Protein AF-A0A7V4DBG9-F1 (afdb_monomer_lite)

pLDDT: mean 87.63, std 16.16, range [22.31, 98.88]

Foldseek 3Di:
DDDDDDDDDDDDDDDDDPDDDPPDPFQAAALQQLPLFFAAAEDWPPDDPCRRNHGQAYEHLQCLAACNQPLDPPHGDCVRVCCRLCVNLQFVGAYERPALFWQPSHHPVLQPDDLVVNVVSSLVSLQVCLVVRQPHAHYQQYEACDPVTTHCCCPPNTHNNCVSLQHCPPLHPSSVLSSLVSNCVRRVNYAYEHAYELQQLDPVNLVVVVSVVVVCVVVVRHQAYEYQAEAVNQLPGDLVSNLVSLVVRCVVVHAYENAAHFHFAPDDVDETDLVSRLVSLVRHVCSQVVRPSYRYYYHHAAEAPRGPRNGGHQAYPVRDGGPNSVVSSLVSDDAFEKEAPAADEQQDLQRIWGGRSPDTDPSHPGRRDQPHSAYEYTACYEYEHPAADEFFRYEYDANYEYEDAAPHEYEQEDDPDAGYEYNEEYEYNYAYEYDPNHAAEDHACYEYEDAYAAEADYDYHAGANYEYEDADHAAHDYPPLQAAHAEYHYHHQNHDEEYESQHAPHEHNEEYEYEERHNYEYAHHADAAQEEGEYEYQYEYAYEEYHYENYAAHHANYEYEYHHQAEYHANEYEYEHYHYASPDNYAREYEYQHQEYAHELYEYEDPHQPHYAYEPHHQEEHEYHYYYNYHYEQHAYEYDANYEYEDEQAADEYQHEYEYDQNGEYEYAHQAAPCGNYHHNHHYYYDLNYEYHHQHAAEHENDPSDDQHYAEYEYNYQNEYEYQAHHEHAEEDEYAHHYYHYDNYAYAYHQQYEYEYQYAAEEEDDCRQANQPRGHQEYYYNHANEYEYPEAHAHAAEYEWQHEYEDQLYEYEYQAYYYDDPPTAYAYNNYKYKHWQQADQDWHWHRHQDPFGKIKIKHWPFGTWIKIKHKDQDQDQDPQAKGWGMKMFIATPDFLRTWMKMKMWTADPPPDVVCVDPCNVPFKAKDAPVDPPDSDPWDWDWDCPDPRTMIMTGRDRGGGMITIIGRDDPDDDDDDDDDDDFDPDWDKDDWPPFQDEQKIKTKIFDNAFWQKWKFKADPVRHTPDIQDGGGDGGGMDMTMDGQNVPDFAKMKIWIDTDVDIDIDIGTYDD

Structure (mmCIF, N/CA/C/O backbone):
data_AF-A0A7V4DBG9-F1
#
_entry.id   AF-A0A7V4DBG9-F1
#
loop_
_atom_site.group_PDB
_atom_site.id
_atom_site.type_symbol
_atom_site.label_atom_id
_atom_site.label_alt_id
_atom_site.label_comp_id
_atom_site.label_asym_id
_atom_site.label_entity_id
_atom_site.label_seq_id
_atom_site.pdbx_PDB_ins_code
_atom_site.Cartn_x
_atom_site.Cartn_y
_atom_site.Cartn_z
_atom_site.occupancy
_atom_site.B_iso_or_equiv
_atom_site.auth_seq_id
_atom_site.auth_comp_id
_atom_site.auth_asym_id
_atom_site.auth_atom_id
_atom_site.pdbx_PDB_model_num
ATOM 1 N N . MET A 1 1 ? 27.496 -48.791 7.981 1.00 33.09 1 MET A N 1
ATOM 2 C CA . MET A 1 1 ? 27.963 -49.673 6.887 1.00 33.09 1 MET A CA 1
ATOM 3 C C . MET A 1 1 ? 26.991 -49.577 5.717 1.00 33.09 1 MET A C 1
ATOM 5 O O . MET A 1 1 ? 25.808 -49.780 5.910 1.00 33.09 1 MET A O 1
ATOM 9 N N . LYS A 1 2 ? 27.537 -49.185 4.561 1.00 33.47 2 LYS A N 1
ATOM 10 C CA . LYS A 1 2 ? 27.108 -49.322 3.154 1.00 33.47 2 LYS A CA 1
ATOM 11 C C . LYS A 1 2 ? 25.809 -50.077 2.759 1.00 33.47 2 LYS A C 1
ATOM 13 O O . LYS A 1 2 ? 25.576 -51.182 3.231 1.00 33.47 2 LYS A O 1
ATOM 18 N N . LYS A 1 3 ? 25.251 -49.555 1.642 1.00 31.95 3 LYS A N 1
ATOM 19 C CA . LYS A 1 3 ? 24.446 -50.144 0.529 1.00 31.95 3 LYS A CA 1
ATOM 20 C C . LYS A 1 3 ? 22.922 -49.978 0.651 1.00 31.95 3 LYS A C 1
ATOM 22 O O . LYS A 1 3 ? 22.353 -50.402 1.637 1.00 31.95 3 LYS A O 1
ATOM 27 N N . GLY A 1 4 ? 22.187 -49.405 -0.307 1.00 29.91 4 GLY A N 1
ATOM 28 C CA . GLY A 1 4 ? 22.483 -48.991 -1.687 1.00 29.91 4 GLY A CA 1
ATOM 29 C C . GLY A 1 4 ? 21.488 -49.639 -2.652 1.00 29.91 4 GLY A C 1
ATOM 30 O O . GLY A 1 4 ? 21.489 -50.859 -2.739 1.00 29.91 4 GLY A O 1
ATOM 31 N N . TRP A 1 5 ? 20.684 -48.845 -3.369 1.00 22.31 5 TRP A N 1
ATOM 32 C CA . TRP A 1 5 ? 19.842 -49.284 -4.492 1.00 22.31 5 TRP A CA 1
ATOM 33 C C . TRP A 1 5 ? 19.843 -48.214 -5.596 1.00 22.31 5 TRP A C 1
ATOM 35 O O . TRP A 1 5 ? 19.639 -47.036 -5.321 1.00 22.31 5 TRP A O 1
ATOM 45 N N . ASN A 1 6 ? 20.105 -48.648 -6.829 1.00 30.03 6 ASN A N 1
ATOM 46 C CA . ASN A 1 6 ? 19.964 -47.929 -8.103 1.00 30.03 6 ASN A CA 1
ATOM 47 C C . ASN A 1 6 ? 19.877 -49.014 -9.211 1.00 30.03 6 ASN A C 1
ATOM 49 O O . ASN A 1 6 ? 20.401 -50.108 -8.985 1.00 30.03 6 ASN A O 1
ATOM 53 N N . PRO A 1 7 ? 19.439 -48.731 -10.450 1.00 42.00 7 PRO A N 1
ATOM 54 C CA . PRO A 1 7 ? 18.123 -48.277 -10.913 1.00 42.00 7 PRO A CA 1
ATOM 55 C C . PRO A 1 7 ? 17.506 -49.251 -11.955 1.00 42.00 7 PRO A C 1
ATOM 57 O O . PRO A 1 7 ? 18.187 -50.123 -12.493 1.00 42.00 7 PRO A O 1
ATOM 60 N N . LEU A 1 8 ? 16.218 -49.088 -12.283 1.00 28.34 8 LEU A N 1
ATOM 61 C CA . LEU A 1 8 ? 15.532 -49.836 -13.350 1.00 28.34 8 LEU A CA 1
ATOM 62 C C . LEU A 1 8 ? 15.484 -49.042 -14.666 1.00 28.34 8 LEU A C 1
ATOM 64 O O . LEU A 1 8 ? 15.161 -47.858 -14.701 1.00 28.34 8 LEU A O 1
ATOM 68 N N . ILE A 1 9 ? 15.827 -49.759 -15.732 1.00 30.38 9 ILE A N 1
ATOM 69 C CA . ILE A 1 9 ? 15.964 -49.370 -17.138 1.00 30.38 9 ILE A CA 1
ATOM 70 C C . ILE A 1 9 ? 14.581 -49.251 -17.800 1.00 30.38 9 ILE A C 1
ATOM 72 O O . ILE A 1 9 ? 13.775 -50.171 -17.682 1.00 30.38 9 ILE A O 1
ATOM 76 N N . PHE A 1 10 ? 14.341 -48.188 -18.578 1.00 27.53 10 PHE A N 1
ATOM 77 C CA . PHE A 1 10 ? 13.212 -48.094 -19.514 1.00 27.53 10 PHE A CA 1
ATOM 78 C C . PHE A 1 10 ? 13.705 -48.085 -20.967 1.00 27.53 10 PHE A C 1
ATOM 80 O O . PHE A 1 10 ? 14.630 -47.357 -21.325 1.00 27.53 10 PHE A O 1
ATOM 87 N N . ARG A 1 11 ? 13.084 -48.943 -21.786 1.00 28.91 11 ARG A N 1
ATOM 88 C CA . ARG A 1 11 ? 13.347 -49.149 -23.217 1.00 28.91 11 ARG A CA 1
ATOM 89 C C . ARG A 1 11 ? 12.623 -48.119 -24.090 1.00 28.91 11 ARG A C 1
ATOM 91 O O . ARG A 1 11 ? 11.512 -47.697 -23.791 1.00 28.91 11 ARG A O 1
ATOM 98 N N . SER A 1 12 ? 13.280 -47.803 -25.199 1.00 27.70 12 SER A N 1
ATOM 99 C CA . SER A 1 12 ? 12.927 -46.866 -26.263 1.00 27.70 12 SER A CA 1
ATOM 100 C C . SER A 1 12 ? 11.711 -47.280 -27.106 1.00 27.70 12 SER A C 1
ATOM 102 O O . SER A 1 12 ? 11.594 -48.441 -27.493 1.00 27.70 12 SER A O 1
ATOM 104 N N . PHE A 1 13 ? 10.899 -46.295 -27.503 1.00 27.95 13 PHE A N 1
ATOM 105 C CA . PHE A 1 13 ? 10.062 -46.327 -28.707 1.00 27.95 13 PHE A CA 1
ATOM 106 C C . PHE A 1 13 ? 10.342 -45.060 -29.528 1.00 27.95 13 PHE A C 1
ATOM 108 O O . PHE A 1 13 ? 10.235 -43.947 -29.020 1.00 27.95 13 PHE A O 1
ATOM 115 N N . PHE A 1 14 ? 10.744 -45.249 -30.786 1.00 28.88 14 PHE A N 1
ATOM 116 C CA . PHE A 1 14 ? 10.905 -44.202 -31.795 1.00 28.88 14 PHE A CA 1
ATOM 117 C C . PHE A 1 14 ? 9.528 -43.840 -32.371 1.00 28.88 14 PHE A C 1
ATOM 119 O O . PHE A 1 14 ? 8.826 -44.714 -32.874 1.00 28.88 14 PHE A O 1
ATOM 126 N N . LEU A 1 15 ? 9.175 -42.555 -32.352 1.00 27.77 15 LEU A N 1
ATOM 127 C CA . LEU A 1 15 ? 8.078 -41.980 -33.130 1.00 27.77 15 LEU A CA 1
ATOM 128 C C . LEU A 1 15 ? 8.619 -40.723 -33.820 1.00 27.77 15 LEU A C 1
ATOM 130 O O . LEU A 1 15 ? 9.040 -39.776 -33.158 1.00 27.77 15 LEU A O 1
ATOM 134 N N . LEU A 1 16 ? 8.661 -40.762 -35.156 1.00 29.27 16 LEU A N 1
ATOM 135 C CA . LEU A 1 16 ? 8.921 -39.605 -36.009 1.00 29.27 16 LEU A CA 1
ATOM 136 C C . LEU A 1 16 ? 7.846 -38.543 -35.735 1.00 29.27 16 LEU A C 1
ATOM 138 O O . LEU A 1 16 ? 6.672 -38.768 -36.019 1.00 29.27 16 LEU A O 1
ATOM 142 N N . VAL A 1 17 ? 8.260 -37.384 -35.226 1.00 28.42 17 VAL A N 1
ATOM 143 C CA . VAL A 1 17 ? 7.442 -36.167 -35.161 1.00 28.42 17 VAL A CA 1
ATOM 144 C C . VAL A 1 17 ? 7.963 -35.220 -36.248 1.00 28.42 17 VAL A C 1
ATOM 146 O O . VAL A 1 17 ? 9.177 -35.007 -36.314 1.00 28.42 17 VAL A O 1
ATOM 149 N N . PRO A 1 18 ? 7.107 -34.671 -37.128 1.00 27.48 18 PRO A N 1
ATOM 150 C CA . PRO A 1 18 ? 7.545 -33.701 -38.122 1.00 27.48 18 PRO A CA 1
ATOM 151 C C . PRO A 1 18 ? 8.014 -32.424 -37.414 1.00 27.48 18 PRO A C 1
ATOM 153 O O . PRO A 1 18 ? 7.405 -31.997 -36.434 1.00 27.48 18 PRO A O 1
ATOM 156 N N . MET A 1 19 ? 9.109 -31.835 -37.907 1.00 32.16 19 MET A N 1
ATOM 157 C CA . MET A 1 19 ? 9.647 -30.546 -37.462 1.00 32.16 19 MET A CA 1
ATOM 158 C C . MET A 1 19 ? 8.546 -29.474 -37.458 1.00 32.16 19 MET A C 1
ATOM 160 O O . MET A 1 19 ? 8.257 -28.858 -38.480 1.00 32.16 19 MET A O 1
ATOM 164 N N . LEU A 1 20 ? 7.955 -29.230 -36.291 1.00 28.12 20 LEU A N 1
ATOM 165 C CA . LEU A 1 20 ? 7.293 -27.975 -35.977 1.00 28.12 20 LEU A CA 1
ATOM 166 C C . LEU A 1 20 ? 8.397 -26.991 -35.603 1.00 28.12 20 LEU A C 1
ATOM 168 O O . LEU A 1 20 ? 9.127 -27.190 -34.632 1.00 28.12 20 LEU A O 1
ATOM 172 N N . SER A 1 21 ? 8.547 -25.961 -36.427 1.00 27.77 21 SER A N 1
ATOM 173 C CA . SER A 1 21 ? 9.426 -24.823 -36.198 1.00 27.77 21 SER A CA 1
ATOM 174 C C . SER A 1 21 ? 9.192 -24.244 -34.801 1.00 27.77 21 SER A C 1
ATOM 176 O O . SER A 1 21 ? 8.204 -23.545 -34.568 1.00 27.77 21 SER A O 1
ATOM 178 N N . LEU A 1 22 ? 10.119 -24.505 -33.876 1.00 29.41 22 LEU A N 1
ATOM 179 C CA . LEU A 1 22 ? 10.288 -23.694 -32.678 1.00 29.41 22 LEU A CA 1
ATOM 180 C C . LEU A 1 22 ? 10.800 -22.314 -33.118 1.00 29.41 22 LEU A C 1
ATOM 182 O O . LEU A 1 22 ? 12.000 -22.056 -33.118 1.00 29.41 22 LEU A O 1
ATOM 186 N N . ASN A 1 23 ? 9.887 -21.410 -33.469 1.00 27.30 23 ASN A N 1
ATOM 187 C CA . ASN A 1 23 ? 10.153 -19.985 -33.314 1.00 27.30 23 ASN A CA 1
ATOM 188 C C . ASN A 1 23 ? 10.075 -19.692 -31.816 1.00 27.30 23 ASN A C 1
ATOM 190 O O . ASN A 1 23 ? 9.019 -19.425 -31.249 1.00 27.30 23 ASN A O 1
ATOM 194 N N . SER A 1 24 ? 11.220 -19.848 -31.161 1.00 29.89 24 SER A N 1
ATOM 195 C CA . SER A 1 24 ? 11.455 -19.453 -29.781 1.00 29.89 24 SER A CA 1
ATOM 196 C C . SER A 1 24 ? 11.023 -18.003 -29.551 1.00 29.89 24 SER A C 1
ATOM 198 O O . SER A 1 24 ? 11.474 -17.110 -30.268 1.00 29.89 24 SER A O 1
ATOM 200 N N . LEU A 1 25 ? 10.210 -17.780 -28.512 1.00 32.19 25 LEU A N 1
ATOM 201 C CA . LEU A 1 25 ? 9.930 -16.473 -27.913 1.00 32.19 25 LEU A CA 1
ATOM 202 C C . LEU A 1 25 ? 11.237 -15.815 -27.431 1.00 32.19 25 LEU A C 1
ATOM 204 O O . LEU A 1 25 ? 11.685 -15.957 -26.287 1.00 32.19 25 LEU A O 1
ATOM 208 N N . LEU A 1 26 ? 11.868 -15.102 -28.358 1.00 34.00 26 LEU A N 1
ATOM 209 C CA . LEU A 1 26 ? 12.779 -14.001 -28.100 1.00 34.00 26 LEU A CA 1
ATOM 210 C C . LEU A 1 26 ? 11.918 -12.848 -27.579 1.00 34.00 26 LEU A C 1
ATOM 212 O O . LEU A 1 26 ? 10.987 -12.434 -28.261 1.00 34.00 26 LEU A O 1
ATOM 216 N N . PHE A 1 27 ? 12.204 -12.331 -26.384 1.00 38.84 27 PHE A N 1
ATOM 217 C CA . PHE A 1 27 ? 11.630 -11.050 -25.973 1.00 38.84 27 PHE A CA 1
ATOM 218 C C . PHE A 1 27 ? 12.192 -9.984 -26.919 1.00 38.84 27 PHE A C 1
ATOM 220 O O . PHE A 1 27 ? 13.349 -9.580 -26.777 1.00 38.84 27 PHE A O 1
ATOM 227 N N . SER A 1 28 ? 11.421 -9.603 -27.940 1.00 54.06 28 SER A N 1
ATOM 228 C CA . SER A 1 28 ? 11.736 -8.433 -28.753 1.00 54.06 28 SER A CA 1
ATOM 229 C C . SER A 1 28 ? 11.485 -7.180 -27.918 1.00 54.06 28 SER A C 1
ATOM 231 O O . SER A 1 28 ? 10.655 -7.198 -27.014 1.00 54.06 28 SER A O 1
ATOM 233 N N . GLN A 1 29 ? 12.228 -6.114 -28.194 1.00 68.44 29 GLN A N 1
ATOM 234 C CA . GLN A 1 29 ? 12.003 -4.802 -27.588 1.00 68.44 29 GLN A CA 1
ATOM 235 C C . GLN A 1 29 ? 10.773 -4.118 -28.214 1.00 68.44 29 GLN A C 1
ATOM 237 O O . GLN A 1 29 ? 10.348 -4.554 -29.292 1.00 68.44 29 GLN A O 1
ATOM 242 N N . PRO A 1 30 ? 10.228 -3.053 -27.593 1.00 86.06 30 PRO A N 1
ATOM 243 C CA . PRO A 1 30 ? 9.144 -2.264 -28.174 1.00 86.06 30 PRO A CA 1
ATOM 244 C C . PRO A 1 30 ? 9.465 -1.737 -29.579 1.00 86.06 30 PRO A C 1
ATOM 246 O O . PRO A 1 30 ? 10.626 -1.514 -29.923 1.00 86.06 30 PRO A O 1
ATOM 249 N N . LEU A 1 31 ? 8.437 -1.491 -30.395 1.00 84.31 31 LEU A N 1
ATOM 250 C CA . LEU A 1 31 ? 8.605 -1.083 -31.797 1.00 84.31 31 LEU A CA 1
ATOM 251 C C . LEU A 1 31 ? 9.236 0.301 -31.959 1.00 84.31 31 LEU A C 1
ATOM 253 O O . LEU A 1 31 ? 9.973 0.522 -32.914 1.00 84.31 31 LEU A O 1
ATOM 257 N N . ALA A 1 32 ? 8.934 1.226 -31.047 1.00 86.00 32 ALA A N 1
ATOM 258 C CA . ALA A 1 32 ? 9.424 2.603 -31.090 1.00 86.00 32 ALA A CA 1
ATOM 259 C C . ALA A 1 32 ? 10.719 2.818 -30.289 1.00 86.00 32 ALA A C 1
ATOM 261 O O . ALA A 1 32 ? 11.080 3.954 -29.985 1.00 86.00 32 ALA A O 1
ATOM 262 N N . THR A 1 33 ? 11.431 1.750 -29.928 1.00 75.25 33 THR A N 1
ATOM 263 C CA . THR A 1 33 ? 12.760 1.883 -29.321 1.00 75.25 33 THR A CA 1
ATOM 264 C C . THR A 1 33 ? 13.693 2.674 -30.243 1.00 75.25 33 THR A C 1
ATOM 266 O O . THR A 1 33 ? 13.774 2.396 -31.438 1.00 75.25 33 THR A O 1
ATOM 269 N N . GLY A 1 34 ? 14.403 3.658 -29.682 1.00 64.50 34 GLY A N 1
ATOM 270 C CA . GLY A 1 34 ? 15.336 4.520 -30.418 1.00 64.50 34 GLY A CA 1
ATOM 271 C C . GLY A 1 34 ? 14.685 5.708 -31.135 1.00 64.50 34 GLY A C 1
ATOM 272 O O . GLY A 1 34 ? 15.383 6.508 -31.749 1.00 64.50 34 GLY A O 1
ATOM 273 N N . HIS A 1 35 ? 13.360 5.864 -31.051 1.00 77.75 35 HIS A N 1
ATOM 274 C CA . HIS A 1 35 ? 12.687 7.087 -31.488 1.00 77.75 35 HIS A CA 1
ATOM 275 C C . HIS A 1 35 ? 12.586 8.087 -30.340 1.00 77.75 35 HIS A C 1
ATOM 277 O O . HIS A 1 35 ? 12.410 7.712 -29.184 1.00 77.75 35 HIS A O 1
ATOM 283 N N . SER A 1 36 ? 12.584 9.380 -30.669 1.00 80.94 36 SER A N 1
ATOM 284 C CA . SER A 1 36 ? 12.315 10.458 -29.706 1.00 80.94 36 SER A CA 1
ATOM 285 C C . SER A 1 36 ? 10.846 10.524 -29.253 1.00 80.94 36 SER A C 1
ATOM 287 O O . SER A 1 36 ? 10.480 11.415 -28.492 1.00 80.94 36 SER A O 1
ATOM 289 N N . LYS A 1 37 ? 9.994 9.628 -29.768 1.00 90.19 37 LYS A N 1
ATOM 290 C CA . LYS A 1 37 ? 8.547 9.557 -29.542 1.00 90.19 37 LYS A CA 1
ATOM 291 C C . LYS A 1 37 ? 8.190 8.172 -29.024 1.00 90.19 37 LYS A C 1
ATOM 293 O O . LYS A 1 37 ? 8.754 7.183 -29.493 1.00 90.19 37 LYS A O 1
ATOM 298 N N . PHE A 1 38 ? 7.224 8.082 -28.116 1.00 95.44 38 PHE A N 1
ATOM 299 C CA . PHE A 1 38 ? 6.718 6.778 -27.685 1.00 95.44 38 PHE A CA 1
ATOM 300 C C . PHE A 1 38 ? 5.667 6.225 -28.661 1.00 95.44 38 PHE A C 1
ATOM 302 O O . PHE A 1 38 ? 4.917 6.976 -29.291 1.00 95.44 38 PHE A O 1
ATOM 309 N N . LEU A 1 39 ? 5.582 4.897 -28.730 1.00 97.44 39 LEU A N 1
ATOM 310 C CA . LEU A 1 39 ? 4.438 4.160 -29.257 1.00 97.44 39 LEU A CA 1
ATOM 311 C C . LEU A 1 39 ? 3.891 3.277 -28.134 1.00 97.44 39 LEU A C 1
ATOM 313 O O . LEU A 1 39 ? 4.470 2.244 -27.787 1.00 97.44 39 LEU A O 1
ATOM 317 N N . GLY A 1 40 ? 2.802 3.728 -27.533 1.00 97.31 40 GLY A N 1
ATOM 318 C CA . GLY A 1 40 ? 2.168 3.098 -26.391 1.00 97.31 40 GLY A CA 1
ATOM 319 C C . GLY A 1 40 ? 0.918 2.323 -26.748 1.00 97.31 40 GLY A C 1
ATOM 320 O O . GLY A 1 40 ? 0.472 2.299 -27.896 1.00 97.31 40 GLY A O 1
ATOM 321 N N . CYS A 1 41 ? 0.327 1.720 -25.728 1.00 97.00 41 CYS A N 1
ATOM 322 C CA . CYS A 1 41 ? -0.960 1.063 -25.848 1.00 97.00 41 CYS A CA 1
ATOM 323 C C . CYS A 1 41 ? -1.742 1.170 -24.538 1.00 97.00 41 CYS A C 1
ATOM 325 O O . CYS A 1 41 ? -1.174 1.059 -23.447 1.00 97.00 41 CYS A O 1
ATOM 327 N N . ALA A 1 42 ? -3.051 1.350 -24.664 1.00 96.00 42 ALA A N 1
ATOM 328 C CA . ALA A 1 42 ? -3.987 1.179 -23.578 1.00 96.00 42 ALA A CA 1
ATOM 329 C C . ALA A 1 42 ? -4.193 -0.308 -23.274 1.00 96.00 42 ALA A C 1
ATOM 331 O O . ALA A 1 42 ? -4.173 -1.154 -24.176 1.00 96.00 42 ALA A O 1
ATOM 332 N N . GLY A 1 43 ? -4.360 -0.627 -21.998 1.00 89.44 43 GLY A N 1
ATOM 333 C CA . GLY A 1 43 ? -4.692 -1.966 -21.542 1.00 89.44 43 GLY A CA 1
ATOM 334 C C . GLY A 1 43 ? -4.821 -2.026 -20.028 1.00 89.44 43 GLY A C 1
ATOM 335 O O . GLY A 1 43 ? -4.093 -1.347 -19.304 1.00 89.44 43 GLY A O 1
ATOM 336 N N . ASP A 1 44 ? -5.744 -2.859 -19.563 1.00 86.56 44 ASP A N 1
ATOM 337 C CA . ASP A 1 44 ? -5.900 -3.182 -18.149 1.00 86.56 44 ASP A CA 1
ATOM 338 C C . ASP A 1 44 ? -5.143 -4.474 -17.801 1.00 86.56 44 ASP A C 1
ATOM 340 O O . ASP A 1 44 ? -4.870 -5.331 -18.650 1.00 86.56 44 ASP A O 1
ATOM 344 N N . ALA A 1 45 ? -4.779 -4.614 -16.531 1.00 79.69 45 ALA A N 1
ATOM 345 C CA . ALA A 1 45 ? -4.109 -5.805 -16.045 1.00 79.69 45 ALA A CA 1
ATOM 346 C C . ALA A 1 45 ? -5.037 -7.045 -16.000 1.00 79.69 45 ALA A C 1
ATOM 348 O O . ALA A 1 45 ? -6.239 -6.900 -15.769 1.00 79.69 45 ALA A O 1
ATOM 349 N N . PRO A 1 46 ? -4.499 -8.275 -16.163 1.00 83.81 46 PRO A N 1
ATOM 350 C CA . PRO A 1 46 ? -3.086 -8.593 -16.367 1.00 83.81 46 PRO A CA 1
ATOM 351 C C . PRO A 1 46 ? -2.631 -8.351 -17.815 1.00 83.81 46 PRO A C 1
ATOM 353 O O . PRO A 1 46 ? -3.227 -8.839 -18.776 1.00 83.81 46 PRO A O 1
ATOM 356 N N . PHE A 1 47 ? -1.508 -7.651 -17.977 1.00 82.44 47 PHE A N 1
ATOM 357 C CA . PHE A 1 47 ? -0.917 -7.403 -19.293 1.00 82.44 47 PHE A CA 1
ATOM 358 C C . PHE A 1 47 ? -0.348 -8.693 -19.900 1.00 82.44 47 PHE A C 1
ATOM 360 O O . PHE A 1 47 ? 0.312 -9.489 -19.226 1.00 82.44 47 PHE A O 1
ATOM 367 N N . ARG A 1 48 ? -0.546 -8.882 -21.210 1.00 81.06 48 ARG A N 1
ATOM 368 C CA . ARG A 1 48 ? 0.054 -10.003 -21.951 1.00 81.06 48 ARG A CA 1
ATOM 369 C C . ARG A 1 48 ? 1.576 -9.892 -21.959 1.00 81.06 48 ARG A C 1
ATOM 371 O O . ARG A 1 48 ? 2.120 -8.807 -22.137 1.00 81.06 48 ARG A O 1
ATOM 378 N N . THR A 1 49 ? 2.264 -11.032 -21.902 1.00 70.44 49 THR A N 1
ATOM 379 C CA . THR A 1 49 ? 3.736 -11.106 -22.001 1.00 70.44 49 THR A CA 1
ATOM 380 C C . THR A 1 49 ? 4.293 -10.473 -23.279 1.00 70.44 49 THR A C 1
ATOM 382 O O . THR A 1 49 ? 5.439 -10.037 -23.294 1.00 70.44 49 THR A O 1
ATOM 385 N N . SER A 1 50 ? 3.485 -10.400 -24.340 1.00 79.19 50 SER A N 1
ATOM 386 C CA . SER A 1 50 ? 3.828 -9.771 -25.615 1.00 79.19 50 SER A CA 1
ATOM 387 C C . SER A 1 50 ? 3.744 -8.243 -25.612 1.00 79.19 50 SER A C 1
ATOM 389 O O . SER A 1 50 ? 4.202 -7.633 -26.569 1.00 79.19 50 SER A O 1
ATOM 391 N N . PHE A 1 51 ? 3.162 -7.600 -24.593 1.00 89.12 51 PHE A N 1
ATOM 392 C CA . PHE A 1 51 ? 2.991 -6.139 -24.569 1.00 89.12 51 PHE A CA 1
ATOM 393 C C . PHE A 1 51 ? 4.339 -5.415 -24.740 1.00 89.12 51 PHE A C 1
ATOM 395 O O . PHE A 1 51 ? 4.474 -4.519 -25.572 1.00 89.12 51 PHE A O 1
ATOM 402 N N . ASP A 1 52 ? 5.364 -5.898 -24.039 1.00 84.69 52 ASP A N 1
ATOM 403 C CA . ASP A 1 52 ? 6.724 -5.338 -24.035 1.00 84.69 52 ASP A CA 1
ATOM 404 C C . ASP A 1 52 ? 7.457 -5.528 -25.368 1.00 84.69 52 ASP A C 1
ATOM 406 O O . ASP A 1 52 ? 8.462 -4.879 -25.639 1.00 84.69 52 ASP A O 1
ATOM 410 N N . SER A 1 53 ? 6.951 -6.428 -26.210 1.00 82.44 53 SER A N 1
ATOM 411 C CA . SER A 1 53 ? 7.468 -6.676 -27.553 1.00 82.44 53 SER A CA 1
ATOM 412 C C . SER A 1 53 ? 6.988 -5.664 -28.582 1.00 82.44 53 SER A C 1
ATOM 414 O O . SER A 1 53 ? 7.498 -5.664 -29.708 1.00 82.44 53 SER A O 1
ATOM 416 N N . TYR A 1 54 ? 6.039 -4.806 -28.199 1.00 88.56 54 TYR A N 1
ATOM 417 C CA . TYR A 1 54 ? 5.413 -3.849 -29.095 1.00 88.56 54 TYR A CA 1
ATOM 418 C C . TYR A 1 54 ? 5.445 -2.412 -28.579 1.00 88.56 54 TYR A C 1
ATOM 420 O O . TYR A 1 54 ? 5.774 -1.506 -29.344 1.00 88.56 54 TYR A O 1
ATOM 428 N N . TRP A 1 55 ? 5.149 -2.200 -27.298 1.00 94.38 55 TRP A N 1
ATOM 429 C CA . TRP A 1 55 ? 4.767 -0.886 -26.778 1.00 94.38 55 TRP A CA 1
ATOM 430 C C . TRP A 1 55 ? 5.727 -0.396 -25.693 1.00 94.38 55 TRP A C 1
ATOM 432 O O . TRP A 1 55 ? 6.230 -1.196 -24.907 1.00 94.38 55 TRP A O 1
ATOM 442 N N . ASN A 1 56 ? 5.976 0.916 -25.639 1.00 93.06 56 ASN A N 1
ATOM 443 C CA . ASN A 1 56 ? 6.864 1.550 -24.653 1.00 93.06 56 ASN A CA 1
ATOM 444 C C . ASN A 1 56 ? 6.199 2.673 -23.837 1.00 93.06 56 ASN A C 1
ATOM 446 O O . ASN A 1 56 ? 6.907 3.496 -23.271 1.00 93.06 56 ASN A O 1
ATOM 450 N N . GLN A 1 57 ? 4.865 2.702 -23.763 1.00 97.12 57 GLN A N 1
ATOM 451 C CA . GLN A 1 57 ? 4.049 3.589 -22.918 1.00 97.12 57 GLN A CA 1
ATOM 452 C C . GLN A 1 57 ? 2.748 2.857 -22.541 1.00 97.12 57 GLN A C 1
ATOM 454 O O . GLN A 1 57 ? 2.249 2.050 -23.332 1.00 97.12 57 GLN A O 1
ATOM 459 N N . VAL A 1 58 ? 2.223 3.106 -21.335 1.00 97.56 58 VAL A N 1
ATOM 460 C CA . VAL A 1 58 ? 1.043 2.414 -20.778 1.00 97.56 58 VAL A CA 1
ATOM 461 C C . VAL A 1 58 ? -0.036 3.407 -20.360 1.00 97.56 58 VAL A C 1
ATOM 463 O O . VAL A 1 58 ? 0.239 4.363 -19.627 1.00 97.56 58 VAL A O 1
ATOM 466 N N . THR A 1 59 ? -1.270 3.130 -20.775 1.00 98.31 59 THR A N 1
ATOM 467 C CA . THR A 1 59 ? -2.488 3.804 -20.303 1.00 98.31 59 THR A CA 1
ATOM 468 C C . THR A 1 59 ? -3.471 2.754 -19.781 1.00 98.31 59 THR A C 1
ATOM 470 O O . THR A 1 59 ? -3.719 1.781 -20.490 1.00 98.31 59 THR A O 1
ATOM 473 N N . PRO A 1 60 ? -4.027 2.887 -18.566 1.00 96.94 60 PRO A N 1
ATOM 474 C CA . PRO A 1 60 ? -5.105 2.006 -18.130 1.00 96.94 60 PRO A CA 1
ATOM 475 C C . PRO A 1 60 ? -6.357 2.290 -18.971 1.00 96.94 60 PRO A C 1
ATOM 477 O O . PRO A 1 60 ? -6.769 3.442 -19.084 1.00 96.94 60 PRO A O 1
ATOM 480 N N . GLU A 1 61 ? -6.951 1.262 -19.579 1.00 95.75 61 GLU A N 1
ATOM 481 C CA . GLU A 1 61 ? -8.116 1.435 -20.464 1.00 95.75 61 GLU A CA 1
ATOM 482 C C . GLU A 1 61 ? -9.371 1.794 -19.653 1.00 95.75 61 GLU A C 1
ATOM 484 O O . GLU A 1 61 ? -10.155 2.666 -20.040 1.00 95.75 61 GLU A O 1
ATOM 489 N N . ASN A 1 62 ? -9.554 1.150 -18.495 1.00 96.31 62 ASN A N 1
ATOM 490 C CA . ASN A 1 62 ? -10.664 1.430 -17.587 1.00 96.31 62 ASN A CA 1
ATOM 491 C C . ASN A 1 62 ? -10.248 1.568 -16.130 1.00 96.31 62 ASN A C 1
ATOM 493 O O . ASN A 1 62 ? -10.944 2.268 -15.392 1.00 96.31 62 ASN A O 1
ATOM 497 N N . SER A 1 63 ? -9.157 0.935 -15.687 1.00 96.50 63 SER A N 1
ATOM 498 C CA . SER A 1 63 ? -8.803 0.940 -14.262 1.00 96.50 63 SER A CA 1
ATOM 499 C C . SER A 1 63 ? -8.446 2.327 -13.719 1.00 96.50 63 SER A C 1
ATOM 501 O O . SER A 1 63 ? -8.564 2.545 -12.521 1.00 96.50 63 SER A O 1
ATOM 503 N N . GLY A 1 64 ? -8.078 3.276 -14.586 1.00 95.81 64 GLY A N 1
ATOM 504 C CA . GLY A 1 64 ? -7.799 4.671 -14.226 1.00 95.81 64 GLY A CA 1
ATOM 505 C C . GLY A 1 64 ? -9.019 5.592 -14.182 1.00 95.81 64 GLY A C 1
ATOM 506 O O . GLY A 1 64 ? -8.877 6.761 -13.832 1.00 95.81 64 GLY A O 1
ATOM 507 N N . LYS A 1 65 ? -10.211 5.101 -14.545 1.00 98.06 65 LYS A N 1
ATOM 508 C CA . LYS A 1 65 ? -11.455 5.882 -14.514 1.00 98.06 65 LYS A CA 1
ATOM 509 C C . LYS A 1 65 ? -12.009 5.916 -13.094 1.00 98.06 65 LYS A C 1
ATOM 511 O O . LYS A 1 65 ? -12.039 4.885 -12.423 1.00 98.06 65 LYS A O 1
ATOM 516 N N . TRP A 1 66 ? -12.522 7.070 -12.669 1.00 97.81 66 TRP A N 1
ATOM 517 C CA . TRP A 1 66 ? -12.975 7.262 -11.288 1.00 97.81 66 TRP A CA 1
ATOM 518 C C . TRP A 1 66 ? -14.017 6.224 -10.843 1.00 97.81 66 TRP A C 1
ATOM 520 O O . TRP A 1 66 ? -13.843 5.602 -9.803 1.00 97.81 66 TRP A O 1
ATOM 530 N N . GLY A 1 67 ? -15.030 5.917 -11.663 1.00 96.69 67 GLY A N 1
ATOM 531 C CA . GLY A 1 67 ? -16.035 4.905 -11.311 1.00 96.69 67 GLY A CA 1
ATOM 532 C C . GLY A 1 67 ? -15.488 3.477 -11.152 1.00 96.69 67 GLY A C 1
ATOM 533 O O . GLY A 1 67 ? -16.105 2.670 -10.460 1.00 96.69 67 GLY A O 1
ATOM 534 N N . SER A 1 68 ? -14.339 3.155 -11.758 1.00 96.94 68 SER A N 1
ATOM 535 C CA . SER A 1 68 ? -13.664 1.858 -11.587 1.00 96.94 68 SER A CA 1
ATOM 536 C C . SER A 1 68 ? -12.924 1.767 -10.254 1.00 96.94 68 SER A C 1
ATOM 538 O O . SER A 1 68 ? -12.841 0.684 -9.671 1.00 96.94 68 SER A O 1
ATOM 540 N N . VAL A 1 69 ? -12.384 2.895 -9.786 1.00 97.19 69 VAL A N 1
ATOM 541 C CA . VAL A 1 69 ? -11.676 2.973 -8.507 1.00 97.19 69 VAL A CA 1
ATOM 542 C C . VAL A 1 69 ? -12.664 3.149 -7.364 1.00 97.19 69 VAL A C 1
ATOM 544 O O . VAL A 1 69 ? -12.535 2.473 -6.356 1.00 97.19 69 VAL A O 1
ATOM 547 N N . GLU A 1 70 ? -13.687 3.979 -7.518 1.00 97.06 70 GLU A N 1
ATOM 548 C CA . GLU A 1 70 ? -14.598 4.337 -6.434 1.00 97.06 70 GLU A CA 1
ATOM 549 C C . GLU A 1 70 ? -16.065 4.077 -6.801 1.00 97.06 70 GLU A C 1
ATOM 551 O O . GLU A 1 70 ? -16.943 4.938 -6.743 1.00 97.06 70 GLU A O 1
ATOM 556 N N . GLY A 1 71 ? -16.363 2.839 -7.196 1.00 95.00 71 GLY A N 1
ATOM 557 C CA . GLY A 1 71 ? -17.733 2.432 -7.530 1.00 95.00 71 GLY A CA 1
ATOM 558 C C . GLY A 1 71 ? -18.715 2.523 -6.348 1.00 95.00 71 GLY A C 1
ATOM 559 O O . GLY A 1 71 ? -19.925 2.605 -6.555 1.00 95.00 71 GLY A O 1
ATOM 560 N N . THR A 1 72 ? -18.208 2.525 -5.112 1.00 95.38 72 THR A N 1
ATOM 561 C CA . THR A 1 72 ? -18.956 2.760 -3.867 1.00 95.38 72 THR A CA 1
ATOM 562 C C . THR A 1 72 ? -18.258 3.879 -3.100 1.00 95.38 72 THR A C 1
ATOM 564 O O . THR A 1 72 ? -17.047 3.792 -2.924 1.00 95.38 72 THR A O 1
ATOM 567 N N . ARG A 1 73 ? -19.012 4.900 -2.666 1.00 93.94 73 ARG A N 1
ATOM 568 C CA . ARG A 1 73 ? -18.475 6.079 -1.962 1.00 93.94 73 ARG A CA 1
ATOM 569 C C . ARG A 1 73 ? -17.602 5.649 -0.783 1.00 93.94 73 ARG A C 1
ATOM 571 O O . ARG A 1 73 ? -17.999 4.741 -0.042 1.00 93.94 73 ARG A O 1
ATOM 578 N N . ASP A 1 74 ? -16.431 6.262 -0.658 1.00 90.88 74 ASP A N 1
ATOM 579 C CA . ASP A 1 74 ? -15.428 6.004 0.383 1.00 90.88 74 ASP A CA 1
ATOM 580 C C . ASP A 1 74 ? -14.850 4.573 0.384 1.00 90.88 74 ASP A C 1
ATOM 582 O O . ASP A 1 74 ? -14.225 4.132 1.354 1.00 90.88 74 ASP A O 1
ATOM 586 N N . GLN A 1 75 ? -15.054 3.803 -0.692 1.00 92.38 75 GLN A N 1
ATOM 587 C CA . GLN A 1 75 ? -14.510 2.453 -0.850 1.00 92.38 75 GLN A CA 1
ATOM 588 C C . GLN A 1 75 ? -13.729 2.329 -2.153 1.00 92.38 75 GLN A C 1
ATOM 590 O O . GLN A 1 75 ? -14.274 2.064 -3.227 1.00 92.38 75 GLN A O 1
ATOM 595 N N . TYR A 1 76 ? -12.413 2.455 -2.021 1.00 93.62 76 TYR A N 1
ATOM 596 C CA . TYR A 1 76 ? -11.505 2.500 -3.153 1.00 93.62 76 TYR A CA 1
ATOM 597 C C . TYR A 1 76 ? -10.948 1.120 -3.534 1.00 93.62 76 TYR A C 1
ATOM 599 O O . TYR A 1 76 ? -10.308 0.429 -2.739 1.00 93.62 76 TYR A O 1
ATOM 607 N N . ASN A 1 77 ? -11.112 0.754 -4.800 1.00 94.50 77 ASN A N 1
ATOM 608 C CA . ASN A 1 77 ? -10.526 -0.406 -5.456 1.00 94.50 77 ASN A CA 1
ATOM 609 C C . ASN A 1 77 ? -9.294 -0.004 -6.286 1.00 94.50 77 ASN A C 1
ATOM 611 O O . ASN A 1 77 ? -9.316 0.003 -7.517 1.00 94.50 77 ASN A O 1
ATOM 615 N N . TRP A 1 78 ? -8.196 0.325 -5.603 1.00 95.62 78 TRP A N 1
ATOM 616 C CA . TRP A 1 78 ? -6.951 0.766 -6.247 1.00 95.62 78 TRP A CA 1
ATOM 617 C C . TRP A 1 78 ? -6.198 -0.335 -7.001 1.00 95.62 78 TRP A C 1
ATOM 619 O O . TRP A 1 78 ? -5.408 -0.027 -7.887 1.00 95.62 78 TRP A O 1
ATOM 629 N N . GLY A 1 79 ? -6.431 -1.611 -6.676 1.00 93.25 79 GLY A N 1
ATOM 630 C CA . GLY A 1 79 ? -5.596 -2.731 -7.130 1.00 93.25 79 GLY A CA 1
ATOM 631 C C . GLY A 1 79 ? -5.324 -2.767 -8.645 1.00 93.25 79 GLY A C 1
ATOM 632 O O . GLY A 1 79 ? -4.159 -2.825 -9.040 1.00 93.25 79 GLY A O 1
ATOM 633 N N . PRO A 1 80 ? -6.349 -2.684 -9.514 1.00 94.00 80 PRO A N 1
ATOM 634 C CA . PRO A 1 80 ? -6.142 -2.690 -10.964 1.00 94.00 80 PRO A CA 1
ATOM 635 C C . PRO A 1 80 ? -5.364 -1.475 -11.500 1.00 94.00 80 PRO A C 1
ATOM 637 O O . PRO A 1 80 ? -4.592 -1.610 -12.454 1.00 94.00 80 PRO A O 1
ATOM 640 N N . LEU A 1 81 ? -5.545 -0.292 -10.902 1.00 96.38 81 LEU A N 1
ATOM 641 C CA . LEU A 1 81 ? -4.810 0.920 -11.279 1.00 96.38 81 LEU A CA 1
ATOM 642 C C . LEU A 1 81 ? -3.366 0.876 -10.770 1.00 96.38 81 LEU A C 1
ATOM 644 O O . LEU A 1 81 ? -2.439 1.179 -11.523 1.00 96.38 81 LEU A O 1
ATOM 648 N N . ASP A 1 82 ? -3.169 0.409 -9.534 1.00 96.25 82 ASP A N 1
ATOM 649 C CA . ASP A 1 82 ? -1.856 0.143 -8.946 1.00 96.25 82 ASP A CA 1
ATOM 650 C C . ASP A 1 82 ? -1.055 -0.807 -9.833 1.00 96.25 82 ASP A C 1
ATOM 652 O O . ASP A 1 82 ? 0.141 -0.600 -10.045 1.00 96.25 82 ASP A O 1
ATOM 656 N N . GLU A 1 83 ? -1.701 -1.836 -10.387 1.00 93.00 83 GLU A N 1
ATOM 657 C CA . GLU A 1 83 ? -1.037 -2.788 -11.266 1.00 93.00 83 GLU A CA 1
ATOM 658 C C . GLU A 1 83 ? -0.613 -2.152 -12.591 1.00 93.00 83 GLU A C 1
ATOM 660 O O . GLU A 1 83 ? 0.521 -2.382 -13.010 1.00 93.00 83 GLU A O 1
ATOM 665 N N . ALA A 1 84 ? -1.455 -1.326 -13.222 1.00 94.56 84 ALA A N 1
ATOM 666 C CA . ALA A 1 84 ? -1.111 -0.610 -14.454 1.00 94.56 84 ALA A CA 1
ATOM 667 C C . ALA A 1 84 ? 0.007 0.420 -14.241 1.00 94.56 84 ALA A C 1
ATOM 669 O O . ALA A 1 84 ? 0.993 0.425 -14.986 1.00 94.56 84 ALA A O 1
ATOM 670 N N . TYR A 1 85 ? -0.103 1.234 -13.187 1.00 96.06 85 TYR A N 1
ATOM 671 C CA . TYR A 1 85 ? 0.931 2.188 -12.790 1.00 96.06 85 TYR A CA 1
ATOM 672 C C . TYR A 1 85 ? 2.249 1.467 -12.530 1.00 96.06 85 TYR A C 1
ATOM 674 O O . TYR A 1 85 ? 3.267 1.749 -13.167 1.00 96.06 85 TYR A O 1
ATOM 682 N N . SER A 1 86 ? 2.215 0.450 -11.670 1.00 90.19 86 SER A N 1
ATOM 683 C CA . SER A 1 86 ? 3.401 -0.331 -11.353 1.00 90.19 86 SER A CA 1
ATOM 684 C C . SER A 1 86 ? 3.955 -0.991 -12.610 1.00 90.19 86 SER A C 1
ATOM 686 O O . SER A 1 86 ? 5.148 -0.899 -12.850 1.00 90.19 86 SER A O 1
ATOM 688 N N . TYR A 1 87 ? 3.131 -1.604 -13.464 1.00 88.75 87 TYR A N 1
ATOM 689 C CA . TYR A 1 87 ? 3.579 -2.244 -14.705 1.00 88.75 87 TYR A CA 1
ATOM 690 C C . TYR A 1 87 ? 4.410 -1.302 -15.580 1.00 88.75 87 TYR A C 1
ATOM 692 O O . TYR A 1 87 ? 5.468 -1.718 -16.070 1.00 88.75 87 TYR A O 1
ATOM 700 N N . ALA A 1 88 ? 3.956 -0.056 -15.735 1.00 91.62 88 ALA A N 1
ATOM 701 C CA . ALA A 1 88 ? 4.650 0.985 -16.480 1.00 91.62 88 ALA A CA 1
ATOM 702 C C . ALA A 1 88 ? 5.968 1.384 -15.804 1.00 91.62 88 ALA A C 1
ATOM 704 O O . ALA A 1 88 ? 7.034 1.292 -16.419 1.00 91.62 88 ALA A O 1
ATOM 705 N N . LYS A 1 89 ? 5.920 1.725 -14.508 1.00 91.00 89 LYS A N 1
ATOM 706 C CA . LYS A 1 89 ? 7.100 2.120 -13.719 1.00 91.00 89 LYS A CA 1
ATOM 707 C C . LYS A 1 89 ? 8.159 1.014 -13.676 1.00 91.00 89 LYS A C 1
ATOM 709 O O . LYS A 1 89 ? 9.340 1.286 -13.875 1.00 91.00 89 LYS A O 1
ATOM 714 N N . ARG A 1 90 ? 7.737 -0.252 -13.547 1.00 81.69 90 ARG A N 1
ATOM 715 C CA . ARG A 1 90 ? 8.590 -1.451 -13.647 1.00 81.69 90 ARG A CA 1
ATOM 716 C C . ARG A 1 90 ? 9.395 -1.479 -14.942 1.00 81.69 90 ARG A C 1
ATOM 718 O O . ARG A 1 90 ? 10.516 -1.959 -14.963 1.00 81.69 90 ARG A O 1
ATOM 725 N N . ARG A 1 91 ? 8.852 -0.979 -16.043 1.00 78.25 91 ARG A N 1
ATOM 726 C CA . ARG A 1 91 ? 9.506 -1.041 -17.358 1.00 78.25 91 ARG A CA 1
ATOM 727 C C . ARG A 1 91 ? 10.167 0.262 -17.766 1.00 78.25 91 ARG A C 1
ATOM 729 O O . ARG A 1 91 ? 10.706 0.335 -18.863 1.00 78.25 91 ARG A O 1
ATOM 736 N N . GLY A 1 92 ? 10.125 1.280 -16.904 1.00 82.38 92 GLY A N 1
ATOM 737 C CA . GLY A 1 92 ? 10.512 2.640 -17.269 1.00 82.38 92 GLY A CA 1
ATOM 738 C C . GLY A 1 92 ? 9.700 3.195 -18.438 1.00 82.38 92 GLY A C 1
ATOM 739 O O . GLY A 1 92 ? 10.185 4.060 -19.160 1.00 82.38 92 GLY A O 1
ATOM 740 N N . PHE A 1 93 ? 8.495 2.666 -18.656 1.00 91.25 93 PHE A N 1
ATOM 741 C CA . PHE A 1 93 ? 7.577 3.183 -19.658 1.00 91.25 93 PHE A CA 1
ATOM 742 C C . PHE A 1 93 ? 6.867 4.408 -19.083 1.00 91.25 93 PHE A C 1
ATOM 744 O O . PHE A 1 93 ? 6.490 4.373 -17.904 1.00 91.25 93 PHE A O 1
ATOM 751 N N . PRO A 1 94 ? 6.629 5.462 -19.886 1.00 95.75 94 PRO A N 1
ATOM 752 C CA . PRO A 1 94 ? 5.751 6.533 -19.470 1.00 95.75 94 PRO A CA 1
ATOM 753 C C . PRO A 1 94 ? 4.377 5.961 -19.115 1.00 95.75 94 PRO A C 1
ATOM 755 O O . PRO A 1 94 ? 3.802 5.148 -19.848 1.00 95.75 94 PRO A O 1
ATOM 758 N N . PHE A 1 95 ? 3.862 6.372 -17.968 1.00 98.19 95 PHE A N 1
ATOM 759 C CA . PHE A 1 95 ? 2.516 6.086 -17.519 1.00 98.19 95 PHE A CA 1
ATOM 760 C C . PHE A 1 95 ? 1.647 7.306 -17.791 1.00 98.19 95 PHE A C 1
ATOM 762 O O . PHE A 1 95 ? 1.958 8.410 -17.334 1.00 98.19 95 PHE A O 1
ATOM 769 N N . LYS A 1 96 ? 0.554 7.097 -18.526 1.00 98.50 96 LYS A N 1
ATOM 770 C CA . LYS A 1 96 ? -0.472 8.120 -18.714 1.00 98.50 96 LYS A CA 1
ATOM 771 C C . LYS A 1 96 ? -1.734 7.705 -17.977 1.00 98.50 96 LYS A C 1
ATOM 773 O O . LYS A 1 96 ? -2.361 6.729 -18.386 1.00 98.50 96 LYS A O 1
ATOM 778 N N . LEU A 1 97 ? -2.108 8.448 -16.938 1.00 98.62 97 LEU A N 1
ATOM 779 C CA . LEU A 1 97 ? -3.380 8.262 -16.250 1.00 98.62 97 LEU A CA 1
ATOM 780 C C . LEU A 1 97 ? -4.526 8.716 -17.156 1.00 98.62 97 LEU A C 1
ATOM 782 O O . LEU A 1 97 ? -4.506 9.830 -17.677 1.00 98.62 97 LEU A O 1
ATOM 786 N N . HIS A 1 98 ? -5.532 7.860 -17.287 1.00 98.31 98 HIS A N 1
ATOM 787 C CA . HIS A 1 98 ? -6.767 8.146 -18.000 1.00 98.31 98 HIS A CA 1
ATOM 788 C C . HIS A 1 98 ? -7.939 7.653 -17.136 1.00 98.31 98 HIS A C 1
ATOM 790 O O . HIS A 1 98 ? -8.085 6.448 -16.940 1.00 98.31 98 HIS A O 1
ATOM 796 N N . THR A 1 99 ? -8.758 8.520 -16.536 1.00 98.44 99 THR A N 1
ATOM 797 C CA . THR A 1 99 ? -8.798 10.000 -16.596 1.00 98.44 99 THR A CA 1
ATOM 798 C C . THR A 1 99 ? -9.374 10.552 -15.287 1.00 98.44 99 THR A C 1
ATOM 800 O O . THR A 1 99 ? -10.130 9.847 -14.615 1.00 98.44 99 THR A O 1
ATOM 803 N N . LEU A 1 100 ? -9.057 11.803 -14.930 1.00 98.56 100 LEU A N 1
ATOM 804 C CA . LEU A 1 100 ? -9.553 12.411 -13.685 1.00 98.56 100 LEU A CA 1
ATOM 805 C C . LEU A 1 100 ? -11.028 12.821 -13.781 1.00 98.56 100 LEU A C 1
ATOM 807 O O . LEU A 1 100 ? -11.821 12.406 -12.942 1.00 98.56 100 LEU A O 1
ATOM 811 N N . ILE A 1 101 ? -11.395 13.597 -14.808 1.00 98.38 101 ILE A N 1
ATOM 812 C CA . ILE A 1 101 ? -12.743 14.153 -14.993 1.00 98.38 101 ILE A CA 1
ATOM 813 C C . ILE A 1 101 ? -13.313 13.746 -16.354 1.00 98.38 101 ILE A C 1
ATOM 815 O O . ILE A 1 101 ? -12.667 13.938 -17.387 1.00 98.38 101 ILE A O 1
ATOM 819 N N . TRP A 1 102 ? -14.540 13.212 -16.372 1.00 98.06 102 TRP A N 1
ATOM 820 C CA . TRP A 1 102 ? -15.244 12.817 -17.600 1.00 98.06 102 TRP A CA 1
ATOM 821 C C . TRP A 1 102 ? -16.758 12.709 -17.377 1.00 98.06 102 TRP A C 1
ATOM 823 O O . TRP A 1 102 ? -17.203 12.447 -16.269 1.00 98.06 102 TRP A O 1
ATOM 833 N N . GLY A 1 103 ? -17.586 12.854 -18.413 1.00 96.44 103 GLY A N 1
ATOM 834 C CA . GLY A 1 103 ? -19.034 12.650 -18.285 1.00 96.44 103 GLY A CA 1
ATOM 835 C C . GLY A 1 103 ? -19.472 11.187 -18.186 1.00 96.44 103 GLY A C 1
ATOM 836 O O . GLY A 1 103 ? -20.598 10.928 -17.766 1.00 96.44 103 GLY A O 1
ATOM 837 N N . ASN A 1 104 ? -18.616 10.232 -18.554 1.00 94.81 104 ASN A N 1
ATOM 838 C CA . ASN A 1 104 ? -18.939 8.805 -18.580 1.00 94.81 104 ASN A CA 1
ATOM 839 C C . ASN A 1 104 ? -18.104 8.008 -17.559 1.00 94.81 104 ASN A C 1
ATOM 841 O O . ASN A 1 104 ? -17.058 8.467 -17.098 1.00 94.81 104 ASN A O 1
ATOM 845 N N . GLN A 1 105 ? -18.586 6.814 -17.192 1.00 94.12 105 GLN A N 1
ATOM 846 C CA . GLN A 1 105 ? -17.933 5.877 -16.259 1.00 94.12 105 GLN A CA 1
ATOM 847 C C . GLN A 1 105 ? -17.450 6.534 -14.947 1.00 94.12 105 GLN A C 1
ATOM 849 O O . GLN A 1 105 ? -16.405 6.183 -14.398 1.00 94.12 105 GLN A O 1
ATOM 854 N N . GLN A 1 106 ? -18.225 7.500 -14.455 1.00 95.12 106 GLN A N 1
ATOM 855 C CA . GLN A 1 106 ? -18.041 8.135 -13.152 1.00 95.12 106 GLN A CA 1
ATOM 856 C C . GLN A 1 106 ? -18.844 7.389 -12.085 1.00 95.12 106 GLN A C 1
ATOM 858 O O . GLN A 1 106 ? -19.792 6.675 -12.437 1.00 95.12 106 GLN A O 1
ATOM 863 N N . PRO A 1 107 ? -18.522 7.559 -10.794 1.00 95.31 107 PRO A N 1
ATOM 864 C CA . PRO A 1 107 ? -19.294 6.926 -9.741 1.00 95.31 107 PRO A CA 1
ATOM 865 C C . PRO A 1 107 ? -20.770 7.337 -9.796 1.00 95.31 107 PRO A C 1
ATOM 867 O O . PRO A 1 107 ? -21.099 8.520 -9.791 1.00 95.31 107 PRO A O 1
ATOM 870 N N . SER A 1 108 ? -21.695 6.374 -9.845 1.00 92.25 108 SER A N 1
ATOM 871 C CA . SER A 1 108 ? -23.126 6.688 -9.996 1.00 92.25 108 SER A CA 1
ATOM 872 C C . SER A 1 108 ? -23.705 7.424 -8.784 1.00 92.25 108 SER A C 1
ATOM 874 O O . SER A 1 108 ? -24.686 8.157 -8.913 1.00 92.25 108 SER A O 1
ATOM 876 N N . TRP A 1 109 ? -23.103 7.236 -7.605 1.00 94.94 109 TRP A N 1
ATOM 877 C CA . TRP A 1 109 ? -23.546 7.846 -6.352 1.00 94.94 109 TRP A CA 1
ATOM 878 C C . TRP A 1 109 ? -23.352 9.368 -6.324 1.00 94.94 109 TRP A C 1
ATOM 880 O O . TRP A 1 109 ? -24.143 10.049 -5.671 1.00 94.94 109 TRP A O 1
ATOM 890 N N . ILE A 1 110 ? -22.406 9.917 -7.099 1.00 95.12 110 ILE A N 1
ATOM 891 C CA . ILE A 1 110 ? -22.123 11.362 -7.125 1.00 95.12 110 ILE A CA 1
ATOM 892 C C . ILE A 1 110 ? -23.325 12.189 -7.588 1.00 95.12 110 ILE A C 1
ATOM 894 O O . ILE A 1 110 ? -23.464 13.364 -7.250 1.00 95.12 110 ILE A O 1
ATOM 898 N N . SER A 1 111 ? -24.231 11.566 -8.350 1.00 91.81 111 SER A N 1
ATOM 899 C CA . SER A 1 111 ? -25.354 12.274 -8.958 1.00 91.81 111 SER A CA 1
ATOM 900 C C . SER A 1 111 ? -26.400 12.759 -7.957 1.00 91.81 111 SER A C 1
ATOM 902 O O . SER A 1 111 ? -27.152 13.682 -8.276 1.00 91.81 111 SER A O 1
ATOM 904 N N . ASN A 1 112 ? -26.427 12.160 -6.763 1.00 92.62 112 ASN A N 1
ATOM 905 C CA . ASN A 1 112 ? -27.394 12.451 -5.703 1.00 92.62 112 ASN A CA 1
ATOM 906 C C . ASN A 1 112 ? -26.846 13.391 -4.619 1.00 92.62 112 ASN A C 1
ATOM 908 O O . ASN A 1 112 ? -27.556 13.673 -3.656 1.00 92.62 112 ASN A O 1
ATOM 912 N N . LEU A 1 113 ? -25.599 13.844 -4.755 1.00 95.31 113 LEU A N 1
ATOM 913 C CA . LEU A 1 113 ? -24.943 14.703 -3.776 1.00 95.31 113 LEU A CA 1
ATOM 914 C C . LEU A 1 113 ? -25.289 16.179 -3.983 1.00 95.31 113 LEU A C 1
ATOM 916 O O . LEU A 1 113 ? -25.649 16.605 -5.087 1.00 95.31 113 LEU A O 1
ATOM 920 N N . SER A 1 114 ? -25.151 16.966 -2.915 1.00 97.00 114 SER A N 1
ATOM 921 C CA . SER A 1 114 ? -25.173 18.426 -3.016 1.00 97.00 114 SER A CA 1
ATOM 922 C C . SER A 1 114 ? -23.982 18.940 -3.834 1.00 97.00 114 SER A C 1
ATOM 924 O O . SER A 1 114 ? -22.973 18.255 -3.984 1.00 97.00 114 SER A O 1
ATOM 926 N N . ASP A 1 115 ? -24.071 20.159 -4.372 1.00 96.44 115 ASP A N 1
ATOM 927 C CA . ASP A 1 115 ? -22.969 20.719 -5.168 1.00 96.44 115 ASP A CA 1
ATOM 928 C C . ASP A 1 115 ? -21.685 20.903 -4.348 1.00 96.44 115 ASP A C 1
ATOM 930 O O . ASP A 1 115 ? -20.596 20.708 -4.880 1.00 96.44 115 ASP A O 1
ATOM 934 N N . GLN A 1 116 ? -21.805 21.202 -3.051 1.00 95.94 116 GLN A N 1
ATOM 935 C CA . GLN A 1 116 ? -20.655 21.262 -2.152 1.00 95.94 116 GLN A CA 1
ATOM 936 C C . GLN A 1 116 ? -19.990 19.888 -2.008 1.00 95.94 116 GLN A C 1
ATOM 938 O O . GLN A 1 116 ? -18.790 19.773 -2.233 1.00 95.94 116 GLN A O 1
ATOM 943 N N . GLU A 1 117 ? -20.766 18.844 -1.709 1.00 96.38 117 GLU A N 1
ATOM 944 C CA . GLU A 1 117 ? -20.229 17.483 -1.597 1.00 96.38 117 GLU A CA 1
ATOM 945 C C . GLU A 1 117 ? -19.605 17.015 -2.917 1.00 96.38 117 GLU A C 1
ATOM 947 O O . GLU A 1 117 ? -18.540 16.419 -2.910 1.00 96.38 117 GLU A O 1
ATOM 952 N N . LYS A 1 118 ? -20.202 17.330 -4.076 1.00 97.75 118 LYS A N 1
ATOM 953 C CA . LYS A 1 118 ? -19.588 17.004 -5.376 1.00 97.75 118 LYS A CA 1
ATOM 954 C C . LYS A 1 118 ? -18.193 17.611 -5.510 1.00 97.75 118 LYS A C 1
ATOM 956 O O . LYS A 1 118 ? -17.293 16.938 -5.994 1.00 97.75 118 LYS A O 1
ATOM 961 N N . VAL A 1 119 ? -18.019 18.873 -5.119 1.00 98.12 119 VAL A N 1
ATOM 962 C CA . VAL A 1 119 ? -16.714 19.549 -5.165 1.00 98.12 119 VAL A CA 1
ATOM 963 C C . VAL A 1 119 ? -15.719 18.871 -4.226 1.00 98.12 119 VAL A C 1
ATOM 965 O O . VAL A 1 119 ? -14.595 18.604 -4.645 1.00 98.12 119 VAL A O 1
ATOM 968 N N . GLU A 1 120 ? -16.135 18.574 -2.994 1.00 97.19 120 GLU A N 1
ATOM 969 C CA . GLU A 1 120 ? -15.297 17.933 -1.973 1.00 97.19 120 GLU A CA 1
ATOM 970 C C . GLU A 1 120 ? -14.805 16.550 -2.432 1.00 97.19 120 GLU A C 1
ATOM 972 O O . GLU A 1 120 ? -13.603 16.296 -2.414 1.00 97.19 120 GLU A O 1
ATOM 977 N N . GLU A 1 121 ? -15.701 15.711 -2.951 1.00 97.62 121 GLU A N 1
ATOM 978 C CA . GLU A 1 121 ? -15.392 14.353 -3.425 1.00 97.62 121 GLU A CA 1
ATOM 979 C C . GLU A 1 121 ? -14.488 14.360 -4.667 1.00 97.62 121 GLU A C 1
ATOM 981 O O . GLU A 1 121 ? -13.561 13.562 -4.795 1.00 97.62 121 GLU A O 1
ATOM 986 N N . ILE A 1 122 ? -14.717 15.294 -5.598 1.00 98.50 122 ILE A N 1
ATOM 987 C CA . ILE A 1 122 ? -13.873 15.433 -6.794 1.00 98.50 122 ILE A CA 1
ATOM 988 C C . ILE A 1 122 ? -12.465 15.898 -6.410 1.00 98.50 122 ILE A C 1
ATOM 990 O O . ILE A 1 122 ? -11.473 15.424 -6.968 1.00 98.50 122 ILE A O 1
ATOM 994 N N . GLU A 1 123 ? -12.362 16.848 -5.481 1.00 98.38 123 GLU A N 1
ATOM 995 C CA . GLU A 1 123 ? -11.075 17.330 -4.991 1.00 98.38 123 GLU A CA 1
ATOM 996 C C . GLU A 1 123 ? -10.319 16.237 -4.226 1.00 98.38 123 GLU A C 1
ATOM 998 O O . GLU A 1 123 ? -9.117 16.069 -4.447 1.00 98.38 123 GLU A O 1
ATOM 1003 N N . GLU A 1 124 ? -11.015 15.452 -3.400 1.00 98.00 124 GLU A N 1
ATOM 1004 C CA . GLU A 1 124 ? -10.453 14.280 -2.728 1.00 98.00 124 GLU A CA 1
ATOM 1005 C C . GLU A 1 124 ? -9.932 13.249 -3.732 1.00 98.00 124 GLU A C 1
ATOM 1007 O O . GLU A 1 124 ? -8.776 12.840 -3.627 1.00 98.00 124 GLU A O 1
ATOM 1012 N N . TRP A 1 125 ? -10.715 12.894 -4.754 1.00 98.06 125 TRP A N 1
ATOM 1013 C CA . TRP A 1 125 ? -10.286 11.979 -5.814 1.00 98.06 125 TRP A CA 1
ATOM 1014 C C . TRP A 1 125 ? -8.975 12.430 -6.476 1.00 98.06 125 TRP A C 1
ATOM 1016 O O . TRP A 1 125 ? -8.014 11.659 -6.555 1.00 98.06 125 TRP A O 1
ATOM 1026 N N . ILE A 1 126 ? -8.894 13.695 -6.905 1.00 98.56 126 ILE A N 1
ATOM 1027 C CA . ILE A 1 126 ? -7.688 14.253 -7.543 1.00 98.56 126 ILE A CA 1
ATOM 1028 C C . ILE A 1 126 ? -6.496 14.221 -6.576 1.00 98.56 126 ILE A C 1
ATOM 1030 O O . ILE A 1 126 ? -5.385 13.849 -6.968 1.00 98.56 126 ILE A O 1
ATOM 1034 N N . LYS A 1 127 ? -6.721 14.592 -5.311 1.00 97.94 127 LYS A N 1
ATOM 1035 C CA . LYS A 1 127 ? -5.696 14.589 -4.266 1.00 97.94 127 LYS A CA 1
ATOM 1036 C C . LYS A 1 127 ? -5.169 13.181 -3.994 1.00 97.94 127 LYS A C 1
ATOM 1038 O O . LYS A 1 127 ? -3.956 12.989 -3.998 1.00 97.94 127 LYS A O 1
ATOM 1043 N N . LEU A 1 128 ? -6.051 12.198 -3.814 1.00 97.62 128 LEU A N 1
ATOM 1044 C CA . LEU A 1 128 ? -5.678 10.811 -3.531 1.00 97.62 128 LEU A CA 1
ATOM 1045 C C . LEU A 1 128 ? -4.886 10.188 -4.681 1.00 97.62 128 LEU A C 1
ATOM 1047 O O . LEU A 1 128 ? -3.905 9.488 -4.436 1.00 97.62 128 LEU A O 1
ATOM 1051 N N . VAL A 1 129 ? -5.254 10.473 -5.933 1.00 98.19 129 VAL A N 1
ATOM 1052 C CA . VAL A 1 129 ? -4.458 10.060 -7.099 1.00 98.19 129 VAL A CA 1
ATOM 1053 C C . VAL A 1 129 ? -3.050 10.661 -7.036 1.00 98.19 129 VAL A C 1
ATOM 1055 O O . VAL A 1 129 ? -2.075 9.937 -7.239 1.00 98.19 129 VAL A O 1
ATOM 1058 N N . GLY A 1 130 ? -2.931 11.961 -6.742 1.00 95.75 130 GLY A N 1
ATOM 1059 C CA . GLY A 1 130 ? -1.642 12.650 -6.629 1.00 95.75 130 GLY A CA 1
ATOM 1060 C C . GLY A 1 130 ? -0.757 12.111 -5.500 1.00 95.75 130 GLY A C 1
ATOM 1061 O O . GLY A 1 130 ? 0.435 11.886 -5.703 1.00 95.75 130 GLY A O 1
ATOM 1062 N N . GLU A 1 131 ? -1.342 11.838 -4.332 1.00 93.62 131 GLU A N 1
ATOM 1063 C CA . GLU A 1 131 ? -0.643 11.251 -3.180 1.00 93.62 131 GLU A CA 1
ATOM 1064 C C . GLU A 1 131 ? -0.202 9.807 -3.447 1.00 93.62 131 GLU A C 1
ATOM 1066 O O . GLU A 1 131 ? 0.897 9.405 -3.059 1.00 93.62 131 GLU A O 1
ATOM 1071 N N . ARG A 1 132 ? -1.043 9.020 -4.127 1.00 96.06 132 ARG A N 1
ATOM 1072 C CA . ARG A 1 132 ? -0.781 7.600 -4.387 1.00 96.06 132 ARG A CA 1
ATOM 1073 C C . ARG A 1 132 ? 0.230 7.375 -5.506 1.00 96.06 132 ARG A C 1
ATOM 1075 O O . ARG A 1 132 ? 1.003 6.418 -5.443 1.00 96.06 132 ARG A O 1
ATOM 1082 N N . TYR A 1 133 ? 0.240 8.239 -6.518 1.00 95.88 133 TYR A N 1
ATOM 1083 C CA . TYR A 1 133 ? 1.062 8.084 -7.718 1.00 95.88 133 TYR A CA 1
ATOM 1084 C C . TYR A 1 133 ? 1.930 9.332 -7.978 1.00 95.88 133 TYR A C 1
ATOM 1086 O O . TYR A 1 133 ? 1.721 10.053 -8.956 1.00 95.88 133 TYR A O 1
ATOM 1094 N N . PRO A 1 134 ? 2.954 9.590 -7.144 1.00 85.75 134 PRO A N 1
ATOM 1095 C CA . PRO A 1 134 ? 3.748 10.821 -7.212 1.00 85.75 134 PRO A CA 1
ATOM 1096 C C . PRO A 1 134 ? 4.633 10.950 -8.469 1.00 85.75 134 PRO A C 1
ATOM 1098 O O . PRO A 1 134 ? 5.146 12.035 -8.745 1.00 85.75 134 PRO A O 1
ATOM 1101 N N . GLU A 1 135 ? 4.815 9.866 -9.236 1.00 90.94 135 GLU A N 1
ATOM 1102 C CA . GLU A 1 135 ? 5.636 9.814 -10.457 1.00 90.94 135 GLU A CA 1
ATOM 1103 C C . GLU A 1 135 ? 4.798 9.530 -11.723 1.00 90.94 135 GLU A C 1
ATOM 1105 O O . GLU A 1 135 ? 5.237 8.812 -12.632 1.00 90.94 135 GLU A O 1
ATOM 1110 N N . ILE A 1 136 ? 3.563 10.041 -11.802 1.00 95.69 136 ILE A N 1
ATOM 1111 C CA . ILE A 1 136 ? 2.797 10.022 -13.060 1.00 95.69 136 ILE A CA 1
ATOM 1112 C C . ILE A 1 136 ? 3.480 10.927 -14.097 1.00 95.69 136 ILE A C 1
ATOM 1114 O O . ILE A 1 136 ? 3.779 12.083 -13.814 1.00 95.69 136 ILE A O 1
ATOM 1118 N N . ASP A 1 137 ? 3.684 10.423 -15.320 1.00 98.00 137 ASP A N 1
ATOM 1119 C CA . ASP A 1 137 ? 4.304 11.209 -16.394 1.00 98.00 137 ASP A CA 1
ATOM 1120 C C . ASP A 1 137 ? 3.293 12.122 -17.103 1.00 98.00 137 ASP A C 1
ATOM 1122 O O . ASP A 1 137 ? 3.607 13.267 -17.432 1.00 98.00 137 ASP A O 1
ATOM 1126 N N . LEU A 1 138 ? 2.094 11.600 -17.381 1.00 98.62 138 LEU A N 1
ATOM 1127 C CA . LEU A 1 138 ? 1.046 12.248 -18.174 1.00 98.62 138 LEU A CA 1
ATOM 1128 C C . LEU A 1 138 ? -0.325 12.002 -17.519 1.00 98.62 138 LEU A C 1
ATOM 1130 O O . LEU A 1 138 ? -0.604 10.892 -17.068 1.00 98.62 138 LEU A O 1
ATOM 1134 N N . VAL A 1 139 ? -1.204 13.000 -17.502 1.00 98.81 139 VAL A N 1
ATOM 1135 C CA . VAL A 1 139 ? -2.570 12.873 -16.966 1.00 98.81 139 VAL A CA 1
ATOM 1136 C C . VAL A 1 139 ? -3.559 13.467 -17.950 1.00 98.81 139 VAL A C 1
ATOM 1138 O O . VAL A 1 139 ? -3.482 14.660 -18.234 1.00 98.81 139 VAL A O 1
ATOM 1141 N N . ASP A 1 140 ? -4.521 12.670 -18.408 1.00 98.81 140 ASP A N 1
ATOM 1142 C CA . ASP A 1 140 ? -5.737 13.210 -19.012 1.00 98.81 140 ASP A CA 1
ATOM 1143 C C . ASP A 1 140 ? -6.588 13.786 -17.857 1.00 98.81 140 ASP A C 1
ATOM 1145 O O . ASP A 1 140 ? -7.187 13.051 -17.070 1.00 98.81 140 ASP A O 1
ATOM 1149 N N . VAL A 1 141 ? -6.544 15.112 -17.669 1.00 98.81 141 VAL A N 1
ATOM 1150 C CA . VAL A 1 141 ? -7.236 15.793 -16.556 1.00 98.81 141 VAL A CA 1
ATOM 1151 C C . VAL A 1 141 ? -8.725 15.884 -16.852 1.00 98.81 141 VAL A C 1
ATOM 1153 O O . VAL A 1 141 ? -9.555 15.505 -16.031 1.00 98.81 141 VAL A O 1
ATOM 1156 N N . VAL A 1 142 ? -9.063 16.372 -18.045 1.00 98.81 142 VAL A N 1
ATOM 1157 C CA . VAL A 1 142 ? -10.440 16.463 -18.527 1.00 98.81 142 VAL A CA 1
ATOM 1158 C C . VAL A 1 142 ? -10.544 15.743 -19.861 1.00 98.81 142 VAL A C 1
ATOM 1160 O O . VAL A 1 142 ? -9.854 16.103 -20.820 1.00 98.81 142 VAL A O 1
ATOM 1163 N N . ASN A 1 143 ? -11.434 14.755 -19.909 1.00 98.81 143 ASN A N 1
ATOM 1164 C CA . ASN A 1 143 ? -11.765 14.006 -21.111 1.00 98.81 143 ASN A CA 1
ATOM 1165 C C . ASN A 1 143 ? -13.094 14.498 -21.708 1.00 98.81 143 ASN A C 1
ATOM 1167 O O . ASN A 1 143 ? -14.080 14.675 -20.991 1.00 98.81 143 ASN A O 1
ATOM 1171 N N . GLU A 1 144 ? -13.115 14.696 -23.024 1.00 98.00 144 GLU A N 1
ATOM 1172 C CA . GLU A 1 144 ? -14.293 15.016 -23.846 1.00 98.00 144 GLU A CA 1
ATOM 1173 C C . GLU A 1 144 ? -15.098 16.270 -23.431 1.00 98.00 144 GLU A C 1
ATOM 1175 O O . GLU A 1 144 ? -16.324 16.209 -23.280 1.00 98.00 144 GLU A O 1
ATOM 1180 N N . PRO A 1 145 ? -14.440 17.433 -23.240 1.00 97.44 145 PRO A N 1
ATOM 1181 C CA . PRO A 1 145 ? -15.080 18.649 -22.738 1.00 97.44 145 PRO A CA 1
ATOM 1182 C C . PRO A 1 145 ? -15.996 19.365 -23.740 1.00 97.44 145 PRO A C 1
ATOM 1184 O O . PRO A 1 145 ? -16.760 20.243 -23.325 1.00 97.44 145 PRO A O 1
ATOM 1187 N N . LEU A 1 146 ? -15.912 19.075 -25.046 1.00 96.38 146 LEU A N 1
ATOM 1188 C CA . LEU A 1 146 ? -16.720 19.791 -26.034 1.00 96.38 146 LEU A CA 1
ATOM 1189 C C . LEU A 1 146 ? -18.226 19.516 -25.838 1.00 96.38 146 LEU A C 1
ATOM 1191 O O . LEU A 1 146 ? -18.616 18.377 -25.590 1.00 96.38 146 LEU A O 1
ATOM 1195 N N . PRO A 1 147 ? -19.113 20.520 -26.004 1.00 90.75 147 PRO A N 1
ATOM 1196 C CA . PRO A 1 147 ? -20.546 20.362 -25.722 1.00 90.75 147 PRO A CA 1
ATOM 1197 C C . PRO A 1 147 ? -21.257 19.240 -26.496 1.00 90.75 147 PRO A C 1
ATOM 1199 O O . PRO A 1 147 ? -22.239 18.685 -26.008 1.00 90.75 147 PRO A O 1
ATOM 1202 N N . SER A 1 148 ? -20.788 18.914 -27.705 1.00 89.75 148 SER A N 1
ATOM 1203 C CA . SER A 1 148 ? -21.313 17.817 -28.527 1.00 89.75 148 SER A CA 1
ATOM 1204 C C . SER A 1 148 ? -20.779 16.438 -28.133 1.00 89.75 148 SER A C 1
ATOM 1206 O O . SER A 1 148 ? -21.293 15.442 -28.636 1.00 89.75 148 SER A O 1
ATOM 1208 N N . HIS A 1 149 ? -19.758 16.370 -27.275 1.00 94.94 149 HIS A N 1
ATOM 1209 C CA . HIS A 1 149 ? -19.115 15.129 -26.837 1.00 94.94 149 HIS A CA 1
ATOM 1210 C C . HIS A 1 149 ? -19.672 14.730 -25.471 1.00 94.94 149 HIS A C 1
ATOM 1212 O O . HIS A 1 149 ? -20.889 14.821 -25.317 1.00 94.94 149 HIS A O 1
ATOM 1218 N N . ASN A 1 150 ? -18.872 14.277 -24.497 1.00 96.00 150 ASN A N 1
ATOM 1219 C CA . ASN A 1 150 ? -19.375 13.780 -23.206 1.00 96.00 150 ASN A CA 1
ATOM 1220 C C . ASN A 1 150 ? -18.885 14.576 -21.977 1.00 96.00 150 ASN A C 1
ATOM 1222 O O . ASN A 1 150 ? -18.257 13.997 -21.085 1.00 96.00 150 ASN A O 1
ATOM 1226 N N . PRO A 1 151 ? -19.239 15.870 -21.851 1.00 97.00 151 PRO A N 1
ATOM 1227 C CA . PRO A 1 151 ? -19.024 16.609 -20.611 1.00 97.00 151 PRO A CA 1
ATOM 1228 C C . PRO A 1 151 ? -19.946 16.091 -19.484 1.00 97.00 151 PRO A C 1
ATOM 1230 O O . PRO A 1 151 ? -21.018 15.550 -19.772 1.00 97.00 151 PRO A O 1
ATOM 1233 N N . PRO A 1 152 ? -19.595 16.285 -18.198 1.00 96.81 152 PRO A N 1
ATOM 1234 C CA . PRO A 1 152 ? -20.398 15.859 -17.045 1.00 96.81 152 PRO A CA 1
ATOM 1235 C C . PRO A 1 152 ? -21.592 16.800 -16.776 1.00 96.81 152 PRO A C 1
ATOM 1237 O O . PRO A 1 152 ? -21.762 17.347 -15.684 1.00 96.81 152 PRO A O 1
ATOM 1240 N N . ASP A 1 153 ? -22.424 17.020 -17.795 1.00 95.25 153 ASP A N 1
ATOM 1241 C CA . ASP A 1 153 ? -23.544 17.967 -17.806 1.00 95.25 153 ASP A CA 1
ATOM 1242 C C . ASP A 1 153 ? -24.912 17.357 -17.443 1.00 95.25 153 ASP A C 1
ATOM 1244 O O . ASP A 1 153 ? -25.938 18.032 -17.547 1.00 95.25 153 ASP A O 1
ATOM 1248 N N . GLY A 1 154 ? -24.945 16.087 -17.031 1.00 93.12 154 GLY A N 1
ATOM 1249 C CA . GLY A 1 154 ? -26.162 15.355 -16.675 1.00 93.12 154 GLY A CA 1
ATOM 1250 C C . GLY A 1 154 ? -27.036 14.941 -17.864 1.00 93.12 154 GLY A C 1
ATOM 1251 O O . GLY A 1 154 ? -28.089 14.332 -17.667 1.00 93.12 154 GLY A O 1
ATOM 1252 N N . ARG A 1 155 ? -26.648 15.256 -19.108 1.00 92.31 155 ARG A N 1
ATOM 1253 C CA . ARG A 1 155 ? -27.422 14.882 -20.302 1.00 92.31 155 ARG A CA 1
ATOM 1254 C C . ARG A 1 155 ? -27.101 13.453 -20.716 1.00 92.31 155 ARG A C 1
ATOM 1256 O O . ARG A 1 155 ? -25.989 12.980 -20.528 1.00 92.31 155 ARG A O 1
ATOM 1263 N N . ASN A 1 156 ? -28.069 12.763 -21.318 1.00 88.31 156 ASN A N 1
ATOM 1264 C CA . ASN A 1 156 ? -27.886 11.413 -21.872 1.00 88.31 156 ASN A CA 1
ATOM 1265 C C . ASN A 1 156 ? -27.294 10.389 -20.875 1.00 88.31 156 ASN A C 1
ATOM 1267 O O . ASN A 1 156 ? -26.539 9.508 -21.275 1.00 88.31 156 ASN A O 1
ATOM 1271 N N . GLY A 1 157 ? -27.620 10.510 -19.581 1.00 86.00 157 GLY A N 1
ATOM 1272 C CA . GLY A 1 157 ? -27.134 9.599 -18.535 1.00 86.00 157 GLY A CA 1
ATOM 1273 C C . GLY A 1 157 ? -25.693 9.847 -18.072 1.00 86.00 157 GLY A C 1
ATOM 1274 O O . GLY A 1 157 ? -25.138 9.009 -17.367 1.00 86.00 157 GLY A O 1
ATOM 1275 N N . ARG A 1 158 ? -25.087 10.974 -18.459 1.00 93.69 158 ARG A N 1
ATOM 1276 C CA . ARG A 1 158 ? -23.762 11.402 -17.989 1.00 93.69 158 ARG A CA 1
ATOM 1277 C C . ARG A 1 158 ? -23.807 11.847 -16.530 1.00 93.69 158 ARG A C 1
ATOM 1279 O O . ARG A 1 158 ? -24.865 12.216 -16.020 1.00 93.69 158 ARG A O 1
ATOM 1286 N N . ALA A 1 159 ? -22.645 11.879 -15.883 1.00 94.44 159 ALA A N 1
ATOM 1287 C CA . ALA A 1 159 ? -22.495 12.493 -14.564 1.00 94.44 159 ALA A CA 1
ATOM 1288 C C . ALA A 1 159 ? -22.965 13.963 -14.576 1.00 94.44 159 ALA A C 1
ATOM 1290 O O . ALA A 1 159 ? -22.914 14.610 -15.619 1.00 94.44 159 ALA A O 1
ATOM 1291 N N . ASN A 1 160 ? -23.437 14.494 -13.442 1.00 96.12 160 ASN A N 1
ATOM 1292 C CA . ASN A 1 160 ? -24.130 15.794 -13.348 1.00 96.12 160 ASN A CA 1
ATOM 1293 C C . ASN A 1 160 ? -23.404 16.823 -12.450 1.00 96.12 160 ASN A C 1
ATOM 1295 O O . ASN A 1 160 ? -24.042 17.585 -11.713 1.00 96.12 160 ASN A O 1
ATOM 1299 N N . TYR A 1 161 ? -22.072 16.838 -12.479 1.00 97.12 161 TYR A N 1
ATOM 1300 C CA . TYR A 1 161 ? -21.259 17.681 -11.595 1.00 97.12 161 TYR A CA 1
ATOM 1301 C C . TYR A 1 161 ? -20.600 18.884 -12.288 1.00 97.12 161 TYR A C 1
ATOM 1303 O O . TYR A 1 161 ? -19.997 19.707 -11.608 1.00 97.12 161 TYR A O 1
ATOM 1311 N N . LYS A 1 162 ? -20.772 19.079 -13.608 1.00 97.44 162 LYS A N 1
ATOM 1312 C CA . LYS A 1 162 ? -20.265 20.267 -14.331 1.00 97.44 162 LYS A CA 1
ATOM 1313 C C . LYS A 1 162 ? -20.677 21.581 -13.657 1.00 97.44 162 LYS A C 1
ATOM 1315 O O . LYS A 1 162 ? -19.861 22.490 -13.558 1.00 97.44 162 LYS A O 1
ATOM 1320 N N . GLY A 1 163 ? -21.932 21.685 -13.210 1.00 97.38 163 GLY A N 1
ATOM 1321 C CA . GLY A 1 163 ? -22.453 22.883 -12.540 1.00 97.38 163 GLY A CA 1
ATOM 1322 C C . GLY A 1 163 ? -21.752 23.181 -11.213 1.00 97.38 163 GLY A C 1
ATOM 1323 O O . GLY A 1 163 ? -21.365 24.323 -10.981 1.00 97.38 163 GLY A O 1
ATOM 1324 N N . ALA A 1 164 ? -21.514 22.145 -10.403 1.00 97.12 164 ALA A N 1
ATOM 1325 C CA . ALA A 1 164 ? -20.826 22.252 -9.116 1.00 97.12 164 ALA A CA 1
ATOM 1326 C C . ALA A 1 164 ? -19.383 22.762 -9.266 1.00 97.12 164 ALA A C 1
ATOM 1328 O O . ALA A 1 164 ? -18.911 23.550 -8.455 1.00 97.12 164 ALA A O 1
ATOM 1329 N N . LEU A 1 165 ? -18.712 22.386 -10.359 1.00 97.75 165 LEU A N 1
ATOM 1330 C CA . LEU A 1 165 ? -17.348 22.820 -10.673 1.00 97.75 165 LEU A CA 1
ATOM 1331 C C . LEU A 1 165 ? -17.262 24.233 -11.291 1.00 97.75 165 LEU A C 1
ATOM 1333 O O . LEU A 1 165 ? -16.217 24.616 -11.801 1.00 97.75 165 LEU A O 1
ATOM 1337 N N . GLY A 1 166 ? -18.349 25.011 -11.291 1.00 95.12 166 GLY A N 1
ATOM 1338 C CA . GLY A 1 166 ? -18.394 26.372 -11.850 1.00 95.12 166 GLY A CA 1
ATOM 1339 C C . GLY A 1 166 ? -19.106 26.485 -13.202 1.00 95.12 166 GLY A C 1
ATOM 1340 O O . GLY A 1 166 ? -19.355 27.592 -13.682 1.00 95.12 166 GLY A O 1
ATOM 1341 N N . GLY A 1 167 ? -19.506 25.360 -13.804 1.00 96.00 167 GLY A N 1
ATOM 1342 C CA . GLY A 1 167 ? -20.284 25.342 -15.039 1.00 96.00 167 GLY A CA 1
ATOM 1343 C C . GLY A 1 167 ? -19.563 25.998 -16.216 1.00 96.00 167 GLY A C 1
ATOM 1344 O O . GLY A 1 167 ? -18.339 25.963 -16.325 1.00 96.00 167 GLY A O 1
ATOM 1345 N N . ASP A 1 168 ? -20.340 26.593 -17.122 1.00 95.25 168 ASP A N 1
ATOM 1346 C CA . ASP A 1 168 ? -19.774 27.397 -18.212 1.00 95.25 168 ASP A CA 1
ATOM 1347 C C . ASP A 1 168 ? -19.115 28.682 -17.674 1.00 95.25 168 ASP A C 1
ATOM 1349 O O . ASP A 1 168 ? -18.142 29.156 -18.254 1.00 95.25 168 ASP A O 1
ATOM 1353 N N . GLY A 1 169 ? -19.596 29.215 -16.547 1.00 92.00 169 GLY A N 1
ATOM 1354 C CA . GLY A 1 169 ? -19.052 30.409 -15.900 1.00 92.00 169 GLY A CA 1
ATOM 1355 C C . GLY A 1 169 ? -18.865 31.599 -16.851 1.00 92.00 169 GLY A C 1
ATOM 1356 O O . GLY A 1 169 ? -19.685 31.824 -17.744 1.00 92.00 169 GLY A O 1
ATOM 1357 N N . GLN A 1 170 ? -17.808 32.395 -16.654 1.00 93.12 170 GLN A N 1
ATOM 1358 C CA . GLN A 1 170 ? -17.545 33.575 -17.496 1.00 93.12 170 GLN A CA 1
ATOM 1359 C C . GLN A 1 170 ? -16.785 33.238 -18.781 1.00 93.12 170 GLN A C 1
ATOM 1361 O O . GLN A 1 170 ? -16.928 33.939 -19.784 1.00 93.12 170 GLN A O 1
ATOM 1366 N N . THR A 1 171 ? -15.961 32.189 -18.766 1.00 94.50 171 THR A N 1
ATOM 1367 C CA . THR A 1 171 ? -15.103 31.831 -19.906 1.00 94.50 171 THR A CA 1
ATOM 1368 C C . THR A 1 171 ? -15.769 30.859 -20.881 1.00 94.50 171 THR A C 1
ATOM 1370 O O . THR A 1 171 ? -15.256 30.634 -21.979 1.00 94.50 171 THR A O 1
ATOM 1373 N N . GLY A 1 172 ? -16.909 30.281 -20.496 1.00 94.81 172 GLY A N 1
ATOM 1374 C CA . GLY A 1 172 ? -17.570 29.173 -21.185 1.00 94.81 172 GLY A CA 1
ATOM 1375 C C . GLY A 1 172 ? -17.052 27.789 -20.769 1.00 94.81 172 GLY A C 1
ATOM 1376 O O . GLY A 1 172 ? -17.646 26.789 -21.164 1.00 94.81 172 GLY A O 1
ATOM 1377 N N . TYR A 1 173 ? -15.960 27.717 -19.995 1.00 96.88 173 TYR A N 1
ATOM 1378 C CA . TYR A 1 173 ? -15.278 26.476 -19.608 1.00 96.88 173 TYR A CA 1
ATOM 1379 C C . TYR A 1 173 ? -14.714 26.529 -18.177 1.00 96.88 173 TYR A C 1
ATOM 1381 O O . TYR A 1 173 ? -13.710 25.877 -17.889 1.00 96.88 173 TYR A O 1
ATOM 1389 N N . ASP A 1 174 ? -15.337 27.289 -17.272 1.00 97.94 174 ASP A N 1
ATOM 1390 C CA . ASP A 1 174 ? -14.826 27.486 -15.905 1.00 97.94 174 ASP A CA 1
ATOM 1391 C C . ASP A 1 174 ? -14.680 26.154 -15.143 1.00 97.94 174 ASP A C 1
ATOM 1393 O O . ASP A 1 174 ? -13.697 25.965 -14.433 1.00 97.94 174 ASP A O 1
ATOM 1397 N N . TRP A 1 175 ? -15.557 25.175 -15.395 1.00 98.31 175 TRP A N 1
ATOM 1398 C CA . TRP A 1 175 ? -15.420 23.814 -14.856 1.00 98.31 175 TRP A CA 1
ATOM 1399 C C . TRP A 1 175 ? -14.146 23.074 -15.298 1.00 98.31 175 TRP A C 1
ATOM 1401 O O . TRP A 1 175 ? -13.585 22.292 -14.530 1.00 98.31 175 TRP A O 1
ATOM 1411 N N . VAL A 1 176 ? -13.666 23.320 -16.523 1.00 98.69 176 VAL A N 1
ATOM 1412 C CA . VAL A 1 176 ? -12.400 22.758 -17.021 1.00 98.69 176 VAL A CA 1
ATOM 1413 C C . VAL A 1 176 ? -11.233 23.449 -16.328 1.00 98.69 176 VAL A C 1
ATOM 1415 O O . VAL A 1 176 ? -10.289 22.787 -15.907 1.00 98.69 176 VAL A O 1
ATOM 1418 N N . ILE A 1 177 ? -11.301 24.777 -16.185 1.00 98.81 177 ILE A N 1
ATOM 1419 C CA . ILE A 1 177 ? -10.268 25.567 -15.505 1.00 98.81 177 ILE A CA 1
ATOM 1420 C C . ILE A 1 177 ? -10.122 25.095 -14.057 1.00 98.81 177 ILE A C 1
ATOM 1422 O O . ILE A 1 177 ? -9.008 24.783 -13.644 1.00 98.81 177 ILE A O 1
ATOM 1426 N N . TRP A 1 178 ? -11.237 24.942 -13.336 1.00 98.62 178 TRP A N 1
ATOM 1427 C CA . TRP A 1 178 ? -11.247 24.435 -11.964 1.00 98.62 178 TRP A CA 1
ATOM 1428 C C . TRP A 1 178 ? -10.544 23.073 -11.853 1.00 98.62 178 TRP A C 1
ATOM 1430 O O . TRP A 1 178 ? -9.664 22.894 -11.011 1.00 98.62 178 TRP A O 1
ATOM 1440 N N . ALA A 1 179 ? -10.859 22.126 -12.745 1.00 98.75 179 ALA A N 1
ATOM 1441 C CA . ALA A 1 179 ? -10.255 20.792 -12.721 1.00 98.75 179 ALA A CA 1
ATOM 1442 C C . ALA A 1 179 ? -8.731 20.840 -12.912 1.00 98.75 179 ALA A C 1
ATOM 1444 O O . ALA A 1 179 ? -7.985 20.146 -12.222 1.00 98.75 179 ALA A O 1
ATOM 1445 N N . PHE A 1 180 ? -8.258 21.691 -13.823 1.00 98.81 180 PHE A N 1
ATOM 1446 C CA . PHE A 1 180 ? -6.833 21.877 -14.073 1.00 98.81 180 PHE A CA 1
ATOM 1447 C C . PHE A 1 180 ? -6.106 22.616 -12.942 1.00 98.81 180 PHE A C 1
ATOM 1449 O O . PHE A 1 180 ? -4.958 22.283 -12.655 1.00 98.81 180 PHE A O 1
ATOM 1456 N N . GLU A 1 181 ? -6.746 23.576 -12.269 1.00 98.69 181 GLU A N 1
ATOM 1457 C CA . GLU A 1 181 ? -6.186 24.229 -11.076 1.00 98.69 181 GLU A CA 1
ATOM 1458 C C . GLU A 1 181 ? -5.959 23.214 -9.949 1.00 98.69 181 GLU A C 1
ATOM 1460 O O . GLU A 1 181 ? -4.875 23.169 -9.363 1.00 98.69 181 GLU A O 1
ATOM 1465 N N . LYS A 1 182 ? -6.940 22.338 -9.699 1.00 98.62 182 LYS A N 1
ATOM 1466 C CA . LYS A 1 182 ? -6.819 21.264 -8.702 1.00 98.62 182 LYS A CA 1
ATOM 1467 C C . LYS A 1 182 ? -5.781 20.223 -9.101 1.00 98.62 182 LYS A C 1
ATOM 1469 O O . LYS A 1 182 ? -4.927 19.876 -8.287 1.00 98.62 182 LYS A O 1
ATOM 1474 N N . ALA A 1 183 ? -5.779 19.782 -10.358 1.00 98.56 183 ALA A N 1
ATOM 1475 C CA . ALA A 1 183 ? -4.764 18.856 -10.850 1.00 98.56 183 ALA A CA 1
ATOM 1476 C C . ALA A 1 183 ? -3.347 19.445 -10.741 1.00 98.56 183 ALA A C 1
ATOM 1478 O O . ALA A 1 183 ? -2.431 18.746 -10.323 1.00 98.56 183 ALA A O 1
ATOM 1479 N N . ARG A 1 184 ? -3.150 20.739 -11.029 1.00 97.94 184 ARG A N 1
ATOM 1480 C CA . ARG A 1 184 ? -1.842 21.394 -10.861 1.00 97.94 184 ARG A CA 1
ATOM 1481 C C . ARG A 1 184 ? -1.408 21.465 -9.399 1.00 97.94 184 ARG A C 1
ATOM 1483 O O . ARG A 1 184 ? -0.220 21.306 -9.127 1.00 97.94 184 ARG A O 1
ATOM 1490 N N . ALA A 1 185 ? -2.344 21.699 -8.481 1.00 97.56 185 ALA A N 1
ATOM 1491 C CA . ALA A 1 185 ? -2.058 21.759 -7.051 1.00 97.56 185 ALA A CA 1
ATOM 1492 C C . ALA A 1 185 ? -1.631 20.397 -6.479 1.00 97.56 185 ALA A C 1
ATOM 1494 O O . ALA A 1 185 ? -0.693 20.341 -5.685 1.00 97.56 185 ALA A O 1
ATOM 1495 N N . TYR A 1 186 ? -2.287 19.310 -6.895 1.00 97.69 186 TYR A N 1
ATOM 1496 C CA . TYR A 1 186 ? -2.077 17.978 -6.315 1.00 97.69 186 TYR A CA 1
ATOM 1497 C C . TYR A 1 186 ? -1.160 17.056 -7.126 1.00 97.69 186 TYR A C 1
ATOM 1499 O O . TYR A 1 186 ? -0.615 16.106 -6.570 1.00 97.69 186 TYR A O 1
ATOM 1507 N N . LEU A 1 187 ? -0.931 17.343 -8.410 1.00 97.50 187 LEU A N 1
ATOM 1508 C CA . LEU A 1 187 ? -0.029 16.588 -9.286 1.00 97.50 187 LEU A CA 1
ATOM 1509 C C . LEU A 1 187 ? 1.048 17.505 -9.901 1.00 97.50 187 LEU A C 1
ATOM 1511 O O . LEU A 1 187 ? 1.151 17.608 -11.126 1.00 97.50 187 LEU A O 1
ATOM 1515 N N . PRO A 1 188 ? 1.885 18.176 -9.084 1.00 93.94 188 PRO A N 1
ATOM 1516 C CA . PRO A 1 188 ? 2.805 19.211 -9.566 1.00 93.94 188 PRO A CA 1
ATOM 1517 C C . PRO A 1 188 ? 3.896 18.689 -10.515 1.00 93.94 188 PRO A C 1
ATOM 1519 O O . PRO A 1 188 ? 4.444 19.466 -11.294 1.00 93.94 188 PRO A O 1
ATOM 1522 N N . ASN A 1 189 ? 4.203 17.389 -10.464 1.00 91.88 189 ASN A N 1
ATOM 1523 C CA . ASN A 1 189 ? 5.259 16.759 -11.264 1.00 91.88 189 ASN A CA 1
ATOM 1524 C C . ASN A 1 189 ? 4.752 16.138 -12.577 1.00 91.88 189 ASN A C 1
ATOM 1526 O O . ASN A 1 189 ? 5.566 15.773 -13.427 1.00 91.88 189 ASN A O 1
ATOM 1530 N N . ALA A 1 190 ? 3.433 15.995 -12.744 1.00 97.12 190 ALA A N 1
ATOM 1531 C CA . ALA A 1 190 ? 2.846 15.373 -13.924 1.00 97.12 190 ALA A CA 1
ATOM 1532 C C . ALA A 1 190 ? 2.623 16.399 -15.040 1.00 97.12 190 ALA A C 1
ATOM 1534 O O . ALA A 1 190 ? 2.299 17.562 -14.785 1.00 97.12 190 ALA A O 1
ATOM 1535 N N . LYS A 1 191 ? 2.726 15.954 -16.297 1.00 98.56 191 LYS A N 1
ATOM 1536 C CA . LYS A 1 191 ? 2.252 16.747 -17.435 1.00 98.56 191 LYS A CA 1
ATOM 1537 C C . LYS A 1 191 ? 0.733 16.638 -17.517 1.00 98.56 191 LYS A C 1
ATOM 1539 O O . LYS A 1 191 ? 0.200 15.535 -17.637 1.00 98.56 191 LYS A O 1
ATOM 1544 N N . LEU A 1 192 ? 0.048 17.775 -17.489 1.00 98.81 192 LEU A N 1
ATOM 1545 C CA . LEU A 1 192 ? -1.411 17.850 -17.496 1.00 98.81 192 LEU A CA 1
ATOM 1546 C C . LEU A 1 192 ? -1.945 18.042 -18.917 1.00 98.81 192 LEU A C 1
ATOM 1548 O O . LEU A 1 192 ? -1.596 19.011 -19.597 1.00 98.81 192 LEU A O 1
ATOM 1552 N N . LEU A 1 193 ? -2.779 17.108 -19.370 1.00 98.88 193 LEU A N 1
ATOM 1553 C CA . LEU A 1 193 ? -3.334 17.053 -20.718 1.00 98.88 193 LEU A CA 1
ATOM 1554 C C . LEU A 1 193 ? -4.851 17.227 -20.687 1.00 98.88 193 LEU A C 1
ATOM 1556 O O . LEU A 1 193 ? -5.545 16.770 -19.779 1.00 98.88 193 LEU A O 1
ATOM 1560 N N . ILE A 1 194 ? -5.368 17.864 -21.733 1.00 98.81 194 ILE A N 1
ATOM 1561 C CA . ILE A 1 194 ? -6.781 17.796 -22.115 1.00 98.81 194 ILE A CA 1
ATOM 1562 C C . ILE A 1 194 ? -6.916 16.744 -23.219 1.00 98.81 194 ILE A C 1
ATOM 1564 O O . ILE A 1 194 ? -6.019 16.662 -24.055 1.00 98.81 194 ILE A O 1
ATOM 1568 N N . ASN A 1 195 ? -7.986 15.944 -23.236 1.00 98.88 195 ASN A N 1
ATOM 1569 C CA . ASN A 1 195 ? -8.152 14.847 -24.202 1.00 98.88 195 ASN A CA 1
ATOM 1570 C C . ASN A 1 195 ? -9.551 14.849 -24.830 1.00 98.88 195 ASN A C 1
ATOM 1572 O O . ASN A 1 195 ? -10.528 15.113 -24.132 1.00 98.88 195 ASN A O 1
ATOM 1576 N N . ASP A 1 196 ? -9.656 14.617 -26.142 1.00 98.50 196 ASP A N 1
ATOM 1577 C CA . ASP A 1 196 ? -10.949 14.581 -26.842 1.00 98.50 196 ASP A CA 1
ATOM 1578 C C . ASP A 1 196 ? -10.871 13.881 -28.220 1.00 98.50 196 ASP A C 1
ATOM 1580 O O . ASP A 1 196 ? -9.792 13.797 -28.822 1.00 98.50 196 ASP A O 1
ATOM 1584 N N . TYR A 1 197 ? -12.010 13.402 -28.733 1.00 97.50 197 TYR A N 1
ATOM 1585 C CA . TYR A 1 197 ? -12.159 12.848 -30.087 1.00 97.50 197 TYR A CA 1
ATOM 1586 C C . TYR A 1 197 ? -12.670 13.880 -31.090 1.00 97.50 197 TYR A C 1
ATOM 1588 O O . TYR A 1 197 ? -13.141 14.958 -30.747 1.00 97.50 197 TYR A O 1
ATOM 1596 N N . GLY A 1 198 ? -12.579 13.553 -32.376 1.00 96.31 198 GLY A N 1
ATOM 1597 C CA . GLY A 1 198 ? -13.149 14.324 -33.480 1.00 96.31 198 GLY A CA 1
ATOM 1598 C C . GLY A 1 198 ? -12.443 15.657 -33.719 1.00 96.31 198 GLY A C 1
ATOM 1599 O O . GLY A 1 198 ? -12.981 16.540 -34.385 1.00 96.31 198 GLY A O 1
ATOM 1600 N N . ILE A 1 199 ? -11.254 15.841 -33.138 1.00 97.81 199 ILE A N 1
ATOM 1601 C CA . ILE A 1 199 ? -10.604 17.150 -33.094 1.00 97.81 199 ILE A CA 1
ATOM 1602 C C . ILE A 1 199 ? -9.953 17.488 -34.426 1.00 97.81 199 ILE A C 1
ATOM 1604 O O . ILE A 1 199 ? -10.158 18.585 -34.935 1.00 97.81 199 ILE A O 1
ATOM 1608 N N . ILE A 1 200 ? -9.156 16.583 -34.995 1.00 98.12 200 ILE A N 1
ATOM 1609 C CA . ILE A 1 200 ? -8.273 16.911 -36.129 1.00 98.12 200 ILE A CA 1
ATOM 1610 C C . ILE A 1 200 ? -8.904 16.663 -37.502 1.00 98.12 200 ILE A C 1
ATOM 1612 O O . ILE A 1 200 ? -8.403 17.177 -38.504 1.00 98.12 200 ILE A O 1
ATOM 1616 N N . ASN A 1 201 ? -9.998 15.907 -37.569 1.00 96.31 201 ASN A N 1
ATOM 1617 C CA . ASN A 1 201 ? -10.738 15.637 -38.802 1.00 96.31 201 ASN A CA 1
ATOM 1618 C C . ASN A 1 201 ? -11.753 16.741 -39.152 1.00 96.31 201 ASN A C 1
ATOM 1620 O O . ASN A 1 201 ? -12.179 16.800 -40.303 1.00 96.31 201 ASN A O 1
ATOM 1624 N N . ASP A 1 202 ? -12.087 17.637 -38.216 1.00 95.69 202 ASP A N 1
ATOM 1625 C CA . ASP A 1 202 ? -12.991 18.769 -38.440 1.00 95.69 202 ASP A CA 1
ATOM 1626 C C . ASP A 1 202 ? -12.377 20.118 -38.019 1.00 95.69 202 ASP A C 1
ATOM 1628 O O . ASP A 1 202 ? -11.858 20.305 -36.916 1.00 95.69 202 ASP A O 1
ATOM 1632 N N . ASN A 1 203 ? -12.467 21.113 -38.907 1.00 97.19 203 ASN A N 1
ATOM 1633 C CA . ASN A 1 203 ? -11.893 22.439 -38.664 1.00 97.19 203 ASN A CA 1
ATOM 1634 C C . ASN A 1 203 ? -12.622 23.210 -37.555 1.00 97.19 203 ASN A C 1
ATOM 1636 O O . ASN A 1 203 ? -11.991 24.027 -36.869 1.00 97.19 203 ASN A O 1
ATOM 1640 N N . GLY A 1 204 ? -13.931 22.994 -37.403 1.00 97.12 204 GLY A N 1
ATOM 1641 C CA . GLY A 1 204 ? -14.765 23.610 -36.376 1.00 97.12 204 GLY A CA 1
ATOM 1642 C C . GLY A 1 204 ? -14.421 23.077 -34.988 1.00 97.12 204 GLY A C 1
ATOM 1643 O O . GLY A 1 204 ? -14.144 23.875 -34.091 1.00 97.12 204 GLY A O 1
ATOM 1644 N N . ALA A 1 205 ? -14.327 21.754 -34.845 1.00 96.62 205 ALA A N 1
ATOM 1645 C CA . ALA A 1 205 ? -13.906 21.070 -33.626 1.00 96.62 205 ALA A CA 1
ATOM 1646 C C . ALA A 1 205 ? -12.502 21.508 -33.189 1.00 96.62 205 ALA A C 1
ATOM 1648 O O . ALA A 1 205 ? -12.336 21.963 -32.058 1.00 96.62 205 ALA A O 1
ATOM 1649 N N . THR A 1 206 ? -11.516 21.523 -34.103 1.00 98.50 206 THR A N 1
ATOM 1650 C CA . THR A 1 206 ? -10.172 22.067 -33.808 1.00 98.50 206 THR A CA 1
ATOM 1651 C C . THR A 1 206 ? -10.252 23.505 -33.284 1.00 98.50 206 THR A C 1
ATOM 1653 O O . THR A 1 206 ? -9.566 23.868 -32.331 1.00 98.50 206 THR A O 1
ATOM 1656 N N . THR A 1 207 ? -11.094 24.349 -33.891 1.00 98.38 207 THR A N 1
ATOM 1657 C CA . THR A 1 207 ? -11.246 25.754 -33.476 1.00 98.38 207 THR A CA 1
ATOM 1658 C C . THR A 1 207 ? -11.868 25.874 -32.088 1.00 98.38 207 THR A C 1
ATOM 1660 O O . THR A 1 207 ? -11.433 26.713 -31.303 1.00 98.38 207 THR A O 1
ATOM 1663 N N . ALA A 1 208 ? -12.873 25.057 -31.771 1.00 97.56 208 ALA A N 1
ATOM 1664 C CA . ALA A 1 208 ? -13.492 25.031 -30.451 1.00 97.56 208 ALA A CA 1
ATOM 1665 C C . ALA A 1 208 ? -12.506 24.542 -29.381 1.00 97.56 208 ALA A C 1
ATOM 1667 O O . ALA A 1 208 ? -12.377 25.176 -28.337 1.00 97.56 208 ALA A O 1
ATOM 1668 N N . TYR A 1 209 ? -11.747 23.489 -29.680 1.00 98.50 209 TYR A N 1
ATOM 1669 C CA . TYR A 1 209 ? -10.760 22.918 -28.771 1.00 98.50 209 TYR A CA 1
ATOM 1670 C C . TYR A 1 209 ? -9.615 23.890 -28.461 1.00 98.50 209 TYR A C 1
ATOM 1672 O O . TYR A 1 209 ? -9.247 24.077 -27.302 1.00 98.50 209 TYR A O 1
ATOM 1680 N N . LEU A 1 210 ? -9.130 24.618 -29.477 1.00 98.69 210 LEU A N 1
ATOM 1681 C CA . LEU A 1 210 ? -8.123 25.672 -29.307 1.00 98.69 210 LEU A CA 1
ATOM 1682 C C . LEU A 1 210 ? -8.571 26.793 -28.359 1.00 98.69 210 LEU A C 1
ATOM 1684 O O . LEU A 1 210 ? -7.724 27.384 -27.694 1.00 98.69 210 LEU A O 1
ATOM 1688 N N . LYS A 1 211 ? -9.876 27.086 -28.254 1.00 98.12 211 LYS A N 1
ATOM 1689 C CA . LYS A 1 211 ? -10.369 28.079 -27.281 1.00 98.12 211 LYS A CA 1
ATOM 1690 C C . LYS A 1 211 ? -10.100 27.621 -25.849 1.00 98.12 211 LYS A C 1
ATOM 1692 O O . LYS A 1 211 ? -9.598 28.410 -25.057 1.00 98.12 211 LYS A O 1
ATOM 1697 N N . ILE A 1 212 ? -10.380 26.354 -25.544 1.00 98.50 212 ILE A N 1
ATOM 1698 C CA . ILE A 1 212 ? -10.143 25.772 -24.216 1.00 98.50 212 ILE A CA 1
ATOM 1699 C C . ILE A 1 212 ? -8.640 25.711 -23.929 1.00 98.50 212 ILE A C 1
ATOM 1701 O O . ILE A 1 212 ? -8.190 26.161 -22.879 1.00 98.50 212 ILE A O 1
ATOM 1705 N N . ILE A 1 213 ? -7.853 25.223 -24.894 1.00 98.75 213 ILE A N 1
ATOM 1706 C CA . ILE A 1 213 ? -6.392 25.124 -24.773 1.00 98.75 213 ILE A CA 1
ATOM 1707 C C . ILE A 1 213 ? -5.775 26.490 -24.461 1.00 98.75 213 ILE A C 1
ATOM 1709 O O . ILE A 1 213 ? -4.951 26.587 -23.556 1.00 98.75 213 ILE A O 1
ATOM 1713 N N . ASN A 1 214 ? -6.187 27.550 -25.162 1.00 98.56 214 ASN A N 1
ATOM 1714 C CA . ASN A 1 214 ? -5.664 28.892 -24.912 1.00 98.56 214 ASN A CA 1
ATOM 1715 C C . ASN A 1 214 ? -6.058 29.413 -23.520 1.00 98.56 214 ASN A C 1
ATOM 1717 O O . ASN A 1 214 ? -5.203 29.956 -22.830 1.00 98.56 214 ASN A O 1
ATOM 1721 N N . LEU A 1 215 ? -7.292 29.169 -23.054 1.00 98.44 215 LEU A N 1
ATOM 1722 C CA . LEU A 1 215 ? -7.711 29.544 -21.693 1.00 98.44 215 LEU A CA 1
ATOM 1723 C C . LEU A 1 215 ? -6.834 28.902 -20.607 1.00 98.44 215 LEU A C 1
ATOM 1725 O O . LEU A 1 215 ? -6.480 29.574 -19.634 1.00 98.44 215 LEU A O 1
ATOM 1729 N N . LEU A 1 216 ? -6.490 27.621 -20.767 1.00 98.75 216 LEU A N 1
ATOM 1730 C CA . LEU A 1 216 ? -5.629 26.886 -19.835 1.00 98.75 216 LEU A CA 1
ATOM 1731 C C . LEU A 1 216 ? -4.160 27.310 -19.956 1.00 98.75 216 LEU A C 1
ATOM 1733 O O . LEU A 1 216 ? -3.470 27.472 -18.949 1.00 98.75 216 LEU A O 1
ATOM 1737 N N . LYS A 1 217 ? -3.679 27.518 -21.186 1.00 98.06 217 LYS A N 1
ATOM 1738 C CA . LYS A 1 217 ? -2.302 27.933 -21.472 1.00 98.06 217 LYS A CA 1
ATOM 1739 C C . LYS A 1 217 ? -2.005 29.321 -20.910 1.00 98.06 217 LYS A C 1
ATOM 1741 O O . LYS A 1 217 ? -0.970 29.492 -20.273 1.00 98.06 217 LYS A O 1
ATOM 1746 N N . ASP A 1 218 ? -2.917 30.276 -21.076 1.00 97.44 218 ASP A N 1
ATOM 1747 C CA . ASP A 1 218 ? -2.766 31.644 -20.561 1.00 97.44 218 ASP A CA 1
ATOM 1748 C C . ASP A 1 218 ? -2.673 31.688 -19.022 1.00 97.44 218 ASP A C 1
ATOM 1750 O O . ASP A 1 218 ? -2.189 32.665 -18.455 1.00 97.44 218 ASP A O 1
ATOM 1754 N N . ARG A 1 219 ? -3.096 30.613 -18.343 1.00 98.25 219 ARG A N 1
ATOM 1755 C CA . ARG A 1 219 ? -3.011 30.427 -16.884 1.00 98.25 219 ARG A CA 1
ATOM 1756 C C . ARG A 1 219 ? -1.846 29.536 -16.439 1.00 98.25 219 ARG A C 1
ATOM 1758 O O . ARG A 1 219 ? -1.686 29.313 -15.245 1.00 98.25 219 ARG A O 1
ATOM 1765 N N . GLY A 1 220 ? -1.046 29.005 -17.367 1.00 97.19 220 GLY A N 1
ATOM 1766 C CA . GLY A 1 220 ? 0.045 28.074 -17.052 1.00 97.19 220 GLY A CA 1
ATOM 1767 C C . GLY A 1 220 ? -0.432 26.718 -16.518 1.00 97.19 220 GLY A C 1
ATOM 1768 O O . GLY A 1 220 ? 0.274 26.078 -15.743 1.00 97.19 220 GLY A O 1
ATOM 1769 N N . LEU A 1 221 ? -1.642 26.287 -16.889 1.00 98.38 221 LEU A N 1
ATOM 1770 C CA . LEU A 1 221 ? -2.267 25.094 -16.315 1.00 98.38 221 LEU A CA 1
ATOM 1771 C C . LEU A 1 221 ? -2.071 23.814 -17.140 1.00 98.38 221 LEU A C 1
ATOM 1773 O O . LEU A 1 221 ? -2.136 22.729 -16.573 1.00 98.38 221 LEU A O 1
ATOM 1777 N N . ILE A 1 222 ? -1.788 23.911 -18.439 1.00 98.75 222 ILE A N 1
ATOM 1778 C CA . ILE A 1 222 ? -1.731 22.777 -19.380 1.00 98.75 222 ILE A CA 1
ATOM 1779 C C . ILE A 1 222 ? -0.314 22.546 -19.925 1.00 98.75 222 ILE A C 1
ATOM 1781 O O . ILE A 1 222 ? 0.377 23.501 -20.273 1.00 98.75 222 ILE A O 1
ATOM 1785 N N . ASP A 1 223 ? 0.075 21.276 -20.073 1.00 98.69 223 ASP A N 1
ATOM 1786 C CA . ASP A 1 223 ? 1.398 20.858 -20.567 1.00 98.69 223 ASP A CA 1
ATOM 1787 C C . ASP A 1 223 ? 1.345 20.054 -21.875 1.00 98.69 223 ASP A C 1
ATOM 1789 O O . ASP A 1 223 ? 2.387 19.777 -22.472 1.00 98.69 223 ASP A O 1
ATOM 1793 N N . GLY A 1 224 ? 0.159 19.645 -22.334 1.00 98.44 224 GLY A N 1
ATOM 1794 C CA . GLY A 1 224 ? 0.013 18.860 -23.557 1.00 98.44 224 GLY A CA 1
ATOM 1795 C C . GLY A 1 224 ? -1.420 18.751 -24.066 1.00 98.44 224 GLY A C 1
ATOM 1796 O O . GLY A 1 224 ? -2.379 19.020 -23.348 1.00 98.44 224 GLY A O 1
ATOM 1797 N N . ILE A 1 225 ? -1.553 18.355 -25.330 1.00 98.88 225 ILE A N 1
ATOM 1798 C CA . ILE A 1 225 ? -2.832 18.236 -26.038 1.00 98.88 225 ILE A CA 1
ATOM 1799 C C . ILE A 1 225 ? -3.042 16.774 -26.438 1.00 98.88 225 ILE A C 1
ATOM 1801 O O . ILE A 1 225 ? -2.245 16.230 -27.200 1.00 98.88 225 ILE A O 1
ATOM 1805 N N . GLY A 1 226 ? -4.107 16.150 -25.950 1.00 98.69 226 GLY A N 1
ATOM 1806 C CA . GLY A 1 226 ? -4.558 14.818 -26.343 1.00 98.69 226 GLY A CA 1
ATOM 1807 C C . GLY A 1 226 ? -5.528 14.868 -27.525 1.00 98.69 226 GLY A C 1
ATOM 1808 O O . GLY A 1 226 ? -6.376 15.753 -27.615 1.00 98.69 226 GLY A O 1
ATOM 1809 N N . VAL A 1 227 ? -5.394 13.917 -28.447 1.00 98.56 227 VAL A N 1
ATOM 1810 C CA . VAL A 1 227 ? -6.318 13.689 -29.568 1.00 98.56 227 VAL A CA 1
ATOM 1811 C C . VAL A 1 227 ? -6.563 12.187 -29.657 1.00 98.56 227 VAL A C 1
ATOM 1813 O O . VAL A 1 227 ? -5.631 11.463 -30.005 1.00 98.56 227 VAL A O 1
ATOM 1816 N N . GLN A 1 228 ? -7.784 11.724 -29.365 1.00 98.25 228 GLN A N 1
ATOM 1817 C CA . GLN A 1 228 ? -8.100 10.288 -29.274 1.00 98.25 228 GLN A CA 1
ATOM 1818 C C . GLN A 1 228 ? -7.708 9.557 -30.565 1.00 98.25 228 GLN A C 1
ATOM 1820 O O . GLN A 1 228 ? -6.838 8.687 -30.546 1.00 98.25 228 GLN A O 1
ATOM 1825 N N . GLY A 1 229 ? -8.205 10.018 -31.717 1.00 95.50 229 GLY A N 1
ATOM 1826 C CA . GLY A 1 229 ? -7.765 9.510 -33.015 1.00 95.50 229 GLY A CA 1
ATOM 1827 C C . GLY A 1 229 ? -8.334 8.128 -33.325 1.00 95.50 229 GLY A C 1
ATOM 1828 O O . GLY A 1 229 ? -7.629 7.271 -33.864 1.00 95.50 229 GLY A O 1
ATOM 1829 N N . HIS A 1 230 ? -9.606 7.921 -32.999 1.00 95.00 230 HIS A N 1
ATOM 1830 C CA . HIS A 1 230 ? -10.300 6.676 -33.268 1.00 95.00 230 HIS A CA 1
ATOM 1831 C C . HIS A 1 230 ? -10.640 6.499 -34.746 1.00 95.00 230 HIS A C 1
ATOM 1833 O O . HIS A 1 230 ? -10.756 7.443 -35.540 1.00 95.00 230 HIS A O 1
ATOM 1839 N N . ARG A 1 231 ? -10.907 5.247 -35.111 1.00 91.44 231 ARG A N 1
ATOM 1840 C CA . ARG A 1 231 ? -11.221 4.814 -36.473 1.00 91.44 231 ARG A CA 1
ATOM 1841 C C . ARG A 1 231 ? -12.310 5.642 -37.163 1.00 91.44 231 ARG A C 1
ATOM 1843 O O . ARG A 1 231 ? -12.171 5.983 -38.336 1.00 91.44 231 ARG A O 1
ATOM 1850 N N . PHE A 1 232 ? -13.381 5.998 -36.453 1.00 89.56 232 PHE A N 1
ATOM 1851 C CA . PHE A 1 232 ? -14.536 6.695 -37.028 1.00 89.56 232 PHE A CA 1
ATOM 1852 C C . PHE A 1 232 ? -14.223 8.155 -37.377 1.00 89.56 232 PHE A C 1
ATOM 1854 O O . PHE A 1 232 ? -14.932 8.757 -38.180 1.00 89.56 232 PHE A O 1
ATOM 1861 N N . GLU A 1 233 ? -13.142 8.702 -36.821 1.00 91.69 233 GLU A N 1
ATOM 1862 C CA . GLU A 1 233 ? -12.641 10.041 -37.116 1.00 91.69 233 GLU A CA 1
ATOM 1863 C C . GLU A 1 233 ? -11.653 10.021 -38.283 1.00 91.69 233 GLU A C 1
ATOM 1865 O O . GLU A 1 233 ? -11.653 10.928 -39.116 1.00 91.69 233 GLU A O 1
ATOM 1870 N N . LEU A 1 234 ? -10.789 8.999 -38.330 1.00 93.38 234 LEU A N 1
ATOM 1871 C CA . LEU A 1 234 ? -9.579 9.015 -39.151 1.00 93.38 234 LEU A CA 1
ATOM 1872 C C . LEU A 1 234 ? -9.697 8.259 -40.477 1.00 93.38 234 LEU A C 1
ATOM 1874 O O . LEU A 1 234 ? -9.078 8.675 -41.457 1.00 93.38 234 LEU A O 1
ATOM 1878 N N . GLU A 1 235 ? -10.459 7.162 -40.549 1.00 91.25 235 GLU A N 1
ATOM 1879 C CA . GLU A 1 235 ? -10.412 6.255 -41.711 1.00 91.25 235 GLU A CA 1
ATOM 1880 C C . GLU A 1 235 ? -10.805 6.960 -43.025 1.00 91.25 235 GLU A C 1
ATOM 1882 O O . GLU A 1 235 ? -10.132 6.812 -44.054 1.00 91.25 235 GLU A O 1
ATOM 1887 N N . ASN A 1 236 ? -11.835 7.811 -42.966 1.00 88.94 236 ASN A N 1
ATOM 1888 C CA . ASN A 1 236 ? -12.327 8.591 -44.106 1.00 88.94 236 ASN A CA 1
ATOM 1889 C C . ASN A 1 236 ? -11.791 10.019 -44.176 1.00 88.94 236 ASN A C 1
ATOM 1891 O O . ASN A 1 236 ? -12.109 10.737 -45.123 1.00 88.94 236 ASN A O 1
ATOM 1895 N N . ALA A 1 237 ? -10.990 10.448 -43.203 1.00 88.56 237 ALA A N 1
ATOM 1896 C CA . ALA A 1 237 ? -10.491 11.809 -43.196 1.00 88.56 237 ALA A CA 1
ATOM 1897 C C . ALA A 1 237 ? -9.526 12.064 -44.366 1.00 88.56 237 ALA A C 1
ATOM 1899 O O . ALA A 1 237 ? -8.751 11.194 -44.802 1.00 88.56 237 ALA A O 1
ATOM 1900 N N . ASP A 1 238 ? -9.569 13.300 -44.861 1.00 92.94 238 ASP A N 1
ATOM 1901 C CA . ASP A 1 238 ? -8.554 13.837 -45.757 1.00 92.94 238 ASP A CA 1
ATOM 1902 C C . ASP A 1 238 ? -7.276 14.095 -44.949 1.00 92.94 238 ASP A C 1
ATOM 1904 O O . ASP A 1 238 ? -7.261 14.870 -43.990 1.00 92.94 238 ASP A O 1
ATOM 1908 N N . THR A 1 239 ? -6.176 13.461 -45.353 1.00 94.06 239 THR A N 1
ATOM 1909 C CA . THR A 1 239 ? -4.863 13.600 -44.708 1.00 94.06 239 THR A CA 1
ATOM 1910 C C . THR A 1 239 ? -4.353 15.040 -44.687 1.00 94.06 239 THR A C 1
ATOM 1912 O O . THR A 1 239 ? -3.577 15.399 -43.804 1.00 94.06 239 THR A O 1
ATOM 1915 N N . THR A 1 240 ? -4.794 15.876 -45.628 1.00 93.88 240 THR A N 1
ATOM 1916 C CA . THR A 1 240 ? -4.487 17.310 -45.672 1.00 93.88 240 THR A CA 1
ATOM 1917 C C . THR A 1 240 ? -5.153 18.043 -44.516 1.00 93.88 240 THR A C 1
ATOM 1919 O O . THR A 1 240 ? -4.504 18.843 -43.846 1.00 93.88 240 THR A O 1
ATOM 1922 N N . VAL A 1 241 ? -6.423 17.736 -44.235 1.00 96.31 241 VAL A N 1
ATOM 1923 C CA . VAL A 1 241 ? -7.164 18.317 -43.106 1.00 96.31 241 VAL A CA 1
ATOM 1924 C C . VAL A 1 241 ? -6.535 17.876 -41.786 1.00 96.31 241 VAL A C 1
ATOM 1926 O O . VAL A 1 241 ? -6.208 18.732 -40.965 1.00 96.31 241 VAL A O 1
ATOM 1929 N N . LEU A 1 242 ? -6.246 16.576 -41.636 1.00 97.44 242 LEU A N 1
ATOM 1930 C CA . LEU A 1 242 ? -5.566 16.036 -40.452 1.00 97.44 242 LEU A CA 1
ATOM 1931 C C . LEU A 1 242 ? -4.235 16.751 -40.189 1.00 97.44 242 LEU A C 1
ATOM 1933 O O . LEU A 1 242 ? -3.987 17.232 -39.085 1.00 97.44 242 LEU A O 1
ATOM 1937 N N . LYS A 1 243 ? -3.388 16.863 -41.221 1.00 96.81 243 LYS A N 1
ATOM 1938 C CA . LYS A 1 243 ? -2.083 17.525 -41.121 1.00 96.81 243 LYS A CA 1
ATOM 1939 C C . LYS A 1 243 ? -2.225 19.000 -40.752 1.00 96.81 243 LYS A C 1
ATOM 1941 O O . LYS A 1 243 ? -1.524 19.467 -39.858 1.00 96.81 243 LYS A O 1
ATOM 1946 N N . ASN A 1 244 ? -3.129 19.724 -41.410 1.00 97.88 244 ASN A N 1
ATOM 1947 C CA . ASN A 1 244 ? -3.332 21.150 -41.163 1.00 97.88 244 ASN A CA 1
ATOM 1948 C C . ASN A 1 244 ? -3.824 21.408 -39.735 1.00 97.88 244 ASN A C 1
ATOM 1950 O O . ASN A 1 244 ? -3.312 22.302 -39.064 1.00 97.88 244 ASN A O 1
ATOM 1954 N N . ASN A 1 245 ? -4.769 20.610 -39.237 1.00 98.50 245 ASN A N 1
ATOM 1955 C CA . ASN A 1 245 ? -5.275 20.762 -37.876 1.00 98.50 245 ASN A CA 1
ATOM 1956 C C . ASN A 1 245 ? -4.250 20.347 -36.816 1.00 98.50 245 ASN A C 1
ATOM 1958 O O . ASN A 1 245 ? -4.099 21.059 -35.826 1.00 98.50 245 ASN A O 1
ATOM 1962 N N . LEU A 1 246 ? -3.448 19.305 -37.054 1.00 98.06 246 LEU A N 1
ATOM 1963 C CA . LEU A 1 246 ? -2.293 18.995 -36.200 1.00 98.06 246 LEU A CA 1
ATOM 1964 C C . LEU A 1 246 ? -1.282 20.144 -36.149 1.00 98.06 246 LEU A C 1
ATOM 1966 O O . LEU A 1 246 ? -0.789 20.477 -35.073 1.00 98.06 246 LEU A O 1
ATOM 1970 N N . SER A 1 247 ? -1.000 20.790 -37.284 1.00 98.12 247 SER A N 1
ATOM 1971 C CA . SER A 1 247 ? -0.133 21.972 -37.320 1.00 98.12 247 SER A CA 1
ATOM 1972 C C . SER A 1 247 ? -0.731 23.146 -36.539 1.00 98.12 247 SER A C 1
ATOM 1974 O O . SER A 1 247 ? 0.005 23.846 -35.850 1.00 98.12 247 SER A O 1
ATOM 1976 N N . ARG A 1 248 ? -2.057 23.335 -36.573 1.00 98.62 248 ARG A N 1
ATOM 1977 C CA . ARG A 1 248 ? -2.750 24.360 -35.770 1.00 98.62 248 ARG A CA 1
ATOM 1978 C C . ARG A 1 248 ? -2.659 24.086 -34.268 1.00 98.62 248 ARG A C 1
ATOM 1980 O O . ARG A 1 248 ? -2.408 25.019 -33.514 1.00 98.62 248 ARG A O 1
ATOM 1987 N N . LEU A 1 249 ? -2.826 22.834 -33.838 1.00 98.62 249 LEU A N 1
ATOM 1988 C CA . LEU A 1 249 ? -2.646 22.448 -32.433 1.00 98.62 249 LEU A CA 1
ATOM 1989 C C . LEU A 1 249 ? -1.189 22.639 -31.994 1.00 98.62 249 LEU A C 1
ATOM 1991 O O . LEU A 1 249 ? -0.934 23.279 -30.979 1.00 98.62 249 LEU A O 1
ATOM 1995 N N . ALA A 1 250 ? -0.226 22.175 -32.793 1.00 97.06 250 ALA A N 1
ATOM 1996 C CA . ALA A 1 250 ? 1.201 22.315 -32.497 1.00 97.06 250 ALA A CA 1
ATOM 1997 C C . ALA A 1 250 ? 1.679 23.780 -32.475 1.00 97.06 250 ALA A C 1
ATOM 1999 O O . ALA A 1 250 ? 2.597 24.116 -31.730 1.00 97.06 250 ALA A O 1
ATOM 2000 N N . ALA A 1 251 ? 1.043 24.676 -33.239 1.00 98.19 251 ALA A N 1
ATOM 2001 C CA . ALA A 1 251 ? 1.347 26.110 -33.239 1.00 98.19 251 ALA A CA 1
ATOM 2002 C C . ALA A 1 251 ? 1.059 26.800 -31.892 1.00 98.19 251 ALA A C 1
ATOM 2004 O O . ALA A 1 251 ? 1.517 27.918 -31.664 1.00 98.19 251 ALA A O 1
ATOM 2005 N N . THR A 1 252 ? 0.352 26.137 -30.971 1.00 97.81 252 THR A N 1
ATOM 2006 C CA . THR A 1 252 ? 0.227 26.601 -29.581 1.00 97.81 252 THR A CA 1
ATOM 2007 C C . THR A 1 252 ? 1.544 26.500 -28.805 1.00 97.81 252 THR A C 1
ATOM 2009 O O . THR A 1 252 ? 1.670 27.142 -27.764 1.00 97.81 252 THR A O 1
ATOM 2012 N N . GLY A 1 253 ? 2.527 25.736 -29.294 1.00 95.88 253 GLY A N 1
ATOM 2013 C CA . GLY A 1 253 ? 3.784 25.442 -28.602 1.00 95.88 253 GLY A CA 1
ATOM 2014 C C . GLY A 1 253 ? 3.694 24.279 -27.609 1.00 95.88 253 GLY A C 1
ATOM 2015 O O . GLY A 1 253 ? 4.702 23.935 -27.000 1.00 95.88 253 GLY A O 1
ATOM 2016 N N . LEU A 1 254 ? 2.516 23.666 -27.452 1.00 97.69 254 LEU A N 1
ATOM 2017 C CA . LEU A 1 254 ? 2.316 22.489 -26.609 1.00 97.69 254 LEU A CA 1
ATOM 2018 C C . LEU A 1 254 ? 2.552 21.190 -27.406 1.00 97.69 254 LEU A C 1
ATOM 2020 O O . LEU A 1 254 ? 2.207 21.125 -28.592 1.00 97.69 254 LEU A O 1
ATOM 2024 N N . P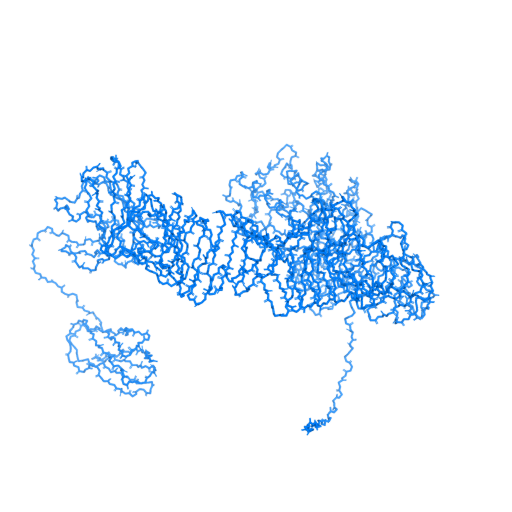RO A 1 255 ? 3.107 20.138 -26.777 1.00 97.88 255 PRO A N 1
ATOM 2025 C CA . PRO A 1 255 ? 3.225 18.822 -27.392 1.00 97.88 255 PRO A CA 1
ATOM 2026 C C . PRO A 1 255 ? 1.846 18.187 -27.620 1.00 97.88 255 PRO A C 1
ATOM 2028 O O . PRO A 1 255 ? 0.970 18.248 -26.756 1.00 97.88 255 PRO A O 1
ATOM 2031 N N . VAL A 1 256 ? 1.675 17.543 -28.775 1.00 98.75 256 VAL A N 1
ATOM 2032 C CA . VAL A 1 256 ? 0.460 16.801 -29.138 1.00 98.75 256 VAL A CA 1
ATOM 2033 C C . VAL A 1 256 ? 0.693 15.304 -28.932 1.00 98.75 256 VAL A C 1
ATOM 2035 O O . VAL A 1 256 ? 1.729 14.767 -29.331 1.00 98.75 256 VAL A O 1
ATOM 2038 N N . TYR A 1 257 ? -0.280 14.615 -28.351 1.00 98.75 257 TYR A N 1
ATOM 2039 C CA . TYR A 1 257 ? -0.272 13.173 -28.140 1.00 98.75 257 TYR A CA 1
ATOM 2040 C C . TYR A 1 257 ? -1.508 12.572 -28.796 1.00 98.75 257 TYR A C 1
ATOM 2042 O O . TYR A 1 257 ? -2.630 12.971 -28.490 1.00 98.75 257 TYR A O 1
ATOM 2050 N N . ILE A 1 258 ? -1.306 11.610 -29.695 1.00 98.75 258 ILE A N 1
ATOM 2051 C CA . ILE A 1 258 ? -2.424 10.808 -30.193 1.00 98.75 258 ILE A CA 1
ATOM 2052 C C . ILE A 1 258 ? -2.695 9.747 -29.131 1.00 98.75 258 ILE A C 1
ATOM 2054 O O . ILE A 1 258 ? -1.802 8.964 -28.818 1.00 98.75 258 ILE A O 1
ATOM 2058 N N . SER A 1 259 ? -3.862 9.774 -28.506 1.00 97.94 259 SER A N 1
ATOM 2059 C CA . SER A 1 259 ? -4.070 9.188 -27.179 1.00 97.94 259 SER A CA 1
ATOM 2060 C C . SER A 1 259 ? -4.811 7.857 -27.173 1.00 97.94 259 SER A C 1
ATOM 2062 O O . SER A 1 259 ? -4.649 7.123 -26.198 1.00 97.94 259 SER A O 1
ATOM 2064 N N . GLU A 1 260 ? -5.590 7.551 -28.212 1.00 97.75 260 GLU A N 1
ATOM 2065 C CA . GLU A 1 260 ? -6.493 6.391 -28.281 1.00 97.75 260 GLU A CA 1
ATOM 2066 C C . GLU A 1 260 ? -6.586 5.835 -29.718 1.00 97.75 260 GLU A C 1
ATOM 2068 O O . GLU A 1 260 ? -7.640 5.461 -30.228 1.00 97.75 260 GLU A O 1
ATOM 2073 N N . PHE A 1 261 ? -5.448 5.796 -30.409 1.00 97.81 261 PHE A N 1
ATOM 2074 C CA . PHE A 1 261 ? -5.369 5.482 -31.828 1.00 97.81 261 PHE A CA 1
ATOM 2075 C C . PHE A 1 261 ? -5.850 4.062 -32.137 1.00 97.81 261 PHE A C 1
ATOM 2077 O O . PHE A 1 261 ? -5.297 3.073 -31.652 1.00 97.81 261 PHE A O 1
ATOM 2084 N N . ASP A 1 262 ? -6.813 3.945 -33.040 1.00 94.19 262 ASP A N 1
ATOM 2085 C CA . ASP A 1 262 ? -7.204 2.666 -33.613 1.00 94.19 262 ASP A CA 1
ATOM 2086 C C . ASP A 1 262 ? -7.628 2.832 -35.077 1.00 94.19 262 ASP A C 1
ATOM 2088 O O . ASP A 1 262 ? -8.251 3.814 -35.471 1.00 94.19 262 ASP A O 1
ATOM 2092 N N . LEU A 1 263 ? -7.236 1.876 -35.923 1.00 92.62 263 LEU A N 1
ATOM 2093 C CA . LEU A 1 263 ? -7.647 1.812 -37.324 1.00 92.62 263 LEU A CA 1
ATOM 2094 C C . LEU A 1 263 ? -8.024 0.375 -37.672 1.00 92.62 263 LEU A C 1
ATOM 2096 O O . LEU A 1 263 ? -7.320 -0.586 -37.344 1.00 92.62 263 LEU A O 1
ATOM 2100 N N . GLY A 1 264 ? -9.129 0.230 -38.385 1.00 81.25 264 GLY A N 1
ATOM 2101 C CA . GLY A 1 264 ? -9.660 -1.042 -38.836 1.00 81.25 264 GLY A CA 1
ATOM 2102 C C . GLY A 1 264 ? -10.010 -0.966 -40.312 1.00 81.25 264 GLY A C 1
ATOM 2103 O O . GLY A 1 264 ? -9.157 -0.693 -41.150 1.00 81.25 264 GLY A O 1
ATOM 2104 N N . ASN A 1 265 ? -11.260 -1.283 -40.631 1.00 73.19 265 ASN A N 1
ATOM 2105 C CA . ASN A 1 265 ? -11.830 -1.149 -41.963 1.00 73.19 265 ASN A CA 1
ATOM 2106 C C . ASN A 1 265 ? -13.154 -0.384 -41.831 1.00 73.19 265 ASN A C 1
ATOM 2108 O O . ASN A 1 265 ? -14.090 -0.910 -41.220 1.00 73.19 265 ASN A O 1
ATOM 2112 N N . TYR A 1 266 ? -13.232 0.842 -42.360 1.00 59.88 266 TYR A N 1
ATOM 2113 C CA . TYR A 1 266 ? -14.460 1.647 -42.375 1.00 59.88 266 TYR A CA 1
ATOM 2114 C C . TYR A 1 266 ? -15.528 0.933 -43.199 1.00 59.88 266 TYR A C 1
ATOM 2116 O O . TYR A 1 266 ? -15.423 0.876 -44.423 1.00 59.88 266 TYR A O 1
ATOM 2124 N N . GLY A 1 267 ? -16.533 0.356 -42.538 1.00 55.50 267 GLY A N 1
ATOM 2125 C CA . GLY A 1 267 ? -17.597 -0.341 -43.255 1.00 55.50 267 GLY A CA 1
ATOM 2126 C C . GLY A 1 267 ? -18.547 -1.173 -42.409 1.00 55.50 267 GLY A C 1
ATOM 2127 O O . GLY A 1 267 ? -19.743 -0.996 -42.562 1.00 55.50 267 GLY A O 1
ATOM 2128 N N . ASP A 1 268 ? -18.070 -2.030 -41.501 1.00 52.53 268 ASP A N 1
ATOM 2129 C CA . ASP A 1 268 ? -18.954 -3.026 -40.879 1.00 52.53 268 ASP A CA 1
ATOM 2130 C C . ASP A 1 268 ? -18.579 -3.354 -39.431 1.00 52.53 268 ASP A C 1
ATOM 2132 O O . ASP A 1 268 ? -17.405 -3.421 -39.063 1.00 52.53 268 ASP A O 1
ATOM 2136 N N . SER A 1 269 ? -19.592 -3.719 -38.646 1.00 54.50 269 SER A N 1
ATOM 2137 C CA . SER A 1 269 ? -19.501 -4.609 -37.480 1.00 54.50 269 SER A CA 1
ATOM 2138 C C . SER A 1 269 ? -19.123 -6.060 -37.874 1.00 54.50 269 SER A C 1
ATOM 2140 O O . SER A 1 269 ? -19.555 -7.019 -37.237 1.00 54.50 269 SER A O 1
ATOM 2142 N N . GLY A 1 270 ? -18.340 -6.228 -38.949 1.00 64.00 270 GLY A N 1
ATOM 2143 C CA . GLY A 1 270 ? -18.053 -7.487 -39.643 1.00 64.00 270 GLY A CA 1
ATOM 2144 C C . GLY A 1 270 ? -16.583 -7.920 -39.586 1.00 64.00 270 GLY A C 1
ATOM 2145 O O . GLY A 1 270 ? -15.776 -7.368 -38.842 1.00 64.00 270 GLY A O 1
ATOM 2146 N N . THR A 1 271 ? -16.226 -8.947 -40.365 1.00 70.75 271 THR A N 1
ATOM 2147 C CA . THR A 1 271 ? -14.895 -9.578 -40.340 1.00 70.75 271 THR A CA 1
ATOM 2148 C C . THR A 1 271 ? -13.777 -8.600 -40.751 1.00 70.75 271 THR A C 1
ATOM 2150 O O . THR A 1 271 ? -13.879 -7.963 -41.803 1.00 70.75 271 THR A O 1
ATOM 2153 N N . PRO A 1 272 ? -12.678 -8.494 -39.981 1.00 81.75 272 PRO A N 1
ATOM 2154 C CA . PRO A 1 272 ? -11.562 -7.605 -40.304 1.00 81.75 272 PRO A CA 1
ATOM 2155 C C . PRO A 1 272 ? -10.920 -7.910 -41.667 1.00 81.75 272 PRO A C 1
ATOM 2157 O O . PRO A 1 272 ? -10.696 -9.068 -42.013 1.00 81.75 272 PRO A O 1
ATOM 2160 N N . ASN A 1 273 ? -10.559 -6.867 -42.425 1.00 88.25 273 ASN A N 1
ATOM 2161 C CA . ASN A 1 273 ? -9.871 -6.991 -43.716 1.00 88.25 273 ASN A CA 1
ATOM 2162 C C . ASN A 1 273 ? -8.418 -6.500 -43.611 1.00 88.25 273 ASN A C 1
ATOM 2164 O O . ASN A 1 273 ? -8.171 -5.304 -43.447 1.00 88.25 273 ASN A O 1
ATOM 2168 N N . ASP A 1 274 ? -7.461 -7.423 -43.726 1.00 91.69 274 ASP A N 1
ATOM 2169 C CA . ASP A 1 274 ? -6.026 -7.137 -43.584 1.00 91.69 274 ASP A CA 1
ATOM 2170 C C . ASP A 1 274 ? -5.489 -6.150 -44.630 1.00 91.69 274 ASP A C 1
ATOM 2172 O O . ASP A 1 274 ? -4.668 -5.295 -44.299 1.00 91.69 274 ASP A O 1
ATOM 2176 N N . ALA A 1 275 ? -5.957 -6.231 -45.879 1.00 90.56 275 ALA A N 1
ATOM 2177 C CA . ALA A 1 275 ? -5.485 -5.356 -46.951 1.00 90.56 275 ALA A CA 1
ATOM 2178 C C . ALA A 1 275 ? -5.955 -3.908 -46.748 1.00 90.56 275 ALA A C 1
ATOM 2180 O O . ALA A 1 275 ? -5.196 -2.967 -46.991 1.00 90.56 275 ALA A O 1
ATOM 2181 N N . VAL A 1 276 ? -7.191 -3.723 -46.274 1.00 90.75 276 VAL A N 1
ATOM 2182 C CA . VAL A 1 276 ? -7.728 -2.386 -45.994 1.00 90.75 276 VAL A CA 1
ATOM 2183 C C . VAL A 1 276 ? -7.078 -1.780 -44.755 1.00 90.75 276 VAL A C 1
ATOM 2185 O O . VAL A 1 276 ? -6.607 -0.645 -44.829 1.00 90.75 276 VAL A O 1
ATOM 2188 N N . GLN A 1 277 ? -6.961 -2.540 -43.660 1.00 93.50 277 GLN A N 1
ATOM 2189 C CA . GLN A 1 277 ? -6.289 -2.062 -42.449 1.00 93.50 277 GLN A CA 1
ATOM 2190 C C . GLN A 1 277 ? -4.836 -1.668 -42.747 1.00 93.50 277 GLN A C 1
ATOM 2192 O O . GLN A 1 277 ? -4.405 -0.580 -42.372 1.00 93.50 277 GLN A O 1
ATOM 2197 N N . LEU A 1 278 ? -4.092 -2.495 -43.493 1.00 94.00 278 LEU A N 1
ATOM 2198 C CA . LEU A 1 278 ? -2.726 -2.170 -43.909 1.00 94.00 278 LEU A CA 1
ATOM 2199 C C . LEU A 1 278 ? -2.666 -0.857 -44.706 1.00 94.00 278 LEU A C 1
ATOM 2201 O O . LEU A 1 278 ? -1.841 0.003 -44.398 1.00 94.00 278 LEU A O 1
ATOM 2205 N N . ARG A 1 279 ? -3.557 -0.665 -45.691 1.00 93.50 279 ARG A N 1
ATOM 2206 C CA . ARG A 1 279 ? -3.625 0.581 -46.473 1.00 93.50 279 ARG A CA 1
ATOM 2207 C C . ARG A 1 279 ? -3.938 1.794 -45.589 1.00 93.50 279 ARG A C 1
ATOM 2209 O O . ARG A 1 279 ? -3.392 2.868 -45.829 1.00 93.50 279 ARG A O 1
ATOM 2216 N N . LEU A 1 280 ? -4.795 1.645 -44.581 1.00 94.00 280 LEU A N 1
ATOM 2217 C CA . LEU A 1 280 ? -5.142 2.725 -43.655 1.00 94.00 280 LEU A CA 1
ATOM 2218 C C . LEU A 1 280 ? -3.970 3.093 -42.741 1.00 94.00 280 LEU A C 1
ATOM 2220 O O . LEU A 1 280 ? -3.655 4.277 -42.631 1.00 94.00 280 LEU A O 1
ATOM 2224 N N . TYR A 1 281 ? -3.257 2.110 -42.181 1.00 96.12 281 TYR A N 1
ATOM 2225 C CA . TYR A 1 281 ? -2.017 2.361 -41.437 1.00 96.12 281 TYR A CA 1
ATOM 2226 C C . TYR A 1 281 ? -0.971 3.059 -42.316 1.00 96.12 281 TYR A C 1
ATOM 2228 O O . TYR A 1 281 ? -0.407 4.064 -41.895 1.00 96.12 281 TYR A O 1
ATOM 2236 N N . GLN A 1 282 ? -0.783 2.612 -43.562 1.00 94.25 282 GLN A N 1
ATOM 2237 C CA . GLN A 1 282 ? 0.127 3.247 -44.527 1.00 94.25 282 GLN A CA 1
ATOM 2238 C C . GLN A 1 282 ? -0.271 4.686 -44.892 1.00 94.25 282 GLN A C 1
ATOM 2240 O O . GLN A 1 282 ? 0.600 5.509 -45.165 1.00 94.25 282 GLN A O 1
ATOM 2245 N N . LYS A 1 283 ? -1.572 4.998 -44.902 1.00 94.62 283 LYS A N 1
ATOM 2246 C CA . LYS A 1 283 ? -2.106 6.330 -45.223 1.00 94.62 283 LYS A CA 1
ATOM 2247 C C . LYS A 1 283 ? -2.007 7.295 -44.036 1.00 94.62 283 LYS A C 1
ATOM 2249 O O . LYS A 1 283 ? -1.593 8.436 -44.217 1.00 94.62 283 LYS A O 1
ATOM 2254 N N . ILE A 1 284 ? -2.432 6.867 -42.848 1.00 96.75 284 ILE A N 1
ATOM 2255 C CA . ILE A 1 284 ? -2.688 7.752 -41.701 1.00 96.75 284 ILE A CA 1
ATOM 2256 C C . ILE A 1 284 ? -1.507 7.794 -40.732 1.00 96.75 284 ILE A C 1
ATOM 2258 O O . ILE A 1 284 ? -1.093 8.883 -40.336 1.00 96.75 284 ILE A O 1
ATOM 2262 N N . PHE A 1 285 ? -0.928 6.643 -40.373 1.00 97.44 285 PHE A N 1
ATOM 2263 C CA . PHE A 1 285 ? 0.116 6.583 -39.345 1.00 97.44 285 PHE A CA 1
ATOM 2264 C C . PHE A 1 285 ? 1.320 7.491 -39.666 1.00 97.44 285 PHE A C 1
ATOM 2266 O O . PHE A 1 285 ? 1.735 8.231 -38.775 1.00 97.44 285 PHE A O 1
ATOM 2273 N N . PRO A 1 286 ? 1.837 7.566 -40.915 1.00 96.31 286 PRO A N 1
ATOM 2274 C CA . PRO A 1 286 ? 2.929 8.484 -41.246 1.00 96.31 286 PRO A CA 1
ATOM 2275 C C . PRO A 1 286 ? 2.577 9.965 -41.083 1.00 96.31 286 PRO A C 1
ATOM 2277 O O . PRO A 1 286 ? 3.454 10.756 -40.742 1.00 96.31 286 PRO A O 1
ATOM 2280 N N . VAL A 1 287 ? 1.318 10.359 -41.316 1.00 96.06 287 VAL A N 1
ATOM 2281 C CA . VAL A 1 287 ? 0.869 11.753 -41.141 1.00 96.06 287 VAL A CA 1
ATOM 2282 C C . VAL A 1 287 ? 0.962 12.155 -39.672 1.00 96.06 287 VAL A C 1
ATOM 2284 O O . VAL A 1 287 ? 1.427 13.252 -39.374 1.00 96.06 287 VAL A O 1
ATOM 2287 N N . LEU A 1 288 ? 0.570 11.253 -38.769 1.00 97.75 288 LEU A N 1
ATOM 2288 C CA . LEU A 1 288 ? 0.634 11.469 -37.325 1.00 97.75 288 LEU A CA 1
ATOM 2289 C C . LEU A 1 288 ? 2.081 11.376 -36.818 1.00 97.75 288 LEU A C 1
ATOM 2291 O O . LEU A 1 288 ? 2.599 12.318 -36.220 1.00 97.75 288 LEU A O 1
ATOM 2295 N N . TRP A 1 289 ? 2.759 10.261 -37.106 1.00 97.12 289 TRP A N 1
ATOM 2296 C CA . TRP A 1 289 ? 4.087 9.948 -36.577 1.00 97.12 289 TRP A CA 1
ATOM 2297 C C . TRP A 1 289 ? 5.158 10.938 -37.031 1.00 97.12 289 TRP A C 1
ATOM 2299 O O . TRP A 1 289 ? 5.984 11.353 -36.223 1.00 97.12 289 TRP A O 1
ATOM 2309 N N . ASN A 1 290 ? 5.141 11.374 -38.294 1.00 94.19 290 ASN A N 1
ATOM 2310 C CA . ASN A 1 290 ? 6.173 12.273 -38.820 1.00 94.19 290 ASN A CA 1
ATOM 2311 C C . ASN A 1 290 ? 5.906 13.753 -38.513 1.00 94.19 290 ASN A C 1
ATOM 2313 O O . ASN A 1 290 ? 6.768 14.592 -38.772 1.00 94.19 290 ASN A O 1
ATOM 2317 N N . HIS A 1 291 ? 4.741 14.110 -37.962 1.00 95.56 291 HIS A N 1
ATOM 2318 C CA . HIS A 1 291 ? 4.464 15.499 -37.611 1.00 95.56 291 HIS A CA 1
ATOM 2319 C C . HIS A 1 291 ? 5.334 15.927 -36.410 1.00 95.56 291 HIS A C 1
ATOM 2321 O O . HIS A 1 291 ? 5.300 15.268 -35.369 1.00 95.56 291 HIS A O 1
ATOM 2327 N N . PRO A 1 292 ? 6.105 17.027 -36.491 1.00 91.38 292 PRO A N 1
ATOM 2328 C CA . PRO A 1 292 ? 7.073 17.394 -35.449 1.00 91.38 292 PRO A CA 1
ATOM 2329 C C . PRO A 1 292 ? 6.420 17.762 -34.109 1.00 91.38 292 PRO A C 1
ATOM 2331 O O . PRO A 1 292 ? 7.021 17.564 -33.060 1.00 91.38 292 PRO A O 1
ATOM 2334 N N . GLY A 1 293 ? 5.174 18.245 -34.129 1.00 92.31 293 GLY A N 1
ATOM 2335 C CA . GLY A 1 293 ? 4.413 18.543 -32.911 1.00 92.31 293 GLY A CA 1
ATOM 2336 C C . GLY A 1 293 ? 3.908 17.313 -32.146 1.00 92.31 293 GLY A C 1
ATOM 2337 O O . GLY A 1 293 ? 3.530 17.451 -30.988 1.00 92.31 293 GLY A O 1
ATOM 2338 N N . VAL A 1 294 ? 3.899 16.122 -32.762 1.00 98.06 294 VAL A N 1
ATOM 2339 C CA . VAL A 1 294 ? 3.422 14.886 -32.118 1.00 98.06 294 VAL A CA 1
ATOM 2340 C C . VAL A 1 294 ? 4.564 14.234 -31.343 1.00 98.06 294 VAL A C 1
ATOM 2342 O O . VAL A 1 294 ? 5.597 13.939 -31.942 1.00 98.06 294 VAL A O 1
ATOM 2345 N N . GLN A 1 295 ? 4.378 13.983 -30.046 1.00 96.62 295 GLN A N 1
ATOM 2346 C CA . GLN A 1 295 ? 5.400 13.420 -29.144 1.00 96.62 295 GLN A CA 1
ATOM 2347 C C . GLN A 1 295 ? 5.156 11.953 -28.764 1.00 96.62 295 GLN A C 1
ATOM 2349 O O . GLN A 1 295 ? 6.036 11.293 -28.214 1.00 96.62 295 GLN A O 1
ATOM 2354 N N . GLY A 1 296 ? 3.989 11.412 -29.097 1.00 97.38 296 GLY A N 1
ATOM 2355 C CA . GLY A 1 296 ? 3.701 9.997 -28.924 1.00 97.38 296 GLY A CA 1
ATOM 2356 C C . GLY A 1 296 ? 2.353 9.606 -29.509 1.00 97.38 296 GLY A C 1
ATOM 2357 O O . GLY A 1 296 ? 1.495 10.461 -29.751 1.00 97.38 296 GLY A O 1
ATOM 2358 N N . ILE A 1 297 ? 2.200 8.309 -29.759 1.00 98.69 297 ILE A N 1
ATOM 2359 C CA . ILE A 1 297 ? 0.945 7.688 -30.187 1.00 98.69 297 ILE A CA 1
ATOM 2360 C C . ILE A 1 297 ? 0.646 6.530 -29.235 1.00 98.69 297 ILE A C 1
ATOM 2362 O O . ILE A 1 297 ? 1.493 5.662 -29.052 1.00 98.69 297 ILE A O 1
ATOM 2366 N N . THR A 1 298 ? -0.543 6.496 -28.648 1.00 98.56 298 THR A N 1
ATOM 2367 C CA . THR A 1 298 ? -1.050 5.403 -27.812 1.00 98.56 298 THR A CA 1
ATOM 2368 C C . THR A 1 298 ? -2.161 4.698 -28.575 1.00 98.56 298 THR A C 1
ATOM 2370 O O . THR A 1 298 ? -3.107 5.353 -28.997 1.00 98.56 298 THR A O 1
ATOM 2373 N N . LEU A 1 299 ? -2.056 3.383 -28.772 1.00 97.81 299 LEU A N 1
ATOM 2374 C CA . LEU A 1 299 ? -3.128 2.588 -29.376 1.00 97.81 299 LEU A CA 1
ATOM 2375 C C . LEU A 1 299 ? -4.214 2.254 -28.351 1.00 97.81 299 LEU A C 1
ATOM 2377 O O . LEU A 1 299 ? -3.878 1.941 -27.213 1.00 97.81 299 LEU A O 1
ATOM 2381 N N . TRP A 1 300 ? -5.493 2.230 -28.734 1.00 96.25 300 TRP A N 1
ATOM 2382 C CA . TRP A 1 300 ? -6.582 1.859 -27.812 1.00 96.25 300 TRP A CA 1
ATOM 2383 C C . TRP A 1 300 ? -6.849 0.347 -27.777 1.00 96.25 300 TRP A C 1
ATOM 2385 O O . TRP A 1 300 ? -7.901 -0.156 -28.180 1.00 96.25 300 TRP A O 1
ATOM 2395 N N . GLY A 1 301 ? -5.825 -0.388 -27.339 1.00 93.62 301 GLY A N 1
ATOM 2396 C CA . GLY A 1 301 ? -5.757 -1.846 -27.389 1.00 93.62 301 GLY A CA 1
ATOM 2397 C C . GLY A 1 301 ? -5.164 -2.366 -28.706 1.00 93.62 301 GLY A C 1
ATOM 2398 O O . GLY A 1 301 ? -4.897 -1.615 -29.644 1.00 93.62 301 GLY A O 1
ATOM 2399 N N . TYR A 1 302 ? -4.899 -3.674 -28.779 1.00 93.56 302 TYR A N 1
ATOM 2400 C CA . TYR A 1 302 ? -4.241 -4.267 -29.957 1.00 93.56 302 TYR A CA 1
ATOM 2401 C C . TYR A 1 302 ? -4.592 -5.732 -30.238 1.00 93.56 302 TYR A C 1
ATOM 2403 O O . TYR A 1 302 ? -4.121 -6.292 -31.231 1.00 93.56 302 TYR A O 1
ATOM 2411 N N . VAL A 1 303 ? -5.395 -6.370 -29.386 1.00 92.56 303 VAL A N 1
ATOM 2412 C CA . VAL A 1 303 ? -5.610 -7.822 -29.390 1.00 92.56 303 VAL A CA 1
ATOM 2413 C C . VAL A 1 303 ? -7.054 -8.157 -29.744 1.00 92.56 303 VAL A C 1
ATOM 2415 O O . VAL A 1 303 ? -7.991 -7.560 -29.217 1.00 92.56 303 VAL A O 1
ATOM 2418 N N . GLU A 1 304 ? -7.232 -9.154 -30.607 1.00 91.50 304 GLU A N 1
ATOM 2419 C CA . GLU A 1 304 ? -8.540 -9.705 -30.962 1.00 91.50 304 GLU A CA 1
ATOM 2420 C C . GLU A 1 304 ? -9.346 -10.130 -29.723 1.00 91.50 304 GLU A C 1
ATOM 2422 O O . GLU A 1 304 ? -8.824 -10.792 -28.824 1.00 91.50 304 GLU A O 1
ATOM 2427 N N . ASN A 1 305 ? -10.634 -9.769 -29.695 1.00 86.88 305 ASN A N 1
ATOM 2428 C CA . ASN A 1 305 ? -11.563 -9.998 -28.577 1.00 86.88 305 ASN A CA 1
ATOM 2429 C C . ASN A 1 305 ? -11.174 -9.310 -27.254 1.00 86.88 305 ASN A C 1
ATOM 2431 O O . ASN A 1 305 ? -11.645 -9.703 -26.188 1.00 86.88 305 ASN A O 1
ATOM 2435 N N . SER A 1 306 ? -10.293 -8.309 -27.287 1.00 86.38 306 SER A N 1
ATOM 2436 C CA . SER A 1 306 ? -9.895 -7.526 -26.105 1.00 86.38 306 SER A CA 1
ATOM 2437 C C . SER A 1 306 ? -9.806 -6.029 -26.408 1.00 86.38 306 SER A C 1
ATOM 2439 O O . SER A 1 306 ? -9.082 -5.310 -25.735 1.00 86.38 306 SER A O 1
ATOM 2441 N N . MET A 1 307 ? -10.494 -5.572 -27.453 1.00 86.44 307 MET A N 1
ATOM 2442 C CA . MET A 1 307 ? -10.587 -4.163 -27.823 1.00 86.44 307 MET A CA 1
ATOM 2443 C C . MET A 1 307 ? -12.044 -3.747 -27.846 1.00 86.44 307 MET A C 1
ATOM 2445 O O . MET A 1 307 ? -12.898 -4.506 -28.303 1.00 86.44 307 MET A O 1
ATOM 2449 N N . TRP A 1 308 ? -12.312 -2.506 -27.458 1.00 86.06 308 TRP A N 1
ATOM 2450 C CA . TRP A 1 308 ? -13.636 -1.906 -27.597 1.00 86.06 308 TRP A CA 1
ATOM 2451 C C . TRP A 1 308 ? -14.141 -1.891 -29.059 1.00 86.06 308 TRP A C 1
ATOM 2453 O O . TRP A 1 308 ? -15.337 -2.028 -29.314 1.00 86.06 308 TRP A O 1
ATOM 2463 N N . GLN A 1 309 ? -13.220 -1.806 -30.032 1.00 88.44 309 GLN A N 1
ATOM 2464 C CA . GLN A 1 309 ? -13.476 -1.893 -31.472 1.00 88.44 309 GLN A CA 1
ATOM 2465 C C . GLN A 1 309 ? -12.955 -3.223 -32.024 1.00 88.44 309 GLN A C 1
ATOM 2467 O O . GLN A 1 309 ? -11.781 -3.366 -32.377 1.00 88.44 309 GLN A O 1
ATOM 2472 N N . ASN A 1 310 ? -13.858 -4.194 -32.162 1.00 84.56 310 ASN A N 1
ATOM 2473 C CA . ASN A 1 310 ? -13.532 -5.582 -32.516 1.00 84.56 310 ASN A CA 1
ATOM 2474 C C . ASN A 1 310 ? -12.824 -5.772 -33.870 1.00 84.56 310 ASN A C 1
ATOM 2476 O O . ASN A 1 310 ? -12.286 -6.845 -34.124 1.00 84.56 310 ASN A O 1
ATOM 2480 N N . THR A 1 311 ? -12.798 -4.765 -34.748 1.00 87.06 311 THR A N 1
ATOM 2481 C CA . THR A 1 311 ? -12.150 -4.863 -36.067 1.00 87.06 311 THR A CA 1
ATOM 2482 C C . THR A 1 311 ? -10.740 -4.279 -36.135 1.00 87.06 311 THR A C 1
ATOM 2484 O O . THR A 1 311 ? -10.053 -4.465 -37.144 1.00 87.06 311 THR A O 1
ATOM 2487 N N . CYS A 1 312 ? -10.309 -3.563 -35.093 1.00 91.69 312 CYS A N 1
ATOM 2488 C CA . CYS A 1 312 ? -9.084 -2.756 -35.107 1.00 91.69 312 CYS A CA 1
ATOM 2489 C C . CYS A 1 312 ? -7.849 -3.469 -34.547 1.00 91.69 312 CYS A C 1
ATOM 2491 O O . CYS A 1 312 ? -6.762 -2.898 -34.557 1.00 91.69 312 CYS A O 1
ATOM 2493 N N . TYR A 1 313 ? -7.976 -4.715 -34.088 1.00 92.88 313 TYR A N 1
ATOM 2494 C CA . TYR A 1 313 ? -6.846 -5.436 -33.509 1.00 92.88 313 TYR A CA 1
ATOM 2495 C C . TYR A 1 313 ? -5.713 -5.648 -34.510 1.00 92.88 313 TYR A C 1
ATOM 2497 O O . TYR A 1 313 ? -5.930 -5.780 -35.716 1.00 92.88 313 TYR A O 1
ATOM 2505 N N . LEU A 1 314 ? -4.494 -5.698 -33.982 1.00 94.00 314 LEU A N 1
ATOM 2506 C CA . LEU A 1 314 ? -3.242 -5.891 -34.711 1.00 94.00 314 LEU A CA 1
ATOM 2507 C C . LEU A 1 314 ? -2.636 -7.278 -34.472 1.00 94.00 314 LEU A C 1
ATOM 2509 O O . LEU A 1 314 ? -1.843 -7.756 -35.286 1.00 94.00 314 LEU A O 1
ATOM 2513 N N . VAL A 1 315 ? -3.035 -7.928 -33.379 1.00 93.06 315 VAL A N 1
ATOM 2514 C CA . VAL A 1 315 ? -2.620 -9.273 -32.981 1.00 93.06 315 VAL A CA 1
ATOM 2515 C C . VAL A 1 315 ? -3.863 -10.145 -32.838 1.00 93.06 315 VAL A C 1
ATOM 2517 O O . VAL A 1 315 ? -4.816 -9.774 -32.149 1.00 93.06 315 VAL A O 1
ATOM 2520 N N . ARG A 1 316 ? -3.864 -11.299 -33.509 1.00 91.06 316 ARG A N 1
ATOM 2521 C CA . ARG A 1 316 ? -4.944 -12.294 -33.418 1.00 91.06 316 ARG A CA 1
ATOM 2522 C C . ARG A 1 316 ? -4.934 -12.987 -32.058 1.00 91.06 316 ARG A C 1
ATOM 2524 O O . ARG A 1 316 ? -3.933 -12.957 -31.341 1.00 91.06 316 ARG A O 1
ATOM 2531 N N . ALA A 1 317 ? -6.029 -13.656 -31.706 1.00 89.62 317 ALA A N 1
ATOM 2532 C CA . ALA A 1 317 ? -6.149 -14.354 -30.425 1.00 89.62 317 ALA A CA 1
ATOM 2533 C C . ALA A 1 317 ? -5.052 -15.420 -30.214 1.00 89.62 317 ALA A C 1
ATOM 2535 O O . ALA A 1 317 ? -4.633 -15.647 -29.077 1.00 89.62 317 ALA A O 1
ATOM 2536 N N . ASP A 1 318 ? -4.549 -16.016 -31.302 1.00 88.56 318 ASP A N 1
ATOM 2537 C CA . ASP A 1 318 ? -3.450 -16.992 -31.315 1.00 88.56 318 ASP A CA 1
ATOM 2538 C C . ASP A 1 318 ? -2.041 -16.375 -31.181 1.00 88.56 318 ASP A C 1
ATOM 2540 O O . ASP A 1 318 ? -1.048 -17.099 -31.144 1.00 88.56 318 ASP A O 1
ATOM 2544 N N . GLY A 1 319 ? -1.942 -15.045 -31.089 1.00 86.38 319 GLY A N 1
ATOM 2545 C CA . GLY A 1 319 ? -0.684 -14.307 -30.992 1.00 86.38 319 GLY A CA 1
ATOM 2546 C C . GLY A 1 319 ? -0.039 -13.964 -32.337 1.00 86.38 319 GLY A C 1
ATOM 2547 O O . GLY A 1 319 ? 1.004 -13.313 -32.348 1.00 86.38 319 GLY A O 1
ATOM 2548 N N . SER A 1 320 ? -0.627 -14.356 -33.472 1.00 89.44 320 SER A N 1
ATOM 2549 C CA . SER A 1 320 ? -0.087 -14.012 -34.790 1.00 89.44 320 SER A CA 1
ATOM 2550 C C . SER A 1 320 ? -0.301 -12.533 -35.140 1.00 89.44 320 SER A C 1
ATOM 2552 O O . SER A 1 320 ? -1.378 -11.961 -34.943 1.00 89.44 320 SER A O 1
ATOM 2554 N N . GLU A 1 321 ? 0.737 -11.903 -35.698 1.00 92.69 321 GLU A N 1
ATOM 2555 C CA . GLU A 1 321 ? 0.691 -10.506 -36.144 1.00 92.69 321 GLU A CA 1
ATOM 2556 C C . GLU A 1 321 ? -0.098 -10.366 -37.453 1.00 92.69 321 GLU A C 1
ATOM 2558 O O . GLU A 1 321 ? 0.046 -11.166 -38.386 1.00 92.69 321 GLU A O 1
ATOM 2563 N N . ARG A 1 322 ? -0.908 -9.311 -37.560 1.00 93.44 322 ARG A N 1
ATOM 2564 C CA . ARG A 1 322 ? -1.540 -8.911 -38.824 1.00 93.44 322 ARG A CA 1
ATOM 2565 C C . ARG A 1 322 ? -0.572 -8.099 -39.694 1.00 93.44 322 ARG A C 1
ATOM 2567 O O . ARG A 1 322 ? 0.354 -7.482 -39.159 1.00 93.44 322 ARG A O 1
ATOM 2574 N N . PRO A 1 323 ? -0.798 -8.015 -41.019 1.00 95.31 323 PRO A N 1
ATOM 2575 C CA . PRO A 1 323 ? 0.094 -7.289 -41.929 1.00 95.31 323 PRO A CA 1
ATOM 2576 C C . PRO A 1 323 ? 0.354 -5.825 -41.545 1.00 95.31 323 PRO A C 1
ATOM 2578 O O . PRO A 1 323 ? 1.461 -5.335 -41.746 1.00 95.31 323 PRO A O 1
ATOM 2581 N N . ALA A 1 324 ? -0.624 -5.133 -40.950 1.00 94.44 324 ALA A N 1
ATOM 2582 C CA . ALA A 1 324 ? -0.451 -3.758 -40.477 1.00 94.44 324 ALA A CA 1
ATOM 2583 C C . ALA A 1 324 ? 0.625 -3.632 -39.379 1.00 94.44 324 ALA A C 1
ATOM 2585 O O . ALA A 1 324 ? 1.434 -2.708 -39.428 1.00 94.44 324 ALA A O 1
ATOM 2586 N N . LEU A 1 325 ? 0.693 -4.579 -38.436 1.00 94.25 325 LEU A N 1
ATOM 2587 C CA . LEU A 1 325 ? 1.700 -4.589 -37.367 1.00 94.25 325 LEU A CA 1
ATOM 2588 C C . LEU A 1 325 ? 3.093 -4.947 -37.893 1.00 94.25 325 LEU A C 1
ATOM 2590 O O . LEU A 1 325 ? 4.081 -4.325 -37.505 1.00 94.25 325 LEU A O 1
ATOM 2594 N N . GLN A 1 326 ? 3.162 -5.899 -38.828 1.00 90.94 326 GLN A N 1
ATOM 2595 C CA . GLN A 1 326 ? 4.408 -6.253 -39.514 1.00 90.94 326 GLN A CA 1
ATOM 2596 C C . GLN A 1 326 ? 4.967 -5.048 -40.280 1.00 90.94 326 GLN A C 1
ATOM 2598 O O . GLN A 1 326 ? 6.151 -4.733 -40.174 1.00 90.94 326 GLN A O 1
ATOM 2603 N N . TRP A 1 327 ? 4.103 -4.326 -41.001 1.00 91.31 327 TRP A N 1
ATOM 2604 C CA . TRP A 1 327 ? 4.484 -3.096 -41.688 1.00 91.31 327 TRP A CA 1
ATOM 2605 C C . TRP A 1 327 ? 4.912 -1.998 -40.710 1.00 91.31 327 TRP A C 1
ATOM 2607 O O . TRP A 1 327 ? 5.935 -1.360 -40.940 1.00 91.31 327 TRP A O 1
ATOM 2617 N N . LEU A 1 328 ? 4.180 -1.800 -39.609 1.00 92.31 328 LEU A N 1
ATOM 2618 C CA . LEU A 1 328 ? 4.505 -0.800 -38.591 1.00 92.31 328 LEU A CA 1
ATOM 2619 C C . LEU A 1 328 ? 5.892 -1.044 -37.983 1.00 92.31 328 LEU A C 1
ATOM 2621 O O . LEU A 1 328 ? 6.675 -0.110 -37.823 1.00 92.31 328 LEU A O 1
ATOM 2625 N N . ARG A 1 329 ? 6.232 -2.312 -37.724 1.00 87.12 329 ARG A N 1
ATOM 2626 C CA . ARG A 1 329 ? 7.567 -2.729 -37.283 1.00 87.12 329 ARG A CA 1
ATOM 2627 C C . ARG A 1 329 ? 8.646 -2.318 -38.286 1.00 87.12 329 ARG A C 1
ATOM 2629 O O . ARG A 1 329 ? 9.665 -1.762 -37.885 1.00 87.12 329 ARG A O 1
ATOM 2636 N N . THR A 1 330 ? 8.429 -2.553 -39.579 1.00 80.19 330 THR A N 1
ATOM 2637 C CA . THR A 1 330 ? 9.368 -2.120 -40.626 1.00 80.19 330 THR A CA 1
ATOM 2638 C C . THR A 1 330 ? 9.453 -0.597 -40.721 1.00 80.19 330 THR A C 1
ATOM 2640 O O . THR A 1 330 ? 10.555 -0.064 -40.785 1.00 80.19 330 THR A O 1
ATOM 2643 N N . PHE A 1 331 ? 8.318 0.106 -40.685 1.00 84.06 331 PHE A N 1
ATOM 2644 C CA . PHE A 1 331 ? 8.244 1.569 -40.773 1.00 84.06 331 PHE A CA 1
ATOM 2645 C C . PHE A 1 331 ? 9.014 2.265 -39.643 1.00 84.06 331 PHE A C 1
ATOM 2647 O O . PHE A 1 331 ? 9.667 3.278 -39.875 1.00 84.06 331 PHE A O 1
ATOM 2654 N N . LEU A 1 332 ? 8.970 1.703 -38.434 1.00 84.62 332 LEU A N 1
ATOM 2655 C CA . LEU A 1 332 ? 9.665 2.232 -37.260 1.00 84.62 332 LEU A CA 1
ATOM 2656 C C . LEU A 1 332 ? 11.118 1.748 -37.140 1.00 84.62 332 LEU A C 1
ATOM 2658 O O . LEU A 1 332 ? 11.828 2.166 -36.232 1.00 84.62 332 LEU A O 1
ATOM 2662 N N . THR A 1 333 ? 11.617 0.897 -38.035 1.00 74.56 333 THR A N 1
ATOM 2663 C CA . THR A 1 333 ? 13.020 0.462 -37.971 1.00 74.56 333 THR A CA 1
ATOM 2664 C C . THR A 1 333 ? 13.943 1.511 -38.605 1.00 74.56 333 THR A C 1
ATOM 2666 O O . THR A 1 333 ? 13.789 1.853 -39.774 1.00 74.56 333 THR A O 1
ATOM 2669 N N . ILE A 1 334 ? 14.951 1.987 -37.865 1.00 66.06 334 ILE A N 1
ATOM 2670 C CA . ILE A 1 334 ? 15.952 2.945 -38.370 1.00 66.06 334 ILE A CA 1
ATOM 2671 C C . ILE A 1 334 ? 17.090 2.171 -39.097 1.00 66.06 334 ILE A C 1
ATOM 2673 O O . ILE A 1 334 ? 17.538 1.136 -38.594 1.00 66.06 334 ILE A O 1
ATOM 2677 N N . PRO A 1 335 ? 17.568 2.586 -40.286 1.00 65.19 335 PRO A N 1
ATOM 2678 C CA . PRO A 1 335 ? 18.775 2.026 -40.916 1.00 65.19 335 PRO A CA 1
ATOM 2679 C C . PRO A 1 335 ? 20.051 2.288 -40.095 1.00 65.19 335 PRO A C 1
ATOM 2681 O O . PRO A 1 335 ? 20.146 3.315 -39.435 1.00 65.19 335 PRO A O 1
ATOM 2684 N N . GLY A 1 336 ? 21.061 1.409 -40.168 1.00 73.75 336 GLY A N 1
ATOM 2685 C CA . GLY A 1 336 ? 22.373 1.657 -39.546 1.00 73.75 336 GLY A CA 1
ATOM 2686 C C . GLY A 1 336 ? 22.608 1.031 -38.167 1.00 73.75 336 GLY A C 1
ATOM 2687 O O . GLY A 1 336 ? 23.599 1.356 -37.516 1.00 73.75 336 GLY A O 1
ATOM 2688 N N . ASN A 1 337 ? 21.723 0.135 -37.730 1.00 84.00 337 ASN A N 1
ATOM 2689 C CA . ASN A 1 337 ? 21.717 -0.408 -36.370 1.00 84.00 337 ASN A CA 1
ATOM 2690 C C . ASN A 1 337 ? 22.341 -1.798 -36.247 1.00 84.00 337 ASN A C 1
ATOM 2692 O O . ASN A 1 337 ? 22.416 -2.539 -37.231 1.00 84.00 337 ASN A O 1
ATOM 2696 N N . TYR A 1 338 ? 22.751 -2.155 -35.026 1.00 92.12 338 TYR A N 1
ATOM 2697 C CA . TYR A 1 338 ? 23.488 -3.387 -34.729 1.00 92.12 338 TYR A CA 1
ATOM 2698 C C . TYR A 1 338 ? 22.745 -4.291 -33.750 1.00 92.12 338 TYR A C 1
ATOM 2700 O O . TYR A 1 338 ? 22.151 -3.828 -32.777 1.00 92.12 338 TYR A O 1
ATOM 2708 N N . ARG A 1 339 ? 22.865 -5.608 -33.930 1.00 94.12 339 ARG A N 1
ATOM 2709 C CA . ARG A 1 339 ? 22.481 -6.590 -32.902 1.00 94.12 339 ARG A CA 1
ATOM 2710 C C . ARG A 1 339 ? 23.471 -7.743 -32.826 1.00 94.12 339 ARG A C 1
ATOM 2712 O O . ARG A 1 339 ? 24.050 -8.109 -33.845 1.00 94.12 339 ARG A O 1
ATOM 2719 N N . SER A 1 340 ? 23.688 -8.312 -31.644 1.00 97.00 340 SER A N 1
ATOM 2720 C CA . SER A 1 340 ? 24.615 -9.439 -31.511 1.00 97.00 340 SER A CA 1
ATOM 2721 C C . SER A 1 340 ? 24.027 -10.706 -32.129 1.00 97.00 340 SER A C 1
ATOM 2723 O O . SER A 1 340 ? 22.925 -11.103 -31.781 1.00 97.00 340 SER A O 1
ATOM 2725 N N . ARG A 1 341 ? 24.774 -11.366 -33.013 1.00 96.25 341 ARG A N 1
ATOM 2726 C CA . ARG A 1 341 ? 24.435 -12.657 -33.632 1.00 96.25 341 ARG A CA 1
ATOM 2727 C C . ARG A 1 341 ? 24.724 -13.846 -32.722 1.00 96.25 341 ARG A C 1
ATOM 2729 O O . ARG A 1 341 ? 24.069 -14.878 -32.821 1.00 96.25 341 ARG A O 1
ATOM 2736 N N . GLN A 1 342 ? 25.754 -13.714 -31.894 1.00 97.56 342 GLN A N 1
ATOM 2737 C CA . GLN A 1 342 ? 26.258 -14.749 -30.999 1.00 97.56 342 GLN A CA 1
ATOM 2738 C C . GLN A 1 342 ? 27.010 -14.107 -29.828 1.00 97.56 342 GLN A C 1
ATOM 2740 O O . GLN A 1 342 ? 27.317 -12.914 -29.851 1.00 97.56 342 GLN A O 1
ATOM 2745 N N . SER A 1 343 ? 27.333 -14.903 -28.808 1.00 98.44 343 SER A N 1
ATOM 2746 C CA . SER A 1 343 ? 28.310 -14.504 -27.789 1.00 98.44 343 SER A CA 1
ATOM 2747 C C . SER A 1 343 ? 29.682 -14.290 -28.427 1.00 98.44 343 SER A C 1
ATOM 2749 O O . SER A 1 343 ? 30.084 -15.060 -29.298 1.00 98.44 343 SER A O 1
ATOM 2751 N N . GLY A 1 344 ? 30.418 -13.278 -27.981 1.00 97.75 344 GLY A N 1
ATOM 2752 C CA . GLY A 1 344 ? 31.683 -12.934 -28.615 1.00 97.75 344 GLY A CA 1
ATOM 2753 C C . GLY A 1 344 ? 32.318 -11.663 -28.078 1.00 97.75 344 GLY A C 1
ATOM 2754 O O . GLY A 1 344 ? 31.949 -11.134 -27.027 1.00 97.75 344 GLY A O 1
ATOM 2755 N N . ASN A 1 345 ? 33.319 -11.188 -28.806 1.00 97.69 345 ASN A N 1
ATOM 2756 C CA . ASN A 1 345 ? 34.029 -9.961 -28.484 1.00 97.69 345 ASN A CA 1
ATOM 2757 C C . ASN A 1 345 ? 33.305 -8.753 -29.091 1.00 97.69 345 ASN A C 1
ATOM 2759 O O . ASN A 1 345 ? 32.898 -8.810 -30.252 1.00 97.69 345 ASN A O 1
ATOM 2763 N N . TRP A 1 346 ? 33.193 -7.658 -28.333 1.00 96.88 346 TRP A N 1
ATOM 2764 C CA . TRP A 1 346 ? 32.673 -6.374 -28.817 1.00 96.88 346 TRP A CA 1
ATOM 2765 C C . TRP A 1 346 ? 33.354 -5.933 -30.120 1.00 96.88 346 TRP A C 1
ATOM 2767 O O . TRP A 1 346 ? 32.676 -5.550 -31.072 1.00 96.88 346 TRP A O 1
ATOM 2777 N N . ALA A 1 347 ? 34.680 -6.082 -30.184 1.00 95.69 347 ALA A N 1
ATOM 2778 C CA . ALA A 1 347 ? 35.509 -5.644 -31.304 1.00 95.69 347 ALA A CA 1
ATOM 2779 C C . ALA A 1 347 ? 35.561 -6.629 -32.497 1.00 95.69 347 ALA A C 1
ATOM 2781 O O . ALA A 1 347 ? 36.335 -6.412 -33.428 1.00 95.69 347 ALA A O 1
ATOM 2782 N N . ASP A 1 348 ? 34.780 -7.716 -32.489 1.00 96.94 348 ASP A N 1
ATOM 2783 C CA . ASP A 1 348 ? 34.726 -8.693 -33.587 1.00 96.94 348 ASP A CA 1
ATOM 2784 C C . ASP A 1 348 ? 33.437 -8.522 -34.401 1.00 96.94 348 ASP A C 1
ATOM 2786 O O . ASP A 1 348 ? 32.332 -8.657 -33.879 1.00 96.94 348 ASP A O 1
ATOM 2790 N N . THR A 1 349 ? 33.556 -8.263 -35.704 1.00 96.75 349 THR A N 1
ATOM 2791 C CA . THR A 1 349 ? 32.402 -8.092 -36.600 1.00 96.75 349 THR A CA 1
ATOM 2792 C C . THR A 1 349 ? 31.559 -9.360 -36.759 1.00 96.75 349 THR A C 1
ATOM 2794 O O . THR A 1 349 ? 30.366 -9.266 -37.049 1.00 96.75 349 THR A O 1
ATOM 2797 N N . ASN A 1 350 ? 32.122 -10.548 -36.503 1.00 97.44 350 ASN A N 1
ATOM 2798 C CA . ASN A 1 350 ? 31.378 -11.814 -36.495 1.00 97.44 350 ASN A CA 1
ATOM 2799 C C . ASN A 1 350 ? 30.416 -11.934 -35.308 1.00 97.44 350 ASN A C 1
ATOM 2801 O O . ASN A 1 350 ? 29.512 -12.776 -35.329 1.00 97.44 350 ASN A O 1
ATOM 2805 N N . THR A 1 351 ? 30.603 -11.109 -34.277 1.00 97.94 351 THR A N 1
ATOM 2806 C CA . THR A 1 351 ? 29.690 -10.998 -33.138 1.00 97.94 351 THR A CA 1
ATOM 2807 C C . THR A 1 351 ? 28.386 -10.311 -33.535 1.00 97.94 351 THR A C 1
ATOM 2809 O O . THR A 1 351 ? 27.373 -10.534 -32.878 1.00 97.94 351 THR A O 1
ATOM 2812 N N . TRP A 1 352 ? 28.370 -9.512 -34.607 1.00 97.19 352 TRP A N 1
ATOM 2813 C CA . TRP A 1 352 ? 27.285 -8.575 -34.903 1.00 97.19 352 TRP A CA 1
ATOM 2814 C C . TRP A 1 352 ? 26.590 -8.844 -36.245 1.00 97.19 352 TRP A C 1
ATOM 2816 O O . TRP A 1 352 ? 27.169 -9.372 -37.196 1.00 97.19 352 TRP A O 1
ATOM 2826 N N . GLU A 1 353 ? 25.328 -8.432 -36.319 1.00 95.25 353 GLU A N 1
ATOM 2827 C CA . GLU A 1 353 ? 24.582 -8.197 -37.555 1.00 95.25 353 GLU A CA 1
ATOM 2828 C C . GLU A 1 353 ? 24.301 -6.696 -37.693 1.00 95.25 353 GLU A C 1
ATOM 2830 O O . GLU A 1 353 ? 24.105 -6.011 -36.686 1.00 95.25 353 GLU A O 1
ATOM 2835 N N . TYR A 1 354 ? 24.244 -6.200 -38.930 1.00 91.50 354 TYR A N 1
ATOM 2836 C CA . TYR A 1 354 ? 23.986 -4.793 -39.261 1.00 91.50 354 TYR A CA 1
ATOM 2837 C C . TYR A 1 354 ? 22.749 -4.648 -40.145 1.00 91.50 354 TYR A C 1
ATOM 2839 O O . TYR A 1 354 ? 22.617 -5.353 -41.148 1.00 91.50 354 TYR A O 1
ATOM 2847 N N . TYR A 1 355 ? 21.852 -3.722 -39.812 1.00 85.44 355 TYR A N 1
ATOM 2848 C CA . TYR A 1 355 ? 20.658 -3.4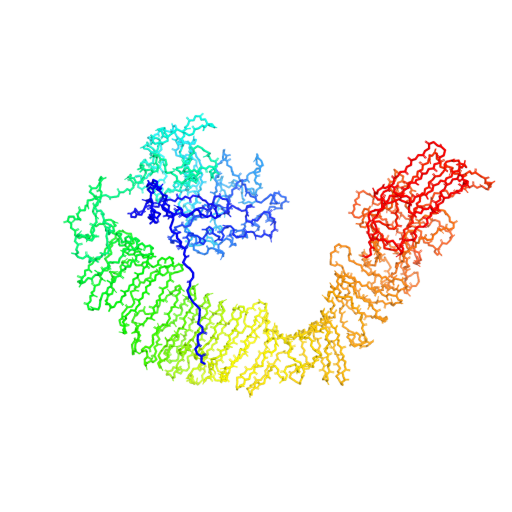67 -40.612 1.00 85.44 355 TYR A CA 1
ATOM 2849 C C . TYR A 1 355 ? 20.926 -2.423 -41.700 1.00 85.44 355 TYR A C 1
ATOM 2851 O O . TYR A 1 355 ? 21.107 -1.238 -41.417 1.00 85.44 355 TYR A O 1
ATOM 2859 N N . ASN A 1 356 ? 20.882 -2.847 -42.964 1.00 80.44 356 ASN A N 1
ATOM 2860 C CA . ASN A 1 356 ? 21.171 -1.986 -44.120 1.00 80.44 356 ASN A CA 1
ATOM 2861 C C . ASN A 1 356 ? 19.980 -1.112 -44.575 1.00 80.44 356 ASN A C 1
ATOM 2863 O O . ASN A 1 356 ? 20.042 -0.498 -45.636 1.00 80.44 356 ASN A O 1
ATOM 2867 N N . GLY A 1 357 ? 18.879 -1.096 -43.815 1.00 71.81 357 GLY A N 1
ATOM 2868 C CA . GLY A 1 357 ? 17.623 -0.432 -44.180 1.00 71.81 357 GLY A CA 1
ATOM 2869 C C . GLY A 1 357 ? 16.565 -1.364 -44.781 1.00 71.81 357 GLY A C 1
ATOM 2870 O O . GLY A 1 357 ? 15.393 -1.000 -44.809 1.00 71.81 357 GLY A O 1
ATOM 2871 N N . THR A 1 358 ? 16.942 -2.577 -45.193 1.00 72.50 358 THR A N 1
ATOM 2872 C CA . THR A 1 358 ? 16.016 -3.591 -45.737 1.00 72.50 358 THR A CA 1
ATOM 2873 C C . THR A 1 358 ? 16.158 -4.960 -45.071 1.00 72.50 358 THR A C 1
ATOM 2875 O O . THR A 1 358 ? 15.160 -5.625 -44.806 1.00 72.50 358 THR A O 1
ATOM 2878 N N . THR A 1 359 ? 17.384 -5.389 -44.765 1.00 80.50 359 THR A N 1
ATOM 2879 C CA . THR A 1 359 ? 17.692 -6.707 -44.197 1.00 80.50 359 THR A CA 1
ATOM 2880 C C . THR A 1 359 ? 18.831 -6.627 -43.184 1.00 80.50 359 THR A C 1
ATOM 2882 O O . THR A 1 359 ? 19.677 -5.732 -43.246 1.00 80.50 359 THR A O 1
ATOM 2885 N N . TRP A 1 360 ? 18.896 -7.611 -42.286 1.00 84.12 360 TRP A N 1
ATOM 2886 C CA . TRP A 1 360 ? 20.056 -7.841 -41.425 1.00 84.12 360 TRP A CA 1
ATOM 2887 C C . TRP A 1 360 ? 21.173 -8.532 -42.211 1.00 84.12 360 TRP A C 1
ATOM 2889 O O . TRP A 1 360 ? 20.952 -9.577 -42.818 1.00 84.12 360 TRP A O 1
ATOM 2899 N N . VAL A 1 361 ? 22.363 -7.937 -42.209 1.00 90.62 361 VAL A N 1
ATOM 2900 C CA . VAL A 1 361 ? 23.566 -8.437 -42.882 1.00 90.62 361 VAL A CA 1
ATOM 2901 C C . VAL A 1 361 ? 24.513 -9.027 -41.841 1.00 90.62 361 VAL A C 1
ATOM 2903 O O . VAL A 1 361 ? 24.744 -8.409 -40.800 1.00 90.62 361 VAL A O 1
ATOM 2906 N N . SER A 1 362 ? 25.066 -10.210 -42.123 1.00 92.06 362 SER A N 1
ATOM 2907 C CA . SER A 1 362 ? 26.042 -10.888 -41.265 1.00 92.06 362 SER A CA 1
ATOM 2908 C C . SER A 1 362 ? 27.195 -11.506 -42.080 1.00 92.06 362 SER A C 1
ATOM 2910 O O . SER A 1 362 ? 26.917 -12.103 -43.124 1.00 92.06 362 SER A O 1
ATOM 2912 N N . PRO A 1 363 ? 28.461 -11.430 -41.609 1.00 94.50 363 PRO A N 1
ATOM 2913 C CA . PRO A 1 363 ? 28.917 -10.623 -40.468 1.00 94.50 363 PRO A CA 1
ATOM 2914 C C . PRO A 1 363 ? 28.669 -9.128 -40.713 1.00 94.50 363 PRO A C 1
ATOM 2916 O O . PRO A 1 363 ? 28.487 -8.703 -41.857 1.00 94.50 363 PRO A O 1
ATOM 2919 N N . ALA A 1 364 ? 28.597 -8.333 -39.645 1.00 94.50 364 ALA A N 1
ATOM 2920 C CA . ALA A 1 364 ? 28.431 -6.892 -39.790 1.00 94.50 364 ALA A CA 1
ATOM 2921 C C . ALA A 1 364 ? 29.619 -6.291 -40.577 1.00 94.50 364 ALA A C 1
ATOM 2923 O O . ALA A 1 364 ? 30.751 -6.755 -40.430 1.00 94.50 364 ALA A O 1
ATOM 2924 N N . PRO A 1 365 ? 29.404 -5.262 -41.414 1.00 92.06 365 PRO A N 1
ATOM 2925 C CA . PRO A 1 365 ? 30.479 -4.644 -42.192 1.00 92.06 365 PRO A CA 1
ATOM 2926 C C . PRO A 1 365 ? 31.489 -3.897 -41.308 1.00 92.06 365 PRO A C 1
ATOM 2928 O O . PRO A 1 365 ? 32.649 -3.750 -41.685 1.00 92.06 365 PRO A O 1
ATOM 2931 N N . THR A 1 366 ? 31.062 -3.448 -40.129 1.00 93.12 366 THR A N 1
ATOM 2932 C CA . THR A 1 366 ? 31.886 -2.809 -39.100 1.00 93.12 366 THR A CA 1
ATOM 2933 C C . THR A 1 366 ? 31.448 -3.295 -37.721 1.00 93.12 366 THR A C 1
ATOM 2935 O O . THR A 1 366 ? 30.390 -3.908 -37.575 1.00 93.12 366 THR A O 1
ATOM 2938 N N . ILE A 1 367 ? 32.263 -3.034 -36.699 1.00 93.06 367 ILE A N 1
ATOM 2939 C CA . ILE A 1 367 ? 31.810 -3.144 -35.306 1.00 93.06 367 ILE A CA 1
ATOM 2940 C C . ILE A 1 367 ? 30.745 -2.063 -35.031 1.00 93.06 367 ILE A C 1
ATOM 2942 O O . ILE A 1 367 ? 30.619 -1.131 -35.837 1.00 93.06 367 ILE A O 1
ATOM 2946 N N . PRO A 1 368 ? 29.972 -2.162 -33.935 1.00 93.19 368 PRO A N 1
ATOM 2947 C CA . PRO A 1 368 ? 28.977 -1.155 -33.606 1.00 93.19 368 PRO A CA 1
ATOM 2948 C C . PRO A 1 368 ? 29.586 0.247 -33.543 1.00 93.19 368 PRO A C 1
ATOM 2950 O O . PRO A 1 368 ? 30.605 0.466 -32.894 1.00 93.19 368 PRO A O 1
ATOM 2953 N N . LEU A 1 369 ? 28.970 1.185 -34.259 1.00 88.75 369 LEU A N 1
ATOM 2954 C CA . LEU A 1 369 ? 29.439 2.565 -34.361 1.00 88.75 369 LEU A CA 1
ATOM 2955 C C . LEU A 1 369 ? 28.714 3.440 -33.340 1.00 88.75 369 LEU A C 1
ATOM 2957 O O . LEU A 1 369 ? 27.530 3.234 -33.099 1.00 88.75 369 LEU A O 1
ATOM 2961 N N . LEU A 1 370 ? 29.383 4.480 -32.838 1.00 86.44 370 LEU A N 1
ATOM 2962 C CA . LEU A 1 370 ? 28.761 5.496 -31.973 1.00 86.44 370 LEU A CA 1
ATOM 2963 C C . LEU A 1 370 ? 27.616 6.257 -32.651 1.00 86.44 370 LEU A C 1
ATOM 2965 O O . LEU A 1 370 ? 26.787 6.847 -31.984 1.00 86.44 370 LEU A O 1
ATOM 2969 N N . THR A 1 371 ? 27.572 6.269 -33.982 1.00 80.12 371 THR A N 1
ATOM 2970 C CA . THR A 1 371 ? 26.482 6.889 -34.745 1.00 80.12 371 THR A CA 1
ATOM 2971 C C . THR A 1 371 ? 25.293 5.955 -34.962 1.00 80.12 371 THR A C 1
ATOM 2973 O O . THR A 1 371 ? 24.318 6.355 -35.602 1.00 80.12 371 THR A O 1
ATOM 2976 N N . ALA A 1 372 ? 25.370 4.703 -34.498 1.00 80.62 372 ALA A N 1
ATOM 2977 C CA . ALA A 1 372 ? 24.245 3.786 -34.566 1.00 80.62 372 ALA A CA 1
ATOM 2978 C C . ALA A 1 372 ? 23.111 4.317 -33.686 1.00 80.62 372 ALA A C 1
ATOM 2980 O O . ALA A 1 372 ? 23.323 4.663 -32.530 1.00 80.62 372 ALA A O 1
ATOM 2981 N N . SER A 1 373 ? 21.891 4.342 -34.219 1.00 72.00 373 SER A N 1
ATOM 2982 C CA . SER A 1 373 ? 20.723 4.751 -33.435 1.00 72.00 373 SER A CA 1
ATOM 2983 C C . SER A 1 373 ? 20.360 3.733 -32.350 1.00 72.00 373 SER A C 1
ATOM 2985 O O . SER A 1 373 ? 19.642 4.078 -31.420 1.00 72.00 373 SER A O 1
ATOM 2987 N N . TRP A 1 374 ? 20.816 2.482 -32.474 1.00 76.75 374 TRP A N 1
ATOM 2988 C CA . TRP A 1 374 ? 20.786 1.479 -31.416 1.00 76.75 374 TRP A CA 1
ATOM 2989 C C . TRP A 1 374 ? 21.752 0.311 -31.661 1.00 76.75 374 TRP A C 1
ATOM 2991 O O . TRP A 1 374 ? 21.993 -0.132 -32.793 1.00 76.75 374 TRP A O 1
ATOM 3001 N N . ILE A 1 375 ? 22.243 -0.248 -30.554 1.00 91.00 375 ILE A N 1
ATOM 3002 C CA . ILE A 1 375 ? 23.069 -1.457 -30.495 1.00 91.00 375 ILE A CA 1
ATOM 3003 C C . ILE A 1 375 ? 22.413 -2.414 -29.499 1.00 91.00 375 ILE A C 1
ATOM 3005 O O . ILE A 1 375 ? 22.282 -2.076 -28.333 1.00 91.00 375 ILE A O 1
ATOM 3009 N N . THR A 1 376 ? 22.000 -3.617 -29.906 1.00 92.31 376 THR A N 1
ATOM 3010 C CA . THR A 1 376 ? 21.374 -4.583 -28.977 1.00 92.31 376 THR A CA 1
ATOM 3011 C C . THR A 1 376 ? 22.234 -5.818 -28.746 1.00 92.31 376 THR A C 1
ATOM 3013 O O . THR A 1 376 ? 22.534 -6.560 -29.681 1.00 92.31 376 THR A O 1
ATOM 3016 N N . ILE A 1 377 ? 22.530 -6.133 -27.486 1.00 96.25 377 ILE A N 1
ATOM 3017 C CA . ILE A 1 377 ? 22.983 -7.473 -27.105 1.00 96.25 377 ILE A CA 1
ATOM 3018 C C . ILE A 1 377 ? 21.749 -8.352 -26.896 1.00 96.25 377 ILE A C 1
ATOM 3020 O O . ILE A 1 377 ? 20.963 -8.121 -25.977 1.00 96.25 377 ILE A O 1
ATOM 3024 N N . GLN A 1 378 ? 21.570 -9.354 -27.755 1.00 93.00 378 GLN A N 1
ATOM 3025 C CA . GLN A 1 378 ? 20.402 -10.231 -27.727 1.00 93.00 378 GLN A CA 1
ATOM 3026 C C . GLN A 1 378 ? 20.429 -11.218 -26.547 1.00 93.00 378 GLN A C 1
ATOM 3028 O O . GLN A 1 378 ? 21.484 -11.589 -26.031 1.00 93.00 378 GLN A O 1
ATOM 3033 N N . LYS A 1 379 ? 19.235 -11.653 -26.124 1.00 90.31 379 LYS A N 1
ATOM 3034 C CA . LYS A 1 379 ? 19.018 -12.634 -25.048 1.00 90.31 379 LYS A CA 1
ATOM 3035 C C . LYS A 1 379 ? 19.876 -13.886 -25.255 1.00 90.31 379 LYS A C 1
ATOM 3037 O O . LYS A 1 379 ? 19.889 -14.452 -26.342 1.00 90.31 379 LYS A O 1
ATOM 3042 N N . GLY A 1 380 ? 20.538 -14.345 -24.193 1.00 91.19 380 GLY A N 1
ATOM 3043 C CA . GLY A 1 380 ? 21.411 -15.522 -24.223 1.00 91.19 380 GLY A CA 1
ATOM 3044 C C . GLY A 1 380 ? 22.829 -15.245 -24.729 1.00 91.19 380 GLY A C 1
ATOM 3045 O O . GLY A 1 380 ? 23.688 -16.116 -24.598 1.00 91.19 380 GLY A O 1
ATOM 3046 N N . HIS A 1 381 ? 23.110 -14.049 -25.258 1.00 98.06 381 HIS A N 1
ATOM 3047 C CA . HIS A 1 381 ? 24.456 -13.676 -25.682 1.00 98.06 381 HIS A CA 1
ATOM 3048 C C . HIS A 1 381 ? 25.236 -13.017 -24.541 1.00 98.06 381 HIS A C 1
ATOM 3050 O O . HIS A 1 381 ? 24.706 -12.218 -23.765 1.00 98.06 381 HIS A O 1
ATOM 3056 N N . THR A 1 382 ? 26.523 -13.348 -24.459 1.00 98.69 382 THR A N 1
ATOM 3057 C CA . THR A 1 382 ? 27.506 -12.670 -23.610 1.00 98.69 382 THR A CA 1
ATOM 3058 C C . THR A 1 382 ? 28.499 -11.937 -24.495 1.00 98.69 382 THR A C 1
ATOM 3060 O O . THR A 1 382 ? 29.181 -12.574 -25.298 1.00 98.69 382 THR A O 1
ATOM 3063 N N . ILE A 1 383 ? 28.587 -10.617 -24.338 1.00 98.69 383 ILE A N 1
ATOM 3064 C CA . ILE A 1 383 ? 29.567 -9.788 -25.042 1.00 98.69 383 ILE A CA 1
ATOM 3065 C C . ILE A 1 383 ? 30.630 -9.315 -24.066 1.00 98.69 383 ILE A C 1
ATOM 3067 O O . ILE A 1 383 ? 30.320 -8.757 -23.012 1.00 98.69 383 ILE A O 1
ATOM 3071 N N . THR A 1 384 ? 31.887 -9.524 -24.438 1.00 98.56 384 THR A N 1
ATOM 3072 C CA . THR A 1 384 ? 33.046 -9.077 -23.664 1.00 98.56 384 THR A CA 1
ATOM 3073 C C . THR A 1 384 ? 33.722 -7.918 -24.381 1.00 98.56 384 THR A C 1
ATOM 3075 O O . THR A 1 384 ? 34.076 -8.035 -25.553 1.00 98.56 384 THR A O 1
ATOM 3078 N N . VAL A 1 385 ? 33.941 -6.814 -23.672 1.00 97.94 385 VAL A N 1
ATOM 3079 C CA . VAL A 1 385 ? 34.701 -5.660 -24.166 1.00 97.94 385 VAL A CA 1
ATOM 3080 C C . VAL A 1 385 ? 36.180 -5.931 -23.888 1.00 97.94 385 VAL A C 1
ATOM 3082 O O . VAL A 1 385 ? 36.655 -5.671 -22.793 1.00 97.94 385 VAL A O 1
ATOM 3085 N N . THR A 1 386 ? 36.924 -6.551 -24.808 1.00 95.69 386 THR A N 1
ATOM 3086 C CA . THR A 1 386 ? 38.319 -6.957 -24.509 1.00 95.69 386 THR A CA 1
ATOM 3087 C C . THR A 1 386 ? 39.338 -5.822 -24.616 1.00 95.69 386 THR A C 1
ATOM 3089 O O . THR A 1 386 ? 40.483 -5.993 -24.211 1.00 95.69 386 THR A O 1
ATOM 3092 N N . GLN A 1 387 ? 38.957 -4.699 -25.222 1.00 95.31 387 GLN A N 1
ATOM 3093 C CA . GLN A 1 387 ? 39.786 -3.508 -25.415 1.00 95.31 387 GLN A CA 1
ATOM 3094 C C . GLN A 1 387 ? 38.946 -2.279 -25.072 1.00 95.31 387 GLN A C 1
ATOM 3096 O O . GLN A 1 387 ? 37.738 -2.306 -25.290 1.00 95.31 387 GLN A O 1
ATOM 3101 N N . SER A 1 388 ? 39.566 -1.234 -24.516 1.00 96.69 388 SER A N 1
ATOM 3102 C CA . SER A 1 388 ? 38.841 -0.017 -24.137 1.00 96.69 388 SER A CA 1
ATOM 3103 C C . SER A 1 388 ? 38.158 0.608 -25.347 1.00 96.69 388 SER A C 1
ATOM 3105 O O . SER A 1 388 ? 38.795 0.783 -26.384 1.00 96.69 388 SER A O 1
ATOM 3107 N N . ASP A 1 389 ? 36.885 0.954 -25.197 1.00 95.50 389 ASP A N 1
ATOM 3108 C CA . ASP A 1 389 ? 36.057 1.463 -26.288 1.00 95.50 389 ASP A CA 1
ATOM 3109 C C . ASP A 1 389 ? 34.936 2.359 -25.746 1.00 95.50 389 ASP A C 1
ATOM 3111 O O . ASP A 1 389 ? 34.750 2.505 -24.532 1.00 95.50 389 ASP A O 1
ATOM 3115 N N . SER A 1 390 ? 34.204 2.984 -26.658 1.00 95.00 390 SER A N 1
ATOM 3116 C CA . SER A 1 390 ? 33.052 3.823 -26.370 1.00 95.00 390 SER A CA 1
ATOM 3117 C C . SER A 1 390 ? 31.769 3.217 -26.931 1.00 95.00 390 SER A C 1
ATOM 3119 O O . SER A 1 390 ? 31.786 2.555 -27.967 1.00 95.00 390 SER A O 1
ATOM 3121 N N . ILE A 1 391 ? 30.647 3.472 -26.264 1.00 94.06 391 ILE A N 1
ATOM 3122 C CA . ILE A 1 391 ? 29.315 3.028 -26.690 1.00 94.06 391 ILE A CA 1
ATOM 3123 C C . ILE A 1 391 ? 28.320 4.176 -26.623 1.00 94.06 391 ILE A C 1
ATOM 3125 O O . ILE A 1 391 ? 28.469 5.066 -25.791 1.00 94.06 391 ILE A O 1
ATOM 3129 N N . ASP A 1 392 ? 27.305 4.112 -27.475 1.00 89.50 392 ASP A N 1
ATOM 3130 C CA . ASP A 1 392 ? 26.124 4.973 -27.462 1.00 89.50 392 ASP A CA 1
ATOM 3131 C C . ASP A 1 392 ? 24.910 4.121 -27.876 1.00 89.50 392 ASP A C 1
ATOM 3133 O O . ASP A 1 392 ? 25.047 3.187 -28.673 1.00 89.50 392 ASP A O 1
ATOM 3137 N N . GLN A 1 393 ? 23.747 4.393 -27.286 1.00 86.75 393 GLN A N 1
ATOM 3138 C CA . GLN A 1 393 ? 22.480 3.678 -27.491 1.00 86.75 393 GLN A CA 1
ATOM 3139 C C . GLN A 1 393 ? 22.569 2.141 -27.342 1.00 86.75 393 GLN A C 1
ATOM 3141 O O . GLN A 1 393 ? 21.968 1.377 -28.111 1.00 86.75 393 GLN A O 1
ATOM 3146 N N . LEU A 1 394 ? 23.324 1.650 -26.352 1.00 93.19 394 LEU A N 1
ATOM 3147 C CA . LEU A 1 394 ? 23.450 0.215 -26.073 1.00 93.19 394 LEU A CA 1
ATOM 3148 C C . LEU A 1 394 ? 22.261 -0.307 -25.264 1.00 93.19 394 LEU A C 1
ATOM 3150 O O . LEU A 1 394 ? 22.011 0.126 -24.142 1.00 93.19 394 LEU A O 1
ATOM 3154 N N . VAL A 1 395 ? 21.609 -1.354 -25.760 1.00 89.56 395 VAL A N 1
ATOM 3155 C CA . VAL A 1 395 ? 20.603 -2.105 -25.014 1.00 89.56 395 VAL A CA 1
ATOM 3156 C C . VAL A 1 395 ? 21.071 -3.528 -24.735 1.00 89.56 395 VAL A C 1
ATOM 3158 O O . VAL A 1 395 ? 21.368 -4.305 -25.643 1.00 89.56 395 VAL A O 1
ATOM 3161 N N . ILE A 1 396 ? 21.094 -3.907 -23.460 1.00 93.56 396 ILE A N 1
ATOM 3162 C CA . ILE A 1 396 ? 21.402 -5.270 -23.016 1.00 93.56 396 ILE A CA 1
ATOM 3163 C C . ILE A 1 396 ? 20.074 -5.965 -22.731 1.00 93.56 396 ILE A C 1
ATOM 3165 O O . ILE A 1 396 ? 19.402 -5.635 -21.755 1.00 93.56 396 ILE A O 1
ATOM 3169 N N . ALA A 1 397 ? 19.663 -6.904 -23.585 1.00 80.56 397 ALA A N 1
ATOM 3170 C CA . ALA A 1 397 ? 18.378 -7.580 -23.432 1.00 80.56 397 ALA A CA 1
ATOM 3171 C C . ALA A 1 397 ? 18.310 -8.434 -22.152 1.00 80.56 397 ALA A C 1
ATOM 3173 O O . ALA A 1 397 ? 19.325 -8.851 -21.592 1.00 80.56 397 ALA A O 1
ATOM 3174 N N . SER A 1 398 ? 17.093 -8.753 -21.705 1.00 82.00 398 SER A N 1
ATOM 3175 C CA . SER A 1 398 ? 16.900 -9.665 -20.573 1.00 82.00 398 SER A CA 1
ATOM 3176 C C . SER A 1 398 ? 17.532 -11.033 -20.852 1.00 82.00 398 SER A C 1
ATOM 3178 O O . SER A 1 398 ? 17.359 -11.605 -21.932 1.00 82.00 398 SER A O 1
ATOM 3180 N N . GLY A 1 399 ? 18.301 -11.547 -19.889 1.00 83.31 399 GLY A N 1
ATOM 3181 C CA . GLY A 1 399 ? 19.093 -12.774 -20.036 1.00 83.31 399 GLY A CA 1
ATOM 3182 C C . GLY A 1 399 ? 20.352 -12.635 -20.904 1.00 83.31 399 GLY A C 1
ATOM 3183 O O . GLY A 1 399 ? 20.991 -13.645 -21.191 1.00 83.31 399 GLY A O 1
ATOM 3184 N N . ALA A 1 400 ? 20.706 -11.427 -21.349 1.00 93.25 400 ALA A N 1
ATOM 3185 C CA . ALA A 1 400 ? 21.993 -11.129 -21.972 1.00 93.25 400 ALA A CA 1
ATOM 3186 C C . ALA A 1 400 ? 23.011 -10.617 -20.942 1.00 93.25 400 ALA A C 1
ATOM 3188 O O . ALA A 1 400 ? 22.643 -10.174 -19.848 1.00 93.25 400 ALA A O 1
ATOM 3189 N N . LYS A 1 401 ? 24.298 -10.659 -21.299 1.00 98.56 401 LYS A N 1
ATOM 3190 C CA . LYS A 1 401 ? 25.392 -10.249 -20.414 1.00 98.56 401 LYS A CA 1
ATOM 3191 C C . LYS A 1 401 ? 26.416 -9.368 -21.126 1.00 98.56 401 LYS A C 1
ATOM 3193 O O . LYS A 1 401 ? 26.872 -9.703 -22.217 1.00 98.56 401 LYS A O 1
ATOM 3198 N N . LEU A 1 402 ? 26.826 -8.291 -20.463 1.00 98.69 402 LEU A N 1
ATOM 3199 C CA . LEU A 1 402 ? 27.994 -7.488 -20.820 1.00 98.69 402 LEU A CA 1
ATOM 3200 C C . LEU A 1 402 ? 29.102 -7.725 -19.791 1.00 98.69 402 LEU A C 1
ATOM 3202 O O . LEU A 1 402 ? 28.854 -7.691 -18.584 1.00 98.69 402 LEU A O 1
ATOM 3206 N N . VAL A 1 403 ? 30.325 -7.958 -20.259 1.00 98.69 403 VAL A N 1
ATOM 3207 C CA . VAL A 1 403 ? 31.510 -8.122 -19.411 1.00 98.69 403 VAL A CA 1
ATOM 3208 C C . VAL A 1 403 ? 32.530 -7.048 -19.756 1.00 98.69 403 VAL A C 1
ATOM 3210 O O . VAL A 1 403 ? 32.984 -6.971 -20.897 1.00 98.69 403 VAL A O 1
ATOM 3213 N N . VAL A 1 404 ? 32.919 -6.262 -18.752 1.00 98.50 404 VAL A N 1
ATOM 3214 C CA . VAL A 1 404 ? 34.028 -5.302 -18.825 1.00 98.50 404 VAL A CA 1
ATOM 3215 C C . VAL A 1 404 ? 35.182 -5.865 -17.988 1.00 98.50 404 VAL A C 1
ATOM 3217 O O . VAL A 1 404 ? 35.095 -5.842 -16.759 1.00 98.50 404 VAL A O 1
ATOM 3220 N N . PRO A 1 405 ? 36.222 -6.450 -18.612 1.00 98.19 405 PRO A N 1
ATOM 3221 C CA . PRO A 1 405 ? 37.369 -7.033 -17.920 1.00 98.19 405 PRO A CA 1
ATOM 3222 C C . PRO A 1 405 ? 38.205 -6.000 -17.157 1.00 98.19 405 PRO A C 1
ATOM 3224 O O . PRO A 1 405 ? 38.129 -4.797 -17.403 1.00 98.19 405 PRO A O 1
ATOM 3227 N N . GLN A 1 406 ? 39.063 -6.487 -16.262 1.00 96.06 406 GLN A N 1
ATOM 3228 C CA . GLN A 1 406 ? 40.025 -5.649 -15.550 1.00 96.06 406 GLN A CA 1
ATOM 3229 C C . GLN A 1 406 ? 40.936 -4.895 -16.532 1.00 96.06 406 GLN A C 1
ATOM 3231 O O . GLN A 1 406 ? 41.315 -5.428 -17.573 1.00 96.06 406 GLN A O 1
ATOM 3236 N N . ASN A 1 407 ? 41.304 -3.659 -16.183 1.00 94.69 407 ASN A N 1
ATOM 3237 C CA . ASN A 1 407 ? 42.118 -2.745 -17.001 1.00 94.69 407 ASN A CA 1
ATOM 3238 C C . ASN A 1 407 ? 41.483 -2.303 -18.336 1.00 94.69 407 ASN A C 1
ATOM 3240 O O . ASN A 1 407 ? 42.139 -1.615 -19.115 1.00 94.69 407 ASN A O 1
ATOM 3244 N N . VAL A 1 408 ? 40.215 -2.637 -18.591 1.00 98.00 408 VAL A N 1
ATOM 3245 C CA . VAL A 1 408 ? 39.443 -2.118 -19.728 1.00 98.00 408 VAL A CA 1
ATOM 3246 C C . VAL A 1 408 ? 38.566 -0.955 -19.270 1.00 98.00 408 VAL A C 1
ATOM 3248 O O . VAL A 1 408 ? 37.955 -1.012 -18.201 1.00 98.00 408 VAL A O 1
ATOM 3251 N N . THR A 1 409 ? 38.497 0.099 -20.085 1.00 97.62 409 THR A N 1
ATOM 3252 C CA . THR A 1 409 ? 37.560 1.214 -19.899 1.00 97.62 409 THR A CA 1
ATOM 3253 C C . THR A 1 409 ? 36.460 1.169 -20.950 1.00 97.62 409 THR A C 1
ATOM 3255 O O . THR A 1 409 ? 36.750 1.210 -22.141 1.00 97.62 409 THR A O 1
ATOM 3258 N N . LEU A 1 410 ? 35.207 1.132 -20.504 1.00 97.75 410 LEU A N 1
ATOM 3259 C CA . LEU A 1 410 ? 34.030 1.343 -21.341 1.00 97.75 410 LEU A CA 1
ATOM 3260 C C . LEU A 1 410 ? 33.488 2.751 -21.079 1.00 97.75 410 LEU A C 1
ATOM 3262 O O . LEU A 1 410 ? 33.073 3.055 -19.957 1.00 97.75 410 LEU A O 1
ATOM 3266 N N . LEU A 1 411 ? 33.519 3.611 -22.094 1.00 97.44 411 LEU A N 1
ATOM 3267 C CA . LEU A 1 411 ? 32.991 4.972 -22.015 1.00 97.44 411 LEU A CA 1
ATOM 3268 C C . LEU A 1 411 ? 31.601 5.043 -22.652 1.00 97.44 411 LEU A C 1
ATOM 3270 O O . LEU A 1 411 ? 31.450 4.809 -23.846 1.00 97.44 411 LEU A O 1
ATOM 3274 N N . VAL A 1 412 ? 30.589 5.396 -21.871 1.00 96.94 412 VAL A N 1
ATOM 3275 C CA . VAL A 1 412 ? 29.247 5.678 -22.382 1.00 96.94 412 VAL A CA 1
ATOM 3276 C C . VAL A 1 412 ? 29.195 7.123 -22.864 1.00 96.94 412 VAL A C 1
ATOM 3278 O O . VAL A 1 412 ? 29.429 8.053 -22.089 1.00 96.94 412 VAL A O 1
ATOM 3281 N N . LYS A 1 413 ? 28.961 7.296 -24.160 1.00 94.31 413 LYS A N 1
ATOM 3282 C CA . LYS A 1 413 ? 28.881 8.587 -24.835 1.00 94.31 413 LYS A CA 1
ATOM 3283 C C . LYS A 1 413 ? 27.486 9.167 -24.738 1.00 94.31 413 LYS A C 1
ATOM 3285 O O . LYS A 1 413 ? 26.525 8.424 -24.643 1.00 94.31 413 LYS A O 1
ATOM 3290 N N . ASP A 1 414 ? 27.425 10.492 -24.715 1.00 85.38 414 ASP A N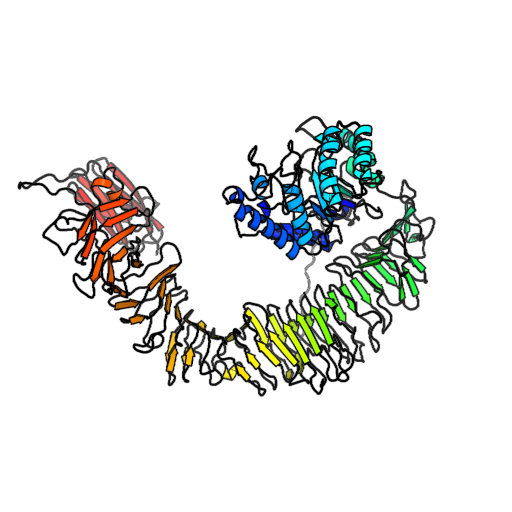 1
ATOM 3291 C CA . ASP A 1 414 ? 26.166 11.231 -24.756 1.00 85.38 414 ASP A CA 1
ATOM 3292 C C . ASP A 1 414 ? 25.694 11.337 -26.207 1.00 85.38 414 ASP A C 1
ATOM 3294 O O . ASP A 1 414 ? 26.349 11.978 -27.039 1.00 85.38 414 ASP A O 1
ATOM 3298 N N . GLY A 1 415 ? 24.582 10.676 -26.501 1.00 73.44 415 GLY A N 1
ATOM 3299 C CA . GLY A 1 415 ? 23.899 10.696 -27.780 1.00 73.44 415 GLY A CA 1
ATOM 3300 C C . GLY A 1 415 ? 22.407 10.995 -27.628 1.00 73.44 415 GLY A C 1
ATOM 3301 O O . GLY A 1 415 ? 21.903 11.305 -26.548 1.00 73.44 415 GLY A O 1
ATOM 3302 N N . PRO A 1 416 ? 21.638 10.961 -28.727 1.00 64.50 416 PRO A N 1
ATOM 3303 C CA . PRO A 1 416 ? 20.204 11.199 -28.656 1.00 64.50 416 PRO A CA 1
ATOM 3304 C C . PRO A 1 416 ? 19.488 10.071 -27.899 1.00 64.50 416 PRO A C 1
ATOM 3306 O O . PRO A 1 416 ? 19.349 8.974 -28.424 1.00 64.50 416 PRO A O 1
ATOM 3309 N N . GLY A 1 417 ? 18.926 10.351 -26.722 1.00 65.00 417 GLY A N 1
ATOM 3310 C CA . GLY A 1 417 ? 18.056 9.403 -26.016 1.00 65.00 417 GLY A CA 1
ATOM 3311 C C . GLY A 1 417 ? 18.704 8.798 -24.776 1.00 65.00 417 GLY A C 1
ATOM 3312 O O . GLY A 1 417 ? 19.150 9.535 -23.909 1.00 65.00 417 GLY A O 1
ATOM 3313 N N . THR A 1 418 ? 18.644 7.470 -24.620 1.00 71.19 418 THR A N 1
ATOM 3314 C CA . THR A 1 418 ? 19.275 6.774 -23.484 1.00 71.19 418 THR A CA 1
ATOM 3315 C C . THR A 1 418 ? 20.449 5.943 -23.961 1.00 71.19 418 THR A C 1
ATOM 3317 O O . THR A 1 418 ? 20.274 4.990 -24.711 1.00 71.19 418 THR A O 1
ATOM 3320 N N . ASP A 1 419 ? 21.626 6.250 -23.438 1.00 86.12 419 ASP A N 1
ATOM 3321 C CA . ASP A 1 419 ? 22.894 5.815 -24.024 1.00 86.12 419 ASP A CA 1
ATOM 3322 C C . ASP A 1 419 ? 23.277 4.386 -23.624 1.00 86.12 419 ASP A C 1
ATOM 3324 O O . ASP A 1 419 ? 23.944 3.666 -24.371 1.00 86.12 419 ASP A O 1
ATOM 3328 N N . LEU A 1 420 ? 22.807 3.928 -22.460 1.00 93.56 420 LEU A N 1
ATOM 3329 C CA . LEU A 1 420 ? 22.844 2.517 -22.089 1.00 93.56 420 LEU A CA 1
ATOM 3330 C C . LEU A 1 420 ? 21.610 2.131 -21.274 1.00 93.56 420 LEU A C 1
ATOM 3332 O O . LEU A 1 420 ? 21.374 2.650 -20.186 1.00 93.56 420 LEU A O 1
ATOM 3336 N N . SER A 1 421 ? 20.860 1.143 -21.757 1.00 88.94 421 SER A N 1
ATOM 3337 C CA . SER A 1 421 ? 19.745 0.518 -21.037 1.00 88.94 421 SER A CA 1
ATOM 3338 C C . SER A 1 421 ? 19.998 -0.973 -20.838 1.00 88.94 421 SER A C 1
ATOM 3340 O O . SER A 1 421 ? 20.128 -1.729 -21.799 1.00 88.94 421 SER A O 1
ATOM 3342 N N . SER A 1 422 ? 20.032 -1.440 -19.594 1.00 92.81 422 SER A N 1
ATOM 3343 C CA . SER A 1 422 ? 20.248 -2.856 -19.294 1.00 92.81 422 SER A CA 1
ATOM 3344 C C . SER A 1 422 ? 19.015 -3.504 -18.684 1.00 92.81 422 SER A C 1
ATOM 3346 O O . SER A 1 422 ? 18.587 -3.135 -17.599 1.00 92.81 422 SER A O 1
ATOM 3348 N N . TYR A 1 423 ? 18.494 -4.529 -19.351 1.00 88.56 423 TYR A N 1
ATOM 3349 C CA . TYR A 1 423 ? 17.526 -5.495 -18.822 1.00 88.56 423 TYR A CA 1
ATOM 3350 C C . TYR A 1 423 ? 18.206 -6.814 -18.408 1.00 88.56 423 TYR A C 1
ATOM 3352 O O . TYR A 1 423 ? 17.556 -7.714 -17.878 1.00 88.56 423 TYR A O 1
ATOM 3360 N N . GLY A 1 424 ? 19.501 -6.953 -18.704 1.00 92.25 424 GLY A N 1
ATOM 3361 C CA . GLY A 1 424 ? 20.317 -8.135 -18.443 1.00 92.25 424 GLY A CA 1
ATOM 3362 C C . GLY A 1 424 ? 21.308 -7.922 -17.300 1.00 92.25 424 GLY A C 1
ATOM 3363 O O . GLY A 1 424 ? 21.009 -7.257 -16.307 1.00 92.25 424 GLY A O 1
ATOM 3364 N N . THR A 1 425 ? 22.502 -8.500 -17.428 1.00 98.56 425 THR A N 1
ATOM 3365 C CA . THR A 1 425 ? 23.553 -8.401 -16.406 1.00 98.56 425 THR A CA 1
ATOM 3366 C C . THR A 1 425 ? 24.799 -7.694 -16.933 1.00 98.56 425 THR A C 1
ATOM 3368 O O . THR A 1 425 ? 25.317 -8.043 -17.992 1.00 98.56 425 THR A O 1
ATOM 3371 N N . ILE A 1 426 ? 25.334 -6.748 -16.163 1.00 98.75 426 ILE A N 1
ATOM 3372 C CA . ILE A 1 426 ? 26.650 -6.142 -16.396 1.00 98.75 426 ILE A CA 1
ATOM 3373 C C . ILE A 1 426 ? 27.609 -6.677 -15.335 1.00 98.75 426 ILE A C 1
ATOM 3375 O O . ILE A 1 426 ? 27.354 -6.515 -14.148 1.00 98.75 426 ILE A O 1
ATOM 3379 N N . HIS A 1 427 ? 28.708 -7.306 -15.749 1.00 98.62 427 HIS A N 1
ATOM 3380 C CA . HIS A 1 427 ? 29.827 -7.639 -14.863 1.00 98.62 427 HIS A CA 1
ATOM 3381 C C . HIS A 1 427 ? 30.960 -6.650 -15.102 1.00 98.62 427 HIS A C 1
ATOM 3383 O O . HIS A 1 427 ? 31.570 -6.661 -16.177 1.00 98.62 427 HIS A O 1
ATOM 3389 N N . ASN A 1 428 ? 31.252 -5.821 -14.103 1.00 98.31 428 ASN A N 1
ATOM 3390 C CA . ASN A 1 428 ? 32.305 -4.824 -14.194 1.00 98.31 428 ASN A CA 1
ATOM 3391 C C . ASN A 1 428 ? 33.516 -5.205 -13.332 1.00 98.31 428 ASN A C 1
ATOM 3393 O O . ASN A 1 428 ? 33.507 -5.017 -12.117 1.00 98.31 428 ASN A O 1
ATOM 3397 N N . PHE A 1 429 ? 34.565 -5.710 -13.980 1.00 97.94 429 PHE A N 1
ATOM 3398 C CA . PHE A 1 429 ? 35.897 -5.914 -13.399 1.00 97.94 429 PHE A CA 1
ATOM 3399 C C . PHE A 1 429 ? 36.848 -4.738 -13.690 1.00 97.94 429 PHE A C 1
ATOM 3401 O O . PHE A 1 429 ? 37.940 -4.683 -13.130 1.00 97.94 429 PHE A O 1
ATOM 3408 N N . GLY A 1 430 ? 36.472 -3.846 -14.612 1.00 96.81 430 GLY A N 1
ATOM 3409 C CA . GLY A 1 430 ? 37.274 -2.727 -15.100 1.00 96.81 430 GLY A CA 1
ATOM 3410 C C . GLY A 1 430 ? 36.671 -1.374 -14.736 1.00 96.81 430 GLY A C 1
ATOM 3411 O O . GLY A 1 430 ? 36.233 -1.140 -13.615 1.00 96.81 430 GLY A O 1
ATOM 3412 N N . THR A 1 431 ? 36.667 -0.435 -15.677 1.00 97.06 431 THR A N 1
ATOM 3413 C CA . THR A 1 431 ? 36.128 0.915 -15.468 1.00 97.06 431 THR A CA 1
ATOM 3414 C C . THR A 1 431 ? 34.983 1.183 -16.435 1.00 97.06 431 THR A C 1
ATOM 3416 O O . THR A 1 431 ? 35.161 1.091 -17.645 1.00 97.06 431 THR A O 1
ATOM 3419 N N . ILE A 1 432 ? 33.821 1.572 -15.911 1.00 97.69 432 ILE A N 1
ATOM 3420 C CA . ILE A 1 432 ? 32.718 2.119 -16.708 1.00 97.69 432 ILE A CA 1
ATOM 3421 C C . ILE A 1 432 ? 32.600 3.599 -16.351 1.00 97.69 432 ILE A C 1
ATOM 3423 O O . ILE A 1 432 ? 32.486 3.946 -15.176 1.00 97.69 432 ILE A O 1
ATOM 3427 N N . ARG A 1 433 ? 32.690 4.469 -17.356 1.00 94.75 433 ARG A N 1
ATOM 3428 C CA . ARG A 1 433 ? 32.536 5.926 -17.230 1.00 94.75 433 ARG A CA 1
ATOM 3429 C C . ARG A 1 433 ? 31.459 6.400 -18.189 1.00 94.75 433 ARG A C 1
ATOM 3431 O O . ARG A 1 433 ? 31.150 5.701 -19.146 1.00 94.75 433 ARG A O 1
ATOM 3438 N N . GLN A 1 434 ? 30.935 7.591 -17.948 1.00 95.38 434 GLN A N 1
ATOM 3439 C CA . GLN A 1 434 ? 29.952 8.219 -18.821 1.00 95.38 434 GLN A CA 1
ATOM 3440 C C . GLN A 1 434 ? 30.309 9.691 -19.039 1.00 95.38 434 GLN A C 1
ATOM 3442 O O . GLN A 1 434 ? 30.890 10.318 -18.147 1.00 95.38 434 GLN A O 1
ATOM 3447 N N . ASP A 1 435 ? 29.992 10.222 -20.219 1.00 95.12 435 ASP A N 1
ATOM 3448 C CA . ASP A 1 435 ? 29.982 11.668 -20.453 1.00 95.12 435 ASP A CA 1
ATOM 3449 C C . ASP A 1 435 ? 28.944 12.328 -19.516 1.00 95.12 435 ASP A C 1
ATOM 3451 O O . ASP A 1 435 ? 28.010 11.678 -19.050 1.00 95.12 435 ASP A O 1
ATOM 3455 N N . ALA A 1 436 ? 29.105 13.616 -19.192 1.00 87.25 436 ALA A N 1
ATOM 3456 C CA . ALA A 1 436 ? 28.348 14.262 -18.107 1.00 87.25 436 ALA A CA 1
ATOM 3457 C C . ALA A 1 436 ? 26.815 14.218 -18.277 1.00 87.25 436 ALA A C 1
ATOM 3459 O O . ALA A 1 436 ? 26.097 14.152 -17.280 1.00 87.25 436 ALA A O 1
ATOM 3460 N N . SER A 1 437 ? 26.337 14.242 -19.522 1.00 86.81 437 SER A N 1
ATOM 3461 C CA . SER A 1 437 ? 24.912 14.178 -19.870 1.00 86.81 437 SER A CA 1
ATOM 3462 C C . SER A 1 437 ? 24.440 12.770 -20.246 1.00 86.81 437 SER A C 1
ATOM 3464 O O . SER A 1 437 ? 23.236 12.553 -20.355 1.00 86.81 437 SER A O 1
ATOM 3466 N N . ALA A 1 438 ? 25.362 11.812 -20.389 1.00 86.94 438 ALA A N 1
ATOM 3467 C CA . ALA A 1 438 ? 25.021 10.454 -20.778 1.00 86.94 438 ALA A CA 1
ATOM 3468 C C . ALA A 1 438 ? 24.258 9.731 -19.656 1.00 86.94 438 ALA A C 1
ATOM 3470 O O . ALA A 1 438 ? 24.573 9.836 -18.463 1.00 86.94 438 ALA A O 1
ATOM 3471 N N . THR A 1 439 ? 23.263 8.950 -20.054 1.00 85.81 439 THR A N 1
ATOM 3472 C CA . THR A 1 439 ? 22.300 8.269 -19.196 1.00 85.81 439 THR A CA 1
ATOM 3473 C C . THR A 1 439 ? 22.476 6.749 -19.247 1.00 85.81 439 THR A C 1
ATOM 3475 O O . THR A 1 439 ? 22.337 6.101 -20.285 1.00 85.81 439 THR A O 1
ATOM 3478 N N . LEU A 1 440 ? 22.750 6.156 -18.080 1.00 94.88 440 LEU A N 1
ATOM 3479 C CA . LEU A 1 440 ? 22.767 4.706 -17.868 1.00 94.88 440 LEU A CA 1
ATOM 3480 C C . LEU A 1 440 ? 21.542 4.305 -17.050 1.00 94.88 440 LEU A C 1
ATOM 3482 O O . LEU A 1 440 ? 21.322 4.843 -15.965 1.00 94.88 440 LEU A O 1
ATOM 3486 N N . LYS A 1 441 ? 20.788 3.314 -17.522 1.00 89.31 441 LYS A N 1
ATOM 3487 C CA . LYS A 1 441 ? 19.60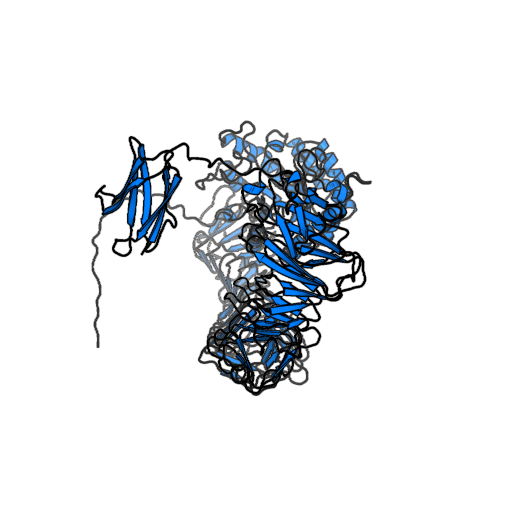9 2.775 -16.836 1.00 89.31 441 LYS A CA 1
ATOM 3488 C C . LYS A 1 441 ? 19.756 1.280 -16.586 1.00 89.31 441 LYS A C 1
ATOM 3490 O O . LYS A 1 441 ? 19.970 0.503 -17.517 1.00 89.31 441 LYS A O 1
ATOM 3495 N N . MET A 1 442 ? 19.577 0.868 -15.334 1.00 93.62 442 MET A N 1
ATOM 3496 C CA . MET A 1 442 ? 19.389 -0.538 -14.969 1.00 93.62 442 MET A CA 1
ATOM 3497 C C . MET A 1 442 ? 17.889 -0.773 -14.791 1.00 93.62 442 MET A C 1
ATOM 3499 O O . MET A 1 442 ? 17.273 -0.218 -13.888 1.00 93.62 442 MET A O 1
ATOM 3503 N N . MET A 1 443 ? 17.295 -1.556 -15.688 1.00 86.69 443 MET A N 1
ATOM 3504 C CA . MET A 1 443 ? 15.853 -1.799 -15.792 1.00 86.69 443 MET A CA 1
ATOM 3505 C C . MET A 1 443 ? 15.392 -2.924 -14.845 1.00 86.69 443 MET A C 1
ATOM 3507 O O . MET A 1 443 ? 16.200 -3.549 -14.156 1.00 86.69 443 MET A O 1
ATOM 3511 N N . ASN A 1 444 ? 14.098 -3.232 -14.810 1.00 80.19 444 ASN A N 1
ATOM 3512 C CA . ASN A 1 444 ? 13.567 -4.281 -13.934 1.00 80.19 444 ASN A CA 1
ATOM 3513 C C . ASN A 1 444 ? 14.158 -5.671 -14.179 1.00 80.19 444 ASN A C 1
ATOM 3515 O O . ASN A 1 444 ? 14.293 -6.118 -15.318 1.00 80.19 444 ASN A O 1
ATOM 3519 N N . GLY A 1 445 ? 14.518 -6.343 -13.082 1.00 78.81 445 GLY A N 1
ATOM 3520 C CA . GLY A 1 445 ? 15.178 -7.647 -13.068 1.00 78.81 445 GLY A CA 1
ATOM 3521 C C . GLY A 1 445 ? 16.636 -7.623 -13.533 1.00 78.81 445 GLY A C 1
ATOM 3522 O O . GLY A 1 445 ? 17.293 -8.665 -13.523 1.00 78.81 445 GLY A O 1
ATOM 3523 N N . SER A 1 446 ? 17.155 -6.461 -13.941 1.00 92.69 446 SER A N 1
ATOM 3524 C CA . SER A 1 446 ? 18.542 -6.318 -14.367 1.00 92.69 446 SER A CA 1
ATOM 3525 C C . SER A 1 446 ? 19.496 -6.308 -13.177 1.00 92.69 446 SER A C 1
ATOM 3527 O O . SER A 1 446 ? 19.113 -6.047 -12.031 1.00 92.69 446 SER A O 1
ATOM 3529 N N . ARG A 1 447 ? 20.772 -6.586 -13.450 1.00 98.44 447 ARG A N 1
ATOM 3530 C CA . ARG A 1 447 ? 21.789 -6.650 -12.405 1.00 98.44 447 ARG A CA 1
ATOM 3531 C C . ARG A 1 447 ? 23.115 -6.048 -12.833 1.00 98.44 447 ARG A C 1
ATOM 3533 O O . ARG A 1 447 ? 23.687 -6.443 -13.845 1.00 98.44 447 ARG A O 1
ATOM 3540 N N . TYR A 1 448 ? 23.624 -5.125 -12.033 1.00 98.75 448 TYR A N 1
ATOM 3541 C CA . TYR A 1 448 ? 24.981 -4.611 -12.147 1.00 98.75 448 TYR A CA 1
ATOM 3542 C C . TYR A 1 448 ? 25.827 -5.252 -11.051 1.00 98.75 448 TYR A C 1
ATOM 3544 O O . TYR A 1 448 ? 25.539 -5.083 -9.868 1.00 98.75 448 TYR A O 1
ATOM 3552 N N . VAL A 1 449 ? 26.855 -5.999 -11.442 1.00 98.75 449 VAL A N 1
ATOM 3553 C CA . VAL A 1 449 ? 27.777 -6.664 -10.520 1.00 98.75 449 VAL A CA 1
ATOM 3554 C C . VAL A 1 449 ? 29.098 -5.905 -10.520 1.00 98.75 449 VAL A C 1
ATOM 3556 O O . VAL A 1 449 ? 29.785 -5.821 -11.544 1.00 98.75 449 VAL A O 1
ATOM 3559 N N . HIS A 1 450 ? 29.452 -5.355 -9.362 1.00 98.38 450 HIS A N 1
ATOM 3560 C CA . HIS A 1 450 ? 30.729 -4.695 -9.125 1.00 98.38 450 HIS A CA 1
ATOM 3561 C C . HIS A 1 450 ? 31.770 -5.732 -8.685 1.00 98.38 450 HIS A C 1
ATOM 3563 O O . HIS A 1 450 ? 31.790 -6.172 -7.532 1.00 98.38 450 HIS A O 1
ATOM 3569 N N . CYS A 1 451 ? 32.623 -6.141 -9.624 1.00 97.25 451 CYS A N 1
ATOM 3570 C CA . CYS A 1 451 ? 33.553 -7.265 -9.491 1.00 97.25 451 CYS A CA 1
ATOM 3571 C C . CYS A 1 451 ? 35.011 -6.817 -9.275 1.00 97.25 451 CYS A C 1
ATOM 3573 O O . CYS A 1 451 ? 35.940 -7.417 -9.816 1.00 97.25 451 CYS A O 1
ATOM 3575 N N . GLN A 1 452 ? 35.238 -5.749 -8.512 1.00 95.38 452 GLN A N 1
ATOM 3576 C CA . GLN A 1 452 ? 36.582 -5.254 -8.197 1.00 95.38 452 GLN A CA 1
ATOM 3577 C C . GLN A 1 452 ? 36.652 -4.672 -6.783 1.00 95.38 452 GLN A C 1
ATOM 3579 O O . GLN A 1 452 ? 35.628 -4.290 -6.223 1.00 95.38 452 GLN A O 1
ATOM 3584 N N . ASP A 1 453 ? 37.861 -4.589 -6.230 1.00 97.06 453 ASP A N 1
ATOM 3585 C CA . ASP A 1 453 ? 38.141 -3.909 -4.963 1.00 97.06 453 ASP A CA 1
ATOM 3586 C C . ASP A 1 453 ? 38.321 -2.404 -5.209 1.00 97.06 453 ASP A C 1
ATOM 3588 O O . ASP A 1 453 ? 39.108 -2.006 -6.069 1.00 97.06 453 ASP A O 1
ATOM 3592 N N . GLY A 1 454 ? 37.574 -1.557 -4.499 1.00 96.38 454 GLY A N 1
ATOM 3593 C CA . GLY A 1 454 ? 37.496 -0.128 -4.810 1.00 96.38 454 GLY A CA 1
ATOM 3594 C C . GLY A 1 454 ? 36.818 0.143 -6.157 1.00 96.38 454 GLY A C 1
ATOM 3595 O O . GLY A 1 454 ? 35.739 -0.376 -6.432 1.00 96.38 454 GLY A O 1
ATOM 3596 N N . GLY A 1 455 ? 37.426 0.975 -7.004 1.00 95.50 455 GLY A N 1
ATOM 3597 C CA . GLY A 1 455 ? 36.858 1.376 -8.297 1.00 95.50 455 GLY A CA 1
ATOM 3598 C C . GLY A 1 455 ? 35.761 2.440 -8.177 1.00 95.50 455 GLY A C 1
ATOM 3599 O O . GLY A 1 455 ? 35.672 3.144 -7.174 1.00 95.50 455 GLY A O 1
ATOM 3600 N N . VAL A 1 456 ? 34.940 2.585 -9.219 1.00 94.94 456 VAL A N 1
ATOM 3601 C CA . VAL A 1 456 ? 33.857 3.582 -9.294 1.00 94.94 456 VAL A CA 1
ATOM 3602 C C . VAL A 1 456 ? 32.575 2.887 -9.749 1.00 94.94 456 VAL A C 1
ATOM 3604 O O . VAL A 1 456 ? 32.602 2.149 -10.736 1.00 94.94 456 VAL A O 1
ATOM 3607 N N . ILE A 1 457 ? 31.459 3.133 -9.061 1.00 97.00 457 ILE A N 1
ATOM 3608 C CA . ILE A 1 457 ? 30.123 2.817 -9.586 1.00 97.00 457 ILE A CA 1
ATOM 3609 C C . ILE A 1 457 ? 29.693 4.006 -10.461 1.00 97.00 457 ILE A C 1
ATOM 3611 O O . ILE A 1 457 ? 29.656 5.131 -9.959 1.00 97.00 457 ILE A O 1
ATOM 3615 N N . PRO A 1 458 ? 29.399 3.828 -11.761 1.00 95.62 458 PRO A N 1
ATOM 3616 C CA . PRO A 1 458 ? 28.931 4.937 -12.592 1.00 95.62 458 PRO A CA 1
ATOM 3617 C C . PRO A 1 458 ? 27.577 5.463 -12.090 1.00 95.62 458 PRO A C 1
ATOM 3619 O O . PRO A 1 458 ? 26.881 4.793 -11.324 1.00 95.62 458 PRO A O 1
ATOM 3622 N N . THR A 1 459 ? 27.205 6.676 -12.493 1.00 95.19 459 THR A N 1
ATOM 3623 C CA . THR A 1 459 ? 25.909 7.248 -12.115 1.00 95.19 459 THR A CA 1
ATOM 3624 C C . THR A 1 459 ? 24.819 6.557 -12.919 1.00 95.19 459 THR A C 1
ATOM 3626 O O . THR A 1 459 ? 24.666 6.785 -14.119 1.00 95.19 459 THR A O 1
ATOM 3629 N N . ILE A 1 460 ? 24.070 5.693 -12.243 1.00 94.62 460 ILE A N 1
ATOM 3630 C CA . ILE A 1 460 ? 23.051 4.845 -12.849 1.00 94.62 460 ILE A CA 1
ATOM 3631 C C . ILE A 1 460 ? 21.679 5.289 -12.345 1.00 94.62 460 ILE A C 1
ATOM 3633 O O . ILE A 1 460 ? 21.479 5.539 -11.160 1.00 94.62 460 ILE A O 1
ATOM 3637 N N . GLN A 1 461 ? 20.704 5.326 -13.247 1.00 88.94 461 GLN A N 1
ATOM 3638 C CA . GLN A 1 461 ? 19.293 5.360 -12.883 1.00 88.94 461 GLN A CA 1
ATOM 3639 C C . GLN A 1 461 ? 18.830 3.926 -12.587 1.00 88.94 461 GLN A C 1
ATOM 3641 O O . GLN A 1 461 ? 18.725 3.082 -13.484 1.00 88.94 461 GLN A O 1
ATOM 3646 N N . TRP A 1 462 ? 18.612 3.642 -11.304 1.00 93.31 462 TRP A N 1
ATOM 3647 C CA . TRP A 1 462 ? 18.214 2.330 -10.794 1.00 93.31 462 TRP A CA 1
ATOM 3648 C C . TRP A 1 462 ? 16.696 2.198 -10.835 1.00 93.31 462 TRP A C 1
ATOM 3650 O O . TRP A 1 462 ? 15.997 2.602 -9.908 1.00 93.31 462 TRP A O 1
ATOM 3660 N N . MET A 1 463 ? 16.175 1.646 -11.927 1.00 85.50 463 MET A N 1
ATOM 3661 C CA . MET A 1 463 ? 14.735 1.466 -12.088 1.00 85.50 463 MET A CA 1
ATOM 3662 C C . MET A 1 463 ? 14.217 0.372 -11.151 1.00 85.50 463 MET A C 1
ATOM 3664 O O . MET A 1 463 ? 14.988 -0.424 -10.600 1.00 85.50 463 MET A O 1
ATOM 3668 N N . TYR A 1 464 ? 12.894 0.310 -11.002 1.00 79.56 464 TYR A N 1
ATOM 3669 C CA . TYR A 1 464 ? 12.224 -0.705 -10.195 1.00 79.56 464 TYR A CA 1
ATOM 3670 C C . TYR A 1 464 ? 12.775 -2.108 -10.462 1.00 79.56 464 TYR A C 1
ATOM 3672 O O . TYR A 1 464 ? 12.922 -2.486 -11.616 1.00 79.56 464 TYR A O 1
ATOM 3680 N N . GLY A 1 465 ? 13.034 -2.895 -9.419 1.00 77.69 465 GLY A N 1
ATOM 3681 C CA . GLY A 1 465 ? 13.464 -4.295 -9.498 1.00 77.69 465 GLY A CA 1
ATOM 3682 C C . GLY A 1 465 ? 14.900 -4.509 -9.984 1.00 77.69 465 GLY A C 1
ATOM 3683 O O . GLY A 1 465 ? 15.335 -5.654 -10.109 1.00 77.69 465 GLY A O 1
ATOM 3684 N N . SER A 1 466 ? 15.650 -3.442 -10.278 1.00 94.06 466 SER A N 1
ATOM 3685 C CA . SER A 1 466 ? 17.076 -3.542 -10.602 1.00 94.06 466 SER A CA 1
ATOM 3686 C C . SER A 1 466 ? 17.907 -3.882 -9.361 1.00 94.06 466 SER A C 1
ATOM 3688 O O . SER A 1 466 ? 17.511 -3.616 -8.228 1.00 94.06 466 SER A O 1
ATOM 3690 N N . THR A 1 467 ? 19.062 -4.517 -9.557 1.00 98.62 467 THR A N 1
ATOM 3691 C CA . THR A 1 467 ? 19.952 -4.925 -8.461 1.00 98.62 467 THR A CA 1
ATOM 3692 C C . THR A 1 467 ? 21.366 -4.407 -8.676 1.00 98.62 467 THR A C 1
ATOM 3694 O O . THR A 1 467 ? 21.958 -4.657 -9.729 1.00 98.62 467 THR A O 1
ATOM 3697 N N . ILE A 1 468 ? 21.944 -3.778 -7.653 1.00 98.69 468 ILE A N 1
ATOM 3698 C CA . ILE A 1 468 ? 23.398 -3.684 -7.513 1.00 98.69 468 ILE A CA 1
ATOM 3699 C C . ILE A 1 468 ? 23.903 -4.846 -6.651 1.00 98.69 468 ILE A C 1
ATOM 3701 O O . ILE A 1 468 ? 23.377 -5.107 -5.571 1.00 98.69 468 ILE A O 1
ATOM 3705 N N . GLU A 1 469 ? 24.918 -5.560 -7.128 1.00 98.69 469 GLU A N 1
ATOM 3706 C CA . GLU A 1 469 ? 25.594 -6.632 -6.392 1.00 98.69 469 GLU A CA 1
ATOM 3707 C C . GLU A 1 469 ? 27.074 -6.276 -6.203 1.00 98.69 469 GLU A C 1
ATOM 3709 O O . GLU A 1 469 ? 27.811 -6.080 -7.170 1.00 98.69 469 GLU A O 1
ATOM 3714 N N . LEU A 1 470 ? 27.502 -6.170 -4.945 1.00 98.56 470 LEU A N 1
ATOM 3715 C CA . LEU A 1 470 ? 28.888 -5.970 -4.539 1.00 98.56 470 LEU A CA 1
ATOM 3716 C C . LEU A 1 470 ? 29.465 -7.355 -4.237 1.00 98.56 470 LEU A C 1
ATOM 3718 O O . LEU A 1 470 ? 29.046 -7.987 -3.267 1.00 98.56 470 LEU A O 1
ATOM 3722 N N . ASP A 1 471 ? 30.389 -7.834 -5.071 1.00 96.88 471 ASP A N 1
ATOM 3723 C CA . ASP A 1 471 ? 30.838 -9.239 -5.025 1.00 96.88 471 ASP A CA 1
ATOM 3724 C C . ASP A 1 471 ? 32.334 -9.404 -4.698 1.00 96.88 471 ASP A C 1
ATOM 3726 O O . ASP A 1 471 ? 32.780 -10.452 -4.238 1.00 96.88 471 ASP A O 1
ATOM 3730 N N . SER A 1 472 ? 33.158 -8.378 -4.933 1.00 95.31 472 SER A N 1
ATOM 3731 C CA . SER A 1 472 ? 34.625 -8.532 -4.902 1.00 95.31 472 SER A CA 1
ATOM 3732 C C . SER A 1 472 ? 35.376 -7.474 -4.087 1.00 95.31 472 SER A C 1
ATOM 3734 O O . SER A 1 472 ? 36.592 -7.340 -4.248 1.00 95.31 472 SER A O 1
ATOM 3736 N N . LEU A 1 473 ? 34.693 -6.739 -3.204 1.00 97.94 473 LEU A N 1
ATOM 3737 C CA . LEU A 1 473 ? 35.348 -5.762 -2.327 1.00 97.94 473 LEU A CA 1
ATOM 3738 C C . LEU A 1 473 ? 36.254 -6.464 -1.303 1.00 97.94 473 LEU A C 1
ATOM 3740 O O . LEU A 1 473 ? 35.904 -7.524 -0.776 1.00 97.94 473 LEU A O 1
ATOM 3744 N N . LYS A 1 474 ? 37.417 -5.868 -1.012 1.00 97.50 474 LYS A N 1
ATOM 3745 C CA . LYS A 1 474 ? 38.405 -6.393 -0.056 1.00 97.50 474 LYS A CA 1
ATOM 3746 C C . LYS A 1 474 ? 38.752 -5.362 1.011 1.00 97.50 474 LYS A C 1
ATOM 3748 O O . LYS A 1 474 ? 38.414 -5.545 2.181 1.00 97.50 474 LYS A O 1
ATOM 3753 N N . THR A 1 475 ? 39.414 -4.281 0.606 1.00 97.94 475 THR A N 1
ATOM 3754 C CA . THR A 1 475 ? 39.921 -3.240 1.511 1.00 97.94 475 THR A CA 1
ATOM 3755 C C . THR A 1 475 ? 39.372 -1.857 1.201 1.00 97.94 475 THR A C 1
ATOM 3757 O O . THR A 1 475 ? 39.449 -0.988 2.068 1.00 97.94 475 THR A O 1
ATOM 3760 N N . SER A 1 476 ? 38.794 -1.655 0.013 1.00 97.25 476 SER A N 1
ATOM 3761 C CA . SER A 1 476 ? 38.339 -0.347 -0.458 1.00 97.25 476 SER A CA 1
ATOM 3762 C C . SER A 1 476 ? 36.897 -0.404 -0.957 1.00 97.25 476 SER A C 1
ATOM 3764 O O . SER A 1 476 ? 36.530 -1.283 -1.736 1.00 97.25 476 SER A O 1
ATOM 3766 N N . ALA A 1 477 ? 36.072 0.555 -0.532 1.00 96.00 477 ALA A N 1
ATOM 3767 C CA . ALA A 1 477 ? 34.718 0.729 -1.052 1.00 96.00 477 ALA A CA 1
ATOM 3768 C C . ALA A 1 477 ? 34.763 1.427 -2.424 1.00 96.00 477 ALA A C 1
ATOM 3770 O O . ALA A 1 477 ? 35.691 2.202 -2.680 1.00 96.00 477 ALA A O 1
ATOM 3771 N N . PRO A 1 478 ? 33.787 1.185 -3.315 1.00 96.75 478 PRO A N 1
ATOM 3772 C CA . PRO A 1 478 ? 33.732 1.894 -4.583 1.00 96.75 478 PRO A CA 1
ATOM 3773 C C . PRO A 1 478 ? 33.420 3.377 -4.362 1.00 96.75 478 PRO A C 1
ATOM 3775 O O . PRO A 1 478 ? 32.562 3.744 -3.556 1.00 96.75 478 PRO A O 1
ATOM 3778 N N . ALA A 1 479 ? 34.076 4.242 -5.130 1.00 96.06 479 ALA A N 1
ATOM 3779 C CA . ALA A 1 479 ? 33.671 5.634 -5.242 1.00 96.06 479 ALA A CA 1
ATOM 3780 C C . ALA A 1 479 ? 32.279 5.738 -5.890 1.00 96.06 479 ALA A C 1
ATOM 3782 O O . ALA A 1 479 ? 31.869 4.864 -6.660 1.00 96.06 479 ALA A O 1
ATOM 3783 N N . ASN A 1 480 ? 31.569 6.830 -5.587 1.00 95.31 480 ASN A N 1
ATOM 3784 C CA . ASN A 1 480 ? 30.201 7.087 -6.053 1.00 95.31 480 ASN A CA 1
ATOM 3785 C C . ASN A 1 480 ? 29.177 6.009 -5.622 1.00 95.31 480 ASN A C 1
ATOM 3787 O O . ASN A 1 480 ? 28.181 5.776 -6.299 1.00 95.31 480 ASN A O 1
ATOM 3791 N N . GLY A 1 481 ? 29.412 5.343 -4.484 1.00 94.88 481 GLY A N 1
ATOM 3792 C CA . GLY A 1 481 ? 28.463 4.400 -3.878 1.00 94.88 481 GLY A CA 1
ATOM 3793 C C . GLY A 1 481 ? 27.256 5.055 -3.196 1.00 94.88 481 GLY A C 1
ATOM 3794 O O . GLY A 1 481 ? 26.277 4.374 -2.896 1.00 94.88 481 GLY A O 1
ATOM 3795 N N . ASN A 1 482 ? 27.310 6.369 -2.969 1.00 95.81 482 ASN A N 1
ATOM 3796 C CA . ASN A 1 482 ? 26.234 7.148 -2.369 1.00 95.81 482 ASN A CA 1
ATOM 3797 C C . ASN A 1 482 ? 25.140 7.481 -3.406 1.00 95.81 482 ASN A C 1
ATOM 3799 O O . ASN A 1 482 ? 25.007 8.622 -3.841 1.00 95.81 482 ASN A O 1
ATOM 3803 N N . GLN A 1 483 ? 24.398 6.462 -3.841 1.00 94.94 483 GLN A N 1
ATOM 3804 C CA . GLN A 1 483 ? 23.295 6.565 -4.800 1.00 94.94 483 GLN A CA 1
ATOM 3805 C C . GLN A 1 483 ? 22.024 5.929 -4.225 1.00 94.94 483 GLN A C 1
ATOM 3807 O O . GLN A 1 483 ? 22.082 5.070 -3.346 1.00 94.94 483 GLN A O 1
ATOM 3812 N N . ASN A 1 484 ? 20.868 6.337 -4.748 1.00 94.81 484 ASN A N 1
ATOM 3813 C CA . ASN A 1 484 ? 19.618 5.616 -4.516 1.00 94.81 484 ASN A CA 1
ATOM 3814 C C . ASN A 1 484 ? 19.626 4.345 -5.362 1.00 94.81 484 ASN A C 1
ATOM 3816 O O . ASN A 1 484 ? 19.697 4.431 -6.585 1.00 94.81 484 ASN A O 1
ATOM 3820 N N . PHE A 1 485 ? 19.552 3.186 -4.716 1.00 97.19 485 PHE A N 1
ATOM 3821 C CA . PHE A 1 485 ? 19.470 1.891 -5.387 1.00 97.19 485 PHE A CA 1
ATOM 3822 C C . PHE A 1 485 ? 18.069 1.302 -5.239 1.00 97.19 485 PHE A C 1
ATOM 3824 O O . PHE A 1 485 ? 17.334 1.654 -4.316 1.00 97.19 485 PHE A O 1
ATOM 3831 N N . TYR A 1 486 ? 17.712 0.355 -6.109 1.00 94.94 486 TYR A N 1
ATOM 3832 C CA . TYR A 1 486 ? 16.505 -0.436 -5.897 1.00 94.94 486 TYR A CA 1
ATOM 3833 C C . TYR A 1 486 ? 16.785 -1.625 -4.964 1.00 94.94 486 TYR A C 1
ATOM 3835 O O . TYR A 1 486 ? 16.515 -1.524 -3.772 1.00 94.94 486 TYR A O 1
ATOM 3843 N N . HIS A 1 487 ? 17.385 -2.714 -5.458 1.00 98.00 487 HIS A N 1
ATOM 3844 C CA . HIS A 1 487 ? 17.895 -3.805 -4.617 1.00 98.00 487 HIS A CA 1
ATOM 3845 C C . HIS A 1 487 ? 19.406 -3.703 -4.423 1.00 98.00 487 HIS A C 1
ATOM 3847 O O . HIS A 1 487 ? 20.136 -3.384 -5.366 1.00 98.00 487 HIS A O 1
ATOM 3853 N N . VAL A 1 488 ? 19.885 -4.068 -3.233 1.00 98.75 488 VAL A N 1
ATOM 3854 C CA . VAL A 1 488 ? 21.317 -4.108 -2.906 1.00 98.75 488 VAL A CA 1
ATOM 3855 C C . VAL A 1 488 ? 21.694 -5.491 -2.395 1.00 98.75 488 VAL A C 1
ATOM 3857 O O . VAL A 1 488 ? 21.093 -5.995 -1.453 1.00 98.75 488 VAL A O 1
ATOM 3860 N N . VAL A 1 489 ? 22.713 -6.105 -2.991 1.00 98.81 489 VAL A N 1
ATOM 3861 C CA . VAL A 1 489 ? 23.278 -7.384 -2.543 1.00 98.81 489 VAL A CA 1
ATOM 3862 C C . VAL A 1 489 ? 24.736 -7.181 -2.151 1.00 98.81 489 VAL A C 1
ATOM 3864 O O . VAL A 1 489 ? 25.538 -6.730 -2.964 1.00 98.81 489 VAL A O 1
ATOM 3867 N N . TRP A 1 490 ? 25.089 -7.558 -0.923 1.00 98.69 490 TRP A N 1
ATOM 3868 C CA . TRP A 1 490 ? 26.460 -7.535 -0.417 1.00 98.69 490 TRP A CA 1
ATOM 3869 C C . TRP A 1 490 ? 26.983 -8.960 -0.209 1.00 98.69 490 TRP A C 1
ATOM 3871 O O . TRP A 1 490 ? 26.530 -9.688 0.682 1.00 98.69 490 TRP A O 1
ATOM 3881 N N . ASN A 1 491 ? 27.933 -9.375 -1.044 1.00 97.94 491 ASN A N 1
ATOM 3882 C CA . ASN A 1 491 ? 28.495 -10.722 -1.068 1.00 97.94 491 ASN A CA 1
ATOM 3883 C C . ASN A 1 491 ? 30.015 -10.683 -1.282 1.00 97.94 491 ASN A C 1
ATOM 3885 O O . ASN A 1 491 ? 30.528 -11.183 -2.273 1.00 97.94 491 ASN A O 1
ATOM 3889 N N . CYS A 1 492 ? 30.747 -10.105 -0.335 1.00 98.25 492 CYS A N 1
ATOM 3890 C CA . CYS A 1 492 ? 32.192 -9.907 -0.424 1.00 98.25 492 CYS A CA 1
ATOM 3891 C C . CYS A 1 492 ? 32.929 -10.835 0.562 1.00 98.25 492 CYS A C 1
ATOM 3893 O O . CYS A 1 492 ? 33.356 -10.380 1.623 1.00 98.25 492 CYS A O 1
ATOM 3895 N N . PRO A 1 493 ? 33.117 -12.137 0.265 1.00 97.62 493 PRO A N 1
ATOM 3896 C CA . PRO A 1 493 ? 33.767 -13.077 1.187 1.00 97.62 493 PRO A CA 1
ATOM 3897 C C . PRO A 1 493 ? 35.242 -12.760 1.471 1.00 97.62 493 PRO A C 1
ATOM 3899 O O . PRO A 1 493 ? 35.783 -13.212 2.476 1.00 97.62 493 PRO A O 1
ATOM 3902 N N . ALA A 1 494 ? 35.895 -11.992 0.595 1.00 97.56 494 ALA A N 1
ATOM 3903 C CA . ALA A 1 494 ? 37.284 -11.565 0.749 1.00 97.56 494 ALA A CA 1
ATOM 3904 C C . ALA A 1 494 ? 37.433 -10.188 1.428 1.00 97.56 494 ALA A C 1
ATOM 3906 O O . ALA A 1 494 ? 38.551 -9.680 1.511 1.00 97.56 494 ALA A O 1
ATOM 3907 N N . GLN A 1 495 ? 36.338 -9.575 1.891 1.00 98.38 495 GLN A N 1
ATOM 3908 C CA . GLN A 1 495 ? 36.389 -8.299 2.597 1.00 98.38 495 GLN A CA 1
ATOM 3909 C C . GLN A 1 495 ? 37.136 -8.445 3.928 1.00 98.38 495 GLN A C 1
ATOM 3911 O O . GLN A 1 495 ? 36.789 -9.262 4.778 1.00 98.38 495 GLN A O 1
ATOM 3916 N N . SER A 1 496 ? 38.171 -7.630 4.107 1.00 97.56 496 SER A N 1
ATOM 3917 C CA . SER A 1 496 ? 39.021 -7.617 5.300 1.00 97.56 496 SER A CA 1
ATOM 3918 C C . SER A 1 496 ? 38.986 -6.291 6.059 1.00 97.56 496 SER A C 1
ATOM 3920 O O . SER A 1 496 ? 39.442 -6.246 7.198 1.00 97.56 496 SER A O 1
ATOM 3922 N N . SER A 1 497 ? 38.442 -5.230 5.454 1.00 96.44 497 SER A N 1
ATOM 3923 C CA . SER A 1 497 ? 38.302 -3.899 6.063 1.00 96.44 497 SER A CA 1
ATOM 3924 C C . SER A 1 497 ? 36.838 -3.529 6.312 1.00 96.44 497 SER A C 1
ATOM 3926 O O . SER A 1 497 ? 35.923 -4.100 5.713 1.00 96.44 497 SER A O 1
ATOM 3928 N N . ASN A 1 498 ? 36.611 -2.531 7.168 1.00 95.12 498 ASN A N 1
ATOM 3929 C CA . ASN A 1 498 ? 35.296 -1.910 7.316 1.00 95.12 498 ASN A CA 1
ATOM 3930 C C . ASN A 1 498 ? 35.023 -1.000 6.115 1.00 95.12 498 ASN A C 1
ATOM 3932 O O . ASN A 1 498 ? 35.835 -0.131 5.806 1.00 95.12 498 ASN A O 1
ATOM 3936 N N . LEU A 1 499 ? 33.895 -1.209 5.440 1.00 96.50 499 LEU A N 1
ATOM 3937 C CA . LEU A 1 499 ? 33.532 -0.524 4.201 1.00 96.50 499 LEU A CA 1
ATOM 3938 C C . LEU A 1 499 ? 32.183 0.172 4.354 1.00 96.50 499 LEU A C 1
ATOM 3940 O O . LEU A 1 499 ? 31.287 -0.332 5.024 1.00 96.50 499 LEU A O 1
ATOM 3944 N N . THR A 1 500 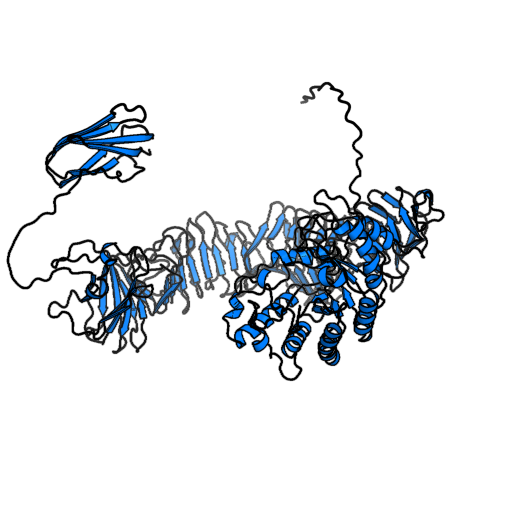? 32.034 1.318 3.699 1.00 94.50 500 THR A N 1
ATOM 3945 C CA . THR A 1 500 ? 30.801 2.110 3.682 1.00 94.50 500 THR A CA 1
ATOM 3946 C C . THR A 1 500 ? 30.556 2.665 2.287 1.00 94.50 500 THR A C 1
ATOM 3948 O O . THR A 1 500 ? 31.503 3.018 1.584 1.00 94.50 500 THR A O 1
ATOM 3951 N N . LEU A 1 501 ? 29.284 2.767 1.898 1.00 95.50 501 LEU A N 1
ATOM 3952 C CA . LEU A 1 501 ? 28.862 3.514 0.706 1.00 95.50 501 LEU A CA 1
ATOM 3953 C C . LEU A 1 501 ? 28.517 4.978 1.032 1.00 95.50 501 LEU A C 1
ATOM 3955 O O . LEU A 1 501 ? 28.184 5.743 0.130 1.00 95.50 501 LEU A O 1
ATOM 3959 N N . ARG A 1 502 ? 28.643 5.368 2.308 1.00 93.00 502 ARG A N 1
ATOM 3960 C CA . ARG A 1 502 ? 28.391 6.707 2.854 1.00 93.00 502 ARG A CA 1
ATOM 3961 C C . ARG A 1 502 ? 26.976 7.215 2.596 1.00 93.00 502 ARG A C 1
ATOM 3963 O O . ARG A 1 502 ? 26.806 8.371 2.216 1.00 93.00 502 ARG A O 1
ATOM 3970 N N . TRP A 1 503 ? 25.972 6.354 2.773 1.00 96.44 503 TRP A N 1
ATOM 3971 C CA . TRP A 1 503 ? 24.585 6.738 2.521 1.00 96.44 503 TRP A CA 1
ATOM 3972 C C . TRP A 1 503 ? 24.110 7.825 3.487 1.00 96.44 503 TRP A C 1
ATOM 3974 O O . TRP A 1 503 ? 24.203 7.696 4.709 1.00 96.44 503 TRP A O 1
ATOM 3984 N N . ASN A 1 504 ? 23.593 8.904 2.908 1.00 95.56 504 ASN A N 1
ATOM 3985 C CA . ASN A 1 504 ? 22.939 10.011 3.578 1.00 95.56 504 ASN A CA 1
ATOM 3986 C C . ASN A 1 504 ? 21.904 10.635 2.634 1.00 95.56 504 ASN A C 1
ATOM 3988 O O . ASN A 1 504 ? 22.242 11.073 1.536 1.00 95.56 504 ASN A O 1
ATOM 3992 N N . LYS A 1 505 ? 20.654 10.712 3.095 1.00 94.69 505 LYS A N 1
ATOM 3993 C CA . LYS A 1 505 ? 19.459 11.106 2.334 1.00 94.69 505 LYS A CA 1
ATOM 3994 C C . LYS A 1 505 ? 19.142 10.161 1.174 1.00 94.69 505 LYS A C 1
ATOM 3996 O O . LYS A 1 505 ? 18.459 10.553 0.230 1.00 94.69 505 LYS A O 1
ATOM 4001 N N . ASN A 1 506 ? 19.612 8.916 1.253 1.00 95.50 506 ASN A N 1
ATOM 4002 C CA . ASN A 1 506 ? 19.303 7.909 0.249 1.00 95.50 506 ASN A CA 1
ATOM 4003 C C . ASN A 1 506 ? 18.010 7.173 0.563 1.00 95.50 506 ASN A C 1
ATOM 4005 O O . ASN A 1 506 ? 17.661 6.947 1.725 1.00 95.50 506 ASN A O 1
ATOM 4009 N N . THR A 1 507 ? 17.354 6.741 -0.506 1.00 91.50 507 THR A N 1
ATOM 4010 C CA . THR A 1 507 ? 16.250 5.789 -0.459 1.00 91.50 507 THR A CA 1
ATOM 4011 C C . THR A 1 507 ? 16.663 4.517 -1.177 1.00 91.50 507 THR A C 1
ATOM 4013 O O . THR A 1 507 ? 17.101 4.564 -2.327 1.00 91.50 507 THR A O 1
ATOM 4016 N N . ILE A 1 508 ? 16.510 3.388 -0.490 1.00 95.69 508 ILE A N 1
ATOM 4017 C CA . ILE A 1 508 ? 16.601 2.056 -1.071 1.00 95.69 508 ILE A CA 1
ATOM 4018 C C . ILE A 1 508 ? 15.178 1.563 -1.295 1.00 95.69 508 ILE A C 1
ATOM 4020 O O . ILE A 1 508 ? 14.442 1.301 -0.344 1.00 95.69 508 ILE A O 1
ATOM 4024 N N . SER A 1 509 ? 14.768 1.505 -2.558 1.00 87.81 509 SER A N 1
ATOM 4025 C CA . SER A 1 509 ? 13.372 1.240 -2.925 1.00 87.81 509 SER A CA 1
ATOM 4026 C C . SER A 1 509 ? 12.968 -0.234 -2.811 1.00 87.81 509 SER A C 1
ATOM 4028 O O . SER A 1 509 ? 11.778 -0.533 -2.825 1.00 87.81 509 SER A O 1
ATOM 4030 N N . GLY A 1 510 ? 13.929 -1.151 -2.711 1.00 87.75 510 GLY A N 1
ATOM 4031 C CA . GLY A 1 510 ? 13.711 -2.587 -2.566 1.00 87.75 510 GLY A CA 1
ATOM 4032 C C . GLY A 1 510 ? 14.549 -3.193 -1.440 1.00 87.75 510 GLY A C 1
ATOM 4033 O O . GLY A 1 510 ? 14.963 -2.509 -0.506 1.00 87.75 510 GLY A O 1
ATOM 4034 N N . ASP A 1 511 ? 14.756 -4.506 -1.512 1.00 97.62 511 ASP A N 1
ATOM 4035 C CA . ASP A 1 511 ? 15.446 -5.270 -0.469 1.00 97.62 511 ASP A CA 1
ATOM 4036 C C . ASP A 1 511 ? 16.965 -5.039 -0.410 1.00 97.62 511 ASP A C 1
ATOM 4038 O O . ASP A 1 511 ? 17.645 -4.887 -1.432 1.00 97.62 511 ASP A O 1
ATOM 4042 N N . ILE A 1 512 ? 17.506 -5.139 0.805 1.00 98.81 512 ILE A N 1
ATOM 4043 C CA . ILE A 1 512 ? 18.939 -5.248 1.083 1.00 98.81 512 ILE A CA 1
ATOM 4044 C C . ILE A 1 512 ? 19.240 -6.690 1.498 1.00 98.81 512 ILE A C 1
ATOM 4046 O O . ILE A 1 512 ? 18.712 -7.192 2.486 1.00 98.81 512 ILE A O 1
ATOM 4050 N N . THR A 1 513 ? 20.126 -7.365 0.770 1.00 98.81 513 THR A N 1
ATOM 4051 C CA . THR A 1 513 ? 20.567 -8.732 1.071 1.00 98.81 513 THR A CA 1
ATOM 4052 C C . THR A 1 513 ? 22.037 -8.753 1.473 1.00 98.81 513 THR A C 1
ATOM 4054 O O . THR A 1 513 ? 22.909 -8.410 0.677 1.00 98.81 513 THR A O 1
ATOM 4057 N N . ILE A 1 514 ? 22.331 -9.232 2.680 1.00 98.75 514 ILE A N 1
ATOM 4058 C CA . ILE A 1 514 ? 23.689 -9.347 3.223 1.00 98.75 514 ILE A CA 1
ATOM 4059 C C . ILE A 1 514 ? 24.039 -10.828 3.340 1.00 98.75 514 ILE A C 1
ATOM 4061 O O . ILE A 1 514 ? 23.498 -11.557 4.175 1.00 98.75 514 ILE A O 1
ATOM 4065 N N . LYS A 1 515 ? 24.954 -11.287 2.485 1.00 98.31 515 LYS A N 1
ATOM 4066 C CA . LYS A 1 515 ? 25.389 -12.689 2.458 1.00 98.31 515 LYS A CA 1
ATOM 4067 C C . LYS A 1 515 ? 26.708 -12.888 3.186 1.00 98.31 515 LYS A C 1
ATOM 4069 O O . LYS A 1 515 ? 26.833 -13.813 3.985 1.00 98.31 515 LYS A O 1
ATOM 4074 N N . ASN A 1 516 ? 27.702 -12.056 2.880 1.00 97.75 516 ASN A N 1
ATOM 4075 C CA . ASN A 1 516 ? 29.057 -12.208 3.399 1.00 97.75 516 ASN A CA 1
ATOM 4076 C C . ASN A 1 516 ? 29.823 -10.877 3.328 1.00 97.75 516 ASN A C 1
ATOM 4078 O O . ASN A 1 516 ? 29.765 -10.193 2.310 1.00 97.75 516 ASN A O 1
ATOM 4082 N N . THR A 1 517 ? 30.557 -10.536 4.385 1.00 98.00 517 THR A N 1
ATOM 4083 C CA . THR A 1 517 ? 31.439 -9.353 4.471 1.00 98.00 517 THR A CA 1
ATOM 4084 C C . THR A 1 517 ? 32.877 -9.747 4.840 1.00 98.00 517 THR A C 1
ATOM 4086 O O . THR A 1 517 ? 33.649 -8.925 5.332 1.00 98.00 517 THR A O 1
ATOM 4089 N N . GLY A 1 518 ? 33.234 -11.021 4.655 1.00 97.44 518 GLY A N 1
ATOM 4090 C CA . GLY A 1 518 ? 34.500 -11.605 5.077 1.00 97.44 518 GLY A CA 1
ATOM 4091 C C . GLY A 1 518 ? 34.741 -11.405 6.573 1.00 97.44 518 GLY A C 1
ATOM 4092 O O . GLY A 1 518 ? 33.888 -11.730 7.402 1.00 97.44 518 GLY A O 1
ATOM 4093 N N . THR A 1 519 ? 35.909 -10.871 6.924 1.00 96.38 519 THR A N 1
ATOM 4094 C CA . THR A 1 519 ? 36.251 -10.488 8.303 1.00 96.38 519 THR A CA 1
ATOM 4095 C C . THR A 1 519 ? 35.931 -9.028 8.614 1.00 96.38 519 THR A C 1
ATOM 4097 O O . THR A 1 519 ? 35.970 -8.644 9.782 1.00 96.38 519 THR A O 1
ATOM 4100 N N . GLY A 1 520 ? 35.648 -8.218 7.592 1.00 95.69 520 GLY A N 1
ATOM 4101 C CA . GLY A 1 520 ? 35.303 -6.809 7.735 1.00 95.69 520 GLY A CA 1
ATOM 4102 C C . GLY A 1 520 ? 33.815 -6.570 7.983 1.00 95.69 520 GLY A C 1
ATOM 4103 O O . GLY A 1 520 ? 32.984 -7.482 7.946 1.00 95.69 520 GLY A O 1
ATOM 4104 N N . GLN A 1 521 ? 33.482 -5.304 8.220 1.00 95.19 521 GLN A N 1
ATOM 4105 C CA . GLN A 1 521 ? 32.119 -4.850 8.462 1.00 95.19 521 GLN A CA 1
ATOM 4106 C C . GLN A 1 521 ? 31.580 -3.978 7.325 1.00 95.19 521 GLN A C 1
ATOM 4108 O O . GLN A 1 521 ? 32.286 -3.102 6.827 1.00 95.19 521 GLN A O 1
ATOM 4113 N N . TRP A 1 522 ? 30.314 -4.162 6.946 1.00 96.75 522 TRP A N 1
ATOM 4114 C CA . TRP A 1 522 ? 29.587 -3.152 6.177 1.00 96.75 522 TRP A CA 1
ATOM 4115 C C . TRP A 1 522 ? 28.925 -2.144 7.126 1.00 96.75 522 TRP A C 1
ATOM 4117 O O . TRP A 1 522 ? 28.095 -2.506 7.962 1.00 96.75 522 TRP A O 1
ATOM 4127 N N . LEU A 1 523 ? 29.321 -0.879 6.992 1.00 94.94 523 LEU A N 1
ATOM 4128 C CA . LEU A 1 523 ? 28.715 0.269 7.655 1.00 94.94 523 LEU A CA 1
ATOM 4129 C C . LEU A 1 523 ? 27.735 0.940 6.681 1.00 94.94 523 LEU A C 1
ATOM 4131 O O . LEU A 1 523 ? 28.144 1.368 5.600 1.00 94.94 523 LEU A O 1
ATOM 4135 N N . LEU A 1 524 ? 26.457 1.041 7.047 1.00 94.94 524 LEU A N 1
ATOM 4136 C CA . LEU A 1 524 ? 25.412 1.590 6.173 1.00 94.94 524 LEU A CA 1
ATOM 4137 C C . LEU A 1 524 ? 25.676 3.064 5.821 1.00 94.94 524 LEU A C 1
ATOM 4139 O O . LEU A 1 524 ? 25.671 3.431 4.647 1.00 94.94 524 LEU A O 1
ATOM 4143 N N . CYS A 1 525 ? 25.932 3.892 6.840 1.00 91.69 525 CYS A N 1
ATOM 4144 C CA . CYS A 1 525 ? 26.017 5.346 6.699 1.00 91.69 525 CYS A CA 1
ATOM 4145 C C . CYS A 1 525 ? 27.426 5.868 7.002 1.00 91.69 525 CYS A C 1
ATOM 4147 O O . CYS A 1 525 ? 28.050 6.482 6.147 1.00 91.69 525 CYS A O 1
ATOM 4149 N N . ALA A 1 526 ? 27.948 5.611 8.207 1.00 85.88 526 ALA A N 1
ATOM 4150 C CA . ALA A 1 526 ? 29.236 6.138 8.692 1.00 85.88 526 ALA A CA 1
ATOM 4151 C C . ALA A 1 526 ? 29.505 7.631 8.337 1.00 85.88 526 ALA A C 1
ATOM 4153 O O . ALA A 1 526 ? 30.490 7.917 7.648 1.00 85.88 526 ALA A O 1
ATOM 4154 N N . PRO A 1 527 ? 28.636 8.577 8.762 1.00 90.19 527 PRO A N 1
ATOM 4155 C CA . PRO A 1 527 ? 28.891 10.012 8.596 1.00 90.19 527 PRO A CA 1
ATOM 4156 C C . PRO A 1 527 ? 30.139 10.453 9.375 1.00 90.19 527 PRO A C 1
ATOM 4158 O O . PRO A 1 527 ? 30.549 9.770 10.318 1.00 90.19 527 PRO A O 1
ATOM 4161 N N . ASP A 1 528 ? 30.719 11.593 8.992 1.00 89.94 528 ASP A N 1
ATOM 4162 C CA . ASP A 1 528 ? 31.844 12.196 9.713 1.00 89.94 528 ASP A CA 1
ATOM 4163 C C . ASP A 1 528 ? 31.412 12.688 11.109 1.00 89.94 528 ASP A C 1
ATOM 4165 O O . ASP A 1 528 ? 30.225 12.822 11.411 1.00 89.94 528 ASP A O 1
ATOM 4169 N N . ALA A 1 529 ? 32.375 12.924 12.002 1.00 89.44 529 ALA A N 1
ATOM 4170 C CA . ALA A 1 529 ? 32.105 13.341 13.377 1.00 89.44 529 ALA A CA 1
ATOM 4171 C C . ALA A 1 529 ? 31.260 14.631 13.447 1.00 89.44 529 ALA A C 1
ATOM 4173 O O . ALA A 1 529 ? 31.605 15.637 12.832 1.00 89.44 529 ALA A O 1
ATOM 4174 N N . GLY A 1 530 ? 30.191 14.613 14.247 1.00 89.19 530 GLY A N 1
ATOM 4175 C CA . GLY A 1 530 ? 29.254 15.733 14.407 1.00 89.19 530 GLY A CA 1
ATOM 4176 C C . GLY A 1 530 ? 28.180 15.860 13.319 1.00 89.19 530 GLY A C 1
ATOM 4177 O O . GLY A 1 530 ? 27.265 16.665 13.483 1.00 89.19 530 GLY A O 1
ATOM 4178 N N . ASP A 1 531 ? 28.243 15.061 12.250 1.00 92.31 531 ASP A N 1
ATOM 4179 C CA . ASP A 1 531 ? 27.270 15.114 11.158 1.00 92.31 531 ASP A CA 1
ATOM 4180 C C . ASP A 1 531 ? 26.044 14.219 11.392 1.00 92.31 531 ASP A C 1
ATOM 4182 O O . ASP A 1 531 ? 25.949 13.428 12.338 1.00 92.31 531 ASP A O 1
ATOM 4186 N N . SER A 1 532 ? 25.074 14.341 10.485 1.00 93.06 532 SER A N 1
ATOM 4187 C CA . SER A 1 532 ? 23.866 13.521 10.469 1.00 93.06 532 SER A CA 1
ATOM 4188 C C . SER A 1 532 ? 23.736 12.693 9.194 1.00 93.06 532 SER A C 1
ATOM 4190 O O . SER A 1 532 ? 24.155 13.111 8.111 1.00 93.06 532 SER A O 1
ATOM 4192 N N . ALA A 1 533 ? 23.129 11.514 9.331 1.00 95.25 533 ALA A N 1
ATOM 4193 C CA . ALA A 1 533 ? 22.752 10.667 8.211 1.00 95.25 533 ALA A CA 1
ATOM 4194 C C . ALA A 1 533 ? 21.307 10.183 8.343 1.00 95.25 533 ALA A C 1
ATOM 4196 O O . ALA A 1 533 ? 20.893 9.704 9.399 1.00 95.25 533 ALA A O 1
ATOM 4197 N N . THR A 1 534 ? 20.557 10.248 7.247 1.00 96.38 534 THR A N 1
ATOM 4198 C CA . THR A 1 534 ? 19.208 9.674 7.168 1.00 96.38 534 THR A CA 1
ATOM 4199 C C . THR A 1 534 ? 19.129 8.689 6.013 1.00 96.38 534 THR A C 1
ATOM 4201 O O . THR A 1 534 ? 19.557 9.016 4.910 1.00 96.38 534 THR A O 1
ATOM 4204 N N . VAL A 1 535 ? 18.586 7.495 6.241 1.00 97.25 535 VAL A N 1
ATOM 4205 C CA . VAL A 1 535 ? 18.382 6.486 5.190 1.00 97.25 535 VAL A CA 1
ATOM 4206 C C . VAL A 1 535 ? 16.956 5.961 5.256 1.00 97.25 535 VAL A C 1
ATOM 4208 O O . VAL A 1 535 ? 16.458 5.639 6.333 1.00 97.25 535 VAL A O 1
ATOM 4211 N N . THR A 1 536 ? 16.317 5.856 4.094 1.00 94.94 536 THR A N 1
ATOM 4212 C CA . THR A 1 536 ? 15.002 5.228 3.944 1.00 94.94 536 THR A CA 1
ATOM 4213 C C . THR A 1 536 ? 15.154 3.885 3.241 1.00 94.94 536 THR A C 1
ATOM 4215 O O . THR A 1 536 ? 15.801 3.800 2.201 1.00 94.94 536 THR A O 1
ATOM 4218 N N . ILE A 1 537 ? 14.565 2.832 3.799 1.00 96.06 537 ILE A N 1
ATOM 4219 C CA . ILE A 1 537 ? 14.590 1.469 3.264 1.00 96.06 537 ILE A CA 1
ATOM 4220 C C . ILE A 1 537 ? 13.140 1.020 3.104 1.00 96.06 537 ILE A C 1
ATOM 4222 O O . ILE A 1 537 ? 12.423 0.857 4.090 1.00 96.06 537 ILE A O 1
ATOM 4226 N N . MET A 1 538 ? 12.699 0.851 1.860 1.00 90.50 538 MET A N 1
ATOM 4227 C CA . MET A 1 538 ? 11.319 0.475 1.545 1.00 90.50 538 MET A CA 1
ATOM 4228 C C . MET A 1 538 ? 11.115 -1.042 1.572 1.00 90.50 538 MET A C 1
ATOM 4230 O O . MET A 1 538 ? 10.053 -1.501 1.981 1.00 90.50 538 MET A O 1
ATOM 4234 N N . GLY A 1 539 ? 12.116 -1.811 1.127 1.00 84.38 539 GLY A N 1
ATOM 4235 C CA . GLY A 1 539 ? 12.087 -3.274 1.152 1.00 84.38 539 GLY A CA 1
ATOM 4236 C C . GLY A 1 539 ? 12.610 -3.860 2.459 1.00 84.38 539 GLY A C 1
ATOM 4237 O O . GLY A 1 539 ? 12.829 -3.145 3.432 1.00 84.38 539 GLY A O 1
ATOM 4238 N N . SER A 1 540 ? 12.791 -5.178 2.475 1.00 98.19 540 SER A N 1
ATOM 4239 C CA . SER A 1 540 ? 13.259 -5.931 3.642 1.00 98.19 540 SER A CA 1
ATOM 4240 C C . SER A 1 540 ? 14.785 -5.962 3.727 1.00 98.19 540 SER A C 1
ATOM 4242 O O . SER A 1 540 ? 15.484 -5.926 2.711 1.00 98.19 540 SER A O 1
ATOM 4244 N N . ILE A 1 541 ? 15.320 -6.132 4.937 1.00 98.81 541 ILE A N 1
ATOM 4245 C CA . ILE A 1 541 ? 16.716 -6.535 5.137 1.00 98.81 541 ILE A CA 1
ATOM 4246 C C . ILE A 1 541 ? 16.769 -8.037 5.391 1.00 98.81 541 ILE A C 1
ATOM 4248 O O . ILE A 1 541 ? 16.211 -8.533 6.370 1.00 98.81 541 ILE A O 1
ATOM 4252 N N . VAL A 1 542 ? 17.502 -8.754 4.542 1.00 98.75 542 VAL A N 1
ATOM 4253 C CA . VAL A 1 542 ? 17.741 -10.194 4.669 1.00 98.75 542 VAL A CA 1
ATOM 4254 C C . VAL A 1 542 ? 19.228 -10.445 4.884 1.00 98.75 542 VAL A C 1
ATOM 4256 O O . VAL A 1 542 ? 20.038 -10.249 3.978 1.00 98.75 542 VAL A O 1
ATOM 4259 N N . GLN A 1 543 ? 19.599 -10.915 6.072 1.00 98.62 543 GLN A N 1
ATOM 4260 C CA . GLN A 1 543 ? 20.979 -11.246 6.418 1.00 98.62 543 GLN A CA 1
ATOM 4261 C C . GLN A 1 543 ? 21.134 -12.739 6.716 1.00 98.62 543 GLN A C 1
ATOM 4263 O O . GLN A 1 543 ? 20.455 -13.299 7.577 1.00 98.62 543 GLN A O 1
ATOM 4268 N N . SER A 1 544 ? 22.066 -13.386 6.016 1.00 98.12 544 SER A N 1
ATOM 4269 C CA . SER A 1 544 ? 22.437 -14.792 6.243 1.00 98.12 544 SER A CA 1
ATOM 4270 C C . SER A 1 544 ? 23.857 -14.975 6.786 1.00 98.12 544 SER A C 1
ATOM 4272 O O . SER A 1 544 ? 24.232 -16.081 7.163 1.00 98.12 544 SER A O 1
ATOM 4274 N N . GLY A 1 545 ? 24.666 -13.915 6.803 1.00 96.06 545 GLY A N 1
ATOM 4275 C CA . GLY A 1 545 ? 26.057 -13.932 7.251 1.00 96.06 545 GLY A CA 1
ATOM 4276 C C . GLY A 1 545 ? 26.690 -12.541 7.181 1.00 96.06 545 GLY A C 1
ATOM 4277 O O . GLY A 1 545 ? 26.016 -11.566 6.863 1.00 96.06 545 GLY A O 1
ATOM 4278 N N . GLY A 1 546 ? 27.987 -12.439 7.477 1.00 97.25 546 GLY A N 1
ATOM 4279 C CA . GLY A 1 546 ? 28.708 -11.159 7.505 1.00 97.25 546 GLY A CA 1
ATOM 4280 C C . GLY A 1 546 ? 28.442 -10.311 8.757 1.00 97.25 546 GLY A C 1
ATOM 4281 O O . GLY A 1 546 ? 27.777 -10.754 9.691 1.00 97.25 546 GLY A O 1
ATOM 4282 N N . GLN A 1 547 ? 29.010 -9.106 8.779 1.00 96.94 547 GLN A N 1
ATOM 4283 C CA . GLN A 1 547 ? 28.931 -8.126 9.860 1.00 96.94 547 GLN A CA 1
ATOM 4284 C C . GLN A 1 547 ? 28.354 -6.814 9.322 1.00 96.94 547 GLN A C 1
ATOM 4286 O O . GLN A 1 547 ? 28.915 -6.227 8.393 1.00 96.94 547 GLN A O 1
ATOM 4291 N N . PHE A 1 548 ? 27.270 -6.336 9.925 1.00 97.25 548 PHE A N 1
ATOM 4292 C CA . PHE A 1 548 ? 26.523 -5.169 9.468 1.00 97.25 548 PHE A CA 1
ATOM 4293 C C . PHE A 1 548 ? 26.145 -4.246 10.629 1.00 97.25 548 PHE A C 1
ATOM 4295 O O . PHE A 1 548 ? 25.683 -4.696 11.679 1.00 97.25 548 PHE A O 1
ATOM 4302 N N . SER A 1 549 ? 26.334 -2.940 10.437 1.00 95.31 549 SER A N 1
ATOM 4303 C CA . SER A 1 549 ? 25.743 -1.914 11.301 1.00 95.31 549 SER A CA 1
ATOM 4304 C C . SER A 1 549 ? 25.504 -0.601 10.554 1.00 95.31 549 SER A C 1
ATOM 4306 O O . SER A 1 549 ? 26.102 -0.359 9.507 1.00 95.31 549 SER A O 1
ATOM 4308 N N . PRO A 1 550 ? 24.695 0.316 11.108 1.00 93.56 550 PRO A N 1
ATOM 4309 C CA . PRO A 1 550 ? 24.613 1.691 10.620 1.00 93.56 550 PRO A CA 1
ATOM 4310 C C . PRO A 1 550 ? 25.940 2.462 10.685 1.00 93.56 550 PRO A C 1
ATOM 4312 O O . PRO A 1 550 ? 26.214 3.329 9.849 1.00 93.56 550 PRO A O 1
ATOM 4315 N N . THR A 1 551 ? 26.751 2.159 11.705 1.00 88.06 551 THR A N 1
ATOM 4316 C CA . THR A 1 551 ? 27.880 2.990 12.141 1.00 88.06 551 THR A CA 1
ATOM 4317 C C . THR A 1 551 ? 29.027 2.215 12.805 1.00 88.06 551 THR A C 1
ATOM 4319 O O . THR A 1 551 ? 28.811 1.121 13.339 1.00 88.06 551 THR A O 1
ATOM 4322 N N . GLY A 1 552 ? 30.235 2.800 12.773 1.00 80.94 552 GLY A N 1
ATOM 4323 C CA . GLY A 1 552 ? 31.492 2.277 13.333 1.00 80.94 552 GLY A CA 1
ATOM 4324 C C . GLY A 1 552 ? 32.031 3.087 14.528 1.00 80.94 552 GLY A C 1
ATOM 4325 O O . GLY A 1 552 ? 31.257 3.713 15.243 1.00 80.94 552 GLY A O 1
ATOM 4326 N N . THR A 1 553 ? 33.350 3.041 14.766 1.00 70.56 553 THR A N 1
ATOM 4327 C CA . THR A 1 553 ? 34.031 3.575 15.972 1.00 70.56 553 THR A CA 1
ATOM 4328 C C . THR A 1 553 ? 34.551 5.013 15.878 1.00 70.56 553 THR A C 1
ATOM 4330 O O . THR A 1 553 ? 34.898 5.577 16.911 1.00 70.56 553 THR A O 1
ATOM 4333 N N . ASP A 1 554 ? 34.582 5.620 14.688 1.00 70.62 554 ASP A N 1
ATOM 4334 C CA . ASP A 1 554 ? 35.322 6.873 14.434 1.00 70.62 554 ASP A CA 1
ATOM 4335 C C . ASP A 1 554 ? 34.417 8.085 14.147 1.00 70.62 554 ASP A C 1
ATOM 4337 O O . ASP A 1 554 ? 34.814 9.016 13.449 1.00 70.62 554 ASP A O 1
ATOM 4341 N N . ASN A 1 555 ? 33.181 8.090 14.655 1.00 78.69 555 ASN A N 1
ATOM 4342 C CA . ASN A 1 555 ? 32.200 9.123 14.317 1.00 78.69 555 ASN A CA 1
ATOM 4343 C C . ASN A 1 555 ? 31.437 9.694 15.525 1.00 78.69 555 ASN A C 1
ATOM 4345 O O . ASN A 1 555 ? 30.210 9.558 15.642 1.00 78.69 555 ASN A O 1
ATOM 4349 N N . PRO A 1 556 ? 32.155 10.364 16.443 1.00 86.44 556 PRO A N 1
ATOM 4350 C CA . PRO A 1 556 ? 31.541 10.884 17.643 1.00 86.44 556 PRO A CA 1
ATOM 4351 C C . PRO A 1 556 ? 30.479 11.961 17.358 1.00 86.44 556 PRO A C 1
ATOM 4353 O O . PRO A 1 556 ? 30.572 12.692 16.374 1.00 86.44 556 PRO A O 1
ATOM 4356 N N . ASN A 1 557 ? 29.488 12.085 18.244 1.00 87.94 557 ASN A N 1
ATOM 4357 C CA . ASN A 1 557 ? 28.379 13.045 18.208 1.00 87.94 557 ASN A CA 1
ATOM 4358 C C . ASN A 1 557 ? 27.538 13.021 16.921 1.00 87.94 557 ASN A C 1
ATOM 4360 O O . ASN A 1 557 ? 26.918 14.022 16.573 1.00 87.94 557 ASN A O 1
ATOM 4364 N N . THR A 1 558 ? 27.504 11.895 16.209 1.00 90.88 558 THR A N 1
ATOM 4365 C CA . THR A 1 558 ? 26.704 11.759 14.987 1.00 90.88 558 THR A CA 1
ATOM 4366 C C . THR A 1 558 ? 25.238 11.468 15.277 1.00 90.88 558 THR A C 1
ATOM 4368 O O . THR A 1 558 ? 24.916 10.827 16.273 1.00 90.88 558 THR A O 1
ATOM 4371 N N . THR A 1 559 ? 24.342 11.914 14.397 1.00 93.00 559 THR A N 1
ATOM 4372 C CA . THR A 1 559 ? 22.898 11.625 14.482 1.00 93.00 559 THR A CA 1
ATOM 4373 C C . THR A 1 559 ? 22.459 10.798 13.282 1.00 93.00 559 THR A C 1
ATOM 4375 O O . THR A 1 559 ? 22.476 11.281 12.152 1.00 93.00 559 THR A O 1
ATOM 4378 N N . ILE A 1 560 ? 22.068 9.547 13.510 1.00 95.06 560 ILE A N 1
ATOM 4379 C CA . ILE A 1 560 ? 21.662 8.621 12.450 1.00 95.06 560 ILE A CA 1
ATOM 4380 C C . ILE A 1 560 ? 20.189 8.261 12.623 1.00 95.06 560 ILE A C 1
ATOM 4382 O O . ILE A 1 560 ? 19.783 7.800 13.688 1.00 95.06 560 ILE A O 1
ATOM 4386 N N . ALA A 1 561 ? 19.403 8.433 11.563 1.00 97.06 561 ALA A N 1
ATOM 4387 C CA . ALA A 1 561 ? 18.008 8.011 11.500 1.00 97.06 561 ALA A CA 1
ATOM 4388 C C . ALA A 1 561 ? 17.803 7.028 10.343 1.00 97.06 561 ALA A C 1
ATOM 4390 O O . ALA A 1 561 ? 18.151 7.320 9.196 1.00 97.06 561 ALA A O 1
ATOM 4391 N N . ILE A 1 562 ? 17.231 5.863 10.635 1.00 98.50 562 ILE A N 1
ATOM 4392 C CA . ILE A 1 562 ? 16.864 4.870 9.622 1.00 98.50 562 ILE A CA 1
ATOM 4393 C C . ILE A 1 562 ? 15.354 4.692 9.658 1.00 98.50 562 ILE A C 1
ATOM 4395 O O . ILE A 1 562 ? 14.803 4.338 10.696 1.00 98.50 562 ILE A O 1
ATOM 4399 N N . HIS A 1 563 ? 14.697 4.917 8.525 1.00 95.94 563 HIS A N 1
ATOM 4400 C CA . HIS A 1 563 ? 13.273 4.650 8.335 1.00 95.94 563 HIS A CA 1
ATOM 4401 C C . HIS A 1 563 ? 13.131 3.377 7.504 1.00 95.94 563 HIS A C 1
ATOM 4403 O O . HIS A 1 563 ? 13.539 3.358 6.345 1.00 95.94 563 HIS A O 1
ATOM 4409 N N . HIS A 1 564 ? 12.607 2.304 8.094 1.00 98.25 564 HIS A N 1
ATOM 4410 C CA . HIS A 1 564 ? 12.582 0.979 7.473 1.00 98.25 564 HIS A CA 1
ATOM 4411 C C . HIS A 1 564 ? 11.162 0.411 7.428 1.00 98.25 564 HIS A C 1
ATOM 4413 O O . HIS A 1 564 ? 10.572 0.181 8.479 1.00 98.25 564 HIS A O 1
ATOM 4419 N N . TYR A 1 565 ? 10.639 0.169 6.225 1.00 93.31 565 TYR A N 1
ATOM 4420 C CA . TYR A 1 565 ? 9.252 -0.249 5.984 1.00 93.31 565 TYR A CA 1
ATOM 4421 C C . TYR A 1 565 ? 9.082 -1.746 5.691 1.00 93.31 565 TYR A C 1
ATOM 4423 O O . TYR A 1 565 ? 7.978 -2.261 5.852 1.00 93.31 565 TYR A O 1
ATOM 4431 N N . GLY A 1 566 ? 10.138 -2.447 5.272 1.00 89.06 566 GLY A N 1
ATOM 4432 C CA . GLY A 1 566 ? 10.115 -3.900 5.108 1.00 89.06 566 GLY A CA 1
ATOM 4433 C C . GLY A 1 566 ? 10.534 -4.652 6.368 1.00 89.06 566 GLY A C 1
ATOM 4434 O O . GLY A 1 566 ? 10.847 -4.064 7.402 1.00 89.06 566 GLY A O 1
ATOM 4435 N N . ASP A 1 567 ? 10.538 -5.980 6.276 1.00 97.81 567 ASP A N 1
ATOM 4436 C CA . ASP A 1 567 ? 10.863 -6.863 7.394 1.00 97.81 567 ASP A CA 1
ATOM 4437 C C . ASP A 1 567 ? 12.376 -6.943 7.648 1.00 97.81 567 ASP A C 1
ATOM 4439 O O . ASP A 1 567 ? 13.204 -6.729 6.760 1.00 97.81 567 ASP A O 1
ATOM 4443 N N . ILE A 1 568 ? 12.758 -7.308 8.874 1.00 98.75 568 ILE A N 1
ATOM 4444 C CA . ILE A 1 568 ? 14.143 -7.665 9.214 1.00 98.75 568 ILE A CA 1
ATOM 4445 C C . ILE A 1 568 ? 14.210 -9.178 9.399 1.00 98.75 568 ILE A C 1
ATOM 4447 O O . ILE A 1 568 ? 13.562 -9.731 10.286 1.00 98.75 568 ILE A O 1
ATOM 4451 N N . ILE A 1 569 ? 15.013 -9.855 8.577 1.00 98.69 569 ILE A N 1
ATOM 4452 C CA . ILE A 1 569 ? 15.181 -11.311 8.593 1.00 98.69 569 ILE A CA 1
ATOM 4453 C C . ILE A 1 569 ? 16.669 -11.633 8.720 1.00 98.69 569 ILE A C 1
ATOM 4455 O O . ILE A 1 569 ? 17.421 -11.569 7.749 1.00 98.69 569 ILE A O 1
ATOM 4459 N N . VAL A 1 570 ? 17.096 -12.018 9.920 1.00 98.62 570 VAL A N 1
ATOM 4460 C CA . VAL A 1 570 ? 18.491 -12.341 10.237 1.00 98.62 570 VAL A CA 1
ATOM 4461 C C . VAL A 1 570 ? 18.601 -13.817 10.621 1.00 98.62 570 VAL A C 1
ATOM 4463 O O . VAL A 1 570 ? 17.999 -14.285 11.586 1.00 98.62 570 VAL A O 1
ATOM 4466 N N . THR A 1 571 ? 19.374 -14.568 9.845 1.00 98.12 571 THR A N 1
ATOM 4467 C CA . THR A 1 571 ? 19.566 -16.024 10.003 1.00 98.12 571 THR A CA 1
ATOM 4468 C C . THR A 1 571 ? 21.014 -16.417 10.297 1.00 98.12 571 THR A C 1
ATOM 4470 O O . THR A 1 571 ? 21.308 -17.599 10.464 1.00 98.12 571 THR A O 1
ATOM 4473 N N . GLY A 1 572 ? 21.916 -15.436 10.363 1.00 96.50 572 GLY A N 1
ATOM 4474 C CA . GLY A 1 572 ? 23.326 -15.630 10.676 1.00 96.50 572 GLY A CA 1
ATOM 4475 C C . GLY A 1 572 ? 24.116 -14.324 10.621 1.00 96.50 572 GLY A C 1
ATOM 4476 O O . GLY A 1 572 ? 23.659 -13.333 10.053 1.00 96.50 572 GLY A O 1
ATOM 4477 N N . GLY A 1 573 ? 25.328 -14.334 11.178 1.00 97.12 573 GLY A N 1
ATOM 4478 C CA . GLY A 1 573 ? 26.227 -13.176 11.187 1.00 97.12 573 GLY A CA 1
ATOM 4479 C C . GLY A 1 573 ? 25.973 -12.206 12.343 1.00 97.12 573 GLY A C 1
ATOM 4480 O O . GLY A 1 573 ? 25.429 -12.585 13.376 1.00 97.12 573 GLY A O 1
ATOM 4481 N N . ASP A 1 574 ? 26.413 -10.963 12.175 1.00 96.56 574 ASP A N 1
ATOM 4482 C CA . ASP A 1 574 ? 26.271 -9.876 13.145 1.00 96.56 574 ASP A CA 1
ATOM 4483 C C . ASP A 1 574 ? 25.411 -8.755 12.538 1.00 96.56 574 ASP A C 1
ATOM 4485 O O . ASP A 1 574 ? 25.801 -8.161 11.529 1.00 96.56 574 ASP A O 1
ATOM 4489 N N . PHE A 1 575 ? 24.229 -8.514 13.114 1.00 97.00 575 PHE A N 1
ATOM 4490 C CA . PHE A 1 575 ? 23.311 -7.428 12.762 1.00 97.00 575 PHE A CA 1
ATOM 4491 C C . PHE A 1 575 ? 23.190 -6.498 13.971 1.00 97.00 575 PHE A C 1
ATOM 4493 O O . PHE A 1 575 ? 22.429 -6.757 14.906 1.00 97.00 575 PHE A O 1
ATOM 4500 N N . SER A 1 576 ? 23.973 -5.425 13.977 1.00 94.94 576 SER A N 1
ATOM 4501 C CA . SER A 1 576 ? 24.128 -4.546 15.137 1.00 94.94 576 SER A CA 1
ATOM 4502 C C . SER A 1 576 ? 23.617 -3.140 14.863 1.00 94.94 576 SER A C 1
ATOM 4504 O O . SER A 1 576 ? 23.887 -2.570 13.811 1.00 94.94 576 SER A O 1
ATOM 4506 N N . ILE A 1 577 ? 22.940 -2.529 15.839 1.00 93.44 577 ILE A N 1
ATOM 4507 C CA . ILE A 1 577 ? 22.497 -1.129 15.726 1.00 93.44 577 ILE A CA 1
ATOM 4508 C C . ILE A 1 577 ? 23.649 -0.143 15.935 1.00 93.44 577 ILE A C 1
ATOM 4510 O O . ILE A 1 577 ? 23.663 0.933 15.346 1.00 93.44 577 ILE A O 1
ATOM 4514 N N . SER A 1 578 ? 24.648 -0.524 16.735 1.00 89.50 578 SER A N 1
ATOM 4515 C CA . SER A 1 578 ? 25.880 0.243 16.889 1.00 89.50 578 SER A CA 1
ATOM 4516 C C . SER A 1 578 ? 27.035 -0.645 17.346 1.00 89.50 578 SER A C 1
ATOM 4518 O O . SER A 1 578 ? 26.915 -1.366 18.337 1.00 89.50 578 SER A O 1
ATOM 4520 N N . ARG A 1 579 ? 28.177 -0.557 16.649 1.00 85.25 579 ARG A N 1
ATOM 4521 C CA . ARG A 1 579 ? 29.433 -1.243 17.011 1.00 85.25 579 ARG A CA 1
ATOM 4522 C C . ARG A 1 579 ? 30.557 -0.292 17.434 1.00 85.25 579 ARG A C 1
ATOM 4524 O O . ARG A 1 579 ? 31.697 -0.718 17.582 1.00 85.25 579 ARG A O 1
ATOM 4531 N N . GLY A 1 580 ? 30.245 0.976 17.681 1.00 75.00 580 GLY A N 1
ATOM 4532 C CA . GLY A 1 580 ? 31.183 1.947 18.233 1.00 75.00 580 GLY A CA 1
ATOM 4533 C C . GLY A 1 580 ? 30.484 2.934 19.157 1.00 75.00 580 GLY A C 1
ATOM 4534 O O . GLY A 1 580 ? 29.302 3.231 18.982 1.00 75.00 580 GLY A O 1
ATOM 4535 N N . SER A 1 581 ? 31.202 3.439 20.162 1.00 73.25 581 SER A N 1
ATOM 4536 C CA . SER A 1 581 ? 30.677 4.538 20.970 1.00 73.25 581 SER A CA 1
ATOM 4537 C C . SER A 1 581 ? 30.621 5.788 20.099 1.00 73.25 581 SER A C 1
ATOM 4539 O O . SER A 1 581 ? 31.659 6.284 19.666 1.00 73.25 581 SER A O 1
ATOM 4541 N N . GLN A 1 582 ? 29.418 6.314 19.861 1.00 78.75 582 GLN A N 1
ATOM 4542 C CA . GLN A 1 582 ? 29.267 7.630 19.241 1.00 78.75 582 GLN A CA 1
ATOM 4543 C C . GLN A 1 582 ? 29.648 8.749 20.230 1.00 78.75 582 GLN A C 1
ATOM 4545 O O . GLN A 1 582 ? 29.740 9.891 19.815 1.00 78.75 582 GLN A O 1
ATOM 4550 N N . GLY A 1 583 ? 29.903 8.474 21.518 1.00 71.88 583 GLY A N 1
ATOM 4551 C CA . GLY A 1 583 ? 30.275 9.495 22.509 1.00 71.88 583 GLY A CA 1
ATOM 4552 C C . GLY A 1 583 ? 29.266 10.653 22.659 1.00 71.88 583 GLY A C 1
ATOM 4553 O O . GLY A 1 583 ? 28.323 10.799 21.884 1.00 71.88 583 GLY A O 1
ATOM 4554 N N . GLY A 1 584 ? 29.464 11.486 23.687 1.00 78.88 584 GLY A N 1
ATOM 4555 C CA . GLY A 1 584 ? 28.695 12.721 23.905 1.00 78.88 584 GLY A CA 1
ATOM 4556 C C . GLY A 1 584 ? 27.179 12.580 23.697 1.00 78.88 584 GLY A C 1
ATOM 4557 O O . GLY A 1 584 ? 26.525 11.861 24.447 1.00 78.88 584 GLY A O 1
ATOM 4558 N N . THR A 1 585 ? 26.632 13.284 22.698 1.00 82.31 585 THR A N 1
ATOM 4559 C CA . THR A 1 585 ? 25.189 13.340 22.374 1.00 82.31 585 THR A CA 1
ATOM 4560 C C . THR A 1 585 ? 24.806 12.542 21.120 1.00 82.31 585 THR A C 1
ATOM 4562 O O . THR A 1 585 ? 23.737 12.772 20.555 1.00 82.31 585 THR A O 1
ATOM 4565 N N . GLY A 1 586 ? 25.680 11.661 20.622 1.00 89.69 586 GLY A N 1
ATOM 4566 C CA . GLY A 1 586 ? 25.436 10.925 19.379 1.00 89.69 586 GLY A CA 1
ATOM 4567 C C . GLY A 1 586 ? 24.285 9.918 19.486 1.00 89.69 586 GLY A C 1
ATOM 4568 O O . GLY A 1 586 ? 24.142 9.229 20.498 1.00 89.69 586 GLY A O 1
ATOM 4569 N N . THR A 1 587 ? 23.482 9.792 18.429 1.00 93.00 587 THR A N 1
ATOM 4570 C CA . THR A 1 587 ? 22.293 8.927 18.380 1.00 93.00 587 THR A CA 1
ATOM 4571 C C . THR A 1 587 ? 22.240 8.058 17.122 1.00 93.00 587 THR A C 1
ATOM 4573 O O . THR A 1 587 ? 22.744 8.432 16.061 1.00 93.00 587 THR A O 1
ATOM 4576 N N . THR A 1 588 ? 21.616 6.883 17.244 1.00 94.56 588 THR A N 1
ATOM 4577 C CA . THR A 1 588 ? 21.230 6.013 16.122 1.00 94.56 588 THR A CA 1
ATOM 4578 C C . THR A 1 588 ? 19.819 5.479 16.362 1.00 94.56 588 THR A C 1
ATOM 4580 O O . THR A 1 588 ? 19.620 4.530 17.119 1.00 94.56 588 THR A O 1
ATOM 4583 N N . VAL A 1 589 ? 18.821 6.080 15.721 1.00 97.00 589 VAL A N 1
ATOM 4584 C CA . VAL A 1 589 ? 17.417 5.687 15.875 1.00 97.00 589 VAL A CA 1
ATOM 4585 C C . VAL A 1 589 ? 16.959 4.931 14.637 1.00 97.00 589 VAL A C 1
ATOM 4587 O O . VAL A 1 589 ? 16.978 5.457 13.523 1.00 97.00 589 VAL A O 1
ATOM 4590 N N . TRP A 1 590 ? 16.543 3.684 14.836 1.00 98.44 590 TRP A N 1
ATOM 4591 C CA . TRP A 1 590 ? 15.999 2.841 13.780 1.00 98.44 590 TRP A CA 1
ATOM 4592 C C . TRP A 1 590 ? 14.481 2.757 13.920 1.00 98.44 590 TRP A C 1
ATOM 4594 O O . TRP A 1 590 ? 13.966 1.960 14.700 1.00 98.44 590 TRP A O 1
ATOM 4604 N N . TYR A 1 591 ? 13.760 3.564 13.147 1.00 98.06 591 TYR A N 1
ATOM 4605 C CA . TYR A 1 591 ? 12.304 3.515 13.049 1.00 98.06 591 TYR A CA 1
ATOM 4606 C C . TYR A 1 591 ? 11.893 2.333 12.171 1.00 98.06 591 TYR A C 1
ATOM 4608 O O . TYR A 1 591 ? 11.974 2.385 10.942 1.00 98.06 591 TYR A O 1
ATOM 4616 N N . PHE A 1 592 ? 11.493 1.244 12.818 1.00 98.56 592 PHE A N 1
ATOM 4617 C CA . PHE A 1 592 ? 11.061 0.011 12.180 1.00 98.56 592 PHE A CA 1
ATOM 4618 C C . PHE A 1 592 ? 9.538 -0.007 12.039 1.00 98.56 592 PHE A C 1
ATOM 4620 O O . PHE A 1 592 ? 8.818 0.063 13.035 1.00 98.56 592 PHE A O 1
ATOM 4627 N N . MET A 1 593 ? 9.076 -0.088 10.794 1.00 97.25 593 MET A N 1
ATOM 4628 C CA . MET A 1 593 ? 7.670 -0.058 10.384 1.00 97.25 593 MET A CA 1
ATOM 4629 C C . MET A 1 593 ? 7.254 -1.343 9.639 1.00 97.25 593 MET A C 1
ATOM 4631 O O . MET A 1 593 ? 6.144 -1.413 9.108 1.00 97.25 593 MET A O 1
ATOM 4635 N N . GLY A 1 594 ? 8.146 -2.339 9.577 1.00 92.81 594 GLY A N 1
ATOM 4636 C CA . GLY A 1 594 ? 7.877 -3.652 8.996 1.00 92.81 594 GLY A CA 1
ATOM 4637 C C . GLY A 1 594 ? 6.967 -4.514 9.871 1.00 92.81 594 GLY A C 1
ATOM 4638 O O . GLY A 1 594 ? 6.746 -4.247 11.052 1.00 92.81 594 GLY A O 1
ATOM 4639 N N . GLU A 1 595 ? 6.431 -5.590 9.307 1.00 94.31 595 GLU A N 1
ATOM 4640 C CA . GLU A 1 595 ? 5.520 -6.472 10.038 1.00 94.31 595 GLU A CA 1
ATOM 4641 C C . GLU A 1 595 ? 6.265 -7.367 11.029 1.00 94.31 595 GLU A C 1
ATOM 4643 O O . GLU A 1 595 ? 5.747 -7.668 12.111 1.00 94.31 595 GLU A O 1
ATOM 4648 N N . SER A 1 596 ? 7.474 -7.818 10.672 1.00 97.19 596 SER A N 1
ATOM 4649 C CA . SER A 1 596 ? 8.226 -8.765 11.489 1.00 97.19 596 SER A CA 1
ATOM 4650 C C . SER A 1 596 ? 9.730 -8.493 11.577 1.00 97.19 596 SER A C 1
ATOM 4652 O O . SER A 1 596 ? 10.423 -8.283 10.582 1.00 97.19 596 SER A O 1
ATOM 4654 N N . PHE A 1 597 ? 10.247 -8.551 12.809 1.00 98.38 597 PHE A N 1
ATOM 4655 C CA . PHE A 1 597 ? 11.675 -8.614 13.115 1.00 98.38 597 PHE A CA 1
ATOM 4656 C C . PHE A 1 597 ? 11.993 -10.042 13.554 1.00 98.38 597 PHE A C 1
ATOM 4658 O O . PHE A 1 597 ? 11.550 -10.495 14.611 1.00 98.38 597 PHE A O 1
ATOM 4665 N N . ARG A 1 598 ? 12.785 -10.765 12.760 1.00 98.31 598 ARG A N 1
ATOM 4666 C CA . ARG A 1 598 ? 13.181 -12.151 13.027 1.00 98.31 598 ARG A CA 1
ATOM 4667 C C . ARG A 1 598 ? 14.694 -12.263 13.108 1.00 98.31 598 ARG A C 1
ATOM 4669 O O . ARG A 1 598 ? 15.392 -11.878 12.174 1.00 98.31 598 ARG A O 1
ATOM 4676 N N . ILE A 1 599 ? 15.195 -12.840 14.196 1.00 97.56 599 ILE A N 1
ATOM 4677 C CA . ILE A 1 599 ? 16.627 -13.095 14.385 1.00 97.56 599 ILE A CA 1
ATOM 4678 C C . ILE A 1 599 ? 16.860 -14.515 14.903 1.00 97.56 599 ILE A C 1
ATOM 4680 O O . ILE A 1 599 ? 16.211 -14.961 15.848 1.00 97.56 599 ILE A O 1
ATOM 4684 N N . SER A 1 600 ? 17.771 -15.251 14.274 1.00 97.19 600 SER A N 1
ATOM 4685 C CA . SER A 1 600 ? 18.206 -16.591 14.686 1.00 97.19 600 SER A CA 1
ATOM 4686 C C . SER A 1 600 ? 19.673 -16.803 14.315 1.00 97.19 600 SER A C 1
ATOM 4688 O O . SER A 1 600 ? 20.116 -16.301 13.283 1.00 97.19 600 SER A O 1
ATOM 4690 N N . HIS A 1 601 ? 20.411 -17.558 15.133 1.00 97.19 601 HIS A N 1
ATOM 4691 C CA . HIS A 1 601 ? 21.828 -17.887 14.923 1.00 97.19 601 HIS A CA 1
ATOM 4692 C C . HIS A 1 601 ? 22.732 -16.670 14.651 1.00 97.19 601 HIS A C 1
ATOM 4694 O O . HIS A 1 601 ? 23.720 -16.779 13.922 1.00 97.19 601 HIS A O 1
ATOM 4700 N N . ALA A 1 602 ? 22.391 -15.509 15.214 1.00 97.00 602 ALA A N 1
ATOM 4701 C CA . ALA A 1 602 ? 23.064 -14.250 14.923 1.00 97.00 602 ALA A CA 1
ATOM 4702 C C . ALA A 1 602 ? 23.424 -13.459 16.184 1.00 97.00 602 ALA A C 1
ATOM 4704 O O . ALA A 1 602 ? 22.867 -13.655 17.268 1.00 97.00 602 ALA A O 1
ATOM 4705 N N . THR A 1 603 ? 24.363 -12.537 16.022 1.00 95.44 603 THR A N 1
ATOM 4706 C CA . THR A 1 603 ? 24.779 -11.594 17.057 1.00 95.44 603 THR A CA 1
ATOM 4707 C C . THR A 1 603 ? 24.125 -10.242 16.810 1.00 95.44 603 THR A C 1
ATOM 4709 O O . THR A 1 603 ? 24.058 -9.779 15.674 1.00 95.44 603 THR A O 1
ATOM 4712 N N . MET A 1 604 ? 23.685 -9.588 17.880 1.00 93.44 604 MET A N 1
ATOM 4713 C CA . MET A 1 604 ? 23.302 -8.182 17.864 1.00 93.44 604 MET A CA 1
ATOM 4714 C C . MET A 1 604 ? 24.048 -7.448 18.965 1.00 93.44 604 MET A C 1
ATOM 4716 O O . MET A 1 604 ? 24.079 -7.912 20.103 1.00 93.44 604 MET A O 1
ATOM 4720 N N . GLN A 1 605 ? 24.618 -6.296 18.628 1.00 91.81 605 GLN A N 1
ATOM 4721 C CA . GLN A 1 605 ? 25.363 -5.458 19.556 1.00 91.81 605 GLN A CA 1
ATOM 4722 C C . GLN A 1 605 ? 24.847 -4.020 19.544 1.00 91.81 605 GLN A C 1
ATOM 4724 O O . GLN A 1 605 ? 24.425 -3.483 18.511 1.00 91.81 605 GLN A O 1
ATOM 4729 N N . ASN A 1 606 ? 24.941 -3.386 20.708 1.00 91.62 606 ASN A N 1
ATOM 4730 C CA . ASN A 1 606 ? 24.817 -1.949 20.865 1.00 91.62 606 ASN A CA 1
ATOM 4731 C C . ASN A 1 606 ? 25.936 -1.415 21.770 1.00 91.62 606 ASN A C 1
ATOM 4733 O O . ASN A 1 606 ? 25.940 -1.649 22.978 1.00 91.62 606 ASN A O 1
ATOM 4737 N N . LEU A 1 607 ? 26.868 -0.664 21.182 1.00 88.38 607 LEU A N 1
ATOM 4738 C CA . LEU A 1 607 ? 27.937 0.041 21.897 1.00 88.38 607 LEU A CA 1
ATOM 4739 C C . LEU A 1 607 ? 27.644 1.537 22.129 1.00 88.38 607 LEU A C 1
ATOM 4741 O O . LEU A 1 607 ? 28.496 2.253 22.651 1.00 88.38 607 LEU A O 1
ATOM 4745 N N . ASN A 1 608 ? 26.432 2.001 21.803 1.00 87.25 608 ASN A N 1
ATOM 4746 C CA . ASN A 1 608 ? 25.893 3.311 22.175 1.00 87.25 608 ASN A CA 1
ATOM 4747 C C . ASN A 1 608 ? 24.623 3.132 23.033 1.00 87.25 608 ASN A C 1
ATOM 4749 O O . ASN A 1 608 ? 23.501 3.371 22.585 1.00 87.25 608 ASN A O 1
ATOM 4753 N N . SER A 1 609 ? 24.802 2.677 24.275 1.00 79.38 609 SER A N 1
ATOM 4754 C CA . SER A 1 609 ? 23.704 2.256 25.158 1.00 79.38 609 SER A CA 1
ATOM 4755 C C . SER A 1 609 ? 22.691 3.351 25.512 1.00 79.38 609 SER A C 1
ATOM 4757 O O . SER A 1 609 ? 21.572 3.015 25.887 1.00 79.38 609 SER A O 1
ATOM 4759 N N . LEU A 1 610 ? 23.056 4.632 25.394 1.00 79.00 610 LEU A N 1
ATOM 4760 C CA . LEU A 1 610 ? 22.161 5.763 25.672 1.00 79.00 610 LEU A CA 1
ATOM 4761 C C . LEU A 1 610 ? 21.543 6.376 24.408 1.00 79.00 610 LEU A C 1
ATOM 4763 O O . LEU A 1 610 ? 20.472 6.969 24.490 1.00 79.00 610 LEU A O 1
ATOM 4767 N N . GLY A 1 611 ? 22.212 6.271 23.257 1.00 87.62 611 GLY A N 1
ATOM 4768 C CA . GLY A 1 611 ? 21.812 6.975 22.037 1.00 87.62 611 GLY A CA 1
ATOM 4769 C C . GLY A 1 611 ? 21.240 6.095 20.927 1.00 87.62 611 GLY A C 1
ATOM 4770 O O . GLY A 1 611 ? 20.693 6.641 19.968 1.00 87.62 611 GLY A O 1
ATOM 4771 N N . ALA A 1 612 ? 21.363 4.765 21.010 1.00 93.06 612 ALA A N 1
ATOM 4772 C CA . ALA A 1 612 ? 20.894 3.860 19.961 1.00 93.06 612 ALA A CA 1
ATOM 4773 C C . ALA A 1 612 ? 19.674 3.027 20.378 1.00 93.06 612 ALA A C 1
ATOM 4775 O O . ALA A 1 612 ? 19.693 2.395 21.434 1.00 93.06 612 ALA A O 1
ATOM 4776 N N . LYS A 1 613 ? 18.637 2.992 19.528 1.00 95.75 613 LYS A N 1
ATOM 4777 C CA . LYS A 1 613 ? 17.386 2.249 19.773 1.00 95.75 613 LYS A CA 1
ATOM 4778 C C . LYS A 1 613 ? 16.658 1.814 18.500 1.00 95.75 613 LYS A C 1
ATOM 4780 O O . LYS A 1 613 ? 16.651 2.547 17.509 1.00 95.75 613 LYS A O 1
ATOM 4785 N N . PHE A 1 614 ? 16.007 0.650 18.548 1.00 97.94 614 PHE A N 1
ATOM 4786 C CA . PHE A 1 614 ? 14.974 0.273 17.581 1.00 97.94 614 PHE A CA 1
ATOM 4787 C C . PHE A 1 614 ? 13.616 0.756 18.082 1.00 97.94 614 PHE A C 1
ATOM 4789 O O . PHE A 1 614 ? 13.168 0.332 19.145 1.00 97.94 614 PHE A O 1
ATOM 4796 N N . VAL A 1 615 ? 12.960 1.614 17.305 1.00 98.56 615 VAL A N 1
ATOM 4797 C CA . VAL A 1 615 ? 11.599 2.086 17.568 1.00 98.56 615 VAL A CA 1
ATOM 4798 C C . VAL A 1 615 ? 10.643 1.281 16.700 1.00 98.56 615 VAL A C 1
ATOM 4800 O O . VAL A 1 615 ? 10.621 1.436 15.481 1.00 98.56 615 VAL A O 1
ATOM 4803 N N . PHE A 1 616 ? 9.857 0.412 17.322 1.00 98.62 616 PHE A N 1
ATOM 4804 C CA . PHE A 1 616 ? 8.760 -0.312 16.691 1.00 98.62 616 PHE A CA 1
ATOM 4805 C C . PHE A 1 616 ? 7.605 0.679 16.479 1.00 98.62 616 PHE A C 1
ATOM 4807 O O . PHE A 1 616 ? 6.930 1.036 17.441 1.00 98.62 616 PHE A O 1
ATOM 4814 N N . ALA A 1 617 ? 7.440 1.161 15.242 1.00 95.94 617 ALA A N 1
ATOM 4815 C CA . ALA A 1 617 ? 6.682 2.372 14.910 1.00 95.94 617 ALA A CA 1
ATOM 4816 C C . ALA A 1 617 ? 5.515 2.172 13.917 1.00 95.94 617 ALA A C 1
ATOM 4818 O O . ALA A 1 617 ? 4.839 3.146 13.570 1.00 95.94 617 ALA A O 1
ATOM 4819 N N . ARG A 1 618 ? 5.266 0.952 13.415 1.00 93.94 618 ARG A N 1
ATOM 4820 C CA . ARG A 1 618 ? 4.106 0.677 12.547 1.00 93.94 618 ARG A CA 1
ATOM 4821 C C . ARG A 1 618 ? 2.806 0.756 13.335 1.00 93.94 618 ARG A C 1
ATOM 4823 O O . ARG A 1 618 ? 2.647 0.089 14.352 1.00 93.94 618 ARG A O 1
ATOM 4830 N N . GLN A 1 619 ? 1.830 1.460 12.771 1.00 91.50 619 GLN A N 1
ATOM 4831 C CA . GLN A 1 619 ? 0.455 1.432 13.263 1.00 91.50 619 GLN A CA 1
ATOM 4832 C C . GLN A 1 619 ? -0.119 0.008 13.193 1.00 91.50 619 GLN A C 1
ATOM 4834 O O . GLN A 1 619 ? -0.124 -0.622 12.134 1.00 91.50 619 GLN A O 1
ATOM 4839 N N . GLY A 1 620 ? -0.614 -0.499 14.321 1.00 91.75 620 GLY A N 1
ATOM 4840 C CA . GLY A 1 620 ? -1.055 -1.889 14.454 1.00 91.75 620 GLY A CA 1
ATOM 4841 C C . GLY A 1 620 ? 0.052 -2.829 14.936 1.00 91.75 620 GLY A C 1
ATOM 4842 O O . GLY A 1 620 ? 0.985 -2.416 15.620 1.00 91.75 620 GLY A O 1
ATOM 4843 N N . THR A 1 621 ? -0.078 -4.125 14.648 1.00 96.12 621 THR A N 1
ATOM 4844 C CA . THR A 1 621 ? 0.785 -5.157 15.247 1.00 96.12 621 THR A CA 1
ATOM 4845 C C . THR A 1 621 ? 2.057 -5.416 14.441 1.00 96.12 621 THR A C 1
ATOM 4847 O O . THR A 1 621 ? 2.010 -5.645 13.234 1.00 96.12 621 THR A O 1
ATOM 4850 N N . GLN A 1 622 ? 3.194 -5.451 15.133 1.00 97.50 622 GLN A N 1
ATOM 4851 C CA . GLN A 1 622 ? 4.487 -5.942 14.662 1.00 97.50 622 GLN A CA 1
ATOM 4852 C C . GLN A 1 622 ? 4.927 -7.120 15.532 1.00 97.50 622 GLN A C 1
ATOM 4854 O O . GLN A 1 622 ? 4.684 -7.129 16.737 1.00 97.50 622 GLN A O 1
ATOM 4859 N N . THR A 1 623 ? 5.595 -8.109 14.945 1.00 98.19 623 THR A N 1
ATOM 4860 C CA . THR A 1 623 ? 6.051 -9.306 15.670 1.00 98.19 623 THR A CA 1
ATOM 4861 C C . THR A 1 623 ? 7.564 -9.310 15.838 1.00 98.19 623 THR A C 1
ATOM 4863 O O . THR A 1 623 ? 8.296 -9.176 14.856 1.00 98.19 623 THR A O 1
ATOM 4866 N N . LEU A 1 624 ? 8.041 -9.556 17.059 1.00 97.88 624 LEU A N 1
ATOM 4867 C CA . LEU A 1 624 ? 9.443 -9.882 17.324 1.00 97.88 624 LEU A CA 1
ATOM 4868 C C . LEU A 1 624 ? 9.586 -11.392 17.526 1.00 97.88 624 LEU A C 1
ATOM 4870 O O . LEU A 1 624 ? 8.966 -11.973 18.411 1.00 97.88 624 LEU A O 1
ATOM 4874 N N . SER A 1 625 ? 10.416 -12.033 16.705 1.00 96.56 625 SER A N 1
ATOM 4875 C CA . SER A 1 625 ? 10.735 -13.460 16.798 1.00 96.56 625 SER A CA 1
ATOM 4876 C C . SER A 1 625 ? 12.218 -13.663 17.091 1.00 96.56 625 SER A C 1
ATOM 4878 O O . SER A 1 625 ? 13.076 -13.367 16.256 1.00 96.56 625 SER A O 1
ATOM 4880 N N . LEU A 1 626 ? 12.510 -14.214 18.265 1.00 95.56 626 LEU A N 1
ATOM 4881 C CA . LEU A 1 626 ? 13.847 -14.565 18.724 1.00 95.56 626 LEU A CA 1
ATOM 4882 C C . LEU A 1 626 ? 14.018 -16.084 18.607 1.00 95.56 626 LEU A C 1
ATOM 4884 O O . LEU A 1 626 ? 13.600 -16.854 19.467 1.00 95.56 626 LEU A O 1
ATOM 4888 N N . GLY A 1 627 ? 14.624 -16.526 17.507 1.00 93.62 627 GLY A N 1
ATOM 4889 C CA . GLY A 1 627 ? 15.007 -17.921 17.314 1.00 93.62 627 GLY A CA 1
ATOM 4890 C C . GLY A 1 627 ? 16.149 -18.365 18.237 1.00 93.62 627 GLY A C 1
ATOM 4891 O O . GLY A 1 627 ? 16.646 -17.624 19.084 1.00 93.62 627 GLY A O 1
ATOM 4892 N N . THR A 1 628 ? 16.602 -19.603 18.062 1.00 94.44 628 THR A N 1
ATOM 4893 C CA . THR A 1 628 ? 17.720 -20.163 18.834 1.00 94.44 628 THR A CA 1
ATOM 4894 C C . THR A 1 628 ? 19.076 -19.627 18.371 1.00 94.44 628 THR A C 1
ATOM 4896 O O . THR A 1 628 ? 19.221 -19.151 17.246 1.00 94.44 628 THR A O 1
ATOM 4899 N N . GLY A 1 629 ? 20.098 -19.761 19.223 1.00 94.12 629 GLY A N 1
ATOM 4900 C CA . GLY A 1 629 ? 21.495 -19.493 18.856 1.00 94.12 629 GLY A CA 1
ATOM 4901 C C . GLY A 1 629 ? 21.862 -18.011 18.740 1.00 94.12 629 GLY A C 1
ATOM 4902 O O . GLY A 1 629 ? 22.890 -17.693 18.151 1.00 94.12 629 GLY A O 1
ATOM 4903 N N . ASN A 1 630 ? 21.030 -17.116 19.273 1.00 95.19 630 ASN A N 1
ATOM 4904 C CA . ASN A 1 630 ? 21.291 -15.682 19.253 1.00 95.19 630 ASN A CA 1
ATOM 4905 C C . ASN A 1 630 ? 22.232 -15.248 20.382 1.00 95.19 630 ASN A C 1
ATOM 4907 O O . ASN A 1 630 ? 22.150 -15.761 21.496 1.00 95.19 630 ASN A O 1
ATOM 4911 N N . THR A 1 631 ? 23.068 -14.245 20.109 1.00 94.12 631 THR A N 1
ATOM 4912 C CA . THR A 1 631 ? 23.845 -13.514 21.123 1.00 94.12 631 THR A CA 1
ATOM 4913 C C . THR A 1 631 ? 23.388 -12.057 21.139 1.00 94.12 631 THR A C 1
ATOM 4915 O O . THR A 1 631 ? 23.758 -11.277 20.265 1.00 94.12 631 THR A O 1
ATOM 4918 N N . LEU A 1 632 ? 22.549 -11.696 22.114 1.00 91.06 632 LEU A N 1
ATOM 4919 C CA . LEU A 1 632 ? 21.958 -10.359 22.230 1.00 91.06 632 LEU A CA 1
ATOM 4920 C C . LEU A 1 632 ? 22.733 -9.519 23.251 1.00 91.06 632 LEU A C 1
ATOM 4922 O O . LEU A 1 632 ? 22.579 -9.680 24.461 1.00 91.06 632 LEU A O 1
ATOM 4926 N N . ILE A 1 633 ? 23.571 -8.612 22.757 1.00 89.06 633 ILE A N 1
ATOM 4927 C CA . ILE A 1 633 ? 24.367 -7.685 23.560 1.00 89.06 633 ILE A CA 1
ATOM 4928 C C . ILE A 1 633 ? 23.718 -6.306 23.459 1.00 89.06 633 ILE A C 1
ATOM 4930 O O . ILE A 1 633 ? 23.816 -5.624 22.443 1.00 89.06 633 ILE A O 1
ATOM 4934 N N . ALA A 1 634 ? 23.065 -5.888 24.540 1.00 89.94 634 ALA A N 1
ATOM 4935 C CA . ALA A 1 634 ? 22.449 -4.572 24.667 1.00 89.94 634 ALA A CA 1
ATOM 4936 C C . ALA A 1 634 ? 21.347 -4.231 23.632 1.00 89.94 634 ALA A C 1
ATOM 4938 O O . ALA A 1 634 ? 21.231 -3.067 23.265 1.00 89.94 634 ALA A O 1
ATOM 4939 N N . PHE A 1 635 ? 20.530 -5.200 23.184 1.00 93.44 635 PHE A N 1
ATOM 4940 C CA . PHE A 1 635 ? 19.429 -4.984 22.220 1.00 93.44 635 PHE A CA 1
ATOM 4941 C C . PHE A 1 635 ? 18.408 -3.942 22.735 1.00 93.44 635 PHE A C 1
ATOM 4943 O O . PHE A 1 635 ? 17.659 -4.253 23.660 1.00 93.44 635 PHE A O 1
ATOM 4950 N N . PRO A 1 636 ? 18.370 -2.717 22.170 1.00 95.31 636 PRO A N 1
ATOM 4951 C CA . PRO A 1 636 ? 17.527 -1.637 22.680 1.00 95.31 636 PRO A CA 1
ATOM 4952 C C . PRO A 1 636 ? 16.181 -1.574 21.941 1.00 95.31 636 PRO A C 1
ATOM 4954 O O . PRO A 1 636 ? 16.154 -1.411 20.718 1.00 95.31 636 PRO A O 1
ATOM 4957 N N . ILE A 1 637 ? 15.075 -1.668 22.679 1.00 97.56 637 ILE A N 1
ATOM 4958 C CA . ILE A 1 637 ? 13.710 -1.698 22.134 1.00 97.56 637 ILE A CA 1
ATOM 4959 C C . ILE A 1 637 ? 12.886 -0.536 22.692 1.00 97.56 637 ILE A C 1
ATOM 4961 O O . ILE A 1 637 ? 12.843 -0.314 23.899 1.00 97.56 637 ILE A O 1
ATOM 4965 N N . GLU A 1 638 ? 12.182 0.159 21.806 1.00 98.50 638 GLU A N 1
ATOM 4966 C CA . GLU A 1 638 ? 11.132 1.125 22.124 1.00 98.50 638 GLU A CA 1
ATOM 4967 C C . GLU A 1 638 ? 9.877 0.792 21.311 1.00 98.50 638 GLU A C 1
ATOM 4969 O O . GLU A 1 638 ? 9.961 0.521 20.113 1.00 98.50 638 GLU A O 1
ATOM 4974 N N . VAL A 1 639 ? 8.712 0.793 21.954 1.00 98.69 639 VAL A N 1
ATOM 4975 C CA . VAL A 1 639 ? 7.413 0.602 21.297 1.00 98.69 639 VAL A CA 1
ATOM 4976 C C . VAL A 1 639 ? 6.714 1.951 21.198 1.00 98.69 639 VAL A C 1
ATOM 4978 O O . VAL A 1 639 ? 6.316 2.518 22.215 1.00 98.69 639 VAL A O 1
ATOM 4981 N N . GLY A 1 640 ? 6.578 2.455 19.971 1.00 97.81 640 GLY A N 1
ATOM 4982 C CA . GLY A 1 640 ? 6.027 3.777 19.697 1.00 97.81 640 GLY A CA 1
ATOM 4983 C C . GLY A 1 640 ? 4.499 3.839 19.758 1.00 97.81 640 GLY A C 1
ATOM 4984 O O . GLY A 1 640 ? 3.796 2.826 19.767 1.00 97.81 640 GLY A O 1
ATOM 4985 N N . SER A 1 641 ? 3.971 5.063 19.752 1.00 95.50 641 SER A N 1
ATOM 4986 C CA . SER A 1 641 ? 2.529 5.325 19.812 1.00 95.50 641 SER A CA 1
ATOM 4987 C C . SER A 1 641 ? 1.754 4.689 18.647 1.00 95.50 641 SER A C 1
ATOM 4989 O O . SER A 1 641 ? 2.172 4.761 17.488 1.00 95.50 641 SER A O 1
ATOM 4991 N N . GLY A 1 642 ? 0.624 4.042 18.951 1.00 93.12 642 GLY A N 1
ATOM 4992 C CA . GLY A 1 642 ? -0.215 3.333 17.976 1.00 93.12 642 GLY A CA 1
ATOM 4993 C C . GLY A 1 642 ? 0.356 1.992 17.494 1.00 93.12 642 GLY A C 1
ATOM 4994 O O . GLY A 1 642 ? -0.295 1.284 16.722 1.00 93.12 642 GLY A O 1
ATOM 4995 N N . SER A 1 643 ? 1.546 1.612 17.969 1.00 97.50 643 SER A N 1
ATOM 4996 C CA . SER A 1 643 ? 2.202 0.348 17.626 1.00 97.50 643 SER A CA 1
ATOM 4997 C C . SER A 1 643 ? 1.938 -0.712 18.693 1.00 97.50 643 SER A C 1
ATOM 4999 O O . SER A 1 643 ? 1.955 -0.434 19.892 1.00 97.50 643 SER A O 1
ATOM 5001 N N . THR A 1 644 ? 1.723 -1.952 18.260 1.00 98.50 644 THR A N 1
ATOM 5002 C CA . THR A 1 644 ? 1.663 -3.135 19.127 1.00 98.50 644 THR A CA 1
ATOM 5003 C C . THR A 1 644 ? 2.865 -4.024 18.849 1.00 98.50 644 THR A C 1
ATOM 5005 O O . THR A 1 644 ? 3.005 -4.535 17.742 1.00 98.50 644 THR A O 1
ATOM 5008 N N . LEU A 1 645 ? 3.724 -4.248 19.843 1.00 98.69 645 LEU A N 1
ATOM 5009 C CA . LEU A 1 645 ? 4.807 -5.223 19.761 1.00 98.69 645 LEU A CA 1
ATOM 5010 C C . LEU A 1 645 ? 4.345 -6.567 20.328 1.00 98.69 645 LEU A C 1
ATOM 5012 O O . LEU A 1 645 ? 4.199 -6.717 21.540 1.00 98.69 645 LEU A O 1
ATOM 5016 N N . ASN A 1 646 ? 4.146 -7.549 19.453 1.00 98.44 646 ASN A N 1
ATOM 5017 C CA . ASN A 1 646 ? 3.849 -8.923 19.832 1.00 98.44 646 ASN A CA 1
ATOM 5018 C C . ASN A 1 646 ? 5.148 -9.707 20.054 1.00 98.44 646 ASN A C 1
ATOM 5020 O O . ASN A 1 646 ? 5.902 -9.990 19.118 1.00 98.44 646 ASN A O 1
ATOM 5024 N N . LEU A 1 647 ? 5.391 -10.053 21.317 1.00 97.81 647 LEU A N 1
ATOM 5025 C CA . LEU A 1 647 ? 6.513 -10.868 21.770 1.00 97.81 647 LEU A CA 1
ATOM 5026 C C . LEU A 1 647 ? 6.194 -12.366 21.745 1.00 97.81 647 LEU A C 1
ATOM 5028 O O . LEU A 1 647 ? 7.112 -13.178 21.811 1.00 97.81 647 LEU A O 1
ATOM 5032 N N . GLY A 1 648 ? 4.926 -12.774 21.674 1.00 95.75 648 GLY A N 1
ATOM 5033 C CA . GLY A 1 648 ? 4.529 -14.172 21.821 1.00 95.75 648 GLY A CA 1
ATOM 5034 C C . GLY A 1 648 ? 5.143 -14.792 23.082 1.00 95.75 648 GLY A C 1
ATOM 5035 O O . GLY A 1 648 ? 5.015 -14.251 24.179 1.00 95.75 648 GLY A O 1
ATOM 5036 N N . THR A 1 649 ? 5.828 -15.926 22.937 1.00 94.31 649 THR A N 1
ATOM 5037 C CA . THR A 1 649 ? 6.566 -16.585 24.031 1.00 94.31 649 THR A CA 1
ATOM 5038 C C . THR A 1 649 ? 8.059 -16.240 24.055 1.00 94.31 649 THR A C 1
ATOM 5040 O O . THR A 1 649 ? 8.818 -16.911 24.751 1.00 94.31 649 THR A O 1
ATOM 5043 N N . ASN A 1 650 ? 8.512 -15.268 23.258 1.00 93.69 650 ASN A N 1
ATOM 5044 C CA . ASN A 1 650 ? 9.921 -14.885 23.204 1.00 93.69 650 ASN A CA 1
ATOM 5045 C C . ASN A 1 650 ? 10.349 -14.202 24.510 1.00 93.69 650 ASN A C 1
ATOM 5047 O O . ASN A 1 650 ? 9.567 -13.480 25.127 1.00 93.69 650 ASN A O 1
ATOM 5051 N N . VAL A 1 651 ? 11.611 -14.412 24.889 1.00 93.81 651 VAL A N 1
ATOM 5052 C CA . VAL A 1 651 ? 12.236 -13.791 26.062 1.00 93.81 651 VAL A CA 1
ATOM 5053 C C . VAL A 1 651 ? 13.287 -12.798 25.585 1.00 93.81 651 VAL A C 1
ATOM 5055 O O . VAL A 1 651 ? 14.272 -13.181 24.952 1.00 93.81 651 VAL A O 1
ATOM 5058 N N . VAL A 1 652 ? 13.074 -11.518 25.874 1.00 94.31 652 VAL A N 1
ATOM 5059 C CA . VAL A 1 652 ? 14.016 -10.442 25.562 1.00 94.31 652 VAL A CA 1
ATOM 5060 C C . VAL A 1 652 ? 15.025 -10.334 26.701 1.00 94.31 652 VAL A C 1
ATOM 5062 O O . VAL A 1 652 ? 14.659 -10.035 27.833 1.00 94.31 652 VAL A O 1
ATOM 5065 N N . THR A 1 653 ? 16.301 -10.574 26.404 1.00 91.81 653 THR A N 1
ATOM 5066 C CA . THR A 1 653 ? 17.401 -10.570 27.384 1.00 91.81 653 THR A CA 1
ATOM 5067 C C . THR A 1 653 ? 18.494 -9.571 27.010 1.00 91.81 653 THR A C 1
ATOM 5069 O O . THR A 1 653 ? 18.549 -9.073 25.886 1.00 91.81 653 THR A O 1
ATOM 5072 N N . GLY A 1 654 ? 19.452 -9.377 27.917 1.00 88.56 654 GLY A N 1
ATOM 5073 C CA . GLY A 1 654 ? 20.666 -8.593 27.679 1.00 88.56 654 GLY A CA 1
ATOM 5074 C C . GLY A 1 654 ? 20.605 -7.218 28.336 1.00 88.56 654 GLY A C 1
ATOM 5075 O O . GLY A 1 654 ? 19.653 -6.884 29.028 1.00 88.56 654 GLY A O 1
ATOM 5076 N N . SER A 1 655 ? 21.636 -6.403 28.144 1.00 89.88 655 SER A N 1
ATOM 5077 C CA . SER A 1 655 ? 21.785 -5.114 28.837 1.00 89.88 655 SER A CA 1
ATOM 5078 C C . SER A 1 655 ? 21.097 -3.923 28.158 1.00 89.88 655 SER A C 1
ATOM 5080 O O . SER A 1 655 ? 21.402 -2.776 28.476 1.00 89.88 655 SER A O 1
ATOM 5082 N N . GLY A 1 656 ? 20.209 -4.180 27.194 1.00 92.06 656 GLY A N 1
ATOM 5083 C CA . GLY A 1 656 ? 19.534 -3.142 26.418 1.00 92.06 656 GLY A CA 1
ATOM 5084 C C . GLY A 1 656 ? 18.383 -2.519 27.197 1.00 92.06 656 GLY A C 1
ATOM 5085 O O . GLY A 1 656 ? 17.900 -3.102 28.165 1.00 92.06 656 GLY A O 1
ATOM 5086 N N . MET A 1 657 ? 17.947 -1.332 26.781 1.00 94.88 657 MET A N 1
ATOM 5087 C CA . MET A 1 657 ? 16.720 -0.740 27.314 1.00 94.88 657 MET A CA 1
ATOM 5088 C C . MET A 1 657 ? 15.473 -1.397 26.707 1.00 94.88 657 MET A C 1
ATOM 5090 O O . MET A 1 657 ? 15.509 -1.858 25.563 1.00 94.88 657 MET A O 1
ATOM 5094 N N . PHE A 1 658 ? 14.366 -1.372 27.448 1.00 97.44 658 PHE A N 1
ATOM 5095 C CA . PHE A 1 658 ? 13.040 -1.711 26.938 1.00 97.44 658 PHE A CA 1
ATOM 5096 C C . PHE A 1 658 ? 12.041 -0.625 27.352 1.00 97.44 658 PHE A C 1
ATOM 5098 O O . PHE A 1 658 ? 11.773 -0.446 28.539 1.00 97.44 658 PHE A O 1
ATOM 5105 N N . ALA A 1 659 ? 11.489 0.102 26.383 1.00 97.88 659 ALA A N 1
ATOM 5106 C CA . ALA A 1 659 ? 10.527 1.172 26.627 1.00 97.88 659 ALA A CA 1
ATOM 5107 C C . ALA A 1 659 ? 9.205 0.959 25.881 1.00 97.88 659 ALA A C 1
ATOM 5109 O O . ALA A 1 659 ? 9.180 0.425 24.771 1.00 97.88 659 ALA A O 1
ATOM 5110 N N . VAL A 1 660 ? 8.106 1.405 26.487 1.00 98.56 660 VAL A N 1
ATOM 5111 C CA . VAL A 1 660 ? 6.782 1.476 25.858 1.00 98.56 660 VAL A CA 1
ATOM 5112 C C . VAL A 1 660 ? 6.235 2.878 26.076 1.00 98.56 660 VAL A C 1
ATOM 5114 O O . VAL A 1 660 ? 5.957 3.267 27.213 1.00 98.56 660 VAL A O 1
ATOM 5117 N N . ASP A 1 661 ? 6.097 3.622 24.984 1.00 97.75 661 ASP A N 1
ATOM 5118 C CA . ASP A 1 661 ? 5.657 5.012 25.009 1.00 97.75 661 ASP A CA 1
ATOM 5119 C C . ASP A 1 661 ? 4.139 5.130 25.199 1.00 97.75 661 ASP A C 1
ATOM 5121 O O . ASP A 1 661 ? 3.380 4.163 25.076 1.00 97.75 661 ASP A O 1
ATOM 5125 N N . SER A 1 662 ? 3.674 6.354 25.456 1.00 97.06 662 SER A N 1
ATOM 5126 C CA . SER A 1 662 ? 2.246 6.678 25.489 1.00 97.06 662 SER A CA 1
ATOM 5127 C C . SER A 1 662 ? 1.546 6.250 24.190 1.00 97.06 662 SER A C 1
ATOM 5129 O O . SER A 1 662 ? 1.935 6.635 23.082 1.00 97.06 662 SER A O 1
ATOM 5131 N N . GLY A 1 663 ? 0.501 5.426 24.317 1.00 95.44 663 GLY A N 1
ATOM 5132 C CA . GLY A 1 663 ? -0.217 4.833 23.185 1.00 95.44 663 GLY A CA 1
ATOM 5133 C C . GLY A 1 663 ? 0.463 3.615 22.544 1.00 95.44 663 GLY A C 1
ATOM 5134 O O . GLY A 1 663 ? -0.111 3.037 21.622 1.00 95.44 663 GLY A O 1
ATOM 5135 N N . GLY A 1 664 ? 1.648 3.206 23.006 1.00 98.38 664 GLY A N 1
ATOM 5136 C CA . GLY A 1 664 ? 2.284 1.942 22.632 1.00 98.38 664 GLY A CA 1
ATOM 5137 C C . GLY A 1 664 ? 1.641 0.746 23.340 1.00 98.38 664 GLY A C 1
ATOM 5138 O O . GLY A 1 664 ? 1.041 0.881 24.411 1.00 98.38 664 GLY A O 1
ATOM 5139 N N . THR A 1 665 ? 1.740 -0.439 22.738 1.00 98.81 665 THR A N 1
ATOM 5140 C CA . THR A 1 665 ? 1.135 -1.672 23.265 1.00 98.81 665 THR A CA 1
ATOM 5141 C C . THR A 1 665 ? 2.115 -2.841 23.236 1.00 98.81 665 THR A C 1
ATOM 5143 O O . THR A 1 665 ? 2.777 -3.068 22.227 1.00 98.81 665 THR A O 1
ATOM 5146 N N . VAL A 1 666 ? 2.175 -3.635 24.307 1.00 98.56 666 VAL A N 1
ATOM 5147 C CA . VAL A 1 666 ? 2.911 -4.912 24.324 1.00 98.56 666 VAL A CA 1
ATOM 5148 C C . VAL A 1 666 ? 1.930 -6.073 24.377 1.00 98.56 666 VAL A C 1
ATOM 5150 O O . VAL A 1 666 ? 1.063 -6.123 25.247 1.00 98.56 666 VAL A O 1
ATOM 5153 N N . GLU A 1 667 ? 2.087 -7.029 23.468 1.00 98.38 667 GLU A N 1
ATOM 5154 C CA . GLU A 1 667 ? 1.368 -8.300 23.477 1.00 98.38 667 GLU A CA 1
ATOM 5155 C C . GLU A 1 667 ? 2.320 -9.453 23.824 1.00 98.38 667 GLU A C 1
ATOM 5157 O O . GLU A 1 667 ? 3.413 -9.553 23.264 1.00 98.38 667 GLU A O 1
ATOM 5162 N N . LEU A 1 668 ? 1.910 -10.347 24.729 1.00 97.00 668 LEU A N 1
ATOM 5163 C CA . LEU A 1 668 ? 2.713 -11.494 25.149 1.00 97.00 668 LEU A CA 1
ATOM 5164 C C . LEU A 1 668 ? 1.884 -12.739 25.496 1.00 97.00 668 LEU A C 1
ATOM 5166 O O . LEU A 1 668 ? 0.784 -12.679 26.043 1.00 97.00 668 LEU A O 1
ATOM 5170 N N . ALA A 1 669 ? 2.493 -13.898 25.264 1.00 96.38 669 ALA A N 1
ATOM 5171 C CA . ALA A 1 669 ? 1.962 -15.230 25.549 1.00 96.38 669 ALA A CA 1
ATOM 5172 C C . ALA A 1 669 ? 2.793 -16.009 26.591 1.00 96.38 669 ALA A C 1
ATOM 5174 O O . ALA A 1 669 ? 2.459 -17.150 26.911 1.00 96.38 669 ALA A O 1
ATOM 5175 N N . HIS A 1 670 ? 3.866 -15.417 27.131 1.00 95.12 670 HIS A N 1
ATOM 5176 C CA . HIS A 1 670 ? 4.713 -16.054 28.143 1.00 95.12 670 HIS A CA 1
ATOM 5177 C C . HIS A 1 670 ? 3.959 -16.279 29.468 1.00 95.12 670 HIS A C 1
ATOM 5179 O O . HIS A 1 670 ? 3.352 -15.354 30.006 1.00 95.12 670 HIS A O 1
ATOM 5185 N N . GLU A 1 671 ? 4.017 -17.494 30.025 1.00 90.00 671 GLU A N 1
ATOM 5186 C CA . GLU A 1 671 ? 3.197 -17.935 31.175 1.00 90.00 671 GLU A CA 1
ATOM 5187 C C . GLU A 1 671 ? 3.389 -17.072 32.430 1.00 90.00 671 GLU A C 1
ATOM 5189 O O . GLU A 1 671 ? 2.451 -16.811 33.175 1.00 90.00 671 GLU A O 1
ATOM 5194 N N . ARG A 1 672 ? 4.608 -16.580 32.650 1.00 91.44 672 ARG A N 1
ATOM 5195 C CA . ARG A 1 672 ? 4.954 -15.734 33.804 1.00 91.44 672 ARG A CA 1
ATOM 5196 C C . ARG A 1 672 ? 4.920 -14.227 33.513 1.00 91.44 672 ARG A C 1
ATOM 5198 O O . ARG A 1 672 ? 5.483 -13.446 34.269 1.00 91.44 672 ARG A O 1
ATOM 5205 N N . GLY A 1 673 ? 4.280 -13.835 32.412 1.00 94.50 673 GLY A N 1
ATOM 5206 C CA . GLY A 1 673 ? 4.055 -12.436 32.060 1.00 94.50 673 GLY A CA 1
ATOM 5207 C C . GLY A 1 673 ? 5.327 -11.655 31.755 1.00 94.50 673 GLY A C 1
ATOM 5208 O O . GLY A 1 673 ? 6.289 -12.203 31.214 1.00 94.50 673 GLY A O 1
ATOM 5209 N N . LEU A 1 674 ? 5.293 -10.361 32.076 1.00 96.69 674 LEU A N 1
ATOM 5210 C CA . LEU A 1 674 ? 6.317 -9.382 31.718 1.00 96.69 674 LEU A CA 1
ATOM 5211 C C . LEU A 1 674 ? 7.670 -9.702 32.351 1.00 96.69 674 LEU A C 1
ATOM 5213 O O . LEU A 1 674 ? 8.670 -9.625 31.650 1.00 96.69 674 LEU A O 1
ATOM 5217 N N . ASP A 1 675 ? 7.699 -10.128 33.617 1.00 94.75 675 ASP A N 1
ATOM 5218 C CA . ASP A 1 675 ? 8.938 -10.409 34.368 1.00 94.75 675 ASP A CA 1
ATOM 5219 C C . ASP A 1 675 ? 9.833 -11.441 33.674 1.00 94.75 675 ASP A C 1
ATOM 5221 O O . ASP A 1 675 ? 11.052 -11.426 33.825 1.00 94.75 675 ASP A O 1
ATOM 5225 N N . GLU A 1 676 ? 9.227 -12.351 32.910 1.00 94.94 676 GLU A N 1
ATOM 5226 C CA . GLU A 1 676 ? 9.957 -13.411 32.218 1.00 94.94 676 GLU A CA 1
ATOM 5227 C C . GLU A 1 676 ? 9.949 -13.255 30.699 1.00 94.94 676 GLU A C 1
ATOM 5229 O O . GLU A 1 676 ? 10.799 -13.832 30.037 1.00 94.94 676 GLU A O 1
ATOM 5234 N N . ALA A 1 677 ? 9.061 -12.433 30.136 1.00 95.88 677 ALA A N 1
ATOM 5235 C CA . ALA A 1 677 ? 9.163 -12.015 28.739 1.00 95.88 677 ALA A CA 1
ATOM 5236 C C . ALA A 1 677 ? 10.232 -10.923 28.535 1.00 95.88 677 ALA A C 1
ATOM 5238 O O . ALA A 1 677 ? 10.839 -10.850 27.468 1.00 95.88 677 ALA A O 1
ATOM 5239 N N . ILE A 1 678 ? 10.470 -10.077 29.543 1.00 96.81 678 ILE A N 1
ATOM 5240 C CA . ILE A 1 678 ? 11.367 -8.916 29.498 1.00 96.81 678 ILE A CA 1
ATOM 5241 C C . ILE A 1 678 ? 12.376 -9.048 30.644 1.00 96.81 678 ILE A C 1
ATOM 5243 O O . ILE A 1 678 ? 12.187 -8.537 31.742 1.00 96.81 678 ILE A O 1
ATOM 5247 N N . GLN A 1 679 ? 13.476 -9.742 30.365 1.00 94.75 679 GLN A N 1
ATOM 5248 C CA . GLN A 1 679 ? 14.576 -10.011 31.298 1.00 94.75 679 GLN A CA 1
ATOM 5249 C C . GLN A 1 679 ? 15.815 -9.170 30.968 1.00 94.75 679 GLN A C 1
ATOM 5251 O O . GLN A 1 679 ? 16.960 -9.620 31.099 1.00 94.75 679 GLN A O 1
ATOM 5256 N N . VAL A 1 680 ? 15.606 -7.951 30.472 1.00 94.06 680 VAL A N 1
ATOM 5257 C CA . VAL A 1 680 ? 16.717 -7.038 30.210 1.00 94.06 680 VAL A CA 1
ATOM 5258 C C . VAL A 1 680 ? 17.281 -6.498 31.525 1.00 94.06 680 VAL A C 1
ATOM 5260 O O . VAL A 1 680 ? 16.546 -6.251 32.476 1.00 94.06 680 VAL A O 1
ATOM 5263 N N . THR A 1 681 ? 18.597 -6.302 31.589 1.00 93.62 681 THR A N 1
ATOM 5264 C CA . THR A 1 681 ? 19.264 -5.684 32.750 1.00 93.62 681 THR A CA 1
ATOM 5265 C C . THR A 1 681 ? 19.436 -4.173 32.591 1.00 93.62 681 THR A C 1
ATOM 5267 O O . THR A 1 681 ? 19.973 -3.524 33.487 1.00 93.62 681 THR A O 1
ATOM 5270 N N . GLY A 1 682 ? 19.073 -3.624 31.428 1.00 92.94 682 GLY A N 1
ATOM 5271 C CA . GLY A 1 682 ? 19.025 -2.185 31.194 1.00 92.94 682 GLY A CA 1
ATOM 5272 C C . GLY A 1 682 ? 17.738 -1.552 31.741 1.00 92.94 682 GLY A C 1
ATOM 5273 O O . GLY A 1 682 ? 16.911 -2.240 32.339 1.00 92.94 682 GLY A O 1
ATOM 5274 N N . PRO A 1 683 ? 17.554 -0.235 31.550 1.00 94.75 683 PRO A N 1
ATOM 5275 C CA . PRO A 1 683 ? 16.346 0.460 31.981 1.00 94.75 683 PRO A CA 1
ATOM 5276 C C . PRO A 1 683 ? 15.078 -0.111 31.332 1.00 94.75 683 PRO A C 1
ATOM 5278 O O . PRO A 1 683 ? 15.037 -0.309 30.116 1.00 94.75 683 PRO A O 1
ATOM 5281 N N . ILE A 1 684 ? 14.042 -0.319 32.147 1.00 96.69 684 ILE A N 1
ATOM 5282 C CA . ILE A 1 684 ? 12.693 -0.685 31.707 1.00 96.69 684 ILE A CA 1
ATOM 5283 C C . ILE A 1 684 ? 11.765 0.483 32.042 1.00 96.69 684 ILE A C 1
ATOM 5285 O O . ILE A 1 684 ? 11.671 0.874 33.206 1.00 96.69 684 ILE A O 1
ATOM 5289 N N . THR A 1 685 ? 11.088 1.034 31.034 1.00 96.88 685 THR A N 1
ATOM 5290 C CA . THR A 1 685 ? 10.194 2.190 31.198 1.00 96.88 685 THR A CA 1
ATOM 5291 C C . THR A 1 685 ? 8.865 1.931 30.508 1.00 96.88 685 THR A C 1
ATOM 5293 O O . THR A 1 685 ? 8.817 1.742 29.297 1.00 96.88 685 THR A O 1
ATOM 5296 N N . PHE A 1 686 ? 7.769 1.983 31.255 1.00 97.69 686 PHE A N 1
ATOM 5297 C CA . PHE A 1 686 ? 6.421 1.872 30.705 1.00 97.69 686 PHE A CA 1
ATOM 5298 C C . PHE A 1 686 ? 5.633 3.132 31.039 1.00 97.69 686 PHE A C 1
ATOM 5300 O O . PHE A 1 686 ? 5.480 3.479 32.210 1.00 97.69 686 PHE A O 1
ATOM 5307 N N . ASP A 1 687 ? 5.144 3.828 30.016 1.00 97.31 687 ASP A N 1
ATOM 5308 C CA . ASP A 1 687 ? 4.270 4.978 30.215 1.00 97.31 687 ASP A CA 1
ATOM 5309 C C . ASP A 1 687 ? 2.913 4.532 30.788 1.00 97.31 687 ASP A C 1
ATOM 5311 O O . ASP A 1 687 ? 2.373 3.488 30.421 1.00 97.31 687 ASP A O 1
ATOM 5315 N N . LYS A 1 688 ? 2.308 5.341 31.663 1.00 93.12 688 LYS A N 1
ATOM 5316 C CA . LYS A 1 688 ? 0.980 5.052 32.241 1.00 93.12 688 LYS A CA 1
ATOM 5317 C C . LYS A 1 688 ? -0.149 5.010 31.199 1.00 93.12 688 LYS A C 1
ATOM 5319 O O . LYS A 1 688 ? -1.250 4.543 31.489 1.00 93.12 688 LYS A O 1
ATOM 5324 N N . HIS A 1 689 ? 0.099 5.541 30.004 1.00 95.56 689 HIS A N 1
ATOM 5325 C CA . HIS A 1 689 ? -0.791 5.500 28.852 1.00 95.56 689 HIS A CA 1
ATOM 5326 C C . HIS A 1 689 ? -0.457 4.349 27.876 1.00 95.56 689 HIS A C 1
ATOM 5328 O O . HIS A 1 689 ? -1.055 4.265 26.799 1.00 95.56 689 HIS A O 1
ATOM 5334 N N . ALA A 1 690 ? 0.465 3.451 28.234 1.00 98.25 690 ALA A N 1
ATOM 5335 C CA . ALA A 1 690 ? 0.737 2.218 27.500 1.00 98.25 690 ALA A CA 1
ATOM 5336 C C . ALA A 1 690 ? -0.368 1.170 27.711 1.00 98.25 690 ALA A C 1
ATOM 5338 O O . ALA A 1 690 ? -1.125 1.214 28.685 1.00 98.25 690 ALA A O 1
ATOM 5339 N N . SER A 1 691 ? -0.465 0.214 26.788 1.00 98.62 691 SER A N 1
ATOM 5340 C CA . SER A 1 691 ? -1.436 -0.885 26.844 1.00 98.62 691 SER A CA 1
ATOM 5341 C C . SER A 1 691 ? -0.761 -2.256 26.844 1.00 98.62 691 SER A C 1
ATOM 5343 O O . SER A 1 691 ? 0.342 -2.423 26.325 1.00 98.62 691 SER A O 1
ATOM 5345 N N . PHE A 1 692 ? -1.438 -3.260 27.398 1.00 98.62 692 PHE A N 1
ATOM 5346 C CA . PHE A 1 692 ? -0.899 -4.615 27.524 1.00 98.62 692 PHE A CA 1
ATOM 5347 C C . PHE A 1 692 ? -1.934 -5.665 27.124 1.00 98.62 692 PHE A C 1
ATOM 5349 O O . PHE A 1 692 ? -3.090 -5.597 27.544 1.00 98.62 692 PHE A O 1
ATOM 5356 N N . ILE A 1 693 ? -1.509 -6.644 26.324 1.00 98.50 693 ILE A N 1
ATOM 5357 C CA . ILE A 1 693 ? -2.334 -7.752 25.836 1.00 98.50 693 ILE A CA 1
ATOM 5358 C C . ILE A 1 693 ? -1.709 -9.074 26.280 1.00 98.50 693 ILE A C 1
ATOM 5360 O O . ILE A 1 693 ? -0.556 -9.367 25.966 1.00 98.50 693 ILE A O 1
ATOM 5364 N N . PHE A 1 694 ? -2.487 -9.905 26.968 1.00 98.06 694 PHE A N 1
ATOM 5365 C CA . PHE A 1 694 ? -2.072 -11.249 27.367 1.00 98.06 694 PHE A CA 1
ATOM 5366 C C . PHE A 1 694 ? -2.807 -12.286 26.517 1.00 98.06 694 PHE A C 1
ATOM 5368 O O . PHE A 1 694 ? -4.019 -12.458 26.660 1.00 98.06 694 PHE A O 1
ATOM 5375 N N . SER A 1 695 ? -2.077 -12.956 25.623 1.00 96.50 695 SER A N 1
ATOM 5376 C CA . SER A 1 695 ? -2.620 -13.847 24.584 1.00 96.50 695 SER A CA 1
ATOM 5377 C C . SER A 1 695 ? -2.108 -15.293 24.660 1.00 96.50 695 SER A C 1
ATOM 5379 O O . SER A 1 695 ? -2.149 -16.038 23.680 1.00 96.50 695 SER A O 1
ATOM 5381 N N . GLY A 1 696 ? -1.618 -15.716 25.831 1.00 95.25 696 GLY A N 1
ATOM 5382 C CA . GLY A 1 696 ? -1.156 -17.084 26.068 1.00 95.25 696 GLY A CA 1
ATOM 5383 C C . GLY A 1 696 ? -2.278 -18.124 26.089 1.00 95.25 696 GLY A C 1
ATOM 5384 O O . GLY A 1 696 ? -3.461 -17.809 26.017 1.00 95.25 696 GLY A O 1
ATOM 5385 N N . THR A 1 697 ? -1.897 -19.399 26.206 1.00 94.56 697 THR A N 1
ATOM 5386 C CA . THR A 1 697 ? -2.846 -20.529 26.289 1.00 94.56 697 THR A CA 1
ATOM 5387 C C . THR A 1 697 ? -2.869 -21.216 27.653 1.00 94.56 697 THR A C 1
ATOM 5389 O O . THR A 1 697 ? -3.751 -22.034 27.907 1.00 94.56 697 THR A O 1
ATOM 5392 N N . LYS A 1 698 ? -1.888 -20.937 28.517 1.00 95.56 698 LYS A N 1
ATOM 5393 C CA . LYS A 1 698 ? -1.864 -21.379 29.919 1.00 95.56 698 LYS A CA 1
ATOM 5394 C C . LYS A 1 698 ? -2.127 -20.191 30.829 1.00 95.56 698 LYS A C 1
ATOM 5396 O O . LYS A 1 698 ? -1.908 -19.063 30.402 1.00 95.56 698 LYS A O 1
ATOM 5401 N N . ALA A 1 699 ? -2.573 -20.441 32.059 1.00 94.75 699 ALA A N 1
ATOM 5402 C CA . ALA A 1 699 ? -2.854 -19.376 33.017 1.00 94.75 699 ALA A CA 1
ATOM 5403 C C . ALA A 1 699 ? -1.631 -18.459 33.157 1.00 94.75 699 ALA A C 1
ATOM 5405 O O . ALA A 1 699 ? -0.515 -18.950 33.339 1.00 94.75 699 ALA A O 1
ATOM 5406 N N . GLN A 1 700 ? -1.845 -17.151 33.026 1.00 95.56 700 GLN A N 1
ATOM 5407 C CA . GLN A 1 700 ? -0.771 -16.161 33.064 1.00 95.56 700 GLN A CA 1
ATOM 5408 C C . GLN A 1 700 ? -0.870 -15.271 34.302 1.00 95.56 700 GLN A C 1
ATOM 5410 O O . GLN A 1 700 ? -1.951 -14.979 34.817 1.00 95.56 700 GLN A O 1
ATOM 5415 N N . ILE A 1 701 ? 0.288 -14.800 34.751 1.00 95.00 701 ILE A N 1
ATOM 5416 C CA . ILE A 1 701 ? 0.415 -13.748 35.761 1.00 95.00 701 ILE A CA 1
ATOM 5417 C C . ILE A 1 701 ? 1.073 -12.552 35.070 1.00 95.00 701 ILE A C 1
ATOM 5419 O O . ILE A 1 701 ? 2.090 -12.777 34.422 1.00 95.00 701 ILE A O 1
ATOM 5423 N N . PRO A 1 702 ? 0.557 -11.312 35.180 1.00 95.12 702 PRO A N 1
ATOM 5424 C CA . PRO A 1 702 ? 1.144 -10.176 34.470 1.00 95.12 702 PRO A CA 1
ATOM 5425 C C . PRO A 1 702 ? 2.596 -9.859 34.840 1.00 95.12 702 PRO A C 1
ATOM 5427 O O . PRO A 1 702 ? 3.358 -9.448 33.968 1.00 95.12 702 PRO A O 1
ATOM 5430 N N . GLY A 1 703 ? 2.977 -10.091 36.098 1.00 93.50 703 GLY A N 1
ATOM 5431 C CA . GLY A 1 703 ? 4.310 -9.806 36.632 1.00 93.50 703 GLY A CA 1
ATOM 5432 C C . GLY A 1 703 ? 4.366 -8.530 37.476 1.00 93.50 703 GLY A C 1
ATOM 5433 O O . GLY A 1 703 ? 3.403 -7.767 37.560 1.00 93.50 703 GLY A O 1
ATOM 5434 N N . THR A 1 704 ? 5.500 -8.329 38.136 1.00 93.00 704 THR A N 1
ATOM 5435 C CA . THR A 1 704 ? 5.847 -7.145 38.935 1.00 93.00 704 THR A CA 1
ATOM 5436 C C . THR A 1 704 ? 6.277 -5.952 38.087 1.00 93.00 704 THR A C 1
ATOM 5438 O O . THR A 1 704 ? 6.184 -4.823 38.555 1.00 93.00 704 THR A O 1
ATOM 5441 N N . LEU A 1 705 ? 6.688 -6.184 36.837 1.00 95.44 705 LEU A N 1
ATOM 5442 C CA . LEU A 1 705 ? 7.012 -5.133 35.875 1.00 95.44 705 LEU A CA 1
ATOM 5443 C C . LEU A 1 705 ? 5.779 -4.394 35.337 1.00 95.44 705 LEU A C 1
ATOM 5445 O O . LEU A 1 705 ? 5.932 -3.305 34.790 1.00 95.44 705 LEU A O 1
ATOM 5449 N N . LEU A 1 706 ? 4.571 -4.960 35.453 1.00 95.88 706 LEU A N 1
ATOM 5450 C CA . LEU A 1 706 ? 3.358 -4.265 35.017 1.00 95.88 706 LEU A CA 1
ATOM 5451 C C . LEU A 1 706 ? 3.186 -2.972 35.840 1.00 95.88 706 LEU A C 1
ATOM 5453 O O . LEU A 1 706 ? 3.192 -3.054 37.070 1.00 95.88 706 LEU A O 1
ATOM 5457 N N . PRO A 1 707 ? 2.986 -1.802 35.207 1.00 95.12 707 PRO A N 1
ATOM 5458 C CA . PRO A 1 707 ? 2.707 -0.572 35.938 1.00 95.12 707 PRO A CA 1
ATOM 5459 C C . PRO A 1 707 ? 1.418 -0.682 36.754 1.00 95.12 707 PRO A C 1
ATOM 5461 O O . PRO A 1 707 ? 0.466 -1.347 36.345 1.00 95.12 707 PRO A O 1
ATOM 5464 N N . ASP A 1 708 ? 1.353 0.045 37.868 1.00 96.19 708 ASP A N 1
ATOM 5465 C CA . ASP A 1 708 ? 0.133 0.161 38.678 1.00 96.19 708 ASP A CA 1
ATOM 5466 C C . ASP A 1 708 ? -1.009 0.885 37.944 1.00 96.19 708 ASP A C 1
ATOM 5468 O O . ASP A 1 708 ? -2.163 0.818 38.366 1.00 96.19 708 ASP A O 1
ATOM 5472 N N . THR A 1 709 ? -0.698 1.560 36.835 1.00 97.69 709 THR A N 1
ATOM 5473 C CA . THR A 1 709 ? -1.627 2.310 35.996 1.00 97.69 709 THR A CA 1
ATOM 5474 C C . THR A 1 709 ? -1.325 2.064 34.523 1.00 97.69 709 THR A C 1
ATOM 5476 O O . THR A 1 709 ? -0.212 2.318 34.067 1.00 97.69 709 THR A O 1
ATOM 5479 N N . VAL A 1 710 ? -2.329 1.631 33.761 1.00 98.31 710 VAL A N 1
ATOM 5480 C CA . VAL A 1 710 ? -2.229 1.383 32.313 1.00 98.31 710 VAL A CA 1
ATOM 5481 C C . VAL A 1 710 ? -3.385 2.044 31.562 1.00 98.31 710 VAL A C 1
ATOM 5483 O O . VAL A 1 710 ? -4.434 2.339 32.144 1.00 98.31 710 VAL A O 1
ATOM 5486 N N . ASN A 1 711 ? -3.235 2.250 30.252 1.00 98.12 711 ASN A N 1
ATOM 5487 C CA . ASN A 1 711 ? -4.341 2.688 29.405 1.00 98.12 711 ASN A CA 1
ATOM 5488 C C . ASN A 1 711 ? -5.306 1.532 29.148 1.00 98.12 711 ASN A C 1
ATOM 5490 O O . ASN A 1 711 ? -6.405 1.528 29.692 1.00 98.12 711 ASN A O 1
ATOM 5494 N N . ASN A 1 712 ? -4.897 0.524 28.373 1.00 98.31 712 ASN A N 1
ATOM 5495 C CA . ASN A 1 712 ? -5.732 -0.648 28.118 1.00 98.31 712 ASN A CA 1
ATOM 5496 C C . ASN A 1 712 ? -5.085 -1.923 28.653 1.00 98.31 712 ASN A C 1
ATOM 5498 O O . ASN A 1 712 ? -3.876 -2.125 28.539 1.00 98.31 712 ASN A O 1
ATOM 5502 N N . PHE A 1 713 ? -5.919 -2.807 29.188 1.00 98.44 713 PHE A N 1
ATOM 5503 C CA . PHE A 1 713 ? -5.531 -4.135 29.638 1.00 98.44 713 PHE A CA 1
ATOM 5504 C C . PHE A 1 713 ? -6.425 -5.158 28.942 1.00 98.44 713 PHE A C 1
ATOM 5506 O O . PHE A 1 713 ? -7.637 -5.174 29.152 1.00 98.44 713 PHE A O 1
ATOM 5513 N N . VAL A 1 714 ? -5.849 -5.983 28.073 1.00 98.50 714 VAL A N 1
ATOM 5514 C CA . VAL A 1 714 ? -6.596 -6.919 27.228 1.00 98.50 714 VAL A CA 1
ATOM 5515 C C . VAL A 1 714 ? -6.283 -8.351 27.635 1.00 98.50 714 VAL A C 1
ATOM 5517 O O . VAL A 1 714 ? -5.132 -8.789 27.636 1.00 98.50 714 VAL A O 1
ATOM 5520 N N . ILE A 1 715 ? -7.336 -9.101 27.938 1.00 98.06 715 ILE A N 1
ATOM 5521 C CA . ILE A 1 715 ? -7.287 -10.515 28.286 1.00 98.06 715 ILE A CA 1
ATOM 5522 C C . ILE A 1 715 ? -7.774 -11.323 27.086 1.00 98.06 715 ILE A C 1
ATOM 5524 O O . ILE A 1 715 ? -8.967 -11.363 26.774 1.00 98.06 715 ILE A O 1
ATOM 5528 N N . ASN A 1 716 ? -6.835 -11.979 26.414 1.00 97.19 716 ASN A N 1
ATOM 5529 C CA . ASN A 1 716 ? -7.078 -12.885 25.297 1.00 97.19 716 ASN A CA 1
ATOM 5530 C C . ASN A 1 716 ? -6.462 -14.265 25.575 1.00 97.19 716 ASN A C 1
ATOM 5532 O O . ASN A 1 716 ? -5.872 -14.897 24.702 1.00 97.19 716 ASN A O 1
ATOM 5536 N N . ASN A 1 717 ? -6.590 -14.735 26.813 1.00 96.75 717 ASN A N 1
ATOM 5537 C CA . ASN A 1 717 ? -6.028 -15.998 27.261 1.00 96.75 717 ASN A CA 1
ATOM 5538 C C . ASN A 1 717 ? -7.139 -16.887 27.835 1.00 96.75 717 ASN A C 1
ATOM 5540 O O . ASN A 1 717 ? -7.632 -16.595 28.924 1.00 96.75 717 ASN A O 1
ATOM 5544 N N . PRO A 1 718 ? -7.510 -17.999 27.173 1.00 95.38 718 PRO A N 1
ATOM 5545 C CA . PRO A 1 718 ? -8.609 -18.859 27.616 1.00 95.38 718 PRO A CA 1
ATOM 5546 C C . PRO A 1 718 ? -8.408 -19.473 29.009 1.00 95.38 718 PRO A C 1
ATOM 5548 O O . PRO A 1 718 ? -9.392 -19.806 29.663 1.00 95.38 718 PRO A O 1
ATOM 5551 N N . ALA A 1 719 ? -7.164 -19.627 29.470 1.00 96.31 719 ALA A N 1
ATOM 5552 C CA . ALA A 1 719 ? -6.854 -20.144 30.802 1.00 96.31 719 ALA A CA 1
ATOM 5553 C C . ALA A 1 719 ? -6.898 -19.064 31.902 1.00 96.31 719 ALA A C 1
ATOM 5555 O O . ALA A 1 719 ? -6.744 -19.388 33.078 1.00 96.31 719 ALA A O 1
ATOM 5556 N N . GLY A 1 720 ? -7.135 -17.806 31.522 1.00 95.25 720 GLY A N 1
ATOM 5557 C CA . GLY A 1 720 ? -7.310 -16.677 32.425 1.00 95.25 720 GLY A CA 1
ATOM 5558 C C . GLY A 1 720 ? -6.009 -16.037 32.907 1.00 95.25 720 GLY A C 1
ATOM 5559 O O . GLY A 1 720 ? -4.905 -16.559 32.723 1.00 95.25 720 GLY A O 1
ATOM 5560 N N . ILE A 1 721 ? -6.168 -14.869 33.528 1.00 96.94 721 ILE A N 1
ATOM 5561 C CA . ILE A 1 721 ? -5.093 -14.051 34.095 1.00 96.94 721 ILE A CA 1
ATOM 5562 C C . ILE A 1 721 ? -5.327 -13.889 35.593 1.00 96.94 721 ILE A C 1
ATOM 5564 O O . ILE A 1 721 ? -6.443 -13.586 36.010 1.00 96.94 721 ILE A O 1
ATOM 5568 N N . THR A 1 722 ? -4.282 -14.049 36.407 1.00 96.69 722 THR A N 1
ATOM 5569 C CA . THR A 1 722 ? -4.350 -13.769 37.851 1.00 96.69 722 THR A CA 1
ATOM 5570 C C . THR A 1 722 ? -3.517 -12.548 38.218 1.00 96.69 722 THR A C 1
ATOM 5572 O O . THR A 1 722 ? -2.311 -12.510 37.978 1.00 96.69 722 THR A O 1
ATOM 5575 N N . LEU A 1 723 ? -4.161 -11.557 38.830 1.00 95.81 723 LEU A N 1
ATOM 5576 C CA . LEU A 1 723 ? -3.548 -10.320 39.295 1.00 95.81 723 LEU A CA 1
ATOM 5577 C C . LEU A 1 723 ? -3.104 -10.451 40.763 1.00 95.81 723 LEU A C 1
ATOM 5579 O O . LEU A 1 723 ? -3.913 -10.767 41.637 1.00 95.81 723 LEU A O 1
ATOM 5583 N N . PHE A 1 724 ? -1.830 -10.172 41.045 1.00 94.44 724 PHE A N 1
ATOM 5584 C CA . PHE A 1 724 ? -1.277 -10.177 42.411 1.00 94.44 724 PHE A CA 1
ATOM 5585 C C . PHE A 1 724 ? -0.909 -8.787 42.945 1.00 94.44 724 PHE A C 1
ATOM 5587 O O . PHE A 1 724 ? -0.731 -8.649 44.151 1.00 94.44 724 PHE A O 1
ATOM 5594 N N . ASN A 1 725 ? -0.854 -7.772 42.079 1.00 93.75 725 ASN A N 1
ATOM 5595 C CA . ASN A 1 725 ? -0.554 -6.381 42.428 1.00 93.75 725 ASN A CA 1
ATOM 5596 C C . ASN A 1 725 ? -1.759 -5.483 42.101 1.00 93.75 725 ASN A C 1
ATOM 5598 O O . ASN A 1 725 ? -2.534 -5.844 41.218 1.00 93.75 725 ASN A O 1
ATOM 5602 N N . PRO A 1 726 ? -1.946 -4.334 42.768 1.00 95.06 726 PRO A N 1
ATOM 5603 C CA . PRO A 1 726 ? -2.960 -3.357 42.373 1.00 95.06 726 PRO A CA 1
ATOM 5604 C C . PRO A 1 726 ? -2.789 -2.898 40.919 1.00 95.06 726 PRO A C 1
ATOM 5606 O O . PRO A 1 726 ? -1.667 -2.657 40.477 1.00 95.06 726 PRO A O 1
ATOM 5609 N N . LEU A 1 727 ? -3.898 -2.751 40.195 1.00 96.81 727 LEU A N 1
ATOM 5610 C CA . LEU A 1 727 ? -3.923 -2.264 38.818 1.00 96.81 727 LEU A CA 1
ATOM 5611 C C . LEU A 1 727 ? -5.058 -1.260 38.620 1.00 96.81 727 LEU A C 1
ATOM 5613 O O . LEU A 1 727 ? -6.219 -1.562 38.891 1.00 96.81 727 LEU A O 1
ATOM 5617 N N . THR A 1 728 ? -4.722 -0.097 38.074 1.00 97.44 728 THR A N 1
ATOM 5618 C CA . THR A 1 728 ? -5.660 0.920 37.600 1.00 97.44 728 THR A CA 1
ATOM 5619 C C . THR A 1 728 ? -5.699 0.916 36.076 1.00 97.44 728 THR A C 1
ATOM 5621 O O . THR A 1 728 ? -4.671 1.082 35.421 1.00 97.44 728 THR A O 1
ATOM 5624 N N . VAL A 1 729 ? -6.887 0.765 35.493 1.00 98.12 729 VAL A N 1
ATOM 5625 C CA . VAL A 1 729 ? -7.094 0.841 34.039 1.00 98.12 729 VAL A CA 1
ATOM 5626 C C . VAL A 1 729 ? -7.780 2.162 33.703 1.00 98.12 729 VAL A C 1
ATOM 5628 O O . VAL A 1 729 ? -8.903 2.392 34.144 1.00 98.12 729 VAL A O 1
ATOM 5631 N N . ASN A 1 730 ? -7.119 3.039 32.942 1.00 97.06 730 ASN A N 1
ATOM 5632 C CA . ASN A 1 730 ? -7.642 4.368 32.585 1.00 97.06 730 ASN A CA 1
ATOM 5633 C C . ASN A 1 730 ? -8.490 4.380 31.307 1.00 97.06 730 ASN A C 1
ATOM 5635 O O . ASN A 1 730 ? -9.399 5.197 31.187 1.00 97.06 730 ASN A O 1
ATOM 5639 N N . GLY A 1 731 ? -8.171 3.500 30.362 1.00 97.56 731 GLY A N 1
ATOM 5640 C CA . GLY A 1 731 ? -8.862 3.312 29.093 1.00 97.56 731 GLY A CA 1
ATOM 5641 C C . GLY A 1 731 ? -9.830 2.140 29.186 1.00 97.56 731 GLY A C 1
ATOM 5642 O O . GLY A 1 731 ? -10.933 2.288 29.701 1.00 97.56 731 GLY A O 1
ATOM 5643 N N . THR A 1 732 ? -9.446 0.967 28.684 1.00 98.25 732 THR A N 1
ATOM 5644 C CA . THR A 1 732 ? -10.348 -0.191 28.586 1.00 98.25 732 THR A CA 1
ATOM 5645 C C . THR A 1 732 ? -9.761 -1.452 29.212 1.00 98.25 732 THR A C 1
ATOM 5647 O O . THR A 1 732 ? -8.668 -1.883 28.842 1.00 98.25 732 THR A O 1
ATOM 5650 N N . LEU A 1 733 ? -10.524 -2.096 30.102 1.00 98.38 733 LEU A N 1
ATOM 5651 C CA . LEU A 1 733 ? -10.338 -3.514 30.417 1.00 98.38 733 LEU A CA 1
ATOM 5652 C C . LEU A 1 733 ? -11.136 -4.324 29.393 1.00 98.38 733 LEU A C 1
ATOM 5654 O O . LEU A 1 733 ? -12.363 -4.238 29.366 1.00 98.38 733 LEU A O 1
ATOM 5658 N N . GLU A 1 734 ? -10.463 -5.093 28.541 1.00 98.44 734 GLU A N 1
ATOM 5659 C CA . GLU A 1 734 ? -11.113 -5.876 27.487 1.00 98.44 734 GLU A CA 1
ATOM 5660 C C . GLU A 1 734 ? -10.964 -7.383 27.726 1.00 98.44 734 GLU A C 1
ATOM 5662 O O . GLU A 1 734 ? -9.854 -7.903 27.790 1.00 98.44 734 GLU A O 1
ATOM 5667 N N . LEU A 1 735 ? -12.085 -8.104 27.796 1.00 98.00 735 LEU A N 1
ATOM 5668 C CA . LEU A 1 735 ? -12.129 -9.563 27.874 1.00 98.00 735 LEU A CA 1
ATOM 5669 C C . LEU A 1 735 ? -12.510 -10.147 26.507 1.00 98.00 735 LEU A C 1
ATOM 5671 O O . LEU A 1 735 ? -13.693 -10.257 26.161 1.00 98.00 735 LEU A O 1
ATOM 5675 N N . GLN A 1 736 ? -11.497 -10.555 25.744 1.00 97.00 736 GLN A N 1
ATOM 5676 C CA . GLN A 1 736 ? -11.638 -11.262 24.466 1.00 97.00 736 GLN A CA 1
ATOM 5677 C C . GLN A 1 736 ? -11.775 -12.771 24.673 1.00 97.00 736 GLN A C 1
ATOM 5679 O O . GLN A 1 736 ? -12.597 -13.429 24.038 1.00 97.00 736 GLN A O 1
ATOM 5684 N N . ASN A 1 737 ? -10.966 -13.346 25.558 1.00 93.88 737 ASN A N 1
ATOM 5685 C CA . ASN A 1 737 ? -10.994 -14.775 25.832 1.00 93.88 737 ASN A CA 1
ATOM 5686 C C . ASN A 1 737 ? -10.473 -15.055 27.241 1.00 93.88 737 ASN A C 1
ATOM 5688 O O . ASN A 1 737 ? -9.445 -14.508 27.624 1.00 93.88 737 ASN A O 1
ATOM 5692 N N . GLY A 1 738 ? -11.167 -15.921 27.979 1.00 94.06 738 GLY A N 1
ATOM 5693 C CA . GLY A 1 738 ? -10.863 -16.242 29.374 1.00 94.06 738 GLY A CA 1
ATOM 5694 C C . GLY A 1 738 ? -11.475 -15.283 30.392 1.00 94.06 738 GLY A C 1
ATOM 5695 O O . GLY A 1 738 ? -12.521 -14.678 30.149 1.00 94.06 738 GLY A O 1
ATOM 5696 N N . PHE A 1 739 ? -10.837 -15.205 31.559 1.00 94.25 739 PHE A N 1
ATOM 5697 C CA . PHE A 1 739 ? -11.329 -14.515 32.752 1.00 94.25 739 PHE A CA 1
ATOM 5698 C C . PHE A 1 739 ? -10.183 -13.851 33.529 1.00 94.25 739 PHE A C 1
ATOM 5700 O O . PHE A 1 739 ? -9.015 -14.211 33.371 1.00 94.25 739 PHE A O 1
ATOM 5707 N N . LEU A 1 740 ? -10.532 -12.893 34.387 1.00 96.38 740 LEU A N 1
ATOM 5708 C CA . LEU A 1 740 ? -9.624 -12.284 35.356 1.00 96.38 740 LEU A CA 1
ATOM 5709 C C . LEU A 1 740 ? -9.857 -12.912 36.736 1.00 96.38 740 LEU A C 1
ATOM 5711 O O . LEU A 1 740 ? -10.986 -13.208 37.118 1.00 96.38 740 LEU A O 1
ATOM 5715 N N . SER A 1 741 ? -8.795 -13.108 37.505 1.00 96.50 741 SER A N 1
ATOM 5716 C CA . SER A 1 741 ? -8.855 -13.467 38.922 1.00 96.50 741 SER A CA 1
ATOM 5717 C C . SER A 1 741 ? -7.988 -12.514 39.733 1.00 96.50 741 SER A C 1
ATOM 5719 O O . SER A 1 741 ? -6.904 -12.128 39.299 1.00 96.50 741 SER A O 1
ATOM 5721 N N . LEU A 1 742 ? -8.458 -12.144 40.921 1.00 94.62 742 LEU A N 1
ATOM 5722 C CA . LEU A 1 742 ? -7.696 -11.349 41.879 1.00 94.62 742 LEU A CA 1
ATOM 5723 C C . LEU A 1 742 ? -7.100 -12.328 42.886 1.00 94.62 742 LEU A C 1
ATOM 5725 O O . LEU A 1 742 ? -7.837 -12.930 43.658 1.00 94.62 742 LEU A O 1
ATOM 5729 N N . GLY A 1 743 ? -5.788 -12.552 42.828 1.00 92.12 743 GLY A N 1
ATOM 5730 C CA . GLY A 1 743 ? -5.081 -13.271 43.883 1.00 92.12 743 GLY A CA 1
ATOM 5731 C C . GLY A 1 743 ? -5.047 -12.396 45.136 1.00 92.12 743 GLY A C 1
ATOM 5732 O O . GLY A 1 743 ? -6.036 -12.269 45.846 1.00 92.12 743 GLY A O 1
ATOM 5733 N N . ASN A 1 744 ? -3.915 -11.728 45.360 1.00 90.12 744 ASN A N 1
ATOM 5734 C CA . ASN A 1 744 ? -3.799 -10.677 46.381 1.00 90.12 744 ASN A CA 1
ATOM 5735 C C . ASN A 1 744 ? -3.905 -9.252 45.797 1.00 90.12 744 ASN A C 1
ATOM 5737 O O . ASN A 1 744 ? -3.763 -8.281 46.537 1.00 90.12 744 ASN A O 1
ATOM 5741 N N . GLY A 1 745 ? -4.104 -9.117 44.480 1.00 93.44 745 GLY A N 1
ATOM 5742 C CA . GLY A 1 745 ? -4.197 -7.822 43.804 1.00 93.44 745 GLY A CA 1
ATOM 5743 C C . GLY A 1 745 ? -5.581 -7.175 43.907 1.00 93.44 745 GLY A C 1
ATOM 5744 O O . GLY A 1 745 ? -6.551 -7.802 44.329 1.00 93.44 745 GLY A O 1
ATOM 5745 N N . THR A 1 746 ? -5.678 -5.923 43.458 1.00 94.19 746 THR A N 1
ATOM 5746 C CA . THR A 1 746 ? -6.939 -5.173 43.337 1.00 94.19 746 THR A CA 1
ATOM 5747 C C . THR A 1 746 ? -7.068 -4.562 41.947 1.00 94.19 746 THR A C 1
ATOM 5749 O O . THR A 1 746 ? -6.068 -4.209 41.327 1.00 94.19 746 THR A O 1
ATOM 5752 N N . LEU A 1 747 ? -8.300 -4.426 41.455 1.00 96.00 747 LEU A N 1
ATOM 5753 C CA . LEU A 1 747 ? -8.603 -3.749 40.196 1.00 96.00 747 LEU A CA 1
ATOM 5754 C C . LEU A 1 747 ? -9.316 -2.424 40.482 1.00 96.00 747 LEU A C 1
ATOM 5756 O O . LEU A 1 747 ? -10.300 -2.391 41.220 1.00 96.00 747 LEU A O 1
ATOM 5760 N N . HIS A 1 748 ? -8.841 -1.351 39.860 1.00 96.19 748 HIS A N 1
ATOM 5761 C CA . HIS A 1 748 ? -9.446 -0.027 39.895 1.00 96.19 748 HIS A CA 1
ATOM 5762 C C . HIS A 1 748 ? -9.681 0.490 38.475 1.00 96.19 748 HIS A C 1
ATOM 5764 O O . HIS A 1 748 ? -8.899 0.240 37.557 1.00 96.19 748 HIS A O 1
ATOM 5770 N N . TYR A 1 749 ? -10.753 1.254 38.305 1.00 96.38 749 TYR A N 1
ATOM 5771 C CA . TYR A 1 749 ? -11.069 1.929 37.055 1.00 96.38 749 TYR A CA 1
ATOM 5772 C C . TYR A 1 749 ? -10.790 3.423 37.180 1.00 96.38 749 TYR A C 1
ATOM 5774 O O . TYR A 1 749 ? -11.193 4.063 38.155 1.00 96.38 749 TYR A O 1
ATOM 5782 N N . GLY A 1 750 ? -10.111 3.981 36.179 1.00 95.12 750 GLY A N 1
ATOM 5783 C CA . GLY A 1 750 ? -9.979 5.423 36.027 1.00 95.12 750 GLY A CA 1
ATOM 5784 C C . GLY A 1 750 ? -11.339 6.091 35.756 1.00 95.12 750 GLY A C 1
ATOM 5785 O O . GLY A 1 750 ? -12.298 5.414 35.376 1.00 95.12 750 GLY A O 1
ATOM 5786 N N . PRO A 1 751 ? -11.447 7.425 35.905 1.00 94.12 751 PRO A N 1
ATOM 5787 C CA . PRO A 1 751 ? -12.726 8.142 35.811 1.00 94.12 751 PRO A CA 1
ATOM 5788 C C . PRO A 1 751 ? -13.481 7.950 34.490 1.00 94.12 751 PRO A C 1
ATOM 5790 O O . PRO A 1 751 ? -14.707 8.000 34.476 1.00 94.12 751 PRO A O 1
ATOM 5793 N N . GLU A 1 752 ? -12.747 7.722 33.400 1.00 94.44 752 GLU A N 1
ATOM 5794 C CA . GLU A 1 752 ? -13.275 7.566 32.039 1.00 94.44 752 GLU A CA 1
ATOM 5795 C C . GLU A 1 752 ? -13.202 6.118 31.530 1.00 94.44 752 GLU A C 1
ATOM 5797 O O . GLU A 1 752 ? -13.503 5.843 30.368 1.00 94.44 752 GLU A O 1
ATOM 5802 N N . ALA A 1 753 ? -12.810 5.181 32.395 1.00 96.44 753 ALA A N 1
ATOM 5803 C CA . ALA A 1 753 ? -12.494 3.831 31.975 1.00 96.44 753 ALA A CA 1
ATOM 5804 C C . ALA A 1 753 ? -13.739 3.015 31.604 1.00 96.44 753 ALA A C 1
ATOM 5806 O O . ALA A 1 753 ? -14.842 3.221 32.124 1.00 96.44 753 ALA A O 1
ATOM 5807 N N . SER A 1 754 ? -13.542 2.050 30.713 1.00 97.38 754 SER A N 1
ATOM 5808 C CA . SER A 1 754 ? -14.585 1.182 30.173 1.00 97.38 754 SER A CA 1
ATOM 5809 C C . SER A 1 754 ? -14.263 -0.290 30.422 1.00 97.38 754 SER A C 1
ATOM 5811 O O . SER A 1 754 ? -13.105 -0.707 30.381 1.00 97.38 754 SER A O 1
ATOM 5813 N N . LEU A 1 755 ? -15.298 -1.099 30.635 1.00 97.69 755 LEU A N 1
ATOM 5814 C CA . LEU A 1 755 ? -15.203 -2.559 30.606 1.00 97.69 755 LEU A CA 1
ATOM 5815 C C . LEU A 1 755 ? -15.798 -3.066 29.298 1.00 97.69 755 LEU A C 1
ATOM 5817 O O . LEU A 1 755 ? -16.951 -2.766 28.987 1.00 97.69 755 LEU A O 1
ATOM 5821 N N . LYS A 1 756 ? -15.035 -3.855 28.545 1.00 97.75 756 LYS A N 1
ATOM 5822 C CA . LYS A 1 756 ? -15.433 -4.364 27.234 1.00 97.75 756 LYS A CA 1
ATOM 5823 C C . LYS A 1 756 ? -15.403 -5.885 27.185 1.00 97.75 756 LYS A C 1
ATOM 5825 O O . LYS A 1 756 ? -14.406 -6.513 27.521 1.00 97.75 756 LYS A O 1
ATOM 5830 N N . TYR A 1 757 ? -16.473 -6.472 26.664 1.00 97.69 757 TYR A N 1
ATOM 5831 C CA . TYR A 1 757 ? -16.541 -7.889 26.311 1.00 97.69 757 TYR A CA 1
ATOM 5832 C C . TYR A 1 757 ? -16.609 -8.028 24.800 1.00 97.69 757 TYR A C 1
ATOM 5834 O O . TYR A 1 757 ? -17.582 -7.596 24.184 1.00 97.69 757 TYR A O 1
ATOM 5842 N N . SER A 1 758 ? -15.609 -8.655 24.195 1.00 96.44 758 SER A N 1
ATOM 5843 C CA . SER A 1 758 ? -15.469 -8.783 22.733 1.00 96.44 758 SER A CA 1
ATOM 5844 C C . SER A 1 758 ? -15.210 -10.219 22.282 1.00 96.44 758 SER A C 1
ATOM 5846 O O . SER A 1 758 ? -14.904 -10.465 21.114 1.00 96.44 758 SER A O 1
ATOM 5848 N N . GLY A 1 759 ? -15.357 -11.180 23.196 1.00 92.94 759 GLY A N 1
ATOM 5849 C CA . GLY A 1 759 ? -15.095 -12.578 22.913 1.00 92.94 759 GLY A CA 1
ATOM 5850 C C . GLY A 1 759 ? -16.022 -13.234 21.899 1.00 92.94 759 GLY A C 1
ATOM 5851 O O . GLY A 1 759 ? -17.078 -12.722 21.523 1.00 92.94 759 GLY A O 1
ATOM 5852 N N . LYS A 1 760 ? -15.593 -14.416 21.447 1.00 92.38 760 LYS A N 1
ATOM 5853 C CA . LYS A 1 760 ? -16.320 -15.252 20.475 1.00 92.38 760 LYS A CA 1
ATOM 5854 C C . LYS A 1 760 ? -17.147 -16.368 21.122 1.00 92.38 760 LYS A C 1
ATOM 5856 O O . LYS A 1 760 ? -17.938 -17.007 20.435 1.00 92.38 760 LYS A O 1
ATOM 5861 N N . SER A 1 761 ? -16.978 -16.585 22.424 1.00 93.25 761 SER A N 1
ATOM 5862 C CA . SER A 1 761 ? -17.716 -17.570 23.223 1.00 93.25 761 SER A CA 1
ATOM 5863 C C . SER A 1 761 ? -18.633 -16.854 24.214 1.00 93.25 761 SER A C 1
ATOM 5865 O O . SER A 1 761 ? -18.320 -15.722 24.587 1.00 93.25 761 SER A O 1
ATOM 5867 N N . PRO A 1 762 ? -19.746 -17.464 24.661 1.00 94.06 762 PRO A N 1
ATOM 5868 C CA . PRO A 1 762 ? -20.568 -16.874 25.710 1.00 94.06 762 PRO A CA 1
ATOM 5869 C C . PRO A 1 762 ? -19.741 -16.571 26.965 1.00 94.06 762 PRO A C 1
ATOM 5871 O O . PRO A 1 762 ? -18.912 -17.384 27.370 1.00 94.06 762 PRO A O 1
ATOM 5874 N N . GLN A 1 763 ? -19.976 -15.410 27.570 1.00 95.38 763 GLN A N 1
ATOM 5875 C CA . GLN A 1 763 ? -19.308 -14.959 28.792 1.00 95.38 763 GLN A CA 1
ATOM 5876 C C . GLN A 1 763 ? -20.345 -14.628 29.868 1.00 95.38 763 GLN A C 1
ATOM 5878 O O . GLN A 1 763 ? -21.503 -14.330 29.568 1.00 95.38 763 GLN A O 1
ATOM 5883 N N . THR A 1 764 ? -19.920 -14.650 31.123 1.00 95.69 764 THR A N 1
ATOM 5884 C CA . THR A 1 764 ? -20.709 -14.173 32.261 1.00 95.69 764 THR A CA 1
ATOM 5885 C C . THR A 1 764 ? -19.846 -13.186 33.023 1.00 95.69 764 THR A C 1
ATOM 5887 O O . THR A 1 764 ? -18.670 -13.466 33.239 1.00 95.69 764 THR A O 1
ATOM 5890 N N . THR A 1 765 ? -20.409 -12.032 33.373 1.00 95.81 765 THR A N 1
ATOM 5891 C CA . THR A 1 765 ? -19.688 -11.040 34.178 1.00 95.81 765 THR A CA 1
ATOM 5892 C C . THR A 1 765 ? -19.484 -11.565 35.603 1.00 95.81 765 THR A C 1
ATOM 5894 O O . THR A 1 765 ? -20.197 -12.468 36.030 1.00 95.81 765 THR A O 1
ATOM 5897 N N . THR A 1 766 ? -18.561 -11.004 36.372 1.00 95.38 766 THR A N 1
ATOM 5898 C CA . THR A 1 766 ? -18.263 -11.395 37.756 1.00 95.38 766 THR A CA 1
ATOM 5899 C C . THR A 1 766 ? -17.939 -10.171 38.617 1.00 95.38 766 THR A C 1
ATOM 5901 O O . THR A 1 766 ? -17.701 -9.081 38.095 1.00 95.38 766 THR A O 1
ATOM 5904 N N . ASP A 1 767 ? -17.914 -10.340 39.942 1.00 94.38 767 ASP A N 1
ATOM 5905 C CA . ASP A 1 767 ? -17.503 -9.285 40.879 1.00 94.38 767 ASP A CA 1
ATOM 5906 C C . ASP A 1 767 ? -16.025 -8.875 40.711 1.00 94.38 767 ASP A C 1
ATOM 5908 O O . ASP A 1 767 ? -15.624 -7.835 41.228 1.00 94.38 767 ASP A O 1
ATOM 5912 N N . VAL A 1 768 ? -15.209 -9.665 39.998 1.00 93.94 768 VAL A N 1
ATOM 5913 C CA . VAL A 1 768 ? -13.786 -9.372 39.776 1.00 93.94 768 VAL A CA 1
ATOM 5914 C C . VAL A 1 768 ? -13.610 -8.192 38.827 1.00 93.94 768 VAL A C 1
ATOM 5916 O O . VAL A 1 768 ? -13.016 -7.183 39.196 1.00 93.94 768 VAL A O 1
ATOM 5919 N N . GLU A 1 769 ? -14.108 -8.303 37.598 1.00 93.62 769 GLU A N 1
ATOM 5920 C CA . GLU A 1 769 ? -14.018 -7.234 36.605 1.00 93.62 769 GLU A CA 1
ATOM 5921 C C . GLU A 1 769 ? -15.140 -6.205 36.748 1.00 93.62 769 GLU A C 1
ATOM 5923 O O . GLU A 1 769 ? -15.033 -5.106 36.206 1.00 93.62 769 GLU A O 1
ATOM 5928 N N . LEU A 1 770 ? -16.207 -6.531 37.480 1.00 91.81 770 LEU A N 1
ATOM 5929 C CA . LEU A 1 770 ? -17.339 -5.641 37.707 1.00 91.81 770 LEU A CA 1
ATOM 5930 C C . LEU A 1 770 ? -17.710 -5.574 39.201 1.00 91.81 770 LEU A C 1
ATOM 5932 O O . LEU A 1 770 ? -18.759 -6.101 39.600 1.00 91.81 770 LEU A O 1
ATOM 5936 N N . PRO A 1 771 ? -16.862 -4.936 40.031 1.00 86.94 771 PRO A N 1
ATOM 5937 C CA . PRO A 1 771 ? -17.046 -4.896 41.478 1.00 86.94 771 PRO A CA 1
ATOM 5938 C C . PRO A 1 771 ? -18.304 -4.103 41.879 1.00 86.94 771 PRO A C 1
ATOM 5940 O O . PRO A 1 771 ? -18.700 -3.190 41.158 1.00 86.94 771 PRO A O 1
ATOM 5943 N N . PRO A 1 772 ? -18.924 -4.385 43.043 1.00 82.38 772 PRO A N 1
ATOM 5944 C CA . PRO A 1 772 ? -20.107 -3.653 43.525 1.00 82.38 772 PRO A CA 1
ATOM 5945 C C . PRO A 1 772 ? -19.863 -2.161 43.808 1.00 82.38 772 PRO A C 1
ATOM 5947 O O . PRO A 1 772 ? -20.801 -1.367 43.859 1.00 82.38 772 PRO A O 1
ATOM 5950 N N . HIS A 1 773 ? -18.603 -1.785 44.038 1.00 78.50 773 HIS A N 1
ATOM 5951 C CA . HIS A 1 773 ? -18.157 -0.416 44.272 1.00 78.50 773 HIS A CA 1
ATOM 5952 C C . HIS A 1 773 ? -16.892 -0.159 43.448 1.00 78.50 773 HIS A C 1
ATOM 5954 O O . HIS A 1 773 ? -15.979 -0.980 43.458 1.00 78.50 773 HIS A O 1
ATOM 5960 N N . GLY A 1 774 ? -16.828 0.985 42.759 1.00 75.56 774 GLY A N 1
ATOM 5961 C CA . GLY A 1 774 ? -15.715 1.300 41.851 1.00 75.56 774 GLY A CA 1
ATOM 5962 C C . GLY A 1 774 ? -15.909 0.772 40.427 1.00 75.56 774 GLY A C 1
ATOM 5963 O O . GLY A 1 774 ? -14.935 0.399 39.783 1.00 75.56 774 GLY A O 1
ATOM 5964 N N . GLU A 1 775 ? -17.158 0.720 39.954 1.00 82.69 775 GLU A N 1
ATOM 5965 C CA . GLU A 1 775 ? -17.530 0.308 38.595 1.00 82.69 775 GLU A CA 1
ATOM 5966 C C . GLU A 1 775 ? -16.880 1.213 37.524 1.00 82.69 775 GLU A C 1
ATOM 5968 O O . GLU A 1 775 ? -16.658 2.407 37.771 1.00 82.69 775 GLU A O 1
ATOM 5973 N N . PRO A 1 776 ? -16.599 0.678 36.320 1.00 94.25 776 PRO A N 1
ATOM 5974 C CA . PRO A 1 776 ? -16.159 1.494 35.193 1.00 94.25 776 PRO A CA 1
ATOM 5975 C C . PRO A 1 776 ? -17.249 2.504 34.810 1.00 94.25 776 PRO A C 1
ATOM 5977 O O . PRO A 1 776 ? -18.438 2.310 35.079 1.00 94.25 776 PRO A O 1
ATOM 5980 N N . LYS A 1 777 ? -16.862 3.580 34.120 1.00 95.12 777 LYS A N 1
ATOM 5981 C CA . LYS A 1 777 ? -17.825 4.566 33.617 1.00 95.12 777 LYS A CA 1
ATOM 5982 C C . LYS A 1 777 ? -18.762 3.937 32.591 1.00 95.12 777 LYS A C 1
ATOM 5984 O O . LYS A 1 777 ? -19.969 4.169 32.664 1.00 95.12 777 LYS A O 1
ATOM 5989 N N . ASN A 1 778 ? -18.212 3.143 31.670 1.00 95.12 778 ASN A N 1
ATOM 5990 C CA . ASN A 1 778 ? -18.960 2.547 30.564 1.00 95.12 778 ASN A CA 1
ATOM 5991 C C . ASN A 1 778 ? -18.853 1.018 30.544 1.00 95.12 778 ASN A C 1
ATOM 5993 O O . ASN A 1 778 ? -17.827 0.439 30.914 1.00 95.12 778 ASN A O 1
ATOM 5997 N N . LEU A 1 779 ? -19.901 0.378 30.025 1.00 95.94 779 LEU A N 1
ATOM 5998 C CA . LEU A 1 779 ? -19.926 -1.046 29.697 1.00 95.94 779 LEU A CA 1
ATOM 5999 C C . LEU A 1 779 ? -20.104 -1.206 28.189 1.00 95.94 779 LEU A C 1
ATOM 6001 O O . LEU A 1 779 ? -21.069 -0.699 27.625 1.00 95.94 779 LEU A O 1
ATOM 6005 N N . ILE A 1 780 ? -19.212 -1.953 27.547 1.00 96.50 780 ILE A N 1
ATOM 6006 C CA . ILE A 1 780 ? -19.233 -2.199 26.105 1.00 96.50 780 ILE A CA 1
ATOM 6007 C C . ILE A 1 780 ? -19.410 -3.696 25.861 1.00 96.50 780 ILE A C 1
ATOM 6009 O O . ILE A 1 780 ? -18.560 -4.520 26.203 1.00 96.50 780 ILE A O 1
ATOM 6013 N N . ILE A 1 781 ? -20.515 -4.070 25.227 1.00 95.88 781 ILE A N 1
ATOM 6014 C CA . ILE A 1 781 ? -20.816 -5.449 24.847 1.00 95.88 781 ILE A CA 1
ATOM 6015 C C . ILE A 1 781 ? -20.649 -5.580 23.339 1.00 95.88 781 ILE A C 1
ATOM 6017 O O . ILE A 1 781 ? -21.570 -5.288 22.586 1.00 95.88 781 ILE A O 1
ATOM 6021 N N . ALA A 1 782 ? -19.490 -6.058 22.897 1.00 94.50 782 ALA A N 1
ATOM 6022 C CA . ALA A 1 782 ? -19.192 -6.390 21.501 1.00 94.50 782 ALA A CA 1
ATOM 6023 C C . ALA A 1 782 ? -19.288 -7.905 21.208 1.00 94.50 782 ALA A C 1
ATOM 6025 O O . ALA A 1 782 ? -19.300 -8.323 20.052 1.00 94.50 782 ALA A O 1
ATOM 6026 N N . ASN A 1 783 ? -19.384 -8.746 22.242 1.00 93.94 783 ASN A N 1
ATOM 6027 C CA . ASN A 1 783 ? -19.483 -10.199 22.115 1.00 93.94 783 ASN A CA 1
ATOM 6028 C C . ASN A 1 783 ? -20.840 -10.633 21.518 1.00 93.94 783 ASN A C 1
ATOM 6030 O O . ASN A 1 783 ? -21.911 -10.435 22.103 1.00 93.94 783 ASN A O 1
ATOM 6034 N N . LEU A 1 784 ? -20.787 -11.278 20.348 1.00 90.12 784 LEU A N 1
ATOM 6035 C CA . LEU A 1 784 ? -21.973 -11.726 19.607 1.00 90.12 784 LEU A CA 1
ATOM 6036 C C . LEU A 1 784 ? -22.554 -13.058 20.103 1.00 90.12 784 LEU A C 1
ATOM 6038 O O . LEU A 1 784 ? -23.740 -13.330 19.884 1.00 90.12 784 LEU A O 1
ATOM 6042 N N . ALA A 1 785 ? -21.731 -13.889 20.745 1.00 90.44 785 ALA A N 1
ATOM 6043 C CA . ALA A 1 785 ? -22.156 -15.145 21.360 1.00 90.44 785 ALA A CA 1
ATOM 6044 C C . ALA A 1 785 ? -22.978 -14.888 22.634 1.00 90.44 785 ALA A C 1
ATOM 6046 O O . ALA A 1 785 ? -23.929 -15.618 22.920 1.00 90.44 785 ALA A O 1
ATOM 6047 N N . GLY A 1 786 ? -22.678 -13.782 23.311 1.00 91.25 786 GLY A N 1
ATOM 6048 C CA . GLY A 1 786 ? -23.497 -13.153 24.332 1.00 91.25 786 GLY A CA 1
ATOM 6049 C C . GLY A 1 786 ? -22.846 -13.111 25.707 1.00 91.25 786 GLY A C 1
ATOM 6050 O O . GLY A 1 786 ? -22.055 -13.977 26.068 1.00 91.25 786 GLY A O 1
ATOM 6051 N N . VAL A 1 787 ? -23.214 -12.094 26.478 1.00 95.62 787 VAL A N 1
ATOM 6052 C CA . VAL A 1 787 ? -22.737 -11.851 27.840 1.00 95.62 787 VAL A CA 1
ATOM 6053 C C . VAL A 1 787 ? -23.916 -11.947 28.799 1.00 95.62 787 VAL A C 1
ATOM 6055 O O . VAL A 1 787 ? -24.964 -11.366 28.532 1.00 95.62 787 VAL A O 1
ATOM 6058 N N . THR A 1 788 ? -23.767 -12.675 29.902 1.00 96.00 788 THR A N 1
ATOM 6059 C CA . THR A 1 788 ? -24.776 -12.756 30.968 1.00 96.00 788 THR A CA 1
ATOM 6060 C C . THR A 1 788 ? -24.335 -11.916 32.159 1.00 96.00 788 THR A C 1
ATOM 6062 O O . THR A 1 788 ? -23.225 -12.079 32.658 1.00 96.00 788 THR A O 1
ATOM 6065 N N . LEU A 1 789 ? -25.195 -11.014 32.619 1.00 96.50 789 LEU A N 1
ATOM 6066 C CA . LEU A 1 789 ? -24.962 -10.209 33.811 1.00 96.50 789 LEU A CA 1
ATOM 6067 C C . LEU A 1 789 ? -25.197 -11.067 35.065 1.00 96.50 789 LEU A C 1
ATOM 6069 O O . LEU A 1 789 ? -26.302 -11.575 35.253 1.00 96.50 789 LEU A O 1
ATOM 6073 N N . HIS A 1 790 ? -24.183 -11.225 35.921 1.00 95.75 790 HIS A N 1
ATOM 6074 C CA . HIS A 1 790 ? -24.292 -12.077 37.117 1.00 95.75 790 HIS A CA 1
ATOM 6075 C C . HIS A 1 790 ? -25.093 -11.455 38.265 1.00 95.75 790 HIS A C 1
ATOM 6077 O O . HIS A 1 790 ? -25.766 -12.177 38.996 1.00 95.75 790 HIS A O 1
ATOM 6083 N N . ALA A 1 791 ? -25.038 -10.132 38.418 1.00 95.62 791 ALA A N 1
ATOM 6084 C CA . ALA A 1 791 ? -25.679 -9.410 39.508 1.00 95.62 791 ALA A CA 1
ATOM 6085 C C . ALA A 1 791 ? -26.125 -8.015 39.055 1.00 95.62 791 ALA A C 1
ATOM 6087 O O . ALA A 1 791 ? -25.652 -7.493 38.046 1.00 95.62 791 ALA A O 1
ATOM 6088 N N . SER A 1 792 ? -27.049 -7.406 39.797 1.00 94.56 792 SER A N 1
ATOM 6089 C CA . SER A 1 792 ? -27.522 -6.049 39.495 1.00 94.56 792 SER A CA 1
ATOM 6090 C C . SER A 1 792 ? -26.393 -5.023 39.637 1.00 94.56 792 SER A C 1
ATOM 6092 O O . SER A 1 792 ? -25.575 -5.132 40.556 1.00 94.56 792 SER A O 1
ATOM 6094 N N . ARG A 1 793 ? -26.325 -4.056 38.715 1.00 94.44 793 ARG A N 1
ATOM 6095 C CA . ARG A 1 793 ? -25.194 -3.120 38.567 1.00 94.44 793 ARG A CA 1
ATOM 6096 C C . ARG A 1 793 ? -25.622 -1.738 38.113 1.00 94.44 793 ARG A C 1
ATOM 6098 O O . ARG A 1 793 ? -26.675 -1.603 37.488 1.00 94.44 793 ARG A O 1
ATOM 6105 N N . THR A 1 794 ? -24.799 -0.734 38.409 1.00 91.94 794 THR A N 1
ATOM 6106 C CA . THR A 1 794 ? -25.039 0.660 38.024 1.00 91.94 794 THR A CA 1
ATOM 6107 C C . THR A 1 794 ? -23.836 1.225 37.276 1.00 91.94 794 THR A C 1
ATOM 6109 O O . THR A 1 794 ? -22.699 1.040 37.664 1.00 91.94 794 THR A O 1
ATOM 6112 N N . PHE A 1 795 ? -24.060 1.950 36.189 1.00 91.69 795 PHE A N 1
ATOM 6113 C CA . PHE A 1 795 ? -22.999 2.603 35.431 1.00 91.69 795 PHE A CA 1
ATOM 6114 C C . PHE A 1 795 ? -23.315 4.088 35.320 1.00 91.69 795 PHE A C 1
ATOM 6116 O O . PHE A 1 795 ? -24.445 4.479 35.032 1.00 91.69 795 PHE A O 1
ATOM 6123 N N . LYS A 1 796 ? -22.314 4.939 35.559 1.00 85.69 796 LYS A N 1
ATOM 6124 C CA . LYS A 1 796 ? -22.494 6.398 35.472 1.00 85.69 796 LYS A CA 1
ATOM 6125 C C . LYS A 1 796 ? -22.574 6.893 34.027 1.00 85.69 796 LYS A C 1
ATOM 6127 O O . LYS A 1 796 ? -23.160 7.940 33.781 1.00 85.69 796 LYS A O 1
ATOM 6132 N N . GLY A 1 797 ? -21.940 6.179 33.101 1.00 90.31 797 GLY A N 1
ATOM 6133 C CA . GLY A 1 797 ? -21.864 6.528 31.689 1.00 90.31 797 GLY A CA 1
ATOM 6134 C C . GLY A 1 797 ? -22.826 5.716 30.829 1.00 90.31 797 GLY A C 1
ATOM 6135 O O . GLY A 1 797 ? -24.009 5.570 31.148 1.00 90.31 797 GLY A O 1
ATOM 6136 N N . ASN A 1 798 ? -22.306 5.229 29.707 1.00 92.75 798 ASN A N 1
ATOM 6137 C CA . ASN A 1 798 ? -23.074 4.560 28.667 1.00 92.75 798 ASN A CA 1
ATOM 6138 C C . ASN A 1 798 ? -22.937 3.030 28.738 1.00 92.75 798 ASN A C 1
ATOM 6140 O O . ASN A 1 798 ? -21.859 2.496 29.015 1.00 92.75 798 ASN A O 1
ATOM 6144 N N . VAL A 1 799 ? -24.023 2.327 28.420 1.00 94.75 799 VAL A N 1
ATOM 6145 C CA . VAL A 1 799 ? -24.011 0.900 28.077 1.00 94.75 799 VAL A CA 1
ATOM 6146 C C . VAL A 1 799 ? -24.113 0.769 26.558 1.00 94.75 799 VAL A C 1
ATOM 6148 O O . VAL A 1 799 ? -25.179 0.955 25.977 1.00 94.75 799 VAL A O 1
ATOM 6151 N N . GLU A 1 800 ? -23.008 0.421 25.907 1.00 94.75 800 GLU A N 1
ATOM 6152 C CA . GLU A 1 800 ? -22.963 0.194 24.464 1.00 94.75 800 GLU A CA 1
ATOM 6153 C C . GLU A 1 800 ? -23.202 -1.284 24.136 1.00 94.75 800 GLU A C 1
ATOM 6155 O O . GLU A 1 800 ? -22.494 -2.176 24.610 1.00 94.75 800 GLU A O 1
ATOM 6160 N N . VAL A 1 801 ? -24.191 -1.559 23.288 1.00 91.69 801 VAL A N 1
ATOM 6161 C CA . VAL A 1 801 ? -24.607 -2.913 22.913 1.00 91.69 801 VAL A CA 1
ATOM 6162 C C . VAL A 1 801 ? -24.399 -3.137 21.415 1.00 91.69 801 VAL A C 1
ATOM 6164 O O . VAL A 1 801 ? -25.297 -2.941 20.598 1.00 91.69 801 VAL A O 1
ATOM 6167 N N . GLY A 1 802 ? -23.207 -3.608 21.054 1.00 88.69 802 GLY A N 1
ATOM 6168 C CA . GLY A 1 802 ? -22.883 -4.151 19.726 1.00 88.69 802 GLY A CA 1
ATOM 6169 C C . GLY A 1 802 ? -23.075 -5.672 19.614 1.00 88.69 802 GLY A C 1
ATOM 6170 O O . GLY A 1 802 ? -23.017 -6.236 18.522 1.00 88.69 802 GLY A O 1
ATOM 6171 N N . GLY A 1 803 ? -23.312 -6.354 20.738 1.00 86.69 803 GLY A N 1
ATOM 6172 C CA . GLY A 1 803 ? -23.445 -7.804 20.872 1.00 86.69 803 GLY A CA 1
ATOM 6173 C C . GLY A 1 803 ? -24.782 -8.244 21.471 1.00 86.69 803 GLY A C 1
ATOM 6174 O O . GLY A 1 803 ? -25.819 -7.628 21.224 1.00 86.69 803 GLY A O 1
ATOM 6175 N N . LYS A 1 804 ? -24.777 -9.349 22.227 1.00 88.19 804 LYS A N 1
ATOM 6176 C CA . LYS A 1 804 ? -25.950 -9.822 22.989 1.00 88.19 804 LYS A CA 1
ATOM 6177 C C . LYS A 1 804 ? -25.678 -9.689 24.482 1.00 88.19 804 LYS A C 1
ATOM 6179 O O . LYS A 1 804 ? -24.712 -10.265 24.967 1.00 88.19 804 LYS A O 1
ATOM 6184 N N . LEU A 1 805 ? -26.551 -9.009 25.217 1.00 93.44 805 LEU A N 1
ATOM 6185 C CA . LEU A 1 805 ? -26.479 -8.924 26.678 1.00 93.44 805 LEU A CA 1
ATOM 6186 C C . LEU A 1 805 ? -27.720 -9.578 27.289 1.00 93.44 805 LEU A C 1
ATOM 6188 O O . LEU A 1 805 ? -28.827 -9.305 26.840 1.00 93.44 805 LEU A O 1
ATOM 6192 N N . LYS A 1 806 ? -27.558 -10.439 28.293 1.00 94.00 806 LYS A N 1
ATOM 6193 C CA . LYS A 1 806 ? -28.648 -11.080 29.040 1.00 94.00 806 LYS A CA 1
ATOM 6194 C C . LYS A 1 806 ? -28.611 -10.631 30.493 1.00 94.00 806 LYS A C 1
ATOM 6196 O O . LYS A 1 806 ? -27.563 -10.734 31.122 1.00 94.00 806 LYS A O 1
ATOM 6201 N N . LEU A 1 807 ? -29.738 -10.176 31.030 1.00 94.94 807 LEU A N 1
ATOM 6202 C CA . LEU A 1 807 ? -29.830 -9.717 32.419 1.00 94.94 807 LEU A CA 1
ATOM 6203 C C . LEU A 1 807 ? -30.305 -10.806 33.391 1.00 94.94 807 LEU A C 1
ATOM 6205 O O . LEU A 1 807 ? -30.011 -10.714 34.579 1.00 94.94 807 LEU A O 1
ATOM 6209 N N . GLY A 1 808 ? -31.007 -11.844 32.925 1.00 90.44 808 GLY A N 1
ATOM 6210 C CA . GLY A 1 808 ? -31.553 -12.880 33.810 1.00 90.44 808 GLY A CA 1
ATOM 6211 C C . GLY A 1 808 ? -32.582 -12.293 34.779 1.00 90.44 808 GLY A C 1
ATOM 6212 O O . GLY A 1 808 ? -33.588 -11.754 34.349 1.00 90.44 808 GLY A O 1
ATOM 6213 N N . SER A 1 809 ? -32.340 -12.346 36.087 1.00 93.19 809 SER A N 1
ATOM 6214 C CA . SER A 1 809 ? -33.175 -11.662 37.092 1.00 93.19 809 SER A CA 1
ATOM 6215 C C . SER A 1 809 ? -32.617 -10.308 37.543 1.00 93.19 809 SER A C 1
ATOM 6217 O O . SER A 1 809 ? -33.153 -9.700 38.468 1.00 93.19 809 SER A O 1
ATOM 6219 N N . ASN A 1 810 ? -31.523 -9.841 36.938 1.00 96.19 810 ASN A N 1
ATOM 6220 C CA . ASN A 1 810 ? -30.766 -8.689 37.417 1.00 96.19 810 ASN A CA 1
ATOM 6221 C C . ASN A 1 810 ? -31.232 -7.363 36.805 1.00 96.19 810 ASN A C 1
ATOM 6223 O O . ASN A 1 810 ? -31.737 -7.305 35.684 1.00 96.19 810 ASN A O 1
ATOM 6227 N N . THR A 1 811 ? -31.019 -6.276 37.547 1.00 95.12 811 THR A N 1
ATOM 6228 C CA . THR A 1 811 ? -31.248 -4.906 37.081 1.00 95.12 811 THR A CA 1
ATOM 6229 C C . THR A 1 811 ? -29.931 -4.252 36.679 1.00 95.12 811 THR A C 1
ATOM 6231 O O . THR A 1 811 ? -28.995 -4.194 37.475 1.00 95.12 811 THR A O 1
ATOM 6234 N N . LEU A 1 812 ? -29.869 -3.727 35.459 1.00 95.62 812 LEU A N 1
ATOM 6235 C CA . LEU A 1 812 ? -28.758 -2.925 34.960 1.00 95.62 812 LEU A CA 1
ATOM 6236 C C . LEU A 1 812 ? -29.188 -1.461 34.908 1.00 95.62 812 LEU A C 1
ATOM 6238 O O . LEU A 1 812 ? -30.100 -1.140 34.158 1.00 95.62 812 LEU A O 1
ATOM 6242 N N . THR A 1 813 ? -28.549 -0.585 35.675 1.00 94.75 813 THR A N 1
ATOM 6243 C CA . THR A 1 813 ? -28.829 0.859 35.677 1.00 94.75 813 THR A CA 1
ATOM 6244 C C . THR A 1 813 ? -27.722 1.607 34.937 1.00 94.75 813 THR A C 1
ATOM 6246 O O . THR A 1 813 ? -26.553 1.313 35.161 1.00 94.75 813 THR A O 1
ATOM 6249 N N . ALA A 1 814 ? -28.051 2.564 34.069 1.00 94.94 814 ALA A N 1
ATOM 6250 C CA . ALA A 1 814 ? -27.068 3.354 33.322 1.00 94.94 814 ALA A CA 1
ATOM 6251 C C . ALA A 1 814 ? -27.512 4.810 33.098 1.00 94.94 814 ALA A C 1
ATOM 6253 O O . ALA A 1 814 ? -28.692 5.141 33.234 1.00 94.94 814 ALA A O 1
ATOM 6254 N N . GLY A 1 815 ? -26.574 5.689 32.735 1.00 91.75 815 GLY A N 1
ATOM 6255 C CA . GLY A 1 815 ? -26.884 7.041 32.258 1.00 91.75 815 GLY A CA 1
ATOM 6256 C C . GLY A 1 815 ? -27.573 7.002 30.896 1.00 91.75 815 GLY A C 1
ATOM 6257 O O . GLY A 1 815 ? -28.643 7.567 30.708 1.00 91.75 815 GLY A O 1
ATOM 6258 N N . THR A 1 816 ? -26.975 6.278 29.953 1.00 91.44 816 THR A N 1
ATOM 6259 C CA . THR A 1 816 ? -27.499 6.084 28.593 1.00 91.44 816 THR A CA 1
ATOM 6260 C C . THR A 1 816 ? -27.261 4.650 28.129 1.00 91.44 816 THR A C 1
ATOM 6262 O O . THR A 1 816 ? -26.482 3.911 28.739 1.00 91.44 816 THR A O 1
ATOM 6265 N N . ALA A 1 817 ? -27.951 4.243 27.064 1.00 92.19 817 ALA A N 1
ATOM 6266 C CA . ALA A 1 817 ? -27.644 3.014 26.349 1.00 92.19 817 ALA A CA 1
ATOM 6267 C C . ALA A 1 817 ? -27.668 3.258 24.838 1.00 92.19 817 ALA A C 1
ATOM 6269 O O . ALA A 1 817 ? -28.578 3.906 24.319 1.00 92.19 817 ALA A O 1
ATOM 6270 N N . THR A 1 818 ? -26.690 2.705 24.128 1.00 90.62 818 THR A N 1
ATOM 6271 C CA . THR A 1 818 ? -26.578 2.799 22.667 1.00 90.62 818 THR A CA 1
ATOM 6272 C C . THR A 1 818 ? -26.474 1.416 22.036 1.00 90.62 818 THR A C 1
ATOM 6274 O O . THR A 1 818 ? -26.088 0.439 22.677 1.00 90.62 818 THR A O 1
ATOM 6277 N N . VAL A 1 819 ? -26.831 1.315 20.757 1.00 83.88 819 VAL A N 1
ATOM 6278 C CA . VAL A 1 819 ? -26.765 0.073 19.977 1.00 83.88 819 VAL A CA 1
ATOM 6279 C C . VAL A 1 819 ? -26.003 0.304 18.683 1.00 83.88 819 VAL A C 1
ATOM 6281 O O . VAL A 1 819 ? -26.337 1.202 17.913 1.00 83.88 819 VAL A O 1
ATOM 6284 N N . THR A 1 820 ? -24.992 -0.524 18.429 1.00 77.25 820 THR A N 1
ATOM 6285 C CA . THR A 1 820 ? -24.154 -0.458 17.226 1.00 77.25 820 THR A CA 1
ATOM 6286 C C . THR A 1 820 ? -24.535 -1.579 16.257 1.00 77.25 820 THR A C 1
ATOM 6288 O O . THR A 1 820 ? -24.030 -2.703 16.296 1.00 77.25 820 THR A O 1
ATOM 6291 N N . GLY A 1 821 ? -25.489 -1.267 15.376 1.00 65.38 821 GLY A N 1
ATOM 6292 C CA . GLY A 1 821 ? -25.918 -2.121 14.266 1.00 65.38 821 GLY A CA 1
ATOM 6293 C C . GLY A 1 821 ? -27.339 -2.689 14.392 1.00 65.38 821 GLY A C 1
ATOM 6294 O O . GLY A 1 821 ? -27.930 -2.720 15.476 1.00 65.38 821 GLY A O 1
ATOM 6295 N N . PRO A 1 822 ? -27.914 -3.161 13.272 1.00 56.56 822 PRO A N 1
ATOM 6296 C CA . PRO A 1 822 ? -29.259 -3.716 13.261 1.00 56.56 822 PRO A CA 1
ATOM 6297 C C . PRO A 1 822 ? -29.303 -5.016 14.079 1.00 56.56 822 PRO A C 1
ATOM 6299 O O . PRO A 1 822 ? -28.422 -5.867 13.962 1.00 56.56 822 PRO A O 1
ATOM 6302 N N . LEU A 1 823 ? -30.369 -5.202 14.870 1.00 63.38 823 LEU A N 1
ATOM 6303 C CA . LEU A 1 823 ? -30.663 -6.427 15.639 1.00 63.38 823 LEU A CA 1
ATOM 6304 C C . LEU A 1 823 ? -29.809 -6.661 16.910 1.00 63.38 823 LEU A C 1
ATOM 6306 O O . LEU A 1 823 ? -29.672 -7.812 17.339 1.00 63.38 823 LEU A O 1
ATOM 6310 N N . ARG A 1 824 ? -29.263 -5.611 17.541 1.00 80.44 824 ARG A N 1
ATOM 6311 C CA . ARG A 1 824 ? -28.550 -5.689 18.838 1.00 80.44 824 ARG A CA 1
ATOM 6312 C C . ARG A 1 824 ? -29.441 -5.244 19.999 1.00 80.44 824 ARG A C 1
ATOM 6314 O O . ARG A 1 824 ? -29.984 -4.144 19.960 1.00 80.44 824 ARG A O 1
ATOM 6321 N N . TYR A 1 825 ? -29.653 -6.116 20.987 1.00 83.62 825 TYR A N 1
ATOM 6322 C CA . TYR A 1 825 ? -30.546 -5.883 22.132 1.00 83.62 825 TYR A CA 1
ATOM 6323 C C . TYR A 1 825 ? -30.035 -6.536 23.413 1.00 83.62 825 TYR A C 1
ATOM 6325 O O . TYR A 1 825 ? -29.257 -7.495 23.402 1.00 83.62 825 TYR A O 1
ATOM 6333 N N . ILE A 1 826 ? -30.587 -6.037 24.511 1.00 91.06 826 ILE A N 1
ATOM 6334 C CA . ILE A 1 826 ? -30.528 -6.584 25.853 1.00 91.06 826 ILE A CA 1
ATOM 6335 C C . ILE A 1 826 ? -31.747 -7.490 26.075 1.00 91.06 826 ILE A C 1
ATOM 6337 O O . ILE A 1 826 ? -32.895 -7.081 25.911 1.00 91.06 826 ILE A O 1
ATOM 6341 N N . VAL A 1 827 ? -31.502 -8.738 26.457 1.00 89.75 827 VAL A N 1
ATOM 6342 C CA . VAL A 1 827 ? -32.523 -9.706 26.864 1.00 89.75 827 VAL A CA 1
ATOM 6343 C C . VAL A 1 827 ? -32.701 -9.600 28.365 1.00 89.75 827 VAL A C 1
ATOM 6345 O O . VAL A 1 827 ? -31.755 -9.836 29.113 1.00 89.75 827 VAL A O 1
ATOM 6348 N N . THR A 1 828 ? -33.902 -9.262 28.820 1.00 88.81 828 THR A N 1
ATOM 6349 C CA . THR A 1 828 ? -34.119 -9.010 30.245 1.00 88.81 828 THR A CA 1
ATOM 6350 C C . THR A 1 828 ? -34.584 -10.224 31.028 1.00 88.81 828 THR A C 1
ATOM 6352 O O . THR A 1 828 ? -34.256 -10.276 32.197 1.00 88.81 828 THR A O 1
ATOM 6355 N N . GLU A 1 829 ? -35.307 -11.180 30.433 1.00 84.38 829 GLU A N 1
ATOM 6356 C CA . GLU A 1 829 ? -36.015 -12.238 31.184 1.00 84.38 829 GLU A CA 1
ATOM 6357 C C . GLU A 1 829 ? -36.873 -11.623 32.310 1.00 84.38 829 GLU A C 1
ATOM 6359 O O . GLU A 1 829 ? -37.782 -10.858 31.997 1.00 84.38 829 GLU A O 1
ATOM 6364 N N . THR A 1 830 ? -36.598 -11.896 33.590 1.00 86.69 830 THR A N 1
ATOM 6365 C CA . THR A 1 830 ? -37.297 -11.257 34.726 1.00 86.69 830 THR A CA 1
ATOM 6366 C C . THR A 1 830 ? -36.578 -10.012 35.266 1.00 86.69 830 THR A C 1
ATOM 6368 O O . THR A 1 830 ? -37.094 -9.357 36.168 1.00 86.69 830 THR A O 1
ATOM 6371 N N . GLY A 1 831 ? -35.384 -9.705 34.758 1.00 92.81 831 GLY A N 1
ATOM 6372 C CA . GLY A 1 831 ? -34.564 -8.540 35.082 1.00 92.81 831 GLY A CA 1
ATOM 6373 C C . GLY A 1 831 ? -35.011 -7.278 34.347 1.00 92.81 831 GLY A C 1
ATOM 6374 O O . GLY A 1 831 ? -36.096 -7.245 33.771 1.00 92.81 831 GLY A O 1
ATOM 6375 N N . MET A 1 832 ? -34.193 -6.218 34.359 1.00 94.50 832 MET A N 1
ATOM 6376 C CA . MET A 1 832 ? -34.596 -4.897 33.847 1.00 94.50 832 MET A CA 1
ATOM 6377 C C . MET A 1 832 ? -33.414 -3.989 33.474 1.00 94.50 832 MET A C 1
ATOM 6379 O O . MET A 1 832 ? -32.422 -3.943 34.197 1.00 94.50 832 MET A O 1
ATOM 6383 N N . LEU A 1 833 ? -33.531 -3.217 32.386 1.00 96.12 833 LEU A N 1
ATOM 6384 C CA . LEU A 1 833 ? -32.642 -2.081 32.107 1.00 96.12 833 LEU A CA 1
ATOM 6385 C C . LEU A 1 833 ? -33.271 -0.807 32.680 1.00 96.12 833 LEU A C 1
ATOM 6387 O O . LEU A 1 833 ? -34.375 -0.455 32.282 1.00 96.12 833 LEU A O 1
ATOM 6391 N N . LYS A 1 834 ? -32.567 -0.091 33.554 1.00 95.94 834 LYS A N 1
ATOM 6392 C CA . LYS A 1 834 ? -32.933 1.245 34.031 1.00 95.94 834 LYS A CA 1
ATOM 6393 C C . LYS A 1 834 ? -32.030 2.298 33.403 1.00 95.94 834 LYS A C 1
ATOM 6395 O O . LYS A 1 834 ? -30.812 2.185 33.491 1.00 95.94 834 LYS A O 1
ATOM 6400 N N . LEU A 1 835 ? -32.613 3.333 32.814 1.00 94.81 835 LEU A N 1
ATOM 6401 C CA . LEU A 1 835 ? -31.877 4.520 32.389 1.00 94.81 835 LEU A CA 1
ATOM 6402 C C . LEU A 1 835 ? -32.241 5.689 33.299 1.00 94.81 835 LEU A C 1
ATOM 6404 O O . LEU A 1 835 ? -33.407 5.880 33.651 1.00 94.81 835 LEU A O 1
ATOM 6408 N N . THR A 1 836 ? -31.226 6.427 33.730 1.00 92.31 836 THR A N 1
ATOM 6409 C CA . THR A 1 836 ? -31.375 7.580 34.626 1.00 92.31 836 THR A CA 1
ATOM 6410 C C . THR A 1 836 ? -31.539 8.870 33.829 1.00 92.31 836 THR A C 1
ATOM 6412 O O . THR A 1 836 ? -31.159 8.932 32.666 1.00 92.31 836 THR A O 1
ATOM 6415 N N . GLN A 1 837 ? -32.082 9.912 34.467 1.00 88.06 837 GLN A N 1
ATOM 6416 C CA . GLN A 1 837 ? -32.228 11.246 33.864 1.00 88.06 837 GLN A CA 1
ATOM 6417 C C . GLN A 1 837 ? -33.091 11.261 32.590 1.00 88.06 837 GLN A C 1
ATOM 6419 O O . GLN A 1 837 ? -32.881 12.076 31.695 1.00 88.06 837 GLN A O 1
ATOM 6424 N N . ILE A 1 838 ? -34.098 10.388 32.516 1.00 89.56 838 ILE A N 1
ATOM 6425 C CA . ILE A 1 838 ? -35.086 10.408 31.440 1.00 89.56 838 ILE A CA 1
ATOM 6426 C C . ILE A 1 838 ? -36.050 11.558 31.712 1.00 89.56 838 ILE A C 1
ATOM 6428 O O . ILE A 1 838 ? -37.000 11.442 32.486 1.00 89.56 838 ILE A O 1
ATOM 6432 N N . GLY A 1 839 ? -35.763 12.691 31.093 1.00 76.75 839 GLY A N 1
ATOM 6433 C CA . GLY A 1 839 ? -36.544 13.921 31.103 1.00 76.75 839 GLY A CA 1
ATOM 6434 C C . GLY A 1 839 ? -35.836 14.958 30.244 1.00 76.75 839 GLY A C 1
ATOM 6435 O O . GLY A 1 839 ? -34.636 14.838 30.001 1.00 76.75 839 GLY A O 1
ATOM 6436 N N . SER A 1 840 ? -36.581 15.963 29.786 1.00 67.50 840 SER A N 1
ATOM 6437 C CA . SER A 1 840 ? -36.356 16.767 28.567 1.00 67.50 840 SER A CA 1
ATOM 6438 C C . SER A 1 840 ? -37.172 16.231 27.392 1.00 67.50 840 SER A C 1
ATOM 6440 O O . SER A 1 840 ? -37.423 15.035 27.290 1.00 67.50 840 SER A O 1
ATOM 6442 N N . GLU A 1 841 ? -37.605 17.110 26.488 1.00 66.56 841 GLU A N 1
ATOM 6443 C CA . GLU A 1 841 ? -38.491 16.765 25.364 1.00 66.56 841 GLU A CA 1
ATOM 6444 C C . GLU A 1 841 ? -37.883 15.793 24.322 1.00 66.56 841 GLU A C 1
ATOM 6446 O O . GLU A 1 841 ? -38.477 15.578 23.260 1.00 66.56 841 GLU A O 1
ATOM 6451 N N . SER A 1 842 ? -36.722 15.197 24.607 1.00 79.88 842 SER A N 1
ATOM 6452 C CA . SER A 1 842 ? -36.037 14.225 23.760 1.00 79.88 842 SER A CA 1
ATOM 6453 C C . SER A 1 842 ? -36.510 12.790 24.030 1.00 79.88 842 SER A C 1
ATOM 6455 O O . SER A 1 842 ? -36.791 12.385 25.158 1.00 79.88 842 SER A O 1
ATOM 6457 N N . GLU A 1 843 ? -36.652 12.014 22.960 1.00 87.69 843 GLU A N 1
ATOM 6458 C CA . GLU A 1 843 ? -37.089 10.620 23.000 1.00 87.69 843 GLU A CA 1
ATOM 6459 C C . GLU A 1 843 ? -35.875 9.691 23.209 1.00 87.69 843 GLU A C 1
ATOM 6461 O O . GLU A 1 843 ? -34.895 9.773 22.470 1.00 87.69 843 GLU A O 1
ATOM 6466 N N . THR A 1 844 ? -35.915 8.812 24.220 1.00 90.94 844 THR A N 1
ATOM 6467 C CA . THR A 1 844 ? -34.792 7.923 24.583 1.00 90.94 844 THR A CA 1
ATOM 6468 C C . THR A 1 844 ? -35.072 6.471 24.213 1.00 90.94 844 THR A C 1
ATOM 6470 O O . THR A 1 844 ? -36.073 5.904 24.644 1.00 90.94 844 THR A O 1
ATOM 6473 N N . LEU A 1 845 ? -34.159 5.837 23.472 1.00 89.31 845 LEU A N 1
ATOM 6474 C CA . LEU A 1 845 ? -34.230 4.415 23.123 1.00 89.31 845 LEU A CA 1
ATOM 6475 C C . LEU A 1 845 ? -33.828 3.519 24.304 1.00 89.31 845 LEU A C 1
ATOM 6477 O O . LEU A 1 845 ? -32.724 3.628 24.833 1.00 89.31 845 LEU A O 1
ATOM 6481 N N . PHE A 1 846 ? -34.671 2.540 24.626 1.00 92.06 846 PHE A N 1
ATOM 6482 C CA . PHE A 1 846 ? -34.317 1.398 25.462 1.00 92.06 846 PHE A CA 1
ATOM 6483 C C . PHE A 1 846 ? -34.053 0.179 24.571 1.00 92.06 846 PHE A C 1
ATOM 6485 O O . PHE A 1 846 ? -35.000 -0.406 24.033 1.00 92.06 846 PHE A O 1
ATOM 6492 N N . PRO A 1 847 ? -32.789 -0.264 24.426 1.00 89.00 847 PRO A N 1
ATOM 6493 C CA . PRO A 1 847 ? -32.426 -1.365 23.538 1.00 89.00 847 PRO A CA 1
ATOM 6494 C C . PRO A 1 847 ? -32.739 -2.744 24.143 1.00 89.00 847 PRO A C 1
ATOM 6496 O O . PRO A 1 847 ? -31.933 -3.666 24.049 1.00 89.00 847 PRO A O 1
ATOM 6499 N N . VAL A 1 848 ? -33.895 -2.914 24.786 1.00 88.94 848 VAL A N 1
ATOM 6500 C CA . VAL A 1 848 ? -34.363 -4.215 25.284 1.00 88.94 848 VAL A CA 1
ATOM 6501 C C . VAL A 1 848 ? -35.152 -4.954 24.202 1.00 88.94 848 VAL A C 1
ATOM 6503 O O . VAL A 1 848 ? -35.861 -4.340 23.406 1.00 88.94 848 VAL A O 1
ATOM 6506 N N . GLY A 1 849 ? -35.040 -6.281 24.132 1.00 82.44 849 GLY A N 1
ATOM 6507 C CA . GLY A 1 849 ? -35.720 -7.044 23.083 1.00 82.44 849 GLY A CA 1
ATOM 6508 C C . GLY A 1 849 ? -35.761 -8.561 23.273 1.00 82.44 849 GLY A C 1
ATOM 6509 O O . GLY A 1 849 ? -35.201 -9.126 24.211 1.00 82.44 849 GLY A O 1
ATOM 6510 N N . THR A 1 850 ? -36.417 -9.232 22.321 1.00 75.25 850 THR A N 1
ATOM 6511 C CA . THR A 1 850 ? -36.504 -10.700 22.190 1.00 75.25 850 THR A CA 1
ATOM 6512 C C . THR A 1 850 ? -36.006 -11.150 20.804 1.00 75.25 850 THR A C 1
ATOM 6514 O O . THR A 1 850 ? -35.613 -10.320 19.985 1.00 75.25 850 THR A O 1
ATOM 6517 N N . ASN A 1 851 ? -36.056 -12.454 20.481 1.00 61.53 851 ASN A N 1
ATOM 6518 C CA . ASN A 1 851 ? -35.652 -13.002 19.167 1.00 61.53 851 ASN A CA 1
ATOM 6519 C C . ASN A 1 851 ? -36.378 -12.380 17.941 1.00 61.53 851 ASN A C 1
ATOM 6521 O O . ASN A 1 851 ? -35.951 -12.621 16.809 1.00 61.53 851 ASN A O 1
ATOM 6525 N N . GLY A 1 852 ? -37.438 -11.581 18.141 1.00 57.62 852 GLY A N 1
ATOM 6526 C CA . GLY A 1 852 ? -38.149 -10.808 17.108 1.00 57.62 852 GLY A CA 1
ATOM 6527 C C . GLY A 1 852 ? -37.809 -9.307 17.023 1.00 57.62 852 GLY A C 1
ATOM 6528 O O . GLY A 1 852 ? -38.277 -8.666 16.091 1.00 57.62 852 GLY A O 1
ATOM 6529 N N . TYR A 1 853 ? -36.979 -8.788 17.939 1.00 62.72 853 TYR A N 1
ATOM 6530 C CA . TYR A 1 853 ? -36.603 -7.378 18.169 1.00 62.72 853 TYR A CA 1
ATOM 6531 C C . TYR A 1 853 ? -37.764 -6.372 18.288 1.00 62.72 853 TYR A C 1
ATOM 6533 O O . TYR A 1 853 ? -38.380 -6.011 17.285 1.00 62.72 853 TYR A O 1
ATOM 6541 N N . ALA A 1 854 ? -38.008 -5.887 19.512 1.00 71.62 854 ALA A N 1
ATOM 6542 C CA . ALA A 1 854 ? -39.143 -5.028 19.859 1.00 71.62 854 ALA A CA 1
ATOM 6543 C C . ALA A 1 854 ? -38.736 -3.907 20.860 1.00 71.62 854 ALA A C 1
ATOM 6545 O O . ALA A 1 854 ? -38.986 -4.038 22.063 1.00 71.62 854 ALA A O 1
ATOM 6546 N N . PRO A 1 855 ? -38.024 -2.860 20.399 1.00 81.19 855 PRO A N 1
ATOM 6547 C CA . PRO A 1 855 ? -37.550 -1.748 21.221 1.00 81.19 855 PRO A CA 1
ATOM 6548 C C . PRO A 1 855 ? -38.705 -0.867 21.681 1.00 81.19 855 PRO A C 1
ATOM 6550 O O . PRO A 1 855 ? -39.751 -0.794 21.030 1.00 81.19 855 PRO A O 1
ATOM 6553 N N . VAL A 1 856 ? -38.462 -0.151 22.775 1.00 87.38 856 VAL A N 1
ATOM 6554 C CA . VAL A 1 856 ? -39.315 0.946 23.219 1.00 87.38 856 VAL A CA 1
ATOM 6555 C C . VAL A 1 856 ? -38.483 2.214 23.299 1.00 87.38 856 VAL A C 1
ATOM 6557 O O . VAL A 1 856 ? -37.359 2.209 23.800 1.00 87.38 856 VAL A O 1
ATOM 6560 N N . TRP A 1 857 ? -39.043 3.300 22.799 1.00 90.00 857 TRP A N 1
ATOM 6561 C CA . TRP A 1 857 ? -38.574 4.635 23.070 1.00 90.00 857 TRP A CA 1
ATOM 6562 C C . TRP A 1 857 ? -39.497 5.281 24.091 1.00 90.00 857 TRP A C 1
ATOM 6564 O O . TRP A 1 857 ? -40.719 5.131 24.030 1.00 90.00 857 TRP A O 1
ATOM 6574 N N . VAL A 1 858 ? -38.897 5.988 25.037 1.00 91.25 858 VAL A N 1
ATOM 6575 C CA . VAL A 1 858 ? -39.596 6.685 26.108 1.00 91.25 858 VAL A CA 1
ATOM 6576 C C . VAL A 1 858 ? -39.226 8.155 26.024 1.00 91.25 858 VAL A C 1
ATOM 6578 O O . VAL A 1 858 ? -38.055 8.519 26.139 1.00 91.25 858 VAL A O 1
ATOM 6581 N N . LYS A 1 859 ? -40.229 9.007 25.850 1.00 91.31 859 LYS A N 1
ATOM 6582 C CA . LYS A 1 859 ? -40.124 10.455 26.026 1.00 91.31 859 LYS A CA 1
ATOM 6583 C C . LYS A 1 859 ? -40.873 10.835 27.298 1.00 91.31 859 LYS A C 1
ATOM 6585 O O . LYS A 1 859 ? -42.027 10.448 27.460 1.00 91.31 859 LYS A O 1
ATOM 6590 N N . ASN A 1 860 ? -40.231 11.593 28.183 1.00 90.94 860 ASN A N 1
ATOM 6591 C CA . ASN A 1 860 ? -40.826 12.095 29.422 1.00 90.94 860 ASN A CA 1
ATOM 6592 C C . ASN A 1 860 ? -40.902 13.629 29.376 1.00 90.94 860 ASN A C 1
ATOM 6594 O O . ASN A 1 860 ? -39.870 14.297 29.359 1.00 90.94 860 ASN A O 1
ATOM 6598 N N . ALA A 1 861 ? -42.116 14.183 29.370 1.00 87.00 861 ALA A N 1
ATOM 6599 C CA . ALA A 1 861 ? -42.351 15.629 29.390 1.00 87.00 861 ALA A CA 1
ATOM 6600 C C . ALA A 1 861 ? -42.376 16.240 30.811 1.00 87.00 861 ALA A C 1
ATOM 6602 O O . ALA A 1 861 ? -42.600 17.439 30.956 1.00 87.00 861 ALA A O 1
ATOM 6603 N N . GLY A 1 862 ? -42.189 15.428 31.857 1.00 84.38 862 GLY A N 1
ATOM 6604 C CA . GLY A 1 862 ? -42.091 15.862 33.252 1.00 84.38 862 GLY A CA 1
ATOM 6605 C C . GLY A 1 862 ? -40.655 16.112 33.722 1.00 84.38 862 GLY A C 1
ATOM 6606 O O . GLY A 1 862 ? -39.736 16.318 32.926 1.00 84.38 862 GLY A O 1
ATOM 6607 N N . LEU A 1 863 ? -40.461 16.087 35.044 1.00 86.44 863 LEU A N 1
ATOM 6608 C CA . LEU A 1 863 ? -39.124 16.166 35.638 1.00 86.44 863 LEU A CA 1
ATOM 6609 C C . LEU A 1 863 ? -38.302 14.914 35.273 1.00 86.44 863 LEU A C 1
ATOM 6611 O O . LEU A 1 863 ? -38.888 13.838 35.126 1.00 86.44 863 LEU A O 1
ATOM 6615 N N . PRO A 1 864 ? -36.964 15.026 35.140 1.00 89.31 864 PRO A N 1
ATOM 6616 C CA . PRO A 1 864 ? -36.103 13.871 34.912 1.00 89.31 864 PRO A CA 1
ATOM 6617 C C . PRO A 1 864 ? -36.341 12.769 35.943 1.00 89.31 864 PRO A C 1
ATOM 6619 O O . PRO A 1 864 ? -36.242 13.006 37.146 1.00 89.31 864 PRO A O 1
ATOM 6622 N N . ASP A 1 865 ? -36.623 11.562 35.459 1.00 90.25 865 ASP A N 1
ATOM 6623 C CA . ASP A 1 865 ? -36.856 10.381 36.289 1.00 90.25 865 ASP A CA 1
ATOM 6624 C C . ASP A 1 865 ? -35.952 9.216 35.858 1.00 90.25 865 ASP A C 1
ATOM 6626 O O . ASP A 1 865 ? -35.299 9.248 34.812 1.00 90.25 865 ASP A O 1
ATOM 6630 N N . THR A 1 866 ? -35.870 8.178 36.687 1.00 93.00 866 THR A N 1
ATOM 6631 C CA . THR A 1 866 ? -35.228 6.913 36.317 1.00 93.00 866 THR A CA 1
ATOM 6632 C C . THR A 1 866 ? -36.286 5.940 35.825 1.00 93.00 866 THR A C 1
ATOM 6634 O O . THR A 1 866 ? -37.133 5.508 36.602 1.00 93.00 866 THR A O 1
ATOM 6637 N N . ILE A 1 867 ? -36.208 5.558 34.552 1.00 94.38 867 ILE A N 1
ATOM 6638 C CA . ILE A 1 867 ? -37.181 4.656 33.929 1.00 94.38 867 ILE A CA 1
ATOM 6639 C C . ILE A 1 867 ? -36.553 3.284 33.725 1.00 94.38 867 ILE A C 1
ATOM 6641 O O . ILE A 1 867 ? -35.463 3.160 33.167 1.00 94.38 867 ILE A O 1
ATOM 6645 N N . GLY A 1 868 ? -37.244 2.251 34.195 1.00 94.75 868 GLY A N 1
ATOM 6646 C CA . GLY A 1 868 ? -36.910 0.850 33.999 1.00 94.75 868 GLY A CA 1
ATOM 6647 C C . GLY A 1 868 ? -37.758 0.211 32.916 1.00 94.75 868 GLY A C 1
ATOM 6648 O O . GLY A 1 868 ? -38.966 0.408 32.885 1.00 94.75 868 GLY A O 1
ATOM 6649 N N . VAL A 1 869 ? -37.137 -0.583 32.053 1.00 94.75 869 VAL A N 1
ATOM 6650 C CA . VAL A 1 869 ? -37.815 -1.349 31.011 1.00 94.75 869 VAL A CA 1
ATOM 6651 C C . VAL A 1 869 ? -37.325 -2.790 31.041 1.00 94.75 869 VAL A C 1
ATOM 6653 O O . VAL A 1 869 ? -36.123 -3.070 30.994 1.00 94.75 869 VAL A O 1
ATOM 6656 N N . SER A 1 870 ? -38.268 -3.722 31.079 1.00 91.94 870 SER A N 1
ATOM 6657 C CA . SER A 1 870 ? -38.028 -5.122 30.760 1.00 91.94 870 SER A CA 1
ATOM 6658 C C . SER A 1 870 ? -39.026 -5.636 29.740 1.00 91.94 870 SER A C 1
ATOM 6660 O O . SER A 1 870 ? -40.076 -5.038 29.517 1.00 91.94 870 SER A O 1
ATOM 6662 N N . VAL A 1 871 ? -38.669 -6.726 29.070 1.00 86.94 871 VAL A N 1
ATOM 6663 C CA . VAL A 1 871 ? -39.482 -7.339 28.031 1.00 86.94 871 VAL A CA 1
ATOM 6664 C C . VAL A 1 871 ? -39.483 -8.857 28.173 1.00 86.94 871 VAL A C 1
ATOM 6666 O O . VAL A 1 871 ? -38.438 -9.496 28.304 1.00 86.94 871 VAL A O 1
ATOM 6669 N N . ILE A 1 872 ? -40.674 -9.446 28.113 1.00 79.62 872 ILE A N 1
ATOM 6670 C CA . ILE A 1 872 ? -40.877 -10.895 28.144 1.00 79.62 872 ILE A CA 1
ATOM 6671 C C . ILE A 1 872 ? -41.596 -11.349 26.877 1.00 79.62 872 ILE A C 1
ATOM 6673 O O . ILE A 1 872 ? -42.507 -10.681 26.384 1.00 79.62 872 ILE A O 1
ATOM 6677 N N . SER A 1 873 ? -41.197 -12.503 26.340 1.00 71.00 873 SER A N 1
ATOM 6678 C CA . SER A 1 873 ? -42.002 -13.203 25.340 1.00 71.00 873 SER A CA 1
ATOM 6679 C C . SER A 1 873 ? -43.150 -13.907 26.051 1.00 71.00 873 SER A C 1
ATOM 6681 O O . SER A 1 873 ? -42.905 -14.806 26.855 1.00 71.00 873 SER A O 1
ATOM 6683 N N . ASP A 1 874 ? -44.382 -13.523 25.745 1.00 61.97 874 ASP A N 1
ATOM 6684 C CA . ASP A 1 874 ? -45.570 -14.194 26.259 1.00 61.97 874 ASP A CA 1
ATOM 6685 C C . ASP A 1 874 ? -46.222 -14.982 25.119 1.00 61.97 874 ASP A C 1
ATOM 6687 O O . ASP A 1 874 ? -46.359 -14.480 24.010 1.00 61.97 874 ASP A O 1
ATOM 6691 N N . THR A 1 875 ? -46.564 -16.245 25.365 1.00 52.72 875 THR A N 1
ATOM 6692 C CA . THR A 1 875 ? -47.292 -17.100 24.406 1.00 52.72 875 THR A CA 1
ATOM 6693 C C . THR A 1 875 ? -48.642 -17.558 24.954 1.00 52.72 875 THR A C 1
ATOM 6695 O O . THR A 1 875 ? -49.341 -18.337 24.303 1.00 52.72 875 THR A O 1
ATOM 6698 N N . THR A 1 876 ? -49.021 -17.080 26.141 1.00 45.22 876 THR A N 1
ATOM 6699 C CA . THR A 1 876 ? -50.284 -17.418 26.792 1.00 45.22 876 THR A CA 1
ATOM 6700 C C . THR A 1 876 ? -51.452 -16.678 26.137 1.00 45.22 876 THR A C 1
ATOM 6702 O O . THR A 1 876 ? -51.331 -15.542 25.675 1.00 45.22 876 THR A O 1
ATOM 6705 N N . SER A 1 877 ? -52.604 -17.345 26.043 1.00 44.62 877 SER A N 1
ATOM 6706 C CA . SER A 1 877 ? -53.852 -16.727 25.589 1.00 44.62 877 SER A CA 1
ATOM 6707 C C . SER A 1 877 ? -54.318 -15.703 26.620 1.00 44.62 877 SER A C 1
ATOM 6709 O O . SER A 1 877 ? -54.459 -16.045 27.795 1.00 44.62 877 SER A O 1
ATOM 6711 N N . THR A 1 878 ? -54.578 -14.464 26.203 1.00 42.88 878 THR A N 1
ATOM 6712 C CA . THR A 1 878 ? -55.143 -13.460 27.110 1.00 42.88 878 THR A CA 1
ATOM 6713 C C . THR A 1 878 ? -56.620 -13.766 27.407 1.00 42.88 878 THR A C 1
ATOM 6715 O O . THR A 1 878 ? -57.293 -14.368 26.565 1.00 42.88 878 THR A O 1
ATOM 6718 N N . PRO A 1 879 ? -57.160 -13.322 28.561 1.00 38.00 879 PRO A N 1
ATOM 6719 C CA . PRO A 1 879 ? -58.563 -13.545 28.940 1.00 38.00 879 PRO A CA 1
ATOM 6720 C C . PRO A 1 879 ? -59.596 -12.981 27.950 1.00 38.00 879 PRO A C 1
ATOM 6722 O O . PRO A 1 879 ? -60.760 -13.356 28.007 1.00 38.00 879 PRO A O 1
ATOM 6725 N N . PHE A 1 880 ? -59.170 -12.095 27.044 1.00 41.50 880 PHE A N 1
ATOM 6726 C CA . PHE A 1 880 ? -60.032 -11.343 26.129 1.00 41.50 880 PHE A CA 1
ATOM 6727 C C . PHE A 1 880 ? -59.856 -11.736 24.648 1.00 41.50 880 PHE A C 1
ATOM 6729 O O . PHE A 1 880 ? -60.229 -10.977 23.763 1.00 41.50 880 PHE A O 1
ATOM 6736 N N . GLY A 1 881 ? -59.270 -12.903 24.343 1.00 39.19 881 GLY A N 1
ATOM 6737 C CA . GLY A 1 881 ? -59.293 -13.454 22.975 1.00 39.19 881 GLY A CA 1
ATOM 6738 C C . GLY A 1 881 ? -58.249 -12.902 21.989 1.00 39.19 881 GLY A C 1
ATOM 6739 O O . GLY A 1 881 ? -58.453 -12.966 20.777 1.00 39.19 881 GLY A O 1
ATOM 6740 N N . GLY A 1 882 ? -57.099 -12.408 22.466 1.00 46.03 882 GLY A N 1
ATOM 6741 C CA . GLY A 1 882 ? -55.992 -11.934 21.619 1.00 46.03 882 GLY A CA 1
ATOM 6742 C C . GLY A 1 882 ? -54.684 -12.718 21.796 1.00 46.03 882 GLY A C 1
ATOM 6743 O O . GLY A 1 882 ? -54.389 -13.226 22.878 1.00 46.03 882 GLY A O 1
ATOM 6744 N N . ARG A 1 883 ? -53.856 -12.808 20.741 1.00 51.50 883 ARG A N 1
ATOM 6745 C CA . ARG A 1 883 ? -52.465 -13.305 20.845 1.00 51.50 883 ARG A CA 1
ATOM 6746 C C . ARG A 1 883 ? -51.517 -12.127 21.083 1.00 51.50 883 ARG A C 1
ATOM 6748 O O . ARG A 1 883 ? -51.175 -11.421 20.137 1.00 51.50 883 ARG A O 1
ATOM 6755 N N . VAL A 1 884 ? -51.079 -11.938 22.326 1.00 54.12 884 VAL A N 1
ATOM 6756 C CA . VAL A 1 884 ? -49.932 -11.080 22.672 1.00 54.12 884 VAL A CA 1
ATOM 6757 C C . VAL A 1 884 ? -48.673 -11.934 22.536 1.00 54.12 884 VAL A C 1
ATOM 6759 O O . VAL A 1 884 ? -48.647 -13.031 23.076 1.00 54.12 884 VAL A O 1
ATOM 6762 N N . LEU A 1 885 ? -47.665 -11.473 21.787 1.00 61.66 885 LEU A N 1
ATOM 6763 C CA . LEU A 1 885 ? -46.395 -12.206 21.617 1.00 61.66 885 LEU A CA 1
ATOM 6764 C C . LEU A 1 885 ? -45.265 -11.654 22.504 1.00 61.66 885 LEU A C 1
ATOM 6766 O O . LEU A 1 885 ? -44.267 -12.338 22.739 1.00 61.66 885 LEU A O 1
ATOM 6770 N N . VAL A 1 886 ? -45.403 -10.409 22.979 1.00 73.94 886 VAL A N 1
ATOM 6771 C CA . VAL A 1 886 ? -44.398 -9.682 23.766 1.00 73.94 886 VAL A CA 1
ATOM 6772 C C . VAL A 1 886 ? -45.102 -8.731 24.745 1.00 73.94 886 VAL A C 1
ATOM 6774 O O . VAL A 1 886 ? -46.055 -8.055 24.354 1.00 73.94 886 VAL A O 1
ATOM 6777 N N . LYS A 1 887 ? -44.637 -8.673 25.998 1.00 80.06 887 LYS A N 1
ATOM 6778 C CA . LYS A 1 887 ? -45.068 -7.698 27.014 1.00 80.06 887 LYS A CA 1
ATOM 6779 C C . LYS A 1 887 ? -43.865 -6.909 27.513 1.00 80.06 887 LYS A C 1
ATOM 6781 O O . LYS A 1 887 ? -42.818 -7.507 27.767 1.00 80.06 887 LYS A O 1
ATOM 6786 N N . TRP A 1 888 ? -44.031 -5.605 27.690 1.00 87.81 888 TRP A N 1
ATOM 6787 C CA . TRP A 1 888 ? -43.043 -4.741 28.326 1.00 87.81 888 TRP A CA 1
ATOM 6788 C C . TRP A 1 888 ? -43.496 -4.420 29.738 1.00 87.81 888 TRP A C 1
ATOM 6790 O O . TRP A 1 888 ? -44.652 -4.074 29.945 1.00 87.81 888 TRP A O 1
ATOM 6800 N N . HIS A 1 889 ? -42.595 -4.505 30.699 1.00 90.50 889 HIS A N 1
ATOM 6801 C CA . HIS A 1 889 ? -42.806 -3.953 32.025 1.00 90.50 889 HIS A CA 1
ATOM 6802 C C . HIS A 1 889 ? -41.999 -2.667 32.104 1.00 90.50 889 HIS A C 1
ATOM 6804 O O . HIS A 1 889 ? -40.767 -2.701 32.069 1.00 90.50 889 HIS A O 1
ATOM 6810 N N . ILE A 1 890 ? -42.701 -1.539 32.133 1.00 92.00 890 ILE A N 1
ATOM 6811 C CA . ILE A 1 890 ? -42.093 -0.216 32.189 1.00 92.00 890 ILE A CA 1
ATOM 6812 C C . ILE A 1 890 ? -42.413 0.368 33.557 1.00 92.00 890 ILE A C 1
ATOM 6814 O O . ILE A 1 890 ? -43.576 0.441 33.937 1.00 92.00 890 ILE A O 1
ATOM 6818 N N . VAL A 1 891 ? -41.389 0.769 34.299 1.00 91.12 891 VAL A N 1
ATOM 6819 C CA . VAL A 1 891 ? -41.532 1.281 35.663 1.00 91.12 891 VAL A CA 1
ATOM 6820 C C . VAL A 1 891 ? -40.846 2.629 35.798 1.00 91.12 891 VAL A C 1
ATOM 6822 O O . VAL A 1 891 ? -39.732 2.826 35.320 1.00 91.12 891 VAL A O 1
ATOM 6825 N N . GLU A 1 892 ? -41.513 3.547 36.474 1.00 89.38 892 GLU A N 1
ATOM 6826 C CA . GLU A 1 892 ? -40.952 4.812 36.943 1.00 89.38 892 GLU A CA 1
ATOM 6827 C C . GLU A 1 892 ? -40.369 4.636 38.344 1.00 89.38 892 GLU A C 1
ATOM 6829 O O . GLU A 1 892 ? -40.817 3.790 39.126 1.00 89.38 892 GLU A O 1
ATOM 6834 N N . ASN A 1 893 ? -39.348 5.423 38.665 1.00 88.44 893 ASN A N 1
ATOM 6835 C CA . ASN A 1 893 ? -38.806 5.451 40.016 1.00 88.44 893 ASN A CA 1
ATOM 6836 C C . ASN A 1 893 ? -39.626 6.389 40.911 1.00 88.44 893 ASN A C 1
ATOM 6838 O O . ASN A 1 893 ? -39.752 6.124 42.106 1.00 88.44 893 ASN A O 1
ATOM 6842 N N . THR A 1 894 ? -40.215 7.439 40.329 1.00 83.94 894 THR A N 1
ATOM 6843 C CA . THR A 1 894 ? -41.106 8.380 41.019 1.00 83.94 894 THR A CA 1
ATOM 6844 C C . THR A 1 894 ? -42.519 8.292 40.428 1.00 83.94 894 THR A C 1
ATOM 6846 O O . THR A 1 894 ? -42.771 8.923 39.406 1.00 83.94 894 THR A O 1
ATOM 6849 N N . PRO A 1 895 ? -43.451 7.538 41.049 1.00 81.69 895 PRO A N 1
ATOM 6850 C CA . PRO A 1 895 ? -44.796 7.319 40.515 1.00 81.69 895 PRO A CA 1
ATOM 6851 C C . PRO A 1 895 ? -45.561 8.601 40.167 1.00 81.69 895 PRO A C 1
ATOM 6853 O O . PRO A 1 895 ? -45.673 9.496 41.007 1.00 81.69 895 PRO A O 1
ATOM 6856 N N . GLY A 1 896 ? -46.129 8.668 38.959 1.00 71.75 896 GLY A N 1
ATOM 6857 C CA . GLY A 1 896 ? -46.885 9.823 38.465 1.00 71.75 896 GLY A CA 1
ATOM 6858 C C . GLY A 1 896 ? -46.036 11.075 38.223 1.00 71.75 896 GLY A C 1
ATOM 6859 O O . GLY A 1 896 ? -46.581 12.176 38.143 1.00 71.75 896 GLY A O 1
ATOM 6860 N N . GLY A 1 897 ? -44.708 10.929 38.149 1.00 72.12 897 GLY A N 1
ATOM 6861 C CA . GLY A 1 897 ? -43.750 12.036 38.064 1.00 72.12 897 GLY A CA 1
ATOM 6862 C C . GLY A 1 897 ? -43.623 12.672 36.675 1.00 72.12 897 GLY A C 1
ATOM 6863 O O . GLY A 1 897 ? -42.951 13.697 36.531 1.00 72.12 897 GLY A O 1
ATOM 6864 N N . GLY A 1 898 ? -44.264 12.094 35.656 1.00 79.88 898 GLY A N 1
ATOM 6865 C CA . GLY A 1 898 ? -44.146 12.535 34.272 1.00 79.88 898 GLY A CA 1
ATOM 6866 C C . GLY A 1 898 ? -45.379 12.279 33.411 1.00 79.88 898 GLY A C 1
ATOM 6867 O O . GLY A 1 898 ? -46.281 11.522 33.763 1.00 79.88 898 GLY A O 1
ATOM 6868 N N . ASN A 1 899 ? -45.399 12.944 32.255 1.00 86.56 899 ASN A N 1
ATOM 6869 C CA . ASN A 1 899 ? -46.306 12.637 31.152 1.00 86.56 899 ASN A CA 1
ATOM 6870 C C . ASN A 1 899 ? -45.478 11.994 30.036 1.00 86.56 899 ASN A C 1
ATOM 6872 O O . ASN A 1 899 ? -44.609 12.645 29.444 1.00 86.56 899 ASN A O 1
ATOM 6876 N N . TYR A 1 900 ? -45.719 10.711 29.791 1.00 86.75 900 TYR A N 1
ATOM 6877 C CA . TYR A 1 900 ? -44.894 9.888 28.924 1.00 86.75 900 TYR A CA 1
ATOM 6878 C C . TYR A 1 900 ? -45.507 9.748 27.533 1.00 86.75 900 TYR A C 1
ATOM 6880 O O . TYR A 1 900 ? -46.717 9.585 27.356 1.00 86.75 900 TYR A O 1
ATOM 6888 N N . THR A 1 901 ? -44.635 9.768 26.531 1.00 88.06 901 THR A N 1
ATOM 6889 C CA . THR A 1 901 ? -44.924 9.243 25.198 1.00 88.06 901 THR A CA 1
ATOM 6890 C C . THR A 1 901 ? -44.070 8.004 24.999 1.00 88.06 901 THR A C 1
ATOM 6892 O O . THR A 1 901 ? -42.849 8.057 25.154 1.00 88.06 901 THR A O 1
ATOM 6895 N N . LEU A 1 902 ? -44.721 6.884 24.700 1.00 87.69 902 LEU A N 1
ATOM 6896 C CA . LEU A 1 902 ? -44.053 5.625 24.399 1.00 87.69 902 LEU A CA 1
ATOM 6897 C C . LEU A 1 902 ? -44.169 5.354 22.909 1.00 87.69 902 LEU A C 1
ATOM 6899 O O . LEU A 1 902 ? -45.280 5.368 22.384 1.00 87.69 902 LEU A O 1
ATOM 6903 N N . THR A 1 903 ? -43.055 5.046 22.261 1.00 86.25 903 THR A N 1
ATOM 6904 C CA . THR A 1 903 ? -43.021 4.567 20.877 1.00 86.25 903 THR A CA 1
ATOM 6905 C C . THR A 1 903 ? -42.463 3.152 20.885 1.00 86.25 903 THR A C 1
ATOM 6907 O O . THR A 1 903 ? -41.403 2.904 21.445 1.00 86.25 903 THR A O 1
ATOM 6910 N N . PHE A 1 904 ? -43.160 2.197 20.283 1.00 80.25 904 PHE A N 1
ATOM 6911 C CA . PHE A 1 904 ? -42.699 0.813 20.148 1.00 80.25 904 PHE A CA 1
ATOM 6912 C C . PHE A 1 904 ? -42.361 0.537 18.685 1.00 80.25 904 PHE A C 1
ATOM 6914 O O . PHE A 1 904 ? -43.136 0.914 17.808 1.00 80.25 904 PHE A O 1
ATOM 6921 N N . GLY A 1 905 ? -41.242 -0.137 18.412 1.00 70.06 905 GLY A N 1
ATOM 6922 C CA . GLY A 1 905 ? -40.809 -0.473 17.046 1.00 70.06 905 GLY A CA 1
ATOM 6923 C C . GLY A 1 905 ? -40.629 -1.972 16.822 1.00 70.06 905 GLY A C 1
ATOM 6924 O O . GLY A 1 905 ? -40.392 -2.717 17.767 1.00 70.06 905 GLY A O 1
ATOM 6925 N N . TRP A 1 906 ? -40.711 -2.424 15.565 1.00 67.06 906 TRP A N 1
ATOM 6926 C CA . TRP A 1 906 ? -40.565 -3.839 15.180 1.00 67.06 906 TRP A CA 1
ATOM 6927 C C . TRP A 1 906 ? -39.709 -3.999 13.919 1.00 67.06 906 TRP A C 1
ATOM 6929 O O . TRP A 1 906 ? -40.024 -3.419 12.884 1.00 67.06 906 TRP A O 1
ATOM 6939 N N . MET A 1 907 ? -38.651 -4.818 13.964 1.00 53.34 907 MET A N 1
ATOM 6940 C CA . MET A 1 907 ? -37.617 -4.823 12.908 1.00 53.34 907 MET A CA 1
ATOM 6941 C C . MET A 1 907 ? -37.609 -6.025 11.936 1.00 53.34 907 MET A C 1
ATOM 6943 O O . MET A 1 907 ? -36.733 -6.083 11.076 1.00 53.34 907 MET A O 1
ATOM 6947 N N . ARG A 1 908 ? -38.519 -7.013 12.017 1.00 50.00 908 ARG A N 1
ATOM 6948 C CA . ARG A 1 908 ? -38.470 -8.202 11.124 1.00 50.00 908 ARG A CA 1
ATOM 6949 C C . ARG A 1 908 ? -39.775 -8.502 10.386 1.00 50.00 908 ARG A C 1
ATOM 6951 O O . ARG A 1 908 ? -40.853 -8.454 10.962 1.00 50.00 908 ARG A O 1
ATOM 6958 N N . GLN A 1 909 ? -39.641 -9.035 9.163 1.00 43.91 909 GLN A N 1
ATOM 6959 C CA . GLN A 1 909 ? -40.709 -9.725 8.413 1.00 43.91 909 GLN A CA 1
ATOM 6960 C C . GLN A 1 909 ? -41.250 -11.000 9.105 1.00 43.91 909 GLN A C 1
ATOM 6962 O O . GLN A 1 909 ? -42.184 -11.619 8.597 1.00 43.91 909 GLN A O 1
ATOM 6967 N N . LEU A 1 910 ? -40.711 -11.401 10.263 1.00 40.72 910 LEU A N 1
ATOM 6968 C CA . LEU A 1 910 ? -41.240 -12.484 11.108 1.00 40.72 910 LEU A CA 1
ATOM 6969 C C . LEU A 1 910 ? -42.477 -12.062 11.925 1.00 40.72 910 LEU A C 1
ATOM 6971 O O . LEU A 1 910 ? -42.830 -12.715 12.904 1.00 40.72 910 LEU A O 1
ATOM 6975 N N . GLU A 1 911 ? -43.167 -10.997 11.519 1.00 45.34 911 GLU A N 1
ATOM 6976 C CA . GLU A 1 911 ? -44.552 -10.771 11.912 1.00 45.34 911 GLU A CA 1
ATOM 6977 C C . GLU A 1 911 ? -45.376 -12.008 11.508 1.00 45.34 911 GLU A C 1
ATOM 6979 O O . GLU A 1 911 ? -45.416 -12.415 10.337 1.00 45.34 911 GLU A O 1
ATOM 6984 N N . ASN A 1 912 ? -45.994 -12.644 12.505 1.00 41.62 912 ASN A N 1
ATOM 6985 C CA . ASN A 1 912 ? -46.914 -13.762 12.331 1.00 41.62 912 ASN A CA 1
ATOM 6986 C C . ASN A 1 912 ? -47.921 -13.434 11.207 1.00 41.62 912 ASN A C 1
ATOM 6988 O O . ASN A 1 912 ? -48.421 -12.310 11.146 1.00 41.62 912 ASN A O 1
ATOM 6992 N N . ARG A 1 913 ? -48.275 -14.406 10.346 1.00 42.97 913 ARG A N 1
ATOM 6993 C CA . ARG A 1 913 ? -49.326 -14.241 9.313 1.00 42.97 913 ARG A CA 1
ATOM 6994 C C . ARG A 1 913 ? -50.618 -13.613 9.866 1.00 42.97 913 ARG A C 1
ATOM 6996 O O . ARG A 1 913 ? -51.326 -12.966 9.104 1.00 42.97 913 ARG A O 1
ATOM 7003 N N . ALA A 1 914 ? -50.887 -13.751 11.166 1.00 41.34 914 ALA A N 1
ATOM 7004 C CA . ALA A 1 914 ? -52.005 -13.125 11.876 1.00 41.34 914 ALA A CA 1
ATOM 7005 C C . ALA A 1 914 ? -52.058 -11.576 11.825 1.00 41.34 914 ALA A C 1
ATOM 7007 O O . ALA A 1 914 ? -53.146 -11.020 11.982 1.00 41.34 914 ALA A O 1
ATOM 7008 N N . PHE A 1 915 ? -50.933 -10.888 11.579 1.00 43.47 915 PHE A N 1
ATOM 7009 C CA . PHE A 1 915 ? -50.856 -9.421 11.429 1.00 43.47 915 PHE A CA 1
ATOM 7010 C C . PHE A 1 915 ? -50.835 -8.947 9.961 1.00 43.47 915 PHE A C 1
ATOM 7012 O O . PHE A 1 915 ? -50.963 -7.756 9.700 1.00 43.47 915 PHE A O 1
ATOM 7019 N N . ARG A 1 916 ? -50.732 -9.866 8.986 1.00 45.91 916 ARG A N 1
ATOM 7020 C CA . ARG A 1 916 ? -50.624 -9.555 7.543 1.00 45.91 916 ARG A CA 1
ATOM 7021 C C . ARG A 1 916 ? -51.971 -9.420 6.813 1.00 45.91 916 ARG A C 1
ATOM 7023 O O . ARG A 1 916 ? -52.004 -9.420 5.586 1.00 45.91 916 ARG A O 1
ATOM 7030 N N . THR A 1 917 ? -53.091 -9.375 7.533 1.00 48.69 917 THR A N 1
ATOM 7031 C CA . THR A 1 917 ? -54.422 -9.217 6.916 1.00 48.69 917 THR A CA 1
ATOM 7032 C C . THR A 1 917 ? -54.719 -7.745 6.590 1.00 48.69 917 THR A C 1
ATOM 7034 O O . THR A 1 917 ? -54.184 -6.886 7.288 1.00 48.69 917 THR A O 1
ATOM 7037 N N . PRO A 1 918 ? -55.624 -7.434 5.635 1.00 49.03 918 PRO A N 1
ATOM 7038 C CA . PRO A 1 918 ? -56.004 -6.062 5.234 1.00 49.03 918 PRO A CA 1
ATOM 7039 C C . PRO A 1 918 ? -56.515 -5.142 6.359 1.00 49.03 918 PRO A C 1
ATOM 7041 O O . PRO A 1 918 ? -56.745 -3.962 6.141 1.00 49.03 918 PRO A O 1
ATOM 7044 N N . ASP A 1 919 ? -56.697 -5.682 7.559 1.00 50.97 919 ASP A N 1
ATOM 7045 C CA . ASP A 1 919 ? -57.343 -5.051 8.705 1.00 50.97 919 ASP A CA 1
ATOM 7046 C C . ASP A 1 919 ? -56.337 -4.557 9.769 1.00 50.97 919 ASP A C 1
ATOM 7048 O O . ASP A 1 919 ? -56.653 -4.407 10.947 1.00 50.97 919 ASP A O 1
ATOM 7052 N N . ARG A 1 920 ? -55.069 -4.377 9.379 1.00 51.69 920 ARG A N 1
ATOM 7053 C CA . ARG A 1 920 ? -53.955 -4.051 10.287 1.00 51.69 920 ARG A CA 1
ATOM 7054 C C . ARG A 1 920 ? -54.170 -2.739 11.052 1.00 51.69 920 ARG A C 1
ATOM 7056 O O . ARG A 1 920 ? -53.897 -2.691 12.248 1.00 51.69 920 ARG A O 1
ATOM 7063 N N . ASN A 1 921 ? -54.723 -1.729 10.381 1.00 51.94 921 ASN A N 1
ATOM 7064 C CA . ASN A 1 921 ? -54.954 -0.396 10.945 1.00 51.94 921 ASN A CA 1
ATOM 7065 C C . ASN A 1 921 ? -56.047 -0.371 12.030 1.00 51.94 921 ASN A C 1
ATOM 7067 O O . ASN A 1 921 ? -56.039 0.532 12.854 1.00 51.94 921 ASN A O 1
ATOM 7071 N N . HIS A 1 922 ? -56.954 -1.356 12.070 1.00 52.94 922 HIS A N 1
ATOM 7072 C CA . HIS A 1 922 ? -58.050 -1.398 13.053 1.00 52.94 922 HIS A CA 1
ATOM 7073 C C . HIS A 1 922 ? -57.759 -2.295 14.267 1.00 52.94 922 HIS A C 1
ATOM 7075 O O . HIS A 1 922 ? -58.520 -2.306 15.232 1.00 52.94 922 HIS A O 1
ATOM 7081 N N . ASN A 1 923 ? -56.680 -3.082 14.222 1.00 51.66 923 ASN A N 1
ATOM 7082 C CA . ASN A 1 923 ? -56.489 -4.217 15.127 1.00 51.66 923 ASN A CA 1
ATOM 7083 C C . ASN A 1 923 ? -55.252 -4.131 16.027 1.00 51.66 923 ASN A C 1
ATOM 7085 O O . ASN A 1 923 ? -55.170 -4.906 16.974 1.00 51.66 923 ASN A O 1
ATOM 7089 N N . ALA A 1 924 ? -54.275 -3.271 15.734 1.00 55.94 924 ALA A N 1
ATOM 7090 C CA . ALA A 1 924 ? -53.084 -3.119 16.568 1.00 55.94 924 ALA A CA 1
ATOM 7091 C C . ALA A 1 924 ? -53.306 -2.012 17.608 1.00 55.94 924 ALA A C 1
ATOM 7093 O O . ALA A 1 924 ? -53.347 -0.839 17.256 1.00 55.94 924 ALA A O 1
ATOM 7094 N N . HIS A 1 925 ? -53.422 -2.391 18.882 1.00 63.78 925 HIS A N 1
ATOM 7095 C CA . HIS A 1 925 ? -53.655 -1.464 19.998 1.00 63.78 925 HIS A CA 1
ATOM 7096 C C . HIS A 1 925 ? -52.566 -1.622 21.074 1.00 63.78 925 HIS A C 1
ATOM 7098 O O . HIS A 1 925 ? -52.097 -2.742 21.306 1.00 63.78 925 HIS A O 1
ATOM 7104 N N . ILE A 1 926 ? -52.168 -0.518 21.729 1.00 68.56 926 ILE A N 1
ATOM 7105 C CA . ILE A 1 926 ? -51.303 -0.532 22.928 1.00 68.56 926 ILE A CA 1
ATOM 7106 C C . ILE A 1 926 ? -52.189 -0.502 24.176 1.00 68.56 926 ILE A C 1
ATOM 7108 O O . ILE A 1 926 ? -52.907 0.472 24.417 1.00 68.56 926 ILE A O 1
ATOM 7112 N N . PHE A 1 927 ? -52.063 -1.521 25.020 1.00 68.00 927 PHE A N 1
ATOM 7113 C CA . PHE A 1 927 ? -52.783 -1.618 26.290 1.00 68.00 927 PHE A CA 1
ATOM 7114 C C . PHE A 1 927 ? -51.835 -1.405 27.458 1.00 68.00 927 PHE A C 1
ATOM 7116 O O . PHE A 1 927 ? -50.744 -1.970 27.461 1.00 68.00 927 PHE A O 1
ATOM 7123 N N . CYS A 1 928 ? -52.279 -0.632 28.452 1.00 73.62 928 CYS A N 1
ATOM 7124 C CA . CYS A 1 928 ? -51.709 -0.698 29.794 1.00 73.62 928 CYS A CA 1
ATOM 7125 C C . CYS A 1 928 ? -52.496 -1.780 30.538 1.00 73.62 928 CYS A C 1
ATOM 7127 O O . CYS A 1 928 ? -53.696 -1.634 30.730 1.00 73.62 928 CYS A O 1
ATOM 7129 N N . LEU A 1 929 ? -51.854 -2.891 30.883 1.00 70.88 929 LEU A N 1
ATOM 7130 C CA . LEU A 1 929 ? -52.496 -4.046 31.511 1.00 70.88 929 LEU A CA 1
ATOM 7131 C C . LEU A 1 929 ? -52.808 -3.815 32.997 1.00 70.88 929 LEU A C 1
ATOM 7133 O O . LEU A 1 929 ? -53.635 -4.532 33.552 1.00 70.88 929 LEU A O 1
ATOM 7137 N N . ASP A 1 930 ? -52.175 -2.820 33.622 1.00 69.38 930 ASP A N 1
ATOM 7138 C CA . ASP A 1 930 ? -52.386 -2.468 35.033 1.00 69.38 930 ASP A CA 1
ATOM 7139 C C . ASP A 1 930 ? -53.466 -1.394 35.236 1.00 69.38 930 ASP A C 1
ATOM 7141 O O . ASP A 1 930 ? -53.788 -1.043 36.374 1.00 69.38 930 ASP A O 1
ATOM 7145 N N . ASP A 1 931 ? -54.000 -0.829 34.151 1.00 63.88 931 ASP A N 1
ATOM 7146 C CA . ASP A 1 931 ? -55.115 0.117 34.164 1.00 63.88 931 ASP A CA 1
ATOM 7147 C C . ASP A 1 931 ? -56.351 -0.563 33.570 1.00 63.88 931 ASP A C 1
ATOM 7149 O O . ASP A 1 931 ? -56.515 -0.670 32.356 1.00 63.88 931 ASP A O 1
ATOM 7153 N N . THR A 1 932 ? -57.198 -1.092 34.451 1.00 50.66 932 THR A N 1
ATOM 7154 C CA . THR A 1 932 ? -58.393 -1.860 34.079 1.00 50.66 932 THR A CA 1
ATOM 7155 C C . THR A 1 932 ? -59.628 -0.983 33.871 1.00 50.66 932 THR A C 1
ATOM 7157 O O . THR A 1 932 ? -60.716 -1.527 33.688 1.00 50.66 932 THR A O 1
ATOM 7160 N N . THR A 1 933 ? -59.504 0.347 33.976 1.00 43.53 933 THR A N 1
ATOM 7161 C CA . THR A 1 933 ? -60.659 1.258 34.049 1.00 43.53 933 THR A CA 1
ATOM 7162 C C . THR A 1 933 ? -61.005 1.979 32.751 1.00 43.53 933 THR A C 1
ATOM 7164 O O . THR A 1 933 ? -62.151 2.385 32.607 1.00 43.53 933 THR A O 1
ATOM 7167 N N . GLU A 1 934 ? -60.104 2.051 31.770 1.00 44.47 934 GLU A N 1
ATOM 7168 C CA . GLU A 1 934 ? -60.382 2.652 30.461 1.00 44.47 934 GLU A CA 1
ATOM 7169 C C . GLU A 1 934 ? -59.514 2.020 29.362 1.00 44.47 934 GLU A C 1
ATOM 7171 O O . GLU A 1 934 ? -58.319 1.773 29.539 1.00 44.47 934 GLU A O 1
ATOM 7176 N N . ALA A 1 935 ? -60.090 1.829 28.171 1.00 44.19 935 ALA A N 1
ATOM 7177 C CA . ALA A 1 935 ? -59.304 1.870 26.941 1.00 44.19 935 ALA A CA 1
ATOM 7178 C C . ALA A 1 935 ? -58.727 3.297 26.844 1.00 44.19 935 ALA A C 1
ATOM 7180 O O . ALA A 1 935 ? -59.433 4.221 26.462 1.00 44.19 935 ALA A O 1
ATOM 7181 N N . GLY A 1 936 ? -57.508 3.485 27.359 1.00 43.34 936 GLY A N 1
ATOM 7182 C CA . GLY A 1 936 ? -57.001 4.782 27.819 1.00 43.34 936 GLY A CA 1
ATOM 7183 C C . GLY A 1 936 ? -57.108 5.958 26.839 1.00 43.34 936 GLY A C 1
ATOM 7184 O O . GLY A 1 936 ? -56.919 5.820 25.634 1.00 43.34 936 GLY A O 1
ATOM 7185 N N . SER A 1 937 ? -57.327 7.143 27.407 1.00 44.28 937 SER A N 1
ATOM 7186 C CA . SER A 1 937 ? -57.568 8.451 26.778 1.00 44.28 937 SER A CA 1
ATOM 7187 C C . SER A 1 937 ? -56.363 9.101 26.058 1.00 44.28 937 SER A C 1
ATOM 7189 O O . SER A 1 937 ? -56.166 10.313 26.157 1.00 44.28 937 SER A O 1
ATOM 7191 N N . GLY A 1 938 ? -55.512 8.323 25.385 1.00 52.38 938 GLY A N 1
ATOM 7192 C CA . GLY A 1 938 ? -54.322 8.823 24.679 1.00 52.38 938 GLY A CA 1
ATOM 7193 C C . GLY A 1 938 ? -54.485 8.835 23.159 1.00 52.38 938 GLY A C 1
ATOM 7194 O O . GLY A 1 938 ? -55.166 7.981 22.601 1.00 52.38 938 GLY A O 1
ATOM 7195 N N . GLU A 1 939 ? -53.823 9.771 22.477 1.00 58.53 939 GLU A N 1
ATOM 7196 C CA . GLU A 1 939 ? -53.694 9.740 21.014 1.00 58.53 939 GLU A CA 1
ATOM 7197 C C . GLU A 1 939 ? -52.782 8.571 20.608 1.00 58.53 939 GLU A C 1
ATOM 7199 O O . GLU A 1 939 ? -51.645 8.450 21.088 1.00 58.53 939 GLU A O 1
ATOM 7204 N N . TYR A 1 940 ? -53.300 7.700 19.739 1.00 66.00 940 TYR A N 1
ATOM 7205 C CA . TYR A 1 940 ? -52.572 6.571 19.171 1.00 66.00 940 TYR A CA 1
ATOM 7206 C C . TYR A 1 940 ? -52.125 6.919 17.759 1.00 66.00 940 TYR A C 1
ATOM 7208 O O . TYR A 1 940 ? -52.953 7.161 16.880 1.00 66.00 940 TYR A O 1
ATOM 7216 N N . THR A 1 941 ? -50.821 6.849 17.513 1.00 66.81 941 THR A N 1
ATOM 7217 C CA . THR A 1 941 ? -50.278 6.985 16.159 1.00 66.81 941 THR A CA 1
ATOM 7218 C C . THR A 1 941 ? -49.754 5.634 15.700 1.00 66.81 941 THR A C 1
ATOM 7220 O O . THR A 1 941 ? -48.911 5.025 16.360 1.00 66.81 941 THR A O 1
ATOM 7223 N N . LEU A 1 942 ? -50.263 5.150 14.568 1.00 64.50 942 LEU A N 1
ATOM 7224 C CA . LEU A 1 942 ? -49.819 3.920 13.916 1.00 64.50 942 LEU A CA 1
ATOM 7225 C C . LEU A 1 942 ? -49.101 4.283 12.618 1.00 64.50 942 LEU A C 1
ATOM 7227 O O . LEU A 1 942 ? -49.724 4.809 11.698 1.00 64.50 942 LEU A O 1
ATOM 7231 N N . GLN A 1 943 ? -47.812 3.962 12.524 1.00 66.75 943 GLN A N 1
ATOM 7232 C CA . GLN A 1 943 ? -47.029 4.133 11.303 1.00 66.75 943 GLN A CA 1
ATOM 7233 C C . GLN A 1 943 ? -46.623 2.750 10.790 1.00 66.75 943 GLN A C 1
ATOM 7235 O O . GLN A 1 943 ? -45.684 2.105 11.261 1.00 66.75 943 GLN A O 1
ATOM 7240 N N . LEU A 1 944 ? -47.440 2.242 9.869 1.00 63.84 944 LEU A N 1
ATOM 7241 C CA . LEU A 1 944 ? -47.389 0.862 9.381 1.00 63.84 944 LEU A CA 1
ATOM 7242 C C . LEU A 1 944 ? -46.939 0.767 7.915 1.00 63.84 944 LEU A C 1
ATOM 7244 O O . LEU A 1 944 ? -46.902 -0.330 7.354 1.00 63.84 944 LEU A O 1
ATOM 7248 N N . ASP A 1 945 ? -46.631 1.906 7.304 1.00 59.41 945 ASP A N 1
ATOM 7249 C CA . ASP A 1 945 ? -46.252 2.100 5.905 1.00 59.41 945 ASP A CA 1
ATOM 7250 C C . ASP A 1 945 ? -44.733 2.039 5.675 1.00 59.41 945 ASP A C 1
ATOM 7252 O O . ASP A 1 945 ? -44.293 1.663 4.589 1.00 59.41 945 ASP A O 1
ATOM 7256 N N . THR A 1 946 ? -43.927 2.307 6.702 1.00 57.84 946 THR A N 1
ATOM 7257 C CA . THR A 1 946 ? -42.463 2.200 6.679 1.00 57.84 946 THR A CA 1
ATOM 7258 C C . THR A 1 946 ? -41.970 1.116 7.648 1.00 57.84 946 THR A C 1
ATOM 7260 O O . THR A 1 946 ? -42.600 0.827 8.662 1.00 57.84 946 THR A O 1
ATOM 7263 N N . GLN A 1 947 ? -40.862 0.439 7.315 1.00 59.94 947 GLN A N 1
ATOM 7264 C CA . GLN A 1 947 ? -40.178 -0.467 8.251 1.00 59.94 947 GLN A CA 1
ATOM 7265 C C . GLN A 1 947 ? -39.056 0.296 8.979 1.00 59.94 947 GLN A C 1
ATOM 7267 O O . GLN A 1 947 ? -38.300 0.993 8.302 1.00 59.94 947 GLN A O 1
ATOM 7272 N N . PRO A 1 948 ? -38.880 0.130 10.306 1.00 63.19 948 PRO A N 1
ATOM 7273 C CA . PRO A 1 948 ? -39.682 -0.693 11.214 1.00 63.19 948 PRO A CA 1
ATOM 7274 C C . PRO A 1 948 ? -41.078 -0.118 11.455 1.00 63.19 948 PRO A C 1
ATOM 7276 O O . PRO A 1 948 ? -41.247 1.089 11.545 1.00 63.19 948 PRO A O 1
ATOM 7279 N N . TYR A 1 949 ? -42.065 -0.998 11.603 1.00 67.75 949 TYR A N 1
ATOM 7280 C CA . TYR A 1 949 ? -43.426 -0.580 11.930 1.00 67.75 949 TYR A CA 1
ATOM 7281 C C . TYR A 1 949 ? -43.456 -0.031 13.352 1.00 67.75 949 TYR A C 1
ATOM 7283 O O . TYR A 1 949 ? -42.880 -0.663 14.245 1.00 67.75 949 TYR A O 1
ATOM 7291 N N . THR A 1 950 ? -44.116 1.104 13.572 1.00 70.00 950 THR A N 1
ATOM 7292 C CA . THR A 1 950 ? -44.174 1.739 14.891 1.00 70.00 950 THR A CA 1
ATOM 7293 C C . THR A 1 950 ? -45.604 1.999 15.349 1.00 70.00 950 THR A C 1
ATOM 7295 O O . THR A 1 950 ? -46.527 2.215 14.559 1.00 70.00 950 THR A O 1
ATOM 7298 N N . CYS A 1 951 ? -45.790 1.933 16.664 1.00 70.19 951 CYS A N 1
ATOM 7299 C CA . CYS A 1 951 ? -47.000 2.388 17.331 1.00 70.19 951 CYS A CA 1
ATOM 7300 C C . CYS A 1 951 ? -46.595 3.264 18.512 1.00 70.19 951 CYS A C 1
ATOM 7302 O O . CYS A 1 951 ? -45.763 2.849 19.323 1.00 70.19 951 CYS A O 1
ATOM 7304 N N . SER A 1 952 ? -47.186 4.451 18.601 1.00 78.00 952 SER A N 1
ATOM 7305 C CA . SER A 1 952 ? -46.929 5.409 19.671 1.00 78.00 952 SER A CA 1
ATOM 7306 C C . SER A 1 952 ? -48.193 5.684 20.477 1.00 78.00 952 SER A C 1
ATOM 7308 O O . SER A 1 952 ? -49.294 5.709 19.924 1.00 78.00 952 SER A O 1
ATOM 7310 N N . ARG A 1 953 ? -48.029 5.911 21.783 1.00 78.81 953 ARG A N 1
ATOM 7311 C CA . ARG A 1 953 ? -49.092 6.327 22.708 1.00 78.81 953 ARG A CA 1
ATOM 7312 C C . ARG A 1 953 ? -48.624 7.532 23.523 1.00 78.81 953 ARG A C 1
ATOM 7314 O O . ARG A 1 953 ? -47.621 7.433 24.231 1.00 78.81 953 ARG A O 1
ATOM 7321 N N . GLY A 1 954 ? -49.355 8.643 23.425 1.00 78.25 954 GLY A N 1
ATOM 7322 C CA . GLY A 1 954 ? -49.156 9.849 24.240 1.00 78.25 954 GLY A CA 1
ATOM 7323 C C . GLY A 1 954 ? -50.126 9.942 25.424 1.00 78.25 954 GLY A C 1
ATOM 7324 O O . GLY A 1 954 ? -51.107 9.201 25.492 1.00 78.25 954 GLY A O 1
ATOM 7325 N N . GLY A 1 955 ? -49.863 10.866 26.355 1.00 77.69 955 GLY A N 1
ATOM 7326 C CA . GLY A 1 955 ? -50.764 11.160 27.479 1.00 77.69 955 GLY A CA 1
ATOM 7327 C C . GLY A 1 955 ? -50.723 10.137 28.617 1.00 77.69 955 GLY A C 1
ATOM 7328 O O . GLY A 1 955 ? -51.696 9.995 29.353 1.00 77.69 955 GLY A O 1
ATOM 7329 N N . ILE A 1 956 ? -49.630 9.381 28.751 1.00 80.94 956 ILE A N 1
ATOM 7330 C CA . ILE A 1 956 ? -49.490 8.355 29.786 1.00 80.94 956 ILE A CA 1
ATOM 7331 C C . ILE A 1 956 ? -49.025 9.026 31.078 1.00 80.94 956 ILE A C 1
ATOM 7333 O O . ILE A 1 956 ? -47.912 9.535 31.140 1.00 80.94 956 ILE A O 1
ATOM 7337 N N . SER A 1 957 ? -49.856 8.993 32.117 1.00 79.19 957 SER A N 1
ATOM 7338 C CA . SER A 1 957 ? -49.531 9.545 33.442 1.00 79.19 957 SER A CA 1
ATOM 7339 C C . SER A 1 957 ? -49.039 8.502 34.451 1.00 79.19 957 SER A C 1
ATOM 7341 O O . SER A 1 957 ? -48.654 8.866 35.558 1.00 79.19 957 SER A O 1
ATOM 7343 N N . ARG A 1 958 ? -49.081 7.208 34.101 1.00 81.00 958 ARG A N 1
ATOM 7344 C CA . ARG A 1 958 ? -48.605 6.096 34.938 1.00 81.00 958 ARG A CA 1
ATOM 7345 C C . ARG A 1 958 ? -48.034 4.974 34.075 1.00 81.00 958 ARG A C 1
ATOM 7347 O O . ARG A 1 958 ? -48.687 4.536 33.125 1.00 81.00 958 ARG A O 1
ATOM 7354 N N . LEU A 1 959 ? -46.840 4.495 34.418 1.00 86.50 959 LEU A N 1
ATOM 7355 C CA . LEU A 1 959 ? -46.184 3.368 33.743 1.00 86.50 959 LEU A CA 1
ATOM 7356 C C . LEU A 1 959 ? -46.522 2.029 34.433 1.00 86.50 959 LEU A C 1
ATOM 7358 O O . LEU A 1 959 ? -46.873 1.999 35.611 1.00 86.50 959 LEU A O 1
ATOM 7362 N N . GLY A 1 960 ? -46.463 0.926 33.684 1.00 86.31 960 GLY A N 1
ATOM 7363 C CA . GLY A 1 960 ? -46.796 -0.421 34.149 1.00 86.31 960 GLY A CA 1
ATOM 7364 C C . GLY A 1 960 ? -46.525 -1.482 33.080 1.00 86.31 960 GLY A C 1
ATOM 7365 O O . GLY A 1 960 ? -45.629 -1.341 32.241 1.00 86.31 960 GLY A O 1
ATOM 7366 N N . TRP A 1 961 ? -47.301 -2.560 33.086 1.00 84.69 961 TRP A N 1
ATOM 7367 C CA . TRP A 1 961 ? -47.258 -3.581 32.044 1.00 84.69 961 TRP A CA 1
ATOM 7368 C C . TRP A 1 961 ? -47.940 -3.102 30.764 1.00 84.69 961 TRP A C 1
ATOM 7370 O O . TRP A 1 961 ? -49.120 -2.768 30.765 1.00 84.69 961 TRP A O 1
ATOM 7380 N N . PHE A 1 962 ? -47.223 -3.142 29.647 1.00 81.00 962 PHE A N 1
ATOM 7381 C CA . PHE A 1 962 ? -47.732 -2.805 28.325 1.00 81.00 962 PHE A CA 1
ATOM 7382 C C . PHE A 1 962 ? -47.687 -4.000 27.377 1.00 81.00 962 PHE A C 1
ATOM 7384 O O . PHE A 1 962 ? -46.755 -4.809 27.393 1.00 81.00 962 PHE A O 1
ATOM 7391 N N . ALA A 1 963 ? -48.693 -4.100 26.514 1.00 75.12 963 ALA A N 1
ATOM 7392 C CA . ALA A 1 963 ? -48.770 -5.114 25.469 1.00 75.12 963 ALA A CA 1
ATOM 7393 C C . ALA A 1 963 ? -49.273 -4.519 24.152 1.00 75.12 963 ALA A C 1
ATOM 7395 O O . ALA A 1 963 ? -50.101 -3.609 24.150 1.00 75.12 963 ALA A O 1
ATOM 7396 N N . VAL A 1 964 ? -48.809 -5.098 23.041 1.00 68.69 964 VAL A N 1
ATOM 7397 C CA . VAL A 1 964 ? -49.291 -4.812 21.683 1.00 68.69 964 VAL A CA 1
ATOM 7398 C C . VAL A 1 964 ? -49.887 -6.095 21.105 1.00 68.69 964 VAL A C 1
ATOM 7400 O O . VAL A 1 964 ? -49.223 -7.135 21.081 1.00 68.69 964 VAL A O 1
ATOM 7403 N N . GLY A 1 965 ? -51.140 -6.054 20.648 1.00 62.25 965 GLY A N 1
ATOM 7404 C CA . GLY A 1 965 ? -51.823 -7.243 20.128 1.00 62.25 965 GLY A CA 1
ATOM 7405 C C . GLY A 1 965 ? -53.139 -6.953 19.407 1.00 62.25 965 GLY A C 1
ATOM 7406 O O . GLY A 1 965 ? -53.639 -5.833 19.452 1.00 62.25 965 GLY A O 1
ATOM 7407 N N . ARG A 1 966 ? -53.679 -7.994 18.750 1.00 54.56 966 ARG A N 1
ATOM 7408 C CA . ARG A 1 966 ? -55.000 -8.017 18.094 1.00 54.56 966 ARG A CA 1
ATOM 7409 C C . ARG A 1 966 ? -56.022 -8.683 19.004 1.00 54.56 966 ARG A C 1
ATOM 7411 O O . ARG A 1 966 ? -55.839 -9.850 19.347 1.00 54.56 966 ARG A O 1
ATOM 7418 N N . PHE A 1 967 ? -57.093 -7.970 19.329 1.00 52.62 967 PHE A N 1
ATOM 7419 C CA . PHE A 1 967 ? -58.270 -8.511 20.004 1.00 52.62 967 PHE A CA 1
ATOM 7420 C C . PHE A 1 967 ? -59.402 -8.536 18.983 1.00 52.62 967 PHE A C 1
ATOM 7422 O O . PHE A 1 967 ? -59.883 -7.489 18.562 1.00 52.62 967 PHE A O 1
ATOM 7429 N N . LYS A 1 968 ? -59.759 -9.731 18.507 1.00 41.19 968 LYS A N 1
ATOM 7430 C CA . LYS A 1 968 ? -60.975 -9.914 17.719 1.00 41.19 968 LYS A CA 1
ATOM 7431 C C . LYS A 1 968 ? -62.069 -10.327 18.706 1.00 41.19 968 LYS A C 1
ATOM 7433 O O . LYS A 1 968 ? -61.876 -11.299 19.426 1.00 41.19 968 LYS A O 1
ATOM 7438 N N . ASP A 1 969 ? -63.175 -9.591 18.674 1.00 36.38 969 ASP A N 1
ATOM 7439 C CA . ASP A 1 969 ? -64.429 -9.826 19.395 1.00 36.38 969 ASP A CA 1
ATOM 7440 C C . ASP A 1 969 ? -64.400 -9.455 20.893 1.00 36.38 969 ASP A C 1
ATOM 7442 O O . ASP A 1 969 ? -64.184 -10.289 21.767 1.00 36.38 969 ASP A O 1
ATOM 7446 N N . ILE A 1 970 ? -64.717 -8.189 21.193 1.00 32.97 970 ILE A N 1
ATOM 7447 C CA . ILE A 1 970 ? -65.481 -7.850 22.401 1.00 32.97 970 ILE A CA 1
ATOM 7448 C C . ILE A 1 970 ? -66.948 -7.776 21.944 1.00 32.97 970 ILE A C 1
ATOM 7450 O O . ILE A 1 970 ? -67.309 -6.781 21.313 1.00 32.97 970 ILE A O 1
ATOM 7454 N N . PRO A 1 971 ? -67.800 -8.795 22.162 1.00 34.09 971 PRO A N 1
ATOM 7455 C CA . PRO A 1 971 ? -69.219 -8.669 21.867 1.00 34.09 971 PRO A CA 1
ATOM 7456 C C . PRO A 1 971 ? -69.941 -8.059 23.071 1.00 34.09 971 PRO A C 1
ATOM 7458 O O . PRO A 1 971 ? -69.855 -8.568 24.190 1.00 34.09 971 PRO A O 1
ATOM 7461 N N . GLU A 1 972 ? -70.705 -6.998 22.830 1.00 32.91 972 GLU A N 1
ATOM 7462 C CA . GLU A 1 972 ? -71.866 -6.690 23.660 1.00 32.91 972 GLU A CA 1
ATOM 7463 C C . GLU A 1 972 ? -72.809 -7.907 23.664 1.00 32.91 972 GLU A C 1
ATOM 7465 O O . GLU A 1 972 ? -73.249 -8.360 22.609 1.00 32.91 972 GLU A O 1
ATOM 7470 N N . GLY A 1 973 ? -73.153 -8.413 24.849 1.00 30.89 973 GLY A N 1
ATOM 7471 C CA . GLY A 1 973 ? -74.312 -9.292 25.033 1.00 30.89 973 GLY A CA 1
ATOM 7472 C C . GLY A 1 973 ? -74.039 -10.801 24.991 1.00 30.89 973 GLY A C 1
ATOM 7473 O O . GLY A 1 973 ? -73.640 -11.382 23.990 1.00 30.89 973 GLY A O 1
ATOM 7474 N N . ILE A 1 974 ? -74.340 -11.437 26.123 1.00 35.56 974 ILE A N 1
ATOM 7475 C CA . ILE A 1 974 ? -74.336 -12.877 26.417 1.00 35.56 974 ILE A CA 1
ATOM 7476 C C . ILE A 1 974 ? -75.166 -13.686 25.404 1.00 35.56 974 ILE A C 1
ATOM 7478 O O . ILE A 1 974 ? -76.357 -13.409 25.329 1.00 35.56 974 ILE A O 1
ATOM 7482 N N . VAL A 1 975 ? -74.590 -14.732 24.776 1.00 28.36 975 VAL A N 1
ATOM 7483 C CA . VAL A 1 975 ? -75.162 -16.097 24.574 1.00 28.36 975 VAL A CA 1
ATOM 7484 C C . VAL A 1 975 ? -74.020 -17.093 24.224 1.00 28.36 975 VAL A C 1
ATOM 7486 O O . VAL A 1 975 ? -73.289 -16.878 23.263 1.00 28.36 975 VAL A O 1
ATOM 7489 N N . GLU A 1 976 ? -73.868 -18.199 24.967 1.00 26.47 976 GLU A N 1
ATOM 7490 C CA . GLU A 1 976 ? -73.066 -19.391 24.583 1.00 26.47 976 GLU A CA 1
ATOM 7491 C C . GLU A 1 976 ? -73.932 -20.439 23.821 1.00 26.47 976 GLU A C 1
ATOM 7493 O O . GLU A 1 976 ? -75.154 -20.408 23.965 1.00 26.47 976 GLU A O 1
ATOM 7498 N N . PRO A 1 977 ? -73.382 -21.525 23.225 1.00 45.09 977 PRO A N 1
ATOM 7499 C CA . PRO A 1 977 ? -72.298 -21.613 22.239 1.00 45.09 977 PRO A CA 1
ATOM 7500 C C . PRO A 1 977 ? -72.656 -22.581 21.072 1.00 45.09 977 PRO A C 1
ATOM 7502 O O . PRO A 1 977 ? -73.438 -23.507 21.252 1.00 45.09 977 PRO A O 1
ATOM 7505 N N . SER A 1 978 ? -72.014 -22.454 19.902 1.00 30.45 978 SER A N 1
ATOM 7506 C CA . SER A 1 978 ? -71.471 -23.584 19.105 1.00 30.45 978 SER A CA 1
ATOM 7507 C C . SER A 1 978 ? -71.068 -23.132 17.700 1.00 30.45 978 SER A C 1
ATOM 7509 O O . SER A 1 978 ? -71.907 -22.618 16.972 1.00 30.45 978 SER A O 1
ATOM 7511 N N . GLU A 1 979 ? -69.826 -23.395 17.291 1.00 32.06 979 GLU A N 1
ATOM 7512 C CA . GLU A 1 979 ? -69.539 -24.273 16.143 1.00 32.06 979 GLU A CA 1
ATOM 7513 C C . GLU A 1 979 ? -68.021 -24.438 15.963 1.00 32.06 979 GLU A C 1
ATOM 7515 O O . GLU A 1 979 ? -67.258 -23.497 15.744 1.00 32.06 979 GLU A O 1
ATOM 7520 N N . THR A 1 980 ? -67.574 -25.681 16.099 1.00 38.12 980 THR A N 1
ATOM 7521 C CA . THR A 1 980 ? -66.217 -26.151 15.840 1.00 38.12 980 THR A CA 1
ATOM 7522 C C . THR A 1 980 ? -66.010 -26.309 14.332 1.00 38.12 980 THR A C 1
ATOM 7524 O O . THR A 1 980 ? -66.711 -27.078 13.679 1.00 38.12 980 THR A O 1
ATOM 7527 N N . TYR A 1 981 ? -65.017 -25.622 13.761 1.00 43.62 981 TYR A N 1
ATOM 7528 C CA . TYR A 1 981 ? -64.618 -25.834 12.366 1.00 43.62 981 TYR A CA 1
ATOM 7529 C C . TYR A 1 981 ? -64.034 -27.246 12.189 1.00 43.62 981 TYR A C 1
ATOM 7531 O O . TYR A 1 981 ? -62.936 -27.544 12.661 1.00 43.62 981 TYR A O 1
ATOM 7539 N N . ALA A 1 982 ? -64.771 -28.115 11.496 1.00 51.56 982 ALA A N 1
ATOM 7540 C CA . ALA A 1 982 ? -64.298 -29.433 11.088 1.00 51.56 982 ALA A CA 1
ATOM 7541 C C . ALA A 1 982 ? -63.353 -29.319 9.868 1.00 51.56 982 ALA A C 1
ATOM 7543 O O . ALA A 1 982 ? -63.627 -28.530 8.959 1.00 51.56 982 ALA A O 1
ATOM 7544 N N . PRO A 1 983 ? -62.254 -30.099 9.799 1.00 64.69 983 PRO A N 1
ATOM 7545 C CA . PRO A 1 983 ? -61.419 -30.180 8.599 1.00 64.69 983 PRO A CA 1
ATOM 7546 C C . PRO A 1 983 ? -62.248 -30.630 7.384 1.00 64.69 983 PRO A C 1
ATOM 7548 O O . PRO A 1 983 ? -63.149 -31.450 7.529 1.00 64.69 983 PRO A O 1
ATOM 7551 N N . THR A 1 984 ? -61.954 -30.141 6.179 1.00 76.56 984 THR A N 1
ATOM 7552 C CA . THR A 1 984 ? -62.725 -30.485 4.962 1.00 76.56 984 THR A CA 1
ATOM 7553 C C . THR A 1 984 ? -62.069 -31.561 4.092 1.00 76.56 984 THR A C 1
ATOM 7555 O O . THR A 1 984 ? -62.748 -32.193 3.283 1.00 76.56 984 THR A O 1
ATOM 7558 N N . GLU A 1 985 ? -60.781 -31.851 4.298 1.00 82.38 985 GLU A N 1
ATOM 7559 C CA . GLU A 1 985 ? -60.019 -32.852 3.544 1.00 82.38 985 GLU A CA 1
ATOM 7560 C C . GLU A 1 985 ? -59.080 -33.695 4.424 1.00 82.38 985 GLU A C 1
ATOM 7562 O O . GLU A 1 985 ? -58.750 -33.327 5.554 1.00 82.38 985 GLU A O 1
ATOM 7567 N N . PHE A 1 986 ? -58.667 -34.859 3.906 1.00 88.19 986 PHE A N 1
ATOM 7568 C CA . PHE A 1 986 ? -57.604 -35.655 4.520 1.00 88.19 986 PHE A CA 1
ATOM 7569 C C . PHE A 1 986 ? -56.247 -35.040 4.175 1.00 88.19 986 PHE A C 1
ATOM 7571 O O . PHE A 1 986 ? -55.940 -34.869 2.998 1.00 88.19 986 PHE A O 1
ATOM 7578 N N . THR A 1 987 ? -55.406 -34.792 5.180 1.00 90.19 987 THR A N 1
ATOM 7579 C CA . THR A 1 987 ? -54.092 -34.162 4.961 1.00 90.19 987 THR A CA 1
ATOM 7580 C C . THR A 1 987 ? -53.023 -34.827 5.808 1.00 90.19 987 THR A C 1
ATOM 7582 O O . THR A 1 987 ? -53.181 -34.920 7.017 1.00 90.19 987 THR A O 1
ATOM 7585 N N . LEU A 1 988 ? -51.910 -35.242 5.197 1.00 94.12 988 LEU A N 1
ATOM 7586 C CA . LEU A 1 988 ? -50.691 -35.702 5.867 1.00 94.12 988 LEU A CA 1
ATOM 7587 C C . LEU A 1 988 ? -49.585 -34.642 5.753 1.00 94.12 988 LEU A C 1
ATOM 7589 O O . LEU A 1 988 ? -49.087 -34.340 4.656 1.00 94.12 988 LEU A O 1
ATOM 7593 N N . TYR A 1 989 ? -49.176 -34.099 6.898 1.00 93.12 989 TYR A N 1
ATOM 7594 C CA . TYR A 1 989 ? -48.117 -33.096 6.982 1.00 93.12 989 TYR A CA 1
ATOM 7595 C C . TYR A 1 989 ? -46.724 -33.722 6.988 1.00 93.12 989 TYR A C 1
ATOM 7597 O O . TYR A 1 989 ? -46.553 -34.903 7.282 1.00 93.12 989 TYR A O 1
ATOM 7605 N N . GLN A 1 990 ? -45.726 -32.890 6.679 1.00 96.38 990 GLN A N 1
ATOM 7606 C CA . GLN A 1 990 ? -44.324 -33.235 6.868 1.00 96.38 990 GLN A CA 1
ATOM 7607 C C . GLN A 1 990 ? -44.035 -33.425 8.366 1.00 96.38 990 GLN A C 1
ATOM 7609 O O . GLN A 1 990 ? -44.413 -32.580 9.176 1.00 96.38 990 GLN A O 1
ATOM 7614 N N . ASN A 1 991 ? -43.371 -34.522 8.724 1.00 91.31 991 ASN A N 1
ATOM 7615 C CA . ASN A 1 991 ? -42.941 -34.814 10.083 1.00 91.31 991 ASN A CA 1
ATOM 7616 C C . ASN A 1 991 ? -41.953 -33.750 10.578 1.00 91.31 991 ASN A C 1
ATOM 7618 O O . ASN A 1 991 ? -41.173 -33.207 9.790 1.00 91.31 991 ASN A O 1
ATOM 7622 N N . TYR A 1 992 ? -41.983 -33.469 11.877 1.00 81.69 992 TYR A N 1
ATOM 7623 C CA . TYR A 1 992 ? -41.075 -32.517 12.504 1.00 81.69 992 TYR A CA 1
ATOM 7624 C C . TYR A 1 992 ? -40.507 -33.086 13.813 1.00 81.69 992 TYR A C 1
ATOM 7626 O O . TYR A 1 992 ? -41.283 -33.585 14.634 1.00 81.69 992 TYR A O 1
ATOM 7634 N N . PRO A 1 993 ? -39.181 -33.000 14.032 1.00 84.19 993 PRO A N 1
ATOM 7635 C CA . PRO A 1 993 ? -38.160 -32.494 13.098 1.00 84.19 993 PRO A CA 1
ATOM 7636 C C . PRO A 1 993 ? -37.974 -33.393 11.850 1.00 84.19 993 PRO A C 1
ATOM 7638 O O . PRO A 1 993 ? -38.418 -34.540 11.848 1.00 84.19 993 PRO A O 1
ATOM 7641 N N . ASN A 1 994 ? -37.381 -32.863 10.770 1.00 76.69 994 ASN A N 1
ATOM 7642 C CA . ASN A 1 994 ? -36.918 -33.623 9.594 1.00 76.69 994 ASN A CA 1
ATOM 7643 C C . ASN A 1 994 ? -35.747 -32.880 8.895 1.00 76.69 994 ASN A C 1
ATOM 7645 O O . ASN A 1 994 ? -35.993 -31.805 8.345 1.00 76.69 994 ASN A O 1
ATOM 7649 N N . PRO A 1 995 ? -34.511 -33.418 8.862 1.00 90.31 995 PRO A N 1
ATOM 7650 C CA . PRO A 1 995 ? -34.100 -34.691 9.451 1.00 90.31 995 PRO A CA 1
ATOM 7651 C C . PRO A 1 995 ? -34.299 -34.739 10.973 1.00 90.31 995 PRO A C 1
ATOM 7653 O O . PRO A 1 995 ? -34.321 -33.698 11.624 1.00 90.31 995 PRO A O 1
ATOM 7656 N N . PHE A 1 996 ? -34.483 -35.929 11.539 1.00 93.00 996 PHE A N 1
ATOM 7657 C CA . PHE A 1 996 ? -34.694 -36.127 12.978 1.00 93.00 996 PHE A CA 1
ATOM 7658 C C . PHE A 1 996 ? -33.687 -37.110 13.569 1.00 93.00 996 PHE A C 1
ATOM 7660 O O . PHE A 1 996 ? -33.180 -37.968 12.852 1.00 93.00 996 PHE A O 1
ATOM 7667 N N . ASN A 1 997 ? -33.431 -36.992 14.874 1.00 88.69 997 ASN A N 1
ATOM 7668 C CA . ASN A 1 997 ? -32.636 -37.937 15.655 1.00 88.69 997 ASN A CA 1
ATOM 7669 C C . ASN A 1 997 ? -33.542 -38.591 16.706 1.00 88.69 997 ASN A C 1
ATOM 7671 O O . ASN A 1 997 ? -34.226 -37.886 17.447 1.00 88.69 997 ASN A O 1
ATOM 7675 N N . ALA A 1 998 ? -33.558 -39.924 16.739 1.00 86.88 998 ALA A N 1
ATOM 7676 C CA . ALA A 1 998 ? -34.348 -40.796 17.614 1.00 86.88 998 ALA A CA 1
ATOM 7677 C C . ALA A 1 998 ? -35.886 -40.674 17.532 1.00 86.88 998 ALA A C 1
ATOM 7679 O O . ALA A 1 998 ? -36.550 -41.704 17.522 1.00 86.88 998 ALA A O 1
ATOM 7680 N N . SER A 1 999 ? -36.485 -39.480 17.438 1.00 91.69 999 SER A N 1
ATOM 7681 C CA . SER A 1 999 ? -37.946 -39.298 17.453 1.00 91.69 999 SER A CA 1
ATOM 7682 C C . SER A 1 999 ? -38.441 -38.155 16.557 1.00 91.69 999 SER A C 1
ATOM 7684 O O . SER A 1 999 ? -37.777 -37.128 16.412 1.00 91.69 999 SER A O 1
ATOM 7686 N N . THR A 1 1000 ? -39.616 -38.322 15.945 1.00 89.00 1000 THR A N 1
ATOM 7687 C CA . THR A 1 1000 ? -40.294 -37.294 15.135 1.00 89.00 1000 THR A CA 1
ATOM 7688 C C . THR A 1 1000 ? -41.812 -37.400 15.256 1.00 89.00 1000 THR A C 1
ATOM 7690 O O . THR A 1 1000 ? -42.351 -38.492 15.445 1.00 89.00 1000 THR A O 1
ATOM 7693 N N . THR A 1 1001 ? -42.516 -36.276 15.117 1.00 93.62 1001 THR A N 1
ATOM 7694 C CA . THR A 1 1001 ? -43.982 -36.226 15.186 1.00 93.62 1001 THR A CA 1
ATOM 7695 C C . THR A 1 1001 ? -44.582 -36.091 13.792 1.00 93.62 1001 THR A C 1
ATOM 7697 O O . THR A 1 1001 ? -44.229 -35.189 13.030 1.00 93.62 1001 THR A O 1
ATOM 7700 N N . ILE A 1 1002 ? -45.527 -36.971 13.468 1.00 94.44 1002 ILE A N 1
ATOM 7701 C CA . ILE A 1 1002 ? -46.321 -36.979 12.239 1.00 94.44 1002 ILE A CA 1
ATOM 7702 C C . ILE A 1 1002 ? -47.713 -36.442 12.562 1.00 94.44 1002 ILE A C 1
ATOM 7704 O O . ILE A 1 1002 ? -48.387 -36.927 13.467 1.00 94.44 1002 ILE A O 1
ATOM 7708 N N . ARG A 1 1003 ? -48.160 -35.450 11.795 1.00 94.88 1003 ARG A N 1
ATOM 7709 C CA . ARG A 1 1003 ? -49.451 -34.781 11.983 1.00 94.88 1003 ARG A CA 1
ATOM 7710 C C . ARG A 1 1003 ? -50.354 -35.011 10.781 1.00 94.88 1003 ARG A C 1
ATOM 7712 O O . ARG A 1 1003 ? -49.878 -34.946 9.644 1.00 94.88 1003 ARG A O 1
ATOM 7719 N N . PHE A 1 1004 ? -51.643 -35.234 11.015 1.00 93.44 1004 PHE A N 1
ATOM 7720 C CA . PHE A 1 1004 ? -52.625 -35.411 9.949 1.00 93.44 1004 PHE A CA 1
ATOM 7721 C C . PHE A 1 1004 ? -54.033 -34.927 10.323 1.00 93.44 1004 PHE A C 1
ATOM 7723 O O . PHE A 1 1004 ? -54.387 -34.874 11.497 1.00 93.44 1004 PHE A O 1
ATOM 7730 N N . LEU A 1 1005 ? -54.835 -34.570 9.316 1.00 90.44 1005 LEU A N 1
ATOM 7731 C CA . LEU A 1 1005 ? -56.234 -34.150 9.464 1.00 90.44 1005 LEU A CA 1
ATOM 7732 C C . LEU A 1 1005 ? -57.185 -35.201 8.907 1.00 90.44 1005 LEU A C 1
ATOM 7734 O O . LEU A 1 1005 ? -56.920 -35.782 7.851 1.00 90.44 1005 LEU A O 1
ATOM 7738 N N . LEU A 1 1006 ? -58.311 -35.390 9.594 1.00 89.62 1006 LEU A N 1
ATOM 7739 C CA . LEU A 1 1006 ? -59.432 -36.209 9.149 1.00 89.62 1006 LEU A CA 1
ATOM 7740 C C . LEU A 1 1006 ? -60.688 -35.331 9.050 1.00 89.62 1006 LEU A C 1
ATOM 7742 O O . LEU A 1 1006 ? -61.096 -34.757 10.059 1.00 89.62 1006 LEU A O 1
ATOM 7746 N N . PRO A 1 1007 ? -61.351 -35.247 7.887 1.00 86.31 1007 PRO A N 1
ATOM 7747 C CA . PRO A 1 1007 ? -62.544 -34.417 7.738 1.00 86.31 1007 PRO A CA 1
ATOM 7748 C C . PRO A 1 1007 ? -63.816 -35.064 8.287 1.00 86.31 1007 PRO A C 1
ATOM 7750 O O . PRO A 1 1007 ? -64.832 -34.415 8.508 1.00 86.31 1007 PRO A O 1
ATOM 7753 N N . LYS A 1 1008 ? -63.771 -36.379 8.498 1.00 85.00 1008 LYS A N 1
ATOM 7754 C CA . LYS A 1 1008 ? -64.844 -37.187 9.073 1.00 85.00 1008 LYS A CA 1
ATOM 7755 C C . LYS A 1 1008 ? -64.250 -38.409 9.749 1.00 85.00 1008 LYS A C 1
ATOM 7757 O O . LYS A 1 1008 ? -63.147 -38.836 9.390 1.00 85.00 1008 LYS A O 1
ATOM 7762 N N . GLU A 1 1009 ? -65.009 -39.012 10.657 1.00 91.62 1009 GLU A N 1
ATOM 7763 C CA . GLU A 1 1009 ? -64.608 -40.262 11.295 1.00 91.62 1009 GLU A CA 1
ATOM 7764 C C . GLU A 1 1009 ? -64.248 -41.323 10.238 1.00 91.62 1009 GLU A C 1
ATOM 7766 O O . GLU A 1 1009 ? -65.029 -41.611 9.325 1.00 91.62 1009 GLU A O 1
ATOM 7771 N N . SER A 1 1010 ? -63.036 -41.873 10.324 1.00 91.44 1010 SER A N 1
ATOM 7772 C CA . SER A 1 1010 ? -62.478 -42.773 9.310 1.00 91.44 1010 SER A CA 1
ATOM 7773 C C . SER A 1 1010 ? -61.594 -43.845 9.937 1.00 91.44 1010 SER A C 1
ATOM 7775 O O . SER A 1 1010 ? -60.949 -43.618 10.957 1.00 91.44 1010 SER A O 1
ATOM 7777 N N . LYS A 1 1011 ? -61.529 -45.026 9.311 1.00 94.69 1011 LYS A N 1
ATOM 7778 C CA . LYS A 1 1011 ? -60.490 -46.020 9.615 1.00 94.69 1011 LYS A CA 1
ATOM 7779 C C . LYS A 1 1011 ? -59.178 -45.545 8.985 1.00 94.69 1011 LYS A C 1
ATOM 7781 O O . LYS A 1 1011 ? -59.132 -45.353 7.770 1.00 94.69 1011 LYS A O 1
ATOM 7786 N N . VAL A 1 1012 ? -58.160 -45.335 9.814 1.00 95.50 1012 VAL A N 1
ATOM 7787 C CA . VAL A 1 1012 ? -56.870 -44.736 9.459 1.00 95.50 1012 VAL A CA 1
ATOM 7788 C C . VAL A 1 1012 ? -55.743 -45.726 9.724 1.00 95.50 1012 VAL A C 1
ATOM 7790 O O . VAL A 1 1012 ? -55.672 -46.286 10.818 1.00 95.50 1012 VAL A O 1
ATOM 7793 N N . LYS A 1 1013 ? -54.840 -45.888 8.748 1.00 96.44 1013 LYS A N 1
ATOM 7794 C CA . LYS A 1 1013 ? -53.541 -46.547 8.923 1.00 96.44 1013 LYS A CA 1
ATOM 7795 C C . LYS A 1 1013 ? -52.395 -45.564 8.647 1.00 96.44 1013 LYS A C 1
ATOM 7797 O O . LYS A 1 1013 ? -52.328 -45.013 7.547 1.00 96.44 1013 LYS A O 1
ATOM 7802 N N . ILE A 1 1014 ? -51.495 -45.369 9.615 1.00 97.25 1014 ILE A N 1
ATOM 7803 C CA . ILE A 1 1014 ? -50.198 -44.693 9.435 1.00 97.25 1014 ILE A CA 1
ATOM 7804 C C . ILE A 1 1014 ? -49.100 -45.757 9.484 1.00 97.25 1014 ILE A C 1
ATOM 7806 O O . ILE A 1 1014 ? -48.776 -46.254 10.559 1.00 97.25 1014 ILE A O 1
ATOM 7810 N N . GLY A 1 1015 ? -48.525 -46.102 8.331 1.00 94.94 1015 GLY A N 1
ATOM 7811 C CA . GLY A 1 1015 ? -47.399 -47.040 8.234 1.00 94.94 1015 GLY A CA 1
ATOM 7812 C C . GLY A 1 1015 ? -46.091 -46.331 7.889 1.00 94.94 1015 GLY A C 1
ATOM 7813 O O . GLY A 1 1015 ? -46.109 -45.364 7.127 1.00 94.94 1015 GLY A O 1
ATOM 7814 N N . VAL A 1 1016 ? -44.974 -46.829 8.413 1.00 96.38 1016 VAL A N 1
ATOM 7815 C CA . VAL A 1 1016 ? -43.601 -46.442 8.064 1.00 96.38 1016 VAL A CA 1
ATOM 7816 C C . VAL A 1 1016 ? -42.958 -47.573 7.269 1.00 96.38 1016 VAL A C 1
ATOM 7818 O O . VAL A 1 1016 ? -43.077 -48.735 7.643 1.00 96.38 1016 VAL A O 1
ATOM 7821 N N . TYR A 1 1017 ? -42.261 -47.231 6.193 1.00 95.62 1017 TYR A N 1
ATOM 7822 C CA . TYR A 1 1017 ? -41.678 -48.142 5.217 1.00 95.62 1017 TYR A CA 1
ATOM 7823 C C . TYR A 1 1017 ? -40.226 -47.746 4.934 1.00 95.62 1017 TYR A C 1
ATOM 7825 O O . TYR A 1 1017 ? -39.871 -46.564 5.005 1.00 95.62 1017 TYR A O 1
ATOM 7833 N N . ASP A 1 1018 ? -39.392 -48.722 4.588 1.00 91.81 1018 ASP A N 1
ATOM 7834 C CA . ASP A 1 1018 ? -38.066 -48.458 4.029 1.00 91.81 1018 ASP A CA 1
ATOM 7835 C C . ASP A 1 1018 ? -38.138 -48.089 2.534 1.00 91.81 1018 ASP A C 1
ATOM 7837 O O . ASP A 1 1018 ? -39.208 -48.061 1.917 1.00 91.81 1018 ASP A O 1
ATOM 7841 N N . LEU A 1 1019 ? -36.984 -47.788 1.931 1.00 88.31 1019 LEU A N 1
ATOM 7842 C CA . LEU A 1 1019 ? -36.885 -47.443 0.507 1.00 88.31 1019 LEU A CA 1
ATOM 7843 C C . LEU A 1 1019 ? -37.231 -48.601 -0.443 1.00 88.31 1019 LEU A C 1
ATOM 7845 O O . LEU A 1 1019 ? -37.524 -48.342 -1.608 1.00 88.31 1019 LEU A O 1
ATOM 7849 N N . LEU A 1 1020 ? -37.217 -49.850 0.035 1.00 87.25 1020 LEU A N 1
ATOM 7850 C CA . LEU A 1 1020 ? -37.632 -51.028 -0.732 1.00 87.25 1020 LEU A CA 1
ATOM 7851 C C . LEU A 1 1020 ? -39.149 -51.262 -0.642 1.00 87.25 1020 LEU A C 1
ATOM 7853 O O . LEU A 1 1020 ? -39.672 -52.182 -1.269 1.00 87.25 1020 LEU A O 1
ATOM 7857 N N . GLY A 1 1021 ? -39.867 -50.425 0.115 1.00 85.44 1021 GLY A N 1
ATOM 7858 C CA . GLY A 1 1021 ? -41.308 -50.522 0.318 1.00 85.44 1021 GLY A CA 1
ATOM 7859 C C . GLY A 1 1021 ? -41.715 -51.564 1.359 1.00 85.44 1021 GLY A C 1
ATOM 7860 O O . GLY A 1 1021 ? -42.907 -51.848 1.484 1.00 85.44 1021 GLY A O 1
ATOM 7861 N N . LYS A 1 1022 ? -40.768 -52.123 2.125 1.00 89.75 1022 LYS A N 1
ATOM 7862 C CA . LYS A 1 1022 ? -41.075 -53.030 3.235 1.00 89.75 1022 LYS A CA 1
ATOM 7863 C C . LYS A 1 1022 ? -41.624 -52.218 4.404 1.00 89.75 1022 LYS A C 1
ATOM 7865 O O . LYS A 1 1022 ? -41.006 -51.246 4.835 1.00 89.75 1022 LYS A O 1
ATOM 7870 N N . GLU A 1 1023 ? -42.782 -52.620 4.924 1.00 94.56 1023 GLU A N 1
ATOM 7871 C CA . GLU A 1 1023 ? -43.375 -52.010 6.118 1.00 94.56 1023 GLU A CA 1
ATOM 7872 C C . GLU A 1 1023 ? -42.492 -52.307 7.338 1.00 94.56 1023 GLU A C 1
ATOM 7874 O O . GLU A 1 1023 ? -42.239 -53.463 7.676 1.00 94.56 1023 GLU A O 1
ATOM 7879 N N . ILE A 1 1024 ? -41.991 -51.247 7.967 1.00 93.88 1024 ILE A N 1
ATOM 7880 C CA . ILE A 1 1024 ? -41.116 -51.291 9.140 1.00 93.88 1024 ILE A CA 1
ATOM 7881 C C . ILE A 1 1024 ? -41.945 -51.291 10.418 1.00 93.88 1024 ILE A C 1
ATOM 7883 O O . ILE A 1 1024 ? -41.678 -52.064 11.333 1.00 93.88 1024 ILE A O 1
ATOM 7887 N N . THR A 1 1025 ? -42.951 -50.422 10.490 1.00 94.12 1025 THR A N 1
ATOM 7888 C CA . THR A 1 1025 ? -43.878 -50.369 11.620 1.00 94.12 1025 THR A CA 1
ATOM 7889 C C . THR A 1 1025 ? -45.180 -49.683 11.225 1.00 94.12 1025 THR A C 1
ATOM 7891 O O . THR A 1 1025 ? -45.216 -48.879 10.292 1.00 94.12 1025 THR A O 1
ATOM 7894 N N . THR A 1 1026 ? -46.246 -49.968 11.964 1.00 96.12 1026 THR A N 1
ATOM 7895 C CA . THR A 1 1026 ? -47.512 -49.244 11.882 1.00 96.12 1026 THR A CA 1
ATOM 7896 C C . THR A 1 1026 ? -47.708 -48.444 13.161 1.00 96.12 1026 THR A C 1
ATOM 7898 O O . THR A 1 1026 ? -47.755 -49.001 14.252 1.00 96.12 1026 THR A O 1
ATOM 7901 N N . LEU A 1 1027 ? -47.812 -47.123 13.014 1.00 95.06 1027 LEU A N 1
ATOM 7902 C CA . LEU A 1 1027 ? -47.957 -46.173 14.118 1.00 95.06 1027 LEU A CA 1
ATOM 7903 C C . LEU A 1 1027 ? -49.419 -45.988 14.530 1.00 95.06 1027 LEU A C 1
ATOM 7905 O O . LEU A 1 1027 ? -49.708 -45.699 15.685 1.00 95.06 1027 LEU A O 1
ATOM 7909 N N . VAL A 1 1028 ? -50.342 -46.139 13.579 1.00 95.62 1028 VAL A N 1
ATOM 7910 C CA . VAL A 1 1028 ? -51.789 -46.051 13.805 1.00 95.62 1028 VAL A CA 1
ATOM 7911 C C . VAL A 1 1028 ? -52.472 -47.084 12.921 1.00 95.62 1028 VAL A C 1
ATOM 7913 O O . VAL A 1 1028 ? -52.176 -47.131 11.732 1.00 95.62 1028 VAL A O 1
ATOM 7916 N N . ASP A 1 1029 ? -53.402 -47.861 13.475 1.00 95.38 1029 ASP A N 1
ATOM 7917 C CA . ASP A 1 1029 ? -54.366 -48.681 12.726 1.00 95.38 1029 ASP A CA 1
ATOM 7918 C C . ASP A 1 1029 ? -55.708 -48.708 13.477 1.00 95.38 1029 ASP A C 1
ATOM 7920 O O . ASP A 1 1029 ? -56.107 -49.692 14.102 1.00 95.38 1029 ASP A O 1
ATOM 7924 N N . ALA A 1 1030 ? -56.428 -47.588 13.462 1.00 91.06 1030 ALA A N 1
ATOM 7925 C CA . ALA A 1 1030 ? -57.607 -47.378 14.303 1.00 91.06 1030 ALA A CA 1
ATOM 7926 C C . ALA A 1 1030 ? -58.689 -46.564 13.588 1.00 91.06 1030 ALA A C 1
ATOM 7928 O O . ALA A 1 1030 ? -58.435 -45.888 12.591 1.00 91.06 1030 ALA A O 1
ATOM 7929 N N . LYS A 1 1031 ? -59.931 -46.666 14.072 1.00 92.69 1031 LYS A N 1
ATOM 7930 C CA . LYS A 1 1031 ? -61.010 -45.758 13.669 1.00 92.69 1031 LYS A CA 1
ATOM 7931 C C . LYS A 1 1031 ? -60.851 -44.476 14.488 1.00 92.69 1031 LYS A C 1
ATOM 7933 O O . LYS A 1 1031 ? -60.758 -44.563 15.707 1.00 92.69 1031 LYS A O 1
ATOM 7938 N N . MET A 1 1032 ? -60.756 -43.326 13.830 1.00 89.69 1032 MET A N 1
ATOM 7939 C CA . MET A 1 1032 ? -60.458 -42.041 14.471 1.00 89.69 1032 MET A CA 1
ATOM 7940 C C . MET A 1 1032 ? -61.492 -40.991 14.071 1.00 89.69 1032 MET A C 1
ATOM 7942 O O . MET A 1 1032 ? -61.920 -40.968 12.915 1.00 89.69 1032 MET A O 1
ATOM 7946 N N . ASN A 1 1033 ? -61.875 -40.138 15.024 1.00 88.19 1033 ASN A N 1
ATOM 7947 C CA . ASN A 1 1033 ? -62.858 -39.065 14.845 1.00 88.19 1033 ASN A CA 1
ATOM 7948 C C . ASN A 1 1033 ? -62.369 -37.981 13.869 1.00 88.19 1033 ASN A C 1
ATOM 7950 O O . ASN A 1 1033 ? -61.171 -37.853 13.618 1.00 88.19 1033 ASN A O 1
ATOM 7954 N N . ALA A 1 1034 ? -63.294 -37.176 13.339 1.00 84.69 1034 ALA A N 1
ATOM 7955 C CA . ALA A 1 1034 ? -62.938 -35.973 12.584 1.00 84.69 1034 ALA A CA 1
ATOM 7956 C C . ALA A 1 1034 ? -62.096 -35.020 13.452 1.00 84.69 1034 ALA A C 1
ATOM 7958 O O . ALA A 1 1034 ? -62.356 -34.897 14.649 1.00 84.69 1034 ALA A O 1
ATOM 7959 N N . GLY A 1 1035 ? -61.102 -34.356 12.865 1.00 82.06 1035 GLY A N 1
ATOM 7960 C CA . GLY A 1 1035 ? -60.215 -33.434 13.573 1.00 82.06 1035 GLY A CA 1
ATOM 7961 C C . GLY A 1 1035 ? -58.740 -33.604 13.220 1.00 82.06 1035 GLY A C 1
ATOM 7962 O O . GLY A 1 1035 ? -58.371 -34.338 12.299 1.00 82.06 1035 GLY A O 1
ATOM 7963 N N . GLU A 1 1036 ? -57.900 -32.882 13.952 1.00 85.94 1036 GLU A N 1
ATOM 7964 C CA . GLU A 1 1036 ? -56.445 -32.961 13.857 1.00 85.94 1036 GLU A CA 1
ATOM 7965 C C . GLU A 1 1036 ? -55.896 -34.033 14.797 1.00 85.94 1036 GLU A C 1
ATOM 7967 O O . GLU A 1 1036 ? -56.302 -34.132 15.953 1.00 85.94 1036 GLU A O 1
ATOM 7972 N N . HIS A 1 1037 ? -54.951 -34.822 14.293 1.00 90.56 1037 HIS A N 1
ATOM 7973 C CA . HIS A 1 1037 ? -54.324 -35.921 15.016 1.00 90.56 1037 HIS A CA 1
ATOM 7974 C C . HIS A 1 1037 ? -52.806 -35.862 14.868 1.00 90.56 1037 HIS A C 1
ATOM 7976 O O . HIS A 1 1037 ? -52.270 -35.457 13.831 1.00 90.56 1037 HIS A O 1
ATOM 7982 N N . THR A 1 1038 ? -52.102 -36.307 15.903 1.00 92.62 1038 THR A N 1
ATOM 7983 C CA . THR A 1 1038 ? -50.644 -36.437 15.917 1.00 92.62 1038 THR A CA 1
ATOM 7984 C C . THR A 1 1038 ? -50.244 -37.835 16.370 1.00 92.62 1038 THR A C 1
ATOM 7986 O O . THR A 1 1038 ? -50.892 -38.447 17.215 1.00 92.62 1038 THR A O 1
ATOM 7989 N N . VAL A 1 1039 ? -49.165 -38.356 15.791 1.00 92.62 1039 VAL A N 1
ATOM 7990 C CA . VAL A 1 1039 ? -48.536 -39.606 16.214 1.00 92.62 1039 VAL A CA 1
ATOM 7991 C C . VAL A 1 1039 ? -47.022 -39.460 16.173 1.00 92.62 1039 VAL A C 1
ATOM 7993 O O . VAL A 1 1039 ? -46.468 -38.899 15.229 1.00 92.62 1039 VAL A O 1
ATOM 7996 N N . THR A 1 1040 ? -46.346 -39.960 17.198 1.00 94.12 1040 THR A N 1
ATOM 7997 C CA . THR A 1 1040 ? -44.886 -39.896 17.306 1.00 94.12 1040 THR A CA 1
ATOM 7998 C C . THR A 1 1040 ? -44.273 -41.215 16.863 1.00 94.12 1040 THR A C 1
ATOM 8000 O O . THR A 1 1040 ? -44.721 -42.283 17.280 1.00 94.12 1040 THR A O 1
ATOM 8003 N N . TRP A 1 1041 ? -43.222 -41.153 16.046 1.00 95.62 1041 TRP A N 1
ATOM 8004 C CA . TRP A 1 1041 ? -42.385 -42.307 15.742 1.00 95.62 1041 TRP A CA 1
ATOM 8005 C C . TRP A 1 1041 ? -41.068 -42.216 16.504 1.00 95.62 1041 TRP A C 1
ATOM 8007 O O . TRP A 1 1041 ? -40.272 -41.317 16.240 1.00 95.62 1041 TRP A O 1
ATOM 8017 N N . ASN A 1 1042 ? -40.832 -43.165 17.413 1.00 92.88 1042 ASN A N 1
ATOM 8018 C CA . ASN A 1 1042 ? -39.514 -43.410 17.987 1.00 92.88 1042 ASN A CA 1
ATOM 8019 C C . ASN A 1 1042 ? -38.772 -44.442 17.114 1.00 92.88 1042 ASN A C 1
ATOM 8021 O O . ASN A 1 1042 ? -39.193 -45.594 16.994 1.00 92.88 1042 ASN A O 1
ATOM 8025 N N . ALA A 1 1043 ? -37.680 -44.002 16.495 1.00 91.81 1043 ALA A N 1
ATOM 8026 C CA . ALA A 1 1043 ? -36.828 -44.758 15.587 1.00 91.81 1043 ALA A CA 1
ATOM 8027 C C . ALA A 1 1043 ? -35.439 -45.057 16.189 1.00 91.81 1043 ALA A C 1
ATOM 8029 O O . ALA A 1 1043 ? -34.487 -45.313 15.453 1.00 91.81 1043 ALA A O 1
ATOM 8030 N N . GLU A 1 1044 ? -35.301 -45.044 17.518 1.00 88.19 1044 GLU A N 1
ATOM 8031 C CA . GLU A 1 1044 ? -34.031 -45.261 18.228 1.00 88.19 1044 GLU A CA 1
ATOM 8032 C C . GLU A 1 1044 ? -33.338 -46.579 17.840 1.00 88.19 1044 GLU A C 1
ATOM 8034 O O . GLU A 1 1044 ? -32.116 -46.625 17.725 1.00 88.19 1044 GLU A O 1
ATOM 8039 N N . ASN A 1 1045 ? -34.101 -47.623 17.502 1.00 87.50 1045 ASN A N 1
ATOM 8040 C CA . ASN A 1 1045 ? -33.567 -48.921 17.064 1.00 87.50 1045 ASN A CA 1
ATOM 8041 C C . ASN A 1 1045 ? -33.433 -49.076 15.537 1.00 87.50 1045 ASN A C 1
ATOM 8043 O O . ASN A 1 1045 ? -33.139 -50.166 15.053 1.00 87.50 1045 ASN A O 1
ATOM 8047 N N . MET A 1 1046 ? -33.646 -48.011 14.763 1.00 90.38 1046 MET A N 1
ATOM 8048 C CA . MET A 1 1046 ? -33.588 -48.033 13.297 1.00 90.38 1046 MET A CA 1
ATOM 8049 C C . MET A 1 1046 ? -32.241 -47.500 12.783 1.00 90.38 1046 MET A C 1
ATOM 8051 O O . MET A 1 1046 ? -31.549 -46.748 13.474 1.00 90.38 1046 MET A O 1
ATOM 8055 N N . ALA A 1 1047 ? -31.832 -47.908 11.580 1.00 88.62 1047 ALA A N 1
ATOM 8056 C CA . ALA A 1 1047 ? -30.605 -47.414 10.949 1.00 88.62 1047 ALA A CA 1
ATOM 8057 C C . ALA A 1 1047 ? -30.806 -45.999 10.374 1.00 88.62 1047 ALA A C 1
ATOM 8059 O O . ALA A 1 1047 ? -31.897 -45.690 9.892 1.00 88.62 1047 ALA A O 1
ATOM 8060 N N . SER A 1 1048 ? -29.769 -45.154 10.378 1.00 90.44 1048 SER A N 1
ATOM 8061 C CA . SER A 1 1048 ? -29.808 -43.853 9.691 1.00 90.44 1048 SER A CA 1
ATOM 8062 C C . SER A 1 1048 ? -30.154 -44.039 8.215 1.00 90.44 1048 SER A C 1
ATOM 8064 O O . SER A 1 1048 ? -29.647 -44.954 7.564 1.00 90.44 1048 SER A O 1
ATOM 8066 N N . GLY A 1 1049 ? -31.018 -43.185 7.673 1.00 90.56 1049 GLY A N 1
ATOM 8067 C CA . GLY A 1 1049 ? -31.475 -43.329 6.295 1.00 90.56 1049 GLY A CA 1
ATOM 8068 C C . GLY A 1 1049 ? -32.795 -42.632 6.000 1.00 90.56 1049 GLY A C 1
ATOM 8069 O O . GLY A 1 1049 ? -33.382 -41.958 6.848 1.00 90.56 1049 GLY A O 1
ATOM 8070 N N . ILE A 1 1050 ? -33.254 -42.791 4.758 1.00 94.50 1050 ILE A N 1
ATOM 8071 C CA . ILE A 1 1050 ? -34.534 -42.254 4.298 1.00 94.50 1050 ILE A CA 1
ATOM 8072 C C . ILE A 1 1050 ? -35.619 -43.298 4.543 1.00 94.50 1050 ILE A C 1
ATOM 8074 O O . ILE A 1 1050 ? -35.514 -44.434 4.088 1.00 94.50 1050 ILE A O 1
ATOM 8078 N N . TYR A 1 1051 ? -36.692 -42.875 5.196 1.00 95.62 1051 TYR A N 1
ATOM 8079 C CA . TYR A 1 1051 ? -37.901 -43.658 5.400 1.00 95.62 1051 TYR A CA 1
ATOM 8080 C C . TYR A 1 1051 ? -39.085 -42.965 4.740 1.00 95.62 1051 TYR A C 1
ATOM 8082 O O . TYR A 1 1051 ? -39.080 -41.758 4.478 1.00 95.62 1051 TYR A O 1
ATOM 8090 N N . VAL A 1 1052 ? -40.126 -43.737 4.478 1.00 95.69 1052 VAL A N 1
ATOM 8091 C CA . VAL A 1 1052 ? -41.361 -43.270 3.863 1.00 95.69 1052 VAL A CA 1
ATOM 8092 C C . VAL A 1 1052 ? -42.505 -43.557 4.824 1.00 95.69 1052 VAL A C 1
ATOM 8094 O O . VAL A 1 1052 ? -42.616 -44.672 5.309 1.00 95.69 1052 VAL A O 1
ATOM 8097 N N . TYR A 1 1053 ? -43.374 -42.589 5.102 1.00 96.69 1053 TYR A N 1
ATOM 8098 C CA . TYR A 1 1053 ? -44.594 -42.825 5.880 1.00 96.69 1053 TYR A CA 1
ATOM 8099 C C . TYR A 1 1053 ? -45.832 -42.485 5.066 1.00 96.69 1053 TYR A C 1
ATOM 8101 O O . TYR A 1 1053 ? -45.828 -41.574 4.231 1.00 96.69 1053 TYR A O 1
ATOM 8109 N N . LYS A 1 1054 ? -46.893 -43.259 5.288 1.00 95.50 1054 LYS A N 1
ATOM 8110 C CA . LYS A 1 1054 ? -48.110 -43.231 4.481 1.00 95.50 1054 LYS A CA 1
ATOM 8111 C C . LYS A 1 1054 ? -49.345 -43.186 5.369 1.00 95.50 1054 LYS A C 1
ATOM 8113 O O . LYS A 1 1054 ? -49.493 -44.037 6.241 1.00 95.50 1054 LYS A O 1
ATOM 8118 N N . LEU A 1 1055 ? -50.232 -42.235 5.081 1.00 96.69 1055 LEU A N 1
ATOM 8119 C CA . LEU A 1 1055 ? -51.597 -42.159 5.592 1.00 96.69 1055 LEU A CA 1
ATOM 8120 C C . LEU A 1 1055 ? -52.538 -42.848 4.612 1.00 96.69 1055 LEU A C 1
ATOM 8122 O O . LEU A 1 1055 ? -52.600 -42.457 3.448 1.00 96.69 1055 LEU A O 1
ATOM 8126 N N . ILE A 1 1056 ? -53.266 -43.852 5.095 1.00 93.69 1056 ILE A N 1
ATOM 8127 C CA . ILE A 1 1056 ? -54.305 -44.572 4.358 1.00 93.69 1056 ILE A CA 1
ATOM 8128 C C . ILE A 1 1056 ? -55.624 -44.392 5.106 1.00 93.69 1056 ILE A C 1
ATOM 8130 O O . ILE A 1 1056 ? -55.739 -44.800 6.261 1.00 93.69 1056 ILE A O 1
ATOM 8134 N N . ALA A 1 1057 ? -56.624 -43.810 4.450 1.00 90.62 1057 ALA A N 1
ATOM 8135 C CA . ALA A 1 1057 ? -57.975 -43.667 4.986 1.00 90.62 1057 ALA A CA 1
ATOM 8136 C C . ALA A 1 1057 ? -58.994 -43.721 3.843 1.00 90.62 1057 ALA A C 1
ATOM 8138 O O . ALA A 1 1057 ? -58.827 -43.009 2.870 1.00 90.62 1057 ALA A O 1
ATOM 8139 N N . LYS A 1 1058 ? -60.028 -44.572 3.929 1.00 75.94 1058 LYS A N 1
ATOM 8140 C CA . LYS A 1 1058 ? -61.158 -44.733 2.972 1.00 75.94 1058 LYS A CA 1
ATOM 8141 C C . LYS A 1 1058 ? -60.980 -44.074 1.575 1.00 75.94 1058 LYS A C 1
ATOM 8143 O O . LYS A 1 1058 ? -61.589 -43.048 1.289 1.00 75.94 1058 LYS A O 1
ATOM 8148 N N . GLY A 1 1059 ? -60.179 -44.694 0.700 1.00 78.06 1059 GLY A N 1
ATOM 8149 C CA . GLY A 1 1059 ? -59.950 -44.247 -0.689 1.00 78.06 1059 GLY A CA 1
ATOM 8150 C C . GLY A 1 1059 ? -58.886 -43.152 -0.876 1.00 78.06 1059 GLY A C 1
ATOM 8151 O O . GLY A 1 1059 ? -58.551 -42.821 -2.007 1.00 78.06 1059 GLY A O 1
ATOM 8152 N N . PHE A 1 1060 ? -58.324 -42.626 0.212 1.00 88.56 1060 PHE A N 1
ATOM 8153 C CA . PHE A 1 1060 ? -57.246 -41.644 0.249 1.00 88.56 1060 PHE A CA 1
ATOM 8154 C C . PHE A 1 1060 ? -55.934 -42.292 0.698 1.00 88.56 1060 PHE A C 1
ATOM 8156 O O . PHE A 1 1060 ? -55.876 -42.992 1.714 1.00 88.56 1060 PHE A O 1
ATOM 8163 N N . VAL A 1 1061 ? -54.869 -42.034 -0.060 1.00 92.44 1061 VAL A N 1
ATOM 8164 C CA . VAL A 1 1061 ? -53.505 -42.438 0.277 1.00 92.44 1061 VAL A CA 1
ATOM 8165 C C . VAL A 1 1061 ? -52.576 -41.254 0.046 1.00 92.44 1061 VAL A C 1
ATOM 8167 O O . VAL A 1 1061 ? -52.422 -40.806 -1.086 1.00 92.44 1061 VAL A O 1
ATOM 8170 N N . GLN A 1 1062 ? -51.907 -40.781 1.097 1.00 93.50 1062 GLN A N 1
ATOM 8171 C CA . GLN A 1 1062 ? -50.872 -39.752 0.986 1.00 93.50 1062 GLN A CA 1
ATOM 8172 C C . GLN A 1 1062 ? -49.578 -40.236 1.623 1.00 93.50 1062 GLN A C 1
ATOM 8174 O O . GLN A 1 1062 ? -49.587 -40.889 2.661 1.00 93.50 1062 GLN A O 1
ATOM 8179 N N . THR A 1 1063 ? -48.455 -39.950 0.969 1.00 94.88 1063 THR A N 1
ATOM 8180 C CA . THR A 1 1063 ? -47.130 -40.443 1.357 1.00 94.88 1063 THR A CA 1
ATOM 8181 C C . THR A 1 1063 ? -46.146 -39.285 1.480 1.00 94.88 1063 THR A C 1
ATOM 8183 O O . THR A 1 1063 ? -46.199 -38.334 0.700 1.00 94.88 1063 THR A O 1
ATOM 8186 N N . ARG A 1 1064 ? -45.237 -39.363 2.451 1.00 96.38 1064 ARG A N 1
ATOM 8187 C CA . ARG A 1 1064 ? -44.174 -38.383 2.703 1.00 96.38 1064 ARG A CA 1
ATOM 8188 C C . ARG A 1 1064 ? -42.866 -39.105 3.036 1.00 96.38 1064 ARG A C 1
ATOM 8190 O O . ARG A 1 1064 ? -42.877 -40.258 3.462 1.00 96.38 1064 ARG A O 1
ATOM 8197 N N . LYS A 1 1065 ? -41.735 -38.429 2.824 1.00 95.25 1065 LYS A N 1
ATOM 8198 C CA . LYS A 1 1065 ? -40.391 -38.936 3.149 1.00 95.25 1065 LYS A CA 1
ATOM 8199 C C . LYS A 1 1065 ? -39.885 -38.293 4.434 1.00 95.25 1065 LYS A C 1
ATOM 8201 O O . LYS A 1 1065 ? -40.182 -37.127 4.676 1.00 95.25 1065 LYS A O 1
ATOM 8206 N N . MET A 1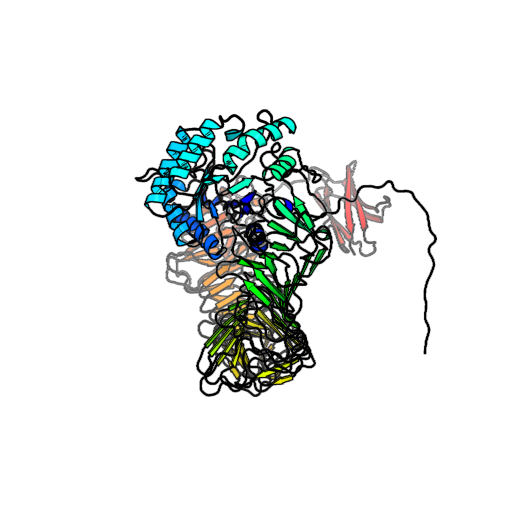 1066 ? -39.093 -39.019 5.207 1.00 95.19 1066 MET A N 1
ATOM 8207 C CA . MET A 1 1066 ? -38.391 -38.527 6.392 1.00 95.19 1066 MET A CA 1
ATOM 8208 C C . MET A 1 1066 ? -36.958 -39.054 6.420 1.00 95.19 1066 MET A C 1
ATOM 8210 O O . MET A 1 1066 ? -36.679 -40.112 5.860 1.00 95.19 1066 MET A O 1
ATOM 8214 N N . ILE A 1 1067 ? -36.053 -38.308 7.045 1.00 95.75 1067 ILE A N 1
ATOM 8215 C CA . ILE A 1 1067 ? -34.621 -38.602 7.117 1.00 95.75 1067 ILE A CA 1
ATOM 8216 C C . ILE A 1 1067 ? -34.254 -38.787 8.590 1.00 95.75 1067 ILE A C 1
ATOM 8218 O O . ILE A 1 1067 ? -34.360 -37.844 9.371 1.00 95.75 1067 ILE A O 1
ATOM 8222 N N . LEU A 1 1068 ? -33.836 -39.996 8.964 1.00 93.31 1068 LEU A N 1
ATOM 8223 C CA . LEU A 1 1068 ? -33.285 -40.296 10.286 1.00 93.31 1068 LEU A CA 1
ATOM 8224 C C . LEU A 1 1068 ? -31.766 -40.086 10.258 1.00 93.31 1068 LEU A C 1
ATOM 8226 O O . LEU A 1 1068 ? -31.074 -40.729 9.464 1.00 93.31 1068 LEU A O 1
ATOM 8230 N N . LEU A 1 1069 ? -31.268 -39.211 11.133 1.00 84.88 1069 LEU A N 1
ATOM 8231 C CA . LEU A 1 1069 ? -29.848 -38.987 11.403 1.00 84.88 1069 LEU A CA 1
ATOM 8232 C C . LEU A 1 1069 ? -29.523 -39.520 12.800 1.00 84.88 1069 LEU A C 1
ATOM 8234 O O . LEU A 1 1069 ? -30.082 -39.031 13.782 1.00 84.88 1069 LEU A O 1
ATOM 8238 N N . LYS A 1 1070 ? -28.628 -40.504 12.874 1.00 67.81 1070 LYS A N 1
ATOM 8239 C CA . LYS A 1 1070 ? -27.908 -40.846 14.105 1.00 67.81 1070 LYS A CA 1
ATOM 8240 C C . LYS A 1 1070 ? -26.518 -40.250 14.076 1.00 67.81 1070 LYS A C 1
ATOM 8242 O O . LYS A 1 1070 ? -25.916 -40.289 12.976 1.00 67.81 1070 LYS A O 1
#

Sequence (1070 aa):
MKKGWNPLIFRSFFLLVPMLSLNSLLFSQPLATGHSKFLGCAGDAPFRTSFDSYWNQVTPENSGKWGSVEGTRDQYNWGPLDEAYSYAKRRGFPFKLHTLIWGNQQPSWISNLSDQEKVEEIEEWIKLVGERYPEIDLVDVVNEPLPSHNPPDGRNGRANYKGALGGDGQTGYDWVIWAFEKARAYLPNAKLLINDYGIINDNGATTAYLKIINLLKDRGLIDGIGVQGHRFELENADTTVLKNNLSRLAATGLPVYISEFDLGNYGDSGTPNDAVQLRLYQKIFPVLWNHPGVQGITLWGYVENSMWQNTCYLVRADGSERPALQWLRTFLTIPGNYRSRQSGNWADTNTWEYYNGTTWVSPAPTIPLLTASWITIQKGHTITVTQSDSIDQLVIASGAKLVVPQNVTLLVKDGPGTDLSSYGTIHNFGTIRQDASATLKMMNGSRYVHCQDGGVIPTIQWMYGSTIELDSLKTSAPANGNQNFYHVVWNCPAQSSNLTLRWNKNTISGDITIKNTGTGQWLLCAPDAGDSATVTIMGSIVQSGGQFSPTGTDNPNTTIAIHHYGDIIVTGGDFSISRGSQGGTGTTVWYFMGESFRISHATMQNLNSLGAKFVFARQGTQTLSLGTGNTLIAFPIEVGSGSTLNLGTNVVTGSGMFAVDSGGTVELAHERGLDEAIQVTGPITFDKHASFIFSGTKAQIPGTLLPDTVNNFVINNPAGITLFNPLTVNGTLELQNGFLSLGNGTLHYGPEASLKYSGKSPQTTTDVELPPHGEPKNLIIANLAGVTLHASRTFKGNVEVGGKLKLGSNTLTAGTATVTGPLRYIVTETGMLKLTQIGSESETLFPVGTNGYAPVWVKNAGLPDTIGVSVISDTTSTPFGGRVLVKWHIVENTPGGGNYTLTFGWMRQLENRAFRTPDRNHNAHIFCLDDTTEAGSGEYTLQLDTQPYTCSRGGISRLGWFAVGRFKDIPEGIVEPSETYAPTEFTLYQNYPNPFNASTTIRFLLPKESKVKIGVYDLLGKEITTLVDAKMNAGEHTVTWNAENMASGIYVYKLIAKGFVQTRKMILLK

Radius of gyration: 40.44 Å; chains: 1; bounding box: 117×87×93 Å

Secondary structure (DSSP, 8-state):
---------------------------PPPTTTTSSSEEEEE-PSSPPTTGGGT-S-EE-SSTTSHHHH-SBTTB---HHHHHHHHHHHHTTPPBEEEEEE-SSS--GGGGGS-HHHHHHHHHHHHHHHHHH-TT-SEEEEEE--STTS--SSSGGG----TTTTTTTTTTS-HHHHHHHHHHHHH-TTSEEEEE-SSSSS-HHHHHHHHHHHHHHHTTT---EEEE---HHHHTTS-HHHHHHHHHHHHTTSSPEEEEEE----TT-SS---HHHHHHHHHHHHHHHHT-TTEEEEEES--BTTSSSSTT--SB-TTSPBPHHHHHHHHHTPPTT-EEESSSEETT-GGGEEEE-SSSEESS-SSSPPTT-S-EEE-TT-EEE--S-EEESSEEE-TT-EEEE-TT-EEEEP--SS-SEEESSEEEESSEEEE-TT--EEE-TT-EEEE-SSS-B---EEE-TT-EEEE---SS-PPBT--S--SEEEEE-TT--S-EE---SSEEE-S-EEEEE-TTS-EES--PPTT-EEEEEE-S-EEESSSEEES--SS-TT-EEEEEE-S-EEE-SEEE-SBSS---TT-EEEEEE-SSEEEE-SEEEEBS-TTTEEEEE--SEEEEEEE-TT-EEES--EEE-TTEEEEEET--EEES--EEE-TT-EEEE--TT-HHHHEEESS-EEE-TT-EEEE--SS-B---SSS-SEES-EEEE-TT-EEE-S-EEESSEEEEEES-EEESS--EEE-TT-EEEE--SS-EE--TTTS-SSS--SEEEE--SS-EE--S-EE-SSEEEESSEEE-TT-EEEESEEEE-STT-EEE-TT-EEEEEEEEEEEEEEE-B--TT---EEEEEEEEEEEEEEEEEE--SBPTTSEEEEEEEEEEESSTT---EEEEEEE--TT--GGG-STTHHHH-EEEETT--S-S-S--EEEE-SSSSEEEEEEEE-S--EEEEEEE----SS-----------S-EEPPPBSSSBSSEEEEEEEESS-EEEEEEEE-TT--EEEEEEEEEE-SEEEEEEEE-TTSPSEEEEEEEEETTEEEEEEEEE--